Protein AF-0000000073278579 (afdb_homodimer)

Organism: Clostridium novyi (strain NT) (NCBI:txid386415)

Radius of gyration: 36.6 Å; Cα contacts (8 Å, |Δi|>4): 2098; chains: 2; bounding box: 116×116×104 Å

Structure (mmCIF, N/CA/C/O backbone):
data_AF-0000000073278579-model_v1
#
loop_
_entity.id
_entity.type
_entity.pdbx_description
1 polymer 'site-specific DNA-methyltransferase (adenine-specific)'
#
loop_
_atom_site.group_PDB
_atom_site.id
_atom_site.type_symbol
_atom_site.label_atom_id
_atom_site.label_alt_id
_atom_site.label_comp_id
_atom_site.label_asym_id
_atom_site.label_entity_id
_atom_site.label_seq_id
_atom_site.pdbx_PDB_ins_code
_atom_site.Cartn_x
_atom_site.Cartn_y
_atom_site.Cartn_z
_atom_site.occupancy
_atom_site.B_iso_or_equiv
_atom_site.auth_seq_id
_atom_site.auth_comp_id
_atom_site.auth_asym_id
_atom_site.auth_atom_id
_atom_site.pdbx_PDB_model_num
ATOM 1 N N . MET A 1 1 ? 14.93 -22.766 -16.953 1 46.34 1 MET A N 1
ATOM 2 C CA . MET A 1 1 ? 14.086 -22 -16.047 1 46.34 1 MET A CA 1
ATOM 3 C C . MET A 1 1 ? 14.875 -20.859 -15.406 1 46.34 1 MET A C 1
ATOM 5 O O . MET A 1 1 ? 14.391 -19.719 -15.352 1 46.34 1 MET A O 1
ATOM 9 N N . GLU A 1 2 ? 16.172 -21.234 -14.992 1 51.47 2 GLU A N 1
ATOM 10 C CA . GLU A 1 2 ? 17.016 -20.234 -14.352 1 51.47 2 GLU A CA 1
ATOM 11 C C . GLU A 1 2 ? 17.453 -19.156 -15.336 1 51.47 2 GLU A C 1
ATOM 13 O O . GLU A 1 2 ? 17.5 -17.969 -15 1 51.47 2 GLU A O 1
ATOM 18 N N . ASP A 1 3 ? 17.406 -19.594 -16.625 1 68.94 3 ASP A N 1
ATOM 19 C CA . ASP A 1 3 ? 17.859 -18.672 -17.656 1 68.94 3 ASP A CA 1
ATOM 20 C C . ASP A 1 3 ? 16.781 -17.656 -18 1 68.94 3 ASP A C 1
ATOM 22 O O . ASP A 1 3 ? 17.078 -16.453 -18.125 1 68.94 3 ASP A O 1
ATOM 26 N N . ILE A 1 4 ? 15.562 -18.094 -17.875 1 76.12 4 ILE A N 1
ATOM 27 C CA . ILE A 1 4 ? 14.484 -17.188 -18.25 1 76.12 4 ILE A CA 1
ATOM 28 C C . ILE A 1 4 ? 14.273 -16.172 -17.141 1 76.12 4 ILE A C 1
ATOM 30 O O . ILE A 1 4 ? 14 -14.992 -17.406 1 76.12 4 ILE A O 1
ATOM 34 N N . LYS A 1 5 ? 14.562 -16.578 -15.961 1 80.25 5 LYS A N 1
ATOM 35 C CA . LYS A 1 5 ? 14.414 -15.672 -14.828 1 80.25 5 LYS A CA 1
ATOM 36 C C . LYS A 1 5 ? 15.438 -14.547 -14.891 1 80.25 5 LYS A C 1
ATOM 38 O O . LYS A 1 5 ? 15.133 -13.398 -14.562 1 80.25 5 LYS A O 1
ATOM 43 N N . LYS A 1 6 ? 16.5 -14.984 -15.273 1 80.94 6 LYS A N 1
ATOM 44 C CA . LYS A 1 6 ? 17.547 -13.969 -15.406 1 80.94 6 LYS A CA 1
ATOM 45 C C . LYS A 1 6 ? 17.203 -12.969 -16.516 1 80.94 6 LYS A C 1
ATOM 47 O O . LYS A 1 6 ? 17.391 -11.766 -16.344 1 80.94 6 LYS A O 1
ATOM 52 N N . ILE A 1 7 ? 16.641 -13.492 -17.547 1 83.69 7 ILE A N 1
ATOM 53 C CA . ILE A 1 7 ? 16.266 -12.633 -18.672 1 83.69 7 ILE A CA 1
ATOM 54 C C . ILE A 1 7 ? 15.164 -11.664 -18.234 1 83.69 7 ILE A C 1
ATOM 56 O O . ILE A 1 7 ? 15.227 -10.469 -18.547 1 83.69 7 ILE A O 1
ATOM 60 N N . GLU A 1 8 ? 14.18 -12.156 -17.547 1 88.56 8 GLU A N 1
ATOM 61 C CA . GLU A 1 8 ? 13.086 -11.336 -17.047 1 88.56 8 GLU A CA 1
ATOM 62 C C . GLU A 1 8 ? 13.609 -10.195 -16.172 1 88.56 8 GLU A C 1
ATOM 64 O O . GLU A 1 8 ? 13.219 -9.039 -16.359 1 88.56 8 GLU A O 1
ATOM 69 N N . ARG A 1 9 ? 14.492 -10.492 -15.344 1 86.81 9 ARG A N 1
ATOM 70 C CA . ARG A 1 9 ? 15.031 -9.531 -14.391 1 86.81 9 ARG A CA 1
ATOM 71 C C . ARG A 1 9 ? 15.883 -8.477 -15.102 1 86.81 9 ARG A C 1
ATOM 73 O O . ARG A 1 9 ? 15.766 -7.285 -14.82 1 86.81 9 ARG A O 1
ATOM 80 N N . ASP A 1 10 ? 16.703 -9.008 -15.938 1 84.56 10 ASP A N 1
ATOM 81 C CA . ASP A 1 10 ? 17.594 -8.102 -16.656 1 84.56 10 ASP A CA 1
ATOM 82 C C . ASP A 1 10 ? 16.812 -7.117 -17.516 1 84.56 10 ASP A C 1
ATOM 84 O O . ASP A 1 10 ? 17.141 -5.926 -17.547 1 84.56 10 ASP A O 1
ATOM 88 N N . LEU A 1 11 ? 15.844 -7.625 -18.172 1 88.38 11 LEU A N 1
ATOM 89 C CA . LEU A 1 11 ? 15.039 -6.77 -19.031 1 88.38 11 LEU A CA 1
ATOM 90 C C . LEU A 1 11 ? 14.266 -5.746 -18.219 1 88.38 11 LEU A C 1
ATOM 92 O O . LEU A 1 11 ? 14.18 -4.574 -18.594 1 88.38 11 LEU A O 1
ATOM 96 N N . TRP A 1 12 ? 13.719 -6.125 -17.141 1 89.25 12 TRP A N 1
ATOM 97 C CA . TRP A 1 12 ? 12.992 -5.211 -16.266 1 89.25 12 TRP A CA 1
ATOM 98 C C . TRP A 1 12 ? 13.914 -4.133 -15.711 1 89.25 12 TRP A C 1
ATOM 100 O O . TRP A 1 12 ? 13.578 -2.943 -15.742 1 89.25 12 TRP A O 1
ATOM 110 N N . ASP A 1 13 ? 15.039 -4.574 -15.211 1 85.38 13 ASP A N 1
ATOM 111 C CA . ASP A 1 13 ? 15.984 -3.631 -14.625 1 85.38 13 ASP A CA 1
ATOM 112 C C . ASP A 1 13 ? 16.406 -2.568 -15.641 1 85.38 13 ASP A C 1
ATOM 114 O O . ASP A 1 13 ? 16.484 -1.384 -15.305 1 85.38 13 ASP A O 1
ATOM 118 N N . ALA A 1 14 ? 16.594 -3.041 -16.781 1 80.88 14 ALA A N 1
ATOM 119 C CA . ALA A 1 14 ? 16.984 -2.119 -17.859 1 80.88 14 ALA A CA 1
ATOM 120 C C . ALA A 1 14 ? 15.852 -1.137 -18.156 1 80.88 14 ALA A C 1
ATOM 122 O O . ALA A 1 14 ? 16.078 0.072 -18.234 1 80.88 14 ALA A O 1
ATOM 123 N N . ALA A 1 15 ? 14.641 -1.628 -18.266 1 84.94 15 ALA A N 1
ATOM 124 C CA . ALA A 1 15 ? 13.484 -0.792 -18.578 1 84.94 15 ALA A CA 1
ATOM 125 C C . ALA A 1 15 ? 13.172 0.167 -17.438 1 84.94 15 ALA A C 1
ATOM 127 O O . ALA A 1 15 ? 12.875 1.342 -17.672 1 84.94 15 ALA A O 1
ATOM 128 N N . ASP A 1 16 ? 13.344 -0.293 -16.281 1 83.5 16 ASP A N 1
ATOM 129 C CA . ASP A 1 16 ? 13.016 0.508 -15.109 1 83.5 16 ASP A CA 1
ATOM 130 C C . ASP A 1 16 ? 14.047 1.621 -14.906 1 83.5 16 ASP A C 1
ATOM 132 O O . ASP A 1 16 ? 13.695 2.723 -14.477 1 83.5 16 ASP A O 1
ATOM 136 N N . GLN A 1 17 ? 15.25 1.271 -15.141 1 79.44 17 GLN A N 1
ATOM 137 C CA . GLN A 1 17 ? 16.297 2.285 -15.047 1 79.44 17 GLN A CA 1
ATOM 138 C C . GLN A 1 17 ? 16.062 3.404 -16.062 1 79.44 17 GLN A C 1
ATOM 140 O O . GLN A 1 17 ? 16.281 4.578 -15.75 1 79.44 17 GLN A O 1
ATOM 145 N N . LEU A 1 18 ? 15.664 3.014 -17.188 1 81.94 18 LEU A N 1
ATOM 146 C CA . LEU A 1 18 ? 15.359 4 -18.219 1 81.94 18 LEU A CA 1
ATOM 147 C C . LEU A 1 18 ? 14.203 4.891 -17.797 1 81.94 18 LEU A C 1
ATOM 149 O O . LEU A 1 18 ? 14.25 6.113 -17.984 1 81.94 18 LEU A O 1
ATOM 153 N N . ARG A 1 19 ? 13.234 4.285 -17.203 1 83.31 19 ARG A N 1
ATOM 154 C CA . ARG A 1 19 ? 12.094 5.051 -16.703 1 83.31 19 ARG A CA 1
ATOM 155 C C . ARG A 1 19 ? 12.516 6.012 -15.594 1 83.31 19 ARG A C 1
ATOM 157 O O . ARG A 1 19 ? 12.156 7.188 -15.617 1 83.31 19 ARG A O 1
ATOM 164 N N . ALA A 1 20 ? 13.312 5.461 -14.695 1 79.31 20 ALA A N 1
ATOM 165 C CA . ALA A 1 20 ? 13.742 6.23 -13.531 1 79.31 20 ALA A CA 1
ATOM 166 C C . ALA A 1 20 ? 14.5 7.484 -13.953 1 79.31 20 ALA A C 1
ATOM 168 O O . ALA A 1 20 ? 14.5 8.492 -13.242 1 79.31 20 ALA A O 1
ATOM 169 N N . ASN A 1 21 ? 15.062 7.453 -15.055 1 80.56 21 ASN A N 1
ATOM 170 C CA . ASN A 1 21 ? 15.852 8.586 -15.539 1 80.56 21 ASN A CA 1
ATOM 171 C C . ASN A 1 21 ? 15.078 9.406 -16.578 1 80.56 21 ASN A C 1
ATOM 173 O O . ASN A 1 21 ? 15.641 10.289 -17.219 1 80.56 21 ASN A O 1
ATOM 177 N N . SER A 1 22 ? 13.844 9.125 -16.688 1 87.31 22 SER A N 1
ATOM 178 C CA . SER A 1 22 ? 12.992 9.852 -17.625 1 87.31 22 SER A CA 1
ATOM 179 C C . SER A 1 22 ? 12 10.742 -16.906 1 87.31 22 SER A C 1
ATOM 181 O O . SER A 1 22 ? 11.961 10.766 -15.672 1 87.31 22 SER A O 1
ATOM 183 N N . LYS A 1 23 ? 11.266 11.477 -17.656 1 88.31 23 LYS A N 1
ATOM 184 C CA . LYS A 1 23 ? 10.266 12.383 -17.094 1 88.31 23 LYS A CA 1
ATOM 185 C C . LYS A 1 23 ? 8.93 11.672 -16.891 1 88.31 23 LYS A C 1
ATOM 187 O O . LYS A 1 23 ? 7.938 12.305 -16.516 1 88.31 23 LYS A O 1
ATOM 192 N N . LEU A 1 24 ? 8.898 10.367 -17.141 1 87.44 24 LEU A N 1
ATOM 193 C CA . LEU A 1 24 ? 7.637 9.648 -17.125 1 87.44 24 LEU A CA 1
ATOM 194 C C . LEU A 1 24 ? 7.406 8.977 -15.773 1 87.44 24 LEU A C 1
ATOM 196 O O . LEU A 1 24 ? 8.344 8.469 -15.156 1 87.44 24 LEU A O 1
ATOM 200 N N . THR A 1 25 ? 6.117 8.914 -15.359 1 82.56 25 THR A N 1
ATOM 201 C CA . THR A 1 25 ? 5.719 8.117 -14.203 1 82.56 25 THR A CA 1
ATOM 202 C C . THR A 1 25 ? 5.586 6.648 -14.578 1 82.56 25 THR A C 1
ATOM 204 O O . THR A 1 25 ? 5.574 6.301 -15.758 1 82.56 25 THR A O 1
ATOM 207 N N . ALA A 1 26 ? 5.523 5.844 -13.578 1 79.88 26 ALA A N 1
ATOM 208 C CA . ALA A 1 26 ? 5.336 4.414 -13.828 1 79.88 26 ALA A CA 1
ATOM 209 C C . ALA A 1 26 ? 4.023 4.156 -14.555 1 79.88 26 ALA A C 1
ATOM 211 O O . ALA A 1 26 ? 3.953 3.283 -15.43 1 79.88 26 ALA A O 1
ATOM 212 N N . ALA A 1 27 ? 2.979 4.875 -14.203 1 79.5 27 ALA A N 1
ATOM 213 C CA . ALA A 1 27 ? 1.673 4.707 -14.836 1 79.5 27 ALA A CA 1
ATOM 214 C C . ALA A 1 27 ? 1.731 5.051 -16.312 1 79.5 27 ALA A C 1
ATOM 216 O O . ALA A 1 27 ? 1.15 4.348 -17.156 1 79.5 27 ALA A O 1
ATOM 217 N N . GLU A 1 28 ? 2.445 6.078 -16.641 1 84.5 28 GLU A N 1
ATOM 218 C CA . GLU A 1 28 ? 2.578 6.508 -18.016 1 84.5 28 GLU A CA 1
ATOM 219 C C . GLU A 1 28 ? 3.467 5.551 -18.812 1 84.5 28 GLU A C 1
ATOM 221 O O . GLU A 1 28 ? 3.307 5.402 -20.031 1 84.5 28 GLU A O 1
ATOM 226 N N . TYR A 1 29 ? 4.359 4.906 -18.094 1 88.31 29 TYR A N 1
ATOM 227 C CA . TYR A 1 29 ? 5.422 4.098 -18.672 1 88.31 29 TYR A CA 1
ATOM 228 C C . TYR A 1 29 ? 4.949 2.668 -18.922 1 88.31 29 TYR A C 1
ATOM 230 O O . TYR A 1 29 ? 5.398 2.012 -19.859 1 88.31 29 TYR A O 1
ATOM 238 N N . SER A 1 30 ? 4.031 2.191 -18.234 1 88.25 30 SER A N 1
ATOM 239 C CA . SER A 1 30 ? 3.699 0.772 -18.141 1 88.25 30 SER A CA 1
ATOM 240 C C . SER A 1 30 ? 3.096 0.269 -19.453 1 88.25 30 SER A C 1
ATOM 242 O O . SER A 1 30 ? 3.639 -0.642 -20.078 1 88.25 30 SER A O 1
ATOM 244 N N . MET A 1 31 ? 2.062 0.905 -19.984 1 89.25 31 MET A N 1
ATOM 245 C CA . MET A 1 31 ? 1.36 0.424 -21.172 1 89.25 31 MET A CA 1
ATOM 246 C C . MET A 1 31 ? 2.26 0.491 -22.406 1 89.25 31 MET A C 1
ATOM 248 O O . MET A 1 31 ? 2.316 -0.457 -23.188 1 89.25 31 MET A O 1
ATOM 252 N N . PRO A 1 32 ? 2.99 1.546 -22.547 1 91.94 32 PRO A N 1
ATOM 253 C CA . PRO A 1 32 ? 3.883 1.614 -23.703 1 91.94 32 PRO A CA 1
ATOM 254 C C . PRO A 1 32 ? 4.957 0.531 -23.688 1 91.94 32 PRO A C 1
ATOM 256 O O . PRO A 1 32 ? 5.273 -0.047 -24.734 1 91.94 32 PRO A O 1
ATOM 259 N N . VAL A 1 33 ? 5.504 0.257 -22.531 1 93.62 33 VAL A N 1
ATOM 260 C CA . VAL A 1 33 ? 6.535 -0.77 -22.422 1 93.62 33 VAL A CA 1
ATOM 261 C C . VAL A 1 33 ? 5.938 -2.139 -22.75 1 93.62 33 VAL A C 1
ATOM 263 O O . VAL A 1 33 ? 6.531 -2.93 -23.484 1 93.62 33 VAL A O 1
ATOM 266 N N . LEU A 1 34 ? 4.785 -2.414 -22.219 1 93.38 34 LEU A N 1
ATOM 267 C CA . LEU A 1 34 ? 4.094 -3.662 -22.516 1 93.38 34 LEU A CA 1
ATOM 268 C C . LEU A 1 34 ? 3.777 -3.758 -24.016 1 93.38 34 LEU A C 1
ATOM 270 O O . LEU A 1 34 ? 3.861 -4.84 -24.594 1 93.38 34 LEU A O 1
ATOM 274 N N . GLY A 1 35 ? 3.43 -2.637 -24.578 1 95.19 35 GLY A N 1
ATOM 275 C CA . GLY A 1 35 ? 3.201 -2.592 -26 1 95.19 35 GLY A CA 1
ATOM 276 C C . GLY A 1 35 ? 4.434 -2.951 -26.812 1 95.19 35 GLY A C 1
ATOM 277 O O . GLY A 1 35 ? 4.332 -3.641 -27.828 1 95.19 35 GLY A O 1
ATOM 278 N N . LEU A 1 36 ? 5.594 -2.52 -26.391 1 95.38 36 LEU A N 1
ATOM 279 C CA . LEU A 1 36 ? 6.84 -2.826 -27.078 1 95.38 36 LEU A CA 1
ATOM 280 C C . LEU A 1 36 ? 7.172 -4.312 -26.969 1 95.38 36 LEU A C 1
ATOM 282 O O . LEU A 1 36 ? 7.66 -4.914 -27.922 1 95.38 36 LEU A O 1
ATOM 286 N N . ILE A 1 37 ? 6.934 -4.855 -25.797 1 92.94 37 ILE A N 1
ATOM 287 C CA . ILE A 1 37 ? 7.145 -6.285 -25.625 1 92.94 37 ILE A CA 1
ATOM 288 C C . ILE A 1 37 ? 6.211 -7.07 -26.547 1 92.94 37 ILE A C 1
ATOM 290 O O . ILE A 1 37 ? 6.625 -8.047 -27.172 1 92.94 37 ILE A O 1
ATOM 294 N N . PHE A 1 38 ? 5.012 -6.668 -26.672 1 94.12 38 PHE A N 1
ATOM 295 C CA . PHE A 1 38 ? 4.051 -7.281 -27.578 1 94.12 38 PHE A CA 1
ATOM 296 C C . PHE A 1 38 ? 4.547 -7.211 -29.016 1 94.12 38 PHE A C 1
ATOM 298 O O . PHE A 1 38 ? 4.461 -8.188 -29.75 1 94.12 38 PHE A O 1
ATOM 305 N N . LEU A 1 39 ? 5.008 -6.012 -29.312 1 94.81 39 LEU A N 1
ATOM 306 C CA . LEU A 1 39 ? 5.5 -5.812 -30.672 1 94.81 39 LEU A CA 1
ATOM 307 C C . LEU A 1 39 ? 6.648 -6.766 -30.984 1 94.81 39 LEU A C 1
ATOM 309 O O . LEU A 1 39 ? 6.707 -7.336 -32.094 1 94.81 39 LEU A O 1
ATOM 313 N N . ARG A 1 40 ? 7.578 -6.883 -30.047 1 93.88 40 ARG A N 1
ATOM 314 C CA . ARG A 1 40 ? 8.688 -7.816 -30.234 1 93.88 40 ARG A CA 1
ATOM 315 C C . ARG A 1 40 ? 8.18 -9.25 -30.359 1 93.88 40 ARG A C 1
ATOM 317 O O . ARG A 1 40 ? 8.633 -9.992 -31.234 1 93.88 40 ARG A O 1
ATOM 324 N N . TYR A 1 41 ? 7.266 -9.648 -29.562 1 91.38 41 TYR A N 1
ATOM 325 C CA . TYR A 1 41 ? 6.641 -10.969 -29.625 1 91.38 41 TYR A CA 1
ATOM 326 C C . TYR A 1 41 ? 6 -11.195 -31 1 91.38 41 TYR A C 1
ATOM 328 O O . TYR A 1 41 ? 6.238 -12.219 -31.641 1 91.38 41 TYR A O 1
ATOM 336 N N . ALA A 1 42 ? 5.188 -10.234 -31.359 1 92.5 42 ALA A N 1
ATOM 337 C CA . ALA A 1 42 ? 4.453 -10.352 -32.625 1 92.5 42 ALA A CA 1
ATOM 338 C C . ALA A 1 42 ? 5.41 -10.523 -33.812 1 92.5 42 ALA A C 1
ATOM 340 O O . ALA A 1 42 ? 5.145 -11.305 -34.719 1 92.5 42 ALA A O 1
ATOM 341 N N . TYR A 1 43 ? 6.473 -9.844 -33.75 1 94.44 43 TYR A N 1
ATOM 342 C CA . TYR A 1 43 ? 7.445 -9.93 -34.812 1 94.44 43 TYR A CA 1
ATOM 343 C C . TYR A 1 43 ? 8.133 -11.289 -34.812 1 94.44 43 TYR A C 1
ATOM 345 O O . TYR A 1 43 ? 8.328 -11.883 -35.875 1 94.44 43 TYR A O 1
ATOM 353 N N . ASN A 1 44 ? 8.57 -11.742 -33.656 1 92.88 44 ASN A N 1
ATOM 354 C CA . ASN A 1 44 ? 9.164 -13.078 -33.594 1 92.88 44 ASN A CA 1
ATOM 355 C C . ASN A 1 44 ? 8.227 -14.141 -34.156 1 92.88 44 ASN A C 1
ATOM 357 O O . ASN A 1 44 ? 8.656 -15.016 -34.906 1 92.88 44 ASN A O 1
ATOM 361 N N . ARG A 1 45 ? 7.031 -14.055 -33.75 1 90.75 45 ARG A N 1
ATOM 362 C CA . ARG A 1 45 ? 6.031 -15.016 -34.188 1 90.75 45 ARG A CA 1
ATOM 363 C C . ARG A 1 45 ? 5.824 -14.914 -35.719 1 90.75 45 ARG A C 1
ATOM 365 O O . ARG A 1 45 ? 5.668 -15.922 -36.375 1 90.75 45 ARG A O 1
ATOM 372 N N . PHE A 1 46 ? 5.762 -13.727 -36.188 1 93.12 46 PHE A N 1
ATOM 373 C CA . PHE A 1 46 ? 5.637 -13.461 -37.625 1 93.12 46 PHE A CA 1
ATOM 374 C C . PHE A 1 46 ? 6.754 -14.148 -38.375 1 93.12 46 PHE A C 1
ATOM 376 O O . PHE A 1 46 ? 6.5 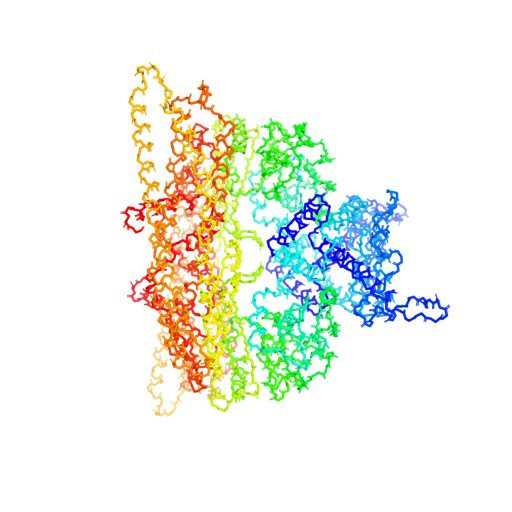-14.82 -39.406 1 93.12 46 PHE A O 1
ATOM 383 N N . LEU A 1 47 ? 7.98 -13.969 -37.938 1 92.44 47 LEU A N 1
ATOM 384 C CA . LEU A 1 47 ? 9.133 -14.555 -38.625 1 92.44 47 LEU A CA 1
ATOM 385 C C . LEU A 1 47 ? 9.047 -16.078 -38.625 1 92.44 47 LEU A C 1
ATOM 387 O O . LEU A 1 47 ? 9.305 -16.719 -39.625 1 92.44 47 LEU A O 1
ATOM 391 N N . MET A 1 48 ? 8.719 -16.609 -37.531 1 89.75 48 MET A N 1
ATOM 392 C CA . MET A 1 48 ? 8.625 -18.062 -37.375 1 89.75 48 MET A CA 1
ATOM 393 C C . MET A 1 48 ? 7.559 -18.641 -38.281 1 89.75 48 MET A C 1
ATOM 395 O O . MET A 1 48 ? 7.797 -19.641 -38.969 1 89.75 48 MET A O 1
ATOM 399 N N . VAL A 1 49 ? 6.43 -18.047 -38.281 1 89.88 49 VAL A N 1
ATOM 400 C CA . VAL A 1 49 ? 5.297 -18.547 -39.031 1 89.88 49 VAL A CA 1
ATOM 401 C C . VAL A 1 49 ? 5.547 -18.328 -40.531 1 89.88 49 VAL A C 1
ATOM 403 O O . VAL A 1 49 ? 5.156 -19.156 -41.344 1 89.88 49 VAL A O 1
ATOM 406 N N . LYS A 1 50 ? 6.105 -17.203 -40.844 1 91.62 50 LYS A N 1
ATOM 407 C CA . LYS A 1 50 ? 6.453 -16.938 -42.219 1 91.62 50 LYS A CA 1
ATOM 408 C C . LYS A 1 50 ? 7.328 -18.062 -42.781 1 91.62 50 LYS A C 1
ATOM 410 O O . LYS A 1 50 ? 7.098 -18.531 -43.906 1 91.62 50 LYS A O 1
ATOM 415 N N . GLU A 1 51 ? 8.32 -18.406 -42.031 1 90.25 51 GLU A N 1
ATOM 416 C CA . GLU A 1 51 ? 9.195 -19.5 -42.438 1 90.25 51 GLU A CA 1
ATOM 417 C C . GLU A 1 51 ? 8.422 -20.797 -42.625 1 90.25 51 GLU A C 1
ATOM 419 O O . GLU A 1 51 ? 8.641 -21.531 -43.594 1 90.25 51 GLU A O 1
ATOM 424 N N . GLU A 1 52 ? 7.574 -21.047 -41.719 1 89.44 52 GLU A N 1
ATOM 425 C CA . GLU A 1 52 ? 6.758 -22.25 -41.781 1 89.44 52 GLU A CA 1
ATOM 426 C C . GLU A 1 52 ? 5.836 -22.234 -43 1 89.44 52 GLU A C 1
ATOM 428 O O . GLU A 1 52 ? 5.66 -23.266 -43.656 1 89.44 52 GLU A O 1
ATOM 433 N N . ILE A 1 53 ? 5.18 -21.109 -43.281 1 90 53 ILE A N 1
ATOM 434 C CA . ILE A 1 53 ? 4.266 -20.969 -44.406 1 90 53 ILE A CA 1
ATOM 435 C C . ILE A 1 53 ? 5.027 -21.141 -45.719 1 90 53 ILE A C 1
ATOM 437 O O . ILE A 1 53 ? 4.578 -21.859 -46.594 1 90 53 ILE A O 1
ATOM 441 N N . GLU A 1 54 ? 6.121 -20.484 -45.812 1 88.94 54 GLU A N 1
ATOM 442 C CA . GLU A 1 54 ? 6.93 -20.531 -47.031 1 88.94 54 GLU A CA 1
ATOM 443 C C . GLU A 1 54 ? 7.379 -21.969 -47.312 1 88.94 54 GLU A C 1
ATOM 445 O O . GLU A 1 54 ? 7.445 -22.359 -48.469 1 88.94 54 GLU A O 1
ATOM 450 N N . GLU A 1 55 ? 7.633 -22.688 -46.312 1 86.94 55 GLU A N 1
ATOM 451 C CA . GLU A 1 55 ? 8.078 -24.062 -46.469 1 86.94 55 GLU A CA 1
ATOM 452 C C . GLU A 1 55 ? 6.934 -24.969 -46.906 1 86.94 55 GLU A C 1
ATOM 454 O O . GLU A 1 55 ? 7.141 -25.922 -47.688 1 86.94 55 GLU A O 1
ATOM 459 N N . ASN A 1 56 ? 5.75 -24.641 -46.562 1 84.25 56 ASN A N 1
ATOM 460 C CA . ASN A 1 56 ? 4.641 -25.578 -46.75 1 84.25 56 ASN A CA 1
ATOM 461 C C . ASN A 1 56 ? 3.713 -25.094 -47.875 1 84.25 56 ASN A C 1
ATOM 463 O O . ASN A 1 56 ? 2.742 -25.781 -48.219 1 84.25 56 ASN A O 1
ATOM 467 N N . LEU A 1 57 ? 3.949 -23.922 -48.406 1 84.81 57 LEU A N 1
ATOM 468 C CA . LEU A 1 57 ? 3.105 -23.422 -49.469 1 84.81 57 LEU A CA 1
ATOM 469 C C . LEU A 1 57 ? 3.219 -24.312 -50.719 1 84.81 57 LEU A C 1
ATOM 471 O O . LEU A 1 57 ? 4.324 -24.656 -51.125 1 84.81 57 LEU A O 1
ATOM 475 N N . PRO A 1 58 ? 2.1 -24.859 -51.188 1 79.19 58 PRO A N 1
ATOM 476 C CA . PRO A 1 58 ? 2.133 -25.703 -52.375 1 79.19 58 PRO A CA 1
ATOM 477 C C . PRO A 1 58 ? 2.693 -24.969 -53.594 1 79.19 58 PRO A C 1
ATOM 479 O O . PRO A 1 58 ? 2.512 -23.75 -53.75 1 79.19 58 PRO A O 1
ATOM 482 N N . SER A 1 59 ? 3.572 -25.516 -54.25 1 77.94 59 SER A N 1
ATOM 483 C CA . SER A 1 59 ? 4.141 -24.953 -55.5 1 77.94 59 SER A CA 1
ATOM 484 C C . SER A 1 59 ? 3.418 -25.484 -56.719 1 77.94 59 SER A C 1
ATOM 486 O O . SER A 1 59 ? 3.129 -26.688 -56.812 1 77.94 59 SER A O 1
ATOM 488 N N . ARG A 1 60 ? 2.775 -24.594 -57.562 1 75.38 60 ARG A N 1
ATOM 489 C CA . ARG A 1 60 ? 2.242 -24.953 -58.875 1 75.38 60 ARG A CA 1
ATOM 490 C C . ARG A 1 60 ? 3.178 -24.484 -59.969 1 75.38 60 ARG A C 1
ATOM 492 O O . ARG A 1 60 ? 3.443 -23.297 -60.125 1 75.38 60 ARG A O 1
ATOM 499 N N . ASN A 1 61 ? 3.613 -25.375 -60.844 1 77.12 61 ASN A N 1
ATOM 500 C CA . ASN A 1 61 ? 4.559 -25.141 -61.906 1 77.12 61 ASN A CA 1
ATOM 501 C C . ASN A 1 61 ? 5.812 -24.422 -61.438 1 77.12 61 ASN A C 1
ATOM 503 O O . ASN A 1 61 ? 6.301 -23.5 -62.062 1 77.12 61 ASN A O 1
ATOM 507 N N . GLY A 1 62 ? 6.246 -24.703 -60.156 1 71.94 62 GLY A N 1
ATOM 508 C CA . GLY A 1 62 ? 7.48 -24.188 -59.594 1 71.94 62 GLY A CA 1
ATOM 509 C C . GLY A 1 62 ? 7.316 -22.828 -58.906 1 71.94 62 GLY A C 1
ATOM 510 O O . GLY A 1 62 ? 8.289 -22.25 -58.438 1 71.94 62 GLY A O 1
ATOM 511 N N . LYS A 1 63 ? 6.047 -22.281 -59.031 1 76.75 63 LYS A N 1
ATOM 512 C CA . LYS A 1 63 ? 5.828 -20.969 -58.438 1 76.75 63 LYS A CA 1
ATOM 513 C C . LYS A 1 63 ? 4.914 -21.062 -57.219 1 76.75 63 LYS A C 1
ATOM 515 O O . LYS A 1 63 ? 3.852 -21.688 -57.281 1 76.75 63 LYS A O 1
ATOM 520 N N . LYS A 1 64 ? 5.445 -20.547 -56.062 1 81.25 64 LYS A N 1
ATOM 521 C CA . LYS A 1 64 ? 4.637 -20.453 -54.844 1 81.25 64 LYS A CA 1
ATOM 522 C C . LYS A 1 64 ? 3.781 -19.188 -54.844 1 81.25 64 LYS A C 1
ATOM 524 O O . LYS A 1 64 ? 4.195 -18.156 -55.375 1 81.25 64 LYS A O 1
ATOM 529 N N . ARG A 1 65 ? 2.488 -19.281 -54.531 1 84.75 65 ARG A N 1
ATOM 530 C CA . ARG A 1 65 ? 1.664 -18.078 -54.406 1 84.75 65 ARG A CA 1
ATOM 531 C C . ARG A 1 65 ? 2.203 -17.156 -53.312 1 84.75 65 ARG A C 1
ATOM 533 O O . ARG A 1 65 ? 2.959 -17.594 -52.438 1 84.75 65 ARG A O 1
ATOM 540 N N . PRO A 1 66 ? 1.833 -15.883 -53.438 1 84.81 66 PRO A N 1
ATOM 541 C CA . PRO A 1 66 ? 2.26 -14.953 -52.375 1 84.81 66 PRO A CA 1
ATOM 542 C C . PRO A 1 66 ? 1.614 -15.25 -51.031 1 84.81 66 PRO A C 1
ATOM 544 O O . PRO A 1 66 ? 0.487 -15.75 -50.969 1 84.81 66 PRO A O 1
ATOM 547 N N . ILE A 1 67 ? 2.355 -15.031 -49.938 1 87.38 67 ILE A N 1
ATOM 548 C CA . ILE A 1 67 ? 1.87 -15.18 -48.594 1 87.38 67 ILE A CA 1
ATOM 549 C C . ILE A 1 67 ? 0.792 -14.133 -48.312 1 87.38 67 ILE A C 1
ATOM 551 O O . ILE A 1 67 ? 0.927 -12.977 -48.688 1 87.38 67 ILE A O 1
ATOM 555 N N . THR A 1 68 ? -0.379 -14.578 -47.719 1 86.12 68 THR A N 1
ATOM 556 C CA . THR A 1 68 ? -1.485 -13.688 -47.406 1 86.12 68 THR A CA 1
ATOM 557 C C . THR A 1 68 ? -1.668 -13.562 -45.906 1 86.12 68 THR A C 1
ATOM 559 O O . THR A 1 68 ? -1.104 -14.352 -45.125 1 86.12 68 THR A O 1
ATOM 562 N N . LYS A 1 69 ? -2.424 -12.578 -45.5 1 87.31 69 LYS A N 1
ATOM 563 C CA . LYS A 1 69 ? -2.736 -12.367 -44.062 1 87.31 69 LYS A CA 1
ATOM 564 C C . LYS A 1 69 ? -3.482 -13.562 -43.5 1 87.31 69 LYS A C 1
ATOM 566 O O . LYS A 1 69 ? -3.318 -13.891 -42.312 1 87.31 69 LYS A O 1
ATOM 571 N N . GLU A 1 70 ? -4.266 -14.195 -44.281 1 84.88 70 GLU A N 1
ATOM 572 C CA . GLU A 1 70 ? -5.055 -15.344 -43.844 1 84.88 70 GLU A CA 1
ATOM 573 C C . GLU A 1 70 ? -4.16 -16.516 -43.438 1 84.88 70 GLU A C 1
ATOM 575 O O . GLU A 1 70 ? -4.496 -17.297 -42.562 1 84.88 70 GLU A O 1
ATOM 580 N N . ASP A 1 71 ? -3.031 -16.641 -44.125 1 87.75 71 ASP A N 1
ATOM 581 C CA . ASP A 1 71 ? -2.08 -17.703 -43.812 1 87.75 71 ASP A CA 1
ATOM 582 C C . ASP A 1 71 ? -1.591 -17.578 -42.375 1 87.75 71 ASP A C 1
ATOM 584 O O . ASP A 1 71 ? -1.382 -18.578 -41.688 1 87.75 71 ASP A O 1
ATOM 588 N N . PHE A 1 72 ? -1.452 -16.391 -41.969 1 87.69 72 PHE A N 1
ATOM 589 C CA . PHE A 1 72 ? -0.965 -16.141 -40.625 1 87.69 72 PHE A CA 1
ATOM 590 C C . PHE A 1 72 ? -2.061 -16.391 -39.594 1 87.69 72 PHE A C 1
ATOM 592 O O . PHE A 1 72 ? -1.812 -17.016 -38.562 1 87.69 72 PHE A O 1
ATOM 599 N N . GLU A 1 73 ? -3.211 -15.953 -39.844 1 79.5 73 GLU A N 1
ATOM 600 C CA . GLU A 1 73 ? -4.336 -16.078 -38.906 1 79.5 73 GLU A CA 1
ATOM 601 C C . GLU A 1 73 ? -4.633 -17.547 -38.594 1 79.5 73 GLU A C 1
ATOM 603 O O . GLU A 1 73 ? -5.023 -17.875 -37.469 1 79.5 73 GLU A O 1
ATOM 608 N N . SER A 1 74 ? -4.469 -18.359 -39.625 1 78.19 74 SER A N 1
ATOM 609 C CA . SER A 1 74 ? -4.73 -19.781 -39.438 1 78.19 74 SER A CA 1
ATOM 610 C C . SER A 1 74 ? -3.746 -20.406 -38.438 1 78.19 74 SER A C 1
ATOM 612 O O . SER A 1 74 ? -4.02 -21.469 -37.875 1 78.19 74 SER A O 1
ATOM 614 N N . LYS A 1 75 ? -2.682 -19.75 -38.312 1 79.81 75 LYS A N 1
ATOM 615 C CA . LYS A 1 75 ? -1.661 -20.25 -37.406 1 79.81 75 LYS A CA 1
ATOM 616 C C . LYS A 1 75 ? -1.591 -19.375 -36.156 1 79.81 75 LYS A C 1
ATOM 618 O O . LYS A 1 75 ? -0.561 -19.344 -35.469 1 79.81 75 LYS A O 1
ATOM 623 N N . SER A 1 76 ? -2.631 -18.609 -35.906 1 76.31 76 SER A N 1
ATOM 624 C CA . SER A 1 76 ? -2.758 -17.75 -34.719 1 76.31 76 SER A CA 1
ATOM 625 C C . SER A 1 76 ? -1.625 -16.734 -34.656 1 76.31 76 SER A C 1
ATOM 627 O O . SER A 1 76 ? -1.05 -16.516 -33.594 1 76.31 76 SER A O 1
ATOM 629 N N . ALA A 1 77 ? -1.232 -16.297 -35.875 1 83.88 77 ALA A N 1
ATOM 630 C CA . ALA A 1 77 ? -0.218 -15.25 -35.969 1 83.88 77 ALA A CA 1
ATOM 631 C C . ALA A 1 77 ? -0.762 -14.016 -36.688 1 83.88 77 ALA A C 1
ATOM 633 O O . ALA A 1 77 ? -1.718 -14.109 -37.438 1 83.88 77 ALA A O 1
ATOM 634 N N . ILE A 1 78 ? -0.116 -12.883 -36.406 1 88.12 78 ILE A N 1
ATOM 635 C CA . ILE A 1 78 ? -0.524 -11.617 -37 1 88.12 78 ILE A CA 1
ATOM 636 C C . ILE A 1 78 ? 0.39 -11.273 -38.156 1 88.12 78 ILE A C 1
ATOM 638 O O . ILE A 1 78 ? 1.616 -11.352 -38.031 1 88.12 78 ILE A O 1
ATOM 642 N N . PHE A 1 79 ? -0.248 -10.992 -39.25 1 92.44 79 PHE A N 1
ATOM 643 C CA . PHE A 1 79 ? 0.537 -10.438 -40.344 1 92.44 79 PHE A CA 1
ATOM 644 C C . PHE A 1 79 ? 1.029 -9.031 -40 1 92.44 79 PHE A C 1
ATOM 646 O O . PHE A 1 79 ? 0.235 -8.156 -39.656 1 92.44 79 PHE A O 1
ATOM 653 N N . LEU A 1 80 ? 2.344 -8.812 -40.125 1 95.38 80 LEU A N 1
ATOM 654 C CA . LEU A 1 80 ? 2.914 -7.516 -39.781 1 95.38 80 LEU A CA 1
ATOM 655 C C . LEU A 1 80 ? 3.361 -6.766 -41.031 1 95.38 80 LEU A C 1
ATOM 657 O O . LEU A 1 80 ? 4.277 -7.203 -41.75 1 95.38 80 LEU A O 1
ATOM 661 N N . PRO A 1 81 ? 2.705 -5.629 -41.281 1 95.06 81 PRO A N 1
ATOM 662 C CA . PRO A 1 81 ? 3.244 -4.777 -42.344 1 95.06 81 PRO A CA 1
ATOM 663 C C . PRO A 1 81 ? 4.68 -4.336 -42.062 1 95.06 81 PRO A C 1
ATOM 665 O O . PRO A 1 81 ? 5.137 -4.379 -40.906 1 95.06 81 PRO A O 1
ATOM 668 N N . GLU A 1 82 ? 5.344 -3.836 -43.062 1 95.19 82 GLU A N 1
ATOM 669 C CA . GLU A 1 82 ? 6.762 -3.502 -42.969 1 95.19 82 GLU A CA 1
ATOM 670 C C . GLU A 1 82 ? 7.008 -2.463 -41.875 1 95.19 82 GLU A C 1
ATOM 672 O O . GLU A 1 82 ? 7.953 -2.586 -41.094 1 95.19 82 GLU A O 1
ATOM 677 N N . ILE A 1 83 ? 6.164 -1.485 -41.781 1 96.69 83 ILE A N 1
ATOM 678 C CA . ILE A 1 83 ? 6.379 -0.375 -40.844 1 96.69 83 ILE A CA 1
ATOM 679 C C . ILE A 1 83 ? 6.219 -0.861 -39.406 1 96.69 83 ILE A C 1
ATOM 681 O O . ILE A 1 83 ? 6.602 -0.166 -38.469 1 96.69 83 ILE A O 1
ATOM 685 N N . ALA A 1 84 ? 5.59 -2.053 -39.219 1 96.81 84 ALA A N 1
ATOM 686 C CA . ALA A 1 84 ? 5.34 -2.574 -37.875 1 96.81 84 ALA A CA 1
ATOM 687 C C . ALA A 1 84 ? 6.371 -3.635 -37.5 1 96.81 84 ALA A C 1
ATOM 689 O O . ALA A 1 84 ? 6.289 -4.234 -36.406 1 96.81 84 ALA A O 1
ATOM 690 N N . ARG A 1 85 ? 7.27 -3.93 -38.406 1 96.62 85 ARG A N 1
ATOM 691 C CA . ARG A 1 85 ? 8.297 -4.93 -38.125 1 96.62 85 ARG A CA 1
ATOM 692 C C . ARG A 1 85 ? 9.414 -4.34 -37.281 1 96.62 85 ARG A C 1
ATOM 694 O O . ARG A 1 85 ? 9.844 -3.205 -37.5 1 96.62 85 ARG A O 1
ATOM 701 N N . TYR A 1 86 ? 9.797 -5.102 -36.281 1 95.75 86 TYR A N 1
ATOM 702 C CA . TYR A 1 86 ? 10.734 -4.633 -35.281 1 95.75 86 TYR A CA 1
ATOM 703 C C . TYR A 1 86 ? 12.055 -4.207 -35.906 1 95.75 86 TYR A C 1
ATOM 705 O O . TYR A 1 86 ? 12.664 -3.219 -35.5 1 95.75 86 TYR A O 1
ATOM 713 N N . ASP A 1 87 ? 12.516 -4.938 -36.906 1 94.31 87 ASP A N 1
ATOM 714 C CA . ASP A 1 87 ? 13.766 -4.617 -37.594 1 94.31 87 ASP A CA 1
ATOM 715 C C . ASP A 1 87 ? 13.688 -3.25 -38.25 1 94.31 87 ASP A C 1
ATOM 717 O O . ASP A 1 87 ? 14.68 -2.521 -38.312 1 94.31 87 ASP A O 1
ATOM 721 N N . TYR A 1 88 ? 12.547 -2.9 -38.781 1 96.06 88 TYR A N 1
ATOM 722 C CA . TYR A 1 88 ? 12.336 -1.584 -39.375 1 96.06 88 TYR A CA 1
ATOM 723 C C . TYR A 1 88 ? 12.477 -0.488 -38.312 1 96.06 88 TYR A C 1
ATOM 725 O O . TYR A 1 88 ? 13.172 0.505 -38.531 1 96.06 88 TYR A O 1
ATOM 733 N N . LEU A 1 89 ? 11.859 -0.669 -37.188 1 96.81 89 LEU A N 1
ATOM 734 C CA . LEU A 1 89 ? 11.828 0.336 -36.125 1 96.81 89 LEU A CA 1
ATOM 735 C C . LEU A 1 89 ? 13.219 0.564 -35.562 1 96.81 89 LEU A C 1
ATOM 737 O O . LEU A 1 89 ? 13.594 1.699 -35.25 1 96.81 89 LEU A O 1
ATOM 741 N N . VAL A 1 90 ? 13.992 -0.5 -35.406 1 95 90 VAL A N 1
ATOM 742 C CA . VAL A 1 90 ? 15.328 -0.401 -34.844 1 95 90 VAL A CA 1
ATOM 743 C C . VAL A 1 90 ? 16.266 0.265 -35.844 1 95 90 VAL A C 1
ATOM 745 O O . VAL A 1 90 ? 17.25 0.905 -35.469 1 95 90 VAL A O 1
ATOM 748 N N . SER A 1 91 ? 15.969 0.242 -37.125 1 94.12 91 SER A N 1
ATOM 749 C CA . SER A 1 91 ? 16.844 0.742 -38.188 1 94.12 91 SER A CA 1
ATOM 750 C C . SER A 1 91 ? 16.562 2.207 -38.5 1 94.12 91 SER A C 1
ATOM 752 O O . SER A 1 91 ? 17.266 2.828 -39.281 1 94.12 91 SER A O 1
ATOM 754 N N . LEU A 1 92 ? 15.578 2.719 -37.875 1 94.5 92 LEU A N 1
ATOM 755 C CA . LEU A 1 92 ? 15.234 4.113 -38.125 1 94.5 92 LEU A CA 1
ATOM 756 C C . LEU A 1 92 ? 16.422 5.027 -37.812 1 94.5 92 LEU A C 1
ATOM 758 O O . LEU A 1 92 ? 17.172 4.785 -36.875 1 94.5 92 LEU A O 1
ATOM 762 N N . THR A 1 93 ? 16.5 6.141 -38.562 1 89.94 93 THR A N 1
ATOM 763 C CA . THR A 1 93 ? 17.609 7.07 -38.438 1 89.94 93 THR A CA 1
ATOM 764 C C . THR A 1 93 ? 17.469 7.926 -37.188 1 89.94 93 THR A C 1
ATOM 766 O O . THR A 1 93 ? 16.406 7.965 -36.594 1 89.94 93 THR A O 1
ATOM 769 N N . GLU A 1 94 ? 18.531 8.57 -36.844 1 86.94 94 GLU A N 1
ATOM 770 C CA . GLU A 1 94 ? 18.578 9.359 -35.594 1 86.94 94 GLU A CA 1
ATOM 771 C C . GLU A 1 94 ? 17.625 10.547 -35.656 1 86.94 94 GLU A C 1
ATOM 773 O O . GLU A 1 94 ? 17.125 11 -34.625 1 86.94 94 GLU A O 1
ATOM 778 N N . ASP A 1 95 ? 17.328 10.977 -36.844 1 89.31 95 ASP A N 1
ATOM 779 C CA . ASP A 1 95 ? 16.5 12.172 -36.969 1 89.31 95 ASP A CA 1
ATOM 780 C C . ASP A 1 95 ? 15.023 11.812 -37.062 1 89.31 95 ASP A C 1
ATOM 782 O O . ASP A 1 95 ? 14.164 12.695 -37 1 89.31 95 ASP A O 1
ATOM 786 N N . ALA A 1 96 ? 14.797 10.547 -37.031 1 92.44 96 ALA A N 1
ATOM 787 C CA . ALA A 1 96 ? 13.406 10.102 -37.156 1 92.44 96 ALA A CA 1
ATOM 788 C C . ALA A 1 96 ? 12.656 10.297 -35.844 1 92.44 96 ALA A C 1
ATOM 790 O O . ALA A 1 96 ? 13.258 10.25 -34.75 1 92.44 96 ALA A O 1
ATOM 791 N N . ASP A 1 97 ? 11.398 10.578 -35.938 1 95.75 97 ASP A N 1
ATOM 792 C CA . ASP A 1 97 ? 10.516 10.562 -34.781 1 95.75 97 ASP A CA 1
ATOM 793 C C . ASP A 1 97 ? 10.086 9.141 -34.406 1 95.75 97 ASP A C 1
ATOM 795 O O . ASP A 1 97 ? 9.07 8.648 -34.906 1 95.75 97 ASP A O 1
ATOM 799 N N . ILE A 1 98 ? 10.82 8.617 -33.531 1 95.94 98 ILE A N 1
ATOM 800 C CA . ILE A 1 98 ? 10.641 7.215 -33.188 1 95.94 98 ILE A CA 1
ATOM 801 C C . ILE A 1 98 ? 9.258 7.012 -32.562 1 95.94 98 ILE A C 1
ATOM 803 O O . ILE A 1 98 ? 8.602 6.004 -32.812 1 95.94 98 ILE A O 1
ATOM 807 N N . GLY A 1 99 ? 8.844 7.93 -31.688 1 96.62 99 GLY A N 1
ATOM 808 C CA . GLY A 1 99 ? 7.523 7.836 -31.078 1 96.62 99 GLY A CA 1
ATOM 809 C C . GLY A 1 99 ? 6.398 7.758 -32.094 1 96.62 99 GLY A C 1
ATOM 810 O O . GLY A 1 99 ? 5.516 6.906 -31.984 1 96.62 99 GLY A O 1
ATOM 811 N N . LYS A 1 100 ? 6.449 8.594 -33.031 1 96.75 100 LYS A N 1
ATOM 812 C CA . LYS A 1 100 ? 5.441 8.594 -34.094 1 96.75 100 LYS A CA 1
ATOM 813 C C . LYS A 1 100 ? 5.5 7.309 -34.906 1 96.75 100 LYS A C 1
ATOM 815 O O . LYS A 1 100 ? 4.465 6.766 -35.312 1 96.75 100 LYS A O 1
ATOM 820 N N . SER A 1 101 ? 6.707 6.848 -35.188 1 97.56 101 SER A N 1
ATOM 821 C CA . SER A 1 101 ? 6.879 5.617 -35.969 1 97.56 101 SER A CA 1
ATOM 822 C C . SER A 1 101 ? 6.27 4.422 -35.219 1 97.56 101 SER A C 1
ATOM 824 O O . SER A 1 101 ? 5.625 3.574 -35.844 1 97.56 101 SER A O 1
ATOM 826 N N . ILE A 1 102 ? 6.469 4.363 -33.969 1 97.44 102 ILE A N 1
ATOM 827 C CA . ILE A 1 102 ? 5.906 3.27 -33.188 1 97.44 102 ILE A CA 1
ATOM 828 C C . ILE A 1 102 ? 4.383 3.387 -33.156 1 97.44 102 ILE A C 1
ATOM 830 O O . ILE A 1 102 ? 3.674 2.385 -33.281 1 97.44 102 ILE A O 1
ATOM 834 N N . ASN A 1 103 ? 3.906 4.633 -32.969 1 97.38 103 ASN A N 1
ATOM 835 C CA . ASN A 1 103 ? 2.465 4.848 -33.062 1 97.38 103 ASN A CA 1
ATOM 836 C C . ASN A 1 103 ? 1.888 4.316 -34.344 1 97.38 103 ASN A C 1
ATOM 838 O O . ASN A 1 103 ? 0.863 3.633 -34.344 1 97.38 103 ASN A O 1
ATOM 842 N N . ASN A 1 104 ? 2.549 4.629 -35.406 1 97.38 104 ASN A N 1
ATOM 843 C CA . ASN A 1 104 ? 2.104 4.184 -36.719 1 97.38 104 ASN A CA 1
ATOM 844 C C . ASN A 1 104 ? 2.154 2.662 -36.844 1 97.38 104 ASN A C 1
ATOM 846 O O . ASN A 1 104 ? 1.28 2.055 -37.469 1 97.38 104 ASN A O 1
ATOM 850 N N . ALA A 1 105 ? 3.176 2.098 -36.312 1 97.38 105 ALA A N 1
ATOM 851 C CA . ALA A 1 105 ? 3.295 0.643 -36.312 1 97.38 105 ALA A CA 1
ATOM 852 C C . ALA A 1 105 ? 2.115 -0.003 -35.594 1 97.38 105 ALA A C 1
ATOM 854 O O . ALA A 1 105 ? 1.51 -0.948 -36.094 1 97.38 105 ALA A O 1
ATOM 855 N N . MET A 1 106 ? 1.824 0.518 -34.406 1 97.25 106 MET A N 1
ATOM 856 C CA . MET A 1 106 ? 0.726 -0.007 -33.594 1 97.25 106 MET A CA 1
ATOM 857 C C . MET A 1 106 ? -0.6 0.114 -34.344 1 97.25 106 MET A C 1
ATOM 859 O O . MET A 1 106 ? -1.38 -0.839 -34.406 1 97.25 106 MET A O 1
ATOM 863 N N . LYS A 1 107 ? -0.828 1.226 -34.969 1 96.56 107 LYS A N 1
ATOM 864 C CA . LYS A 1 107 ? -2.049 1.448 -35.719 1 96.56 107 LYS A CA 1
ATOM 865 C C . LYS A 1 107 ? -2.135 0.491 -36.906 1 96.56 107 LYS A C 1
ATOM 867 O O . LYS A 1 107 ? -3.217 0.001 -37.25 1 96.56 107 LYS A O 1
ATOM 872 N N . ALA A 1 108 ? -1.051 0.255 -37.531 1 96.06 108 ALA A N 1
ATOM 873 C CA . ALA A 1 108 ? -1.011 -0.652 -38.688 1 96.06 108 ALA A CA 1
ATOM 874 C C . ALA A 1 108 ? -1.39 -2.072 -38.281 1 96.06 108 ALA A C 1
ATOM 876 O O . ALA A 1 108 ? -2.094 -2.77 -39 1 96.06 108 ALA A O 1
ATOM 877 N N . ILE A 1 109 ? -0.921 -2.492 -37.188 1 95.12 109 ILE A N 1
ATOM 878 C CA . ILE A 1 109 ? -1.247 -3.82 -36.656 1 95.12 109 ILE A CA 1
ATOM 879 C C . ILE A 1 109 ? -2.746 -3.914 -36.406 1 95.12 109 ILE A C 1
ATOM 881 O O . ILE A 1 109 ? -3.389 -4.902 -36.781 1 95.12 109 ILE A O 1
ATOM 885 N N . GLU A 1 110 ? -3.287 -2.893 -35.719 1 94.56 110 GLU A N 1
ATOM 886 C CA . GLU A 1 110 ? -4.711 -2.881 -35.406 1 94.56 110 GLU A CA 1
ATOM 887 C C . GLU A 1 110 ? -5.566 -2.953 -36.656 1 94.56 110 GLU A C 1
ATOM 889 O O . GLU A 1 110 ? -6.645 -3.551 -36.656 1 94.56 110 GLU A O 1
ATOM 894 N N . LYS A 1 111 ? -5.074 -2.389 -37.688 1 92.94 111 LYS A N 1
ATOM 895 C CA . LYS A 1 111 ? -5.797 -2.42 -38.938 1 92.94 111 LYS A CA 1
ATOM 896 C C . LYS A 1 111 ? -5.785 -3.82 -39.562 1 92.94 111 LYS A C 1
ATOM 898 O O . LYS A 1 111 ? -6.762 -4.238 -40.188 1 92.94 111 LYS A O 1
ATOM 903 N N . GLU A 1 112 ? -4.738 -4.531 -39.344 1 89.94 112 GLU A N 1
ATOM 904 C CA . GLU A 1 112 ? -4.566 -5.855 -39.938 1 89.94 112 GLU A CA 1
ATOM 905 C C . GLU A 1 112 ? -5.246 -6.93 -39.094 1 89.94 112 GLU A C 1
ATOM 907 O O . GLU A 1 112 ? -5.59 -8 -39.625 1 89.94 112 GLU A O 1
ATOM 912 N N . TYR A 1 113 ? -5.395 -6.656 -37.906 1 88.56 113 TYR A N 1
ATOM 913 C CA . TYR A 1 113 ? -5.91 -7.66 -36.969 1 88.56 113 TYR A CA 1
ATOM 914 C C . TYR A 1 113 ? -7.055 -7.098 -36.156 1 88.56 113 TYR A C 1
ATOM 916 O O . TYR A 1 113 ? -6.84 -6.605 -35.031 1 88.56 113 TYR A O 1
ATOM 924 N N . GLU A 1 114 ? -8.234 -7.383 -36.469 1 85.81 114 GLU A N 1
ATOM 925 C CA . GLU A 1 114 ? -9.453 -6.777 -35.938 1 85.81 114 GLU A CA 1
ATOM 926 C C . GLU A 1 114 ? -9.602 -7.082 -34.438 1 85.81 114 GLU A C 1
ATOM 928 O O . GLU A 1 114 ? -10.117 -6.258 -33.688 1 85.81 114 GLU A O 1
ATOM 933 N N . LYS A 1 115 ? -9.117 -8.172 -34.031 1 85.19 115 LYS A N 1
ATOM 934 C CA . LYS A 1 115 ? -9.281 -8.578 -32.656 1 85.19 115 LYS A CA 1
ATOM 935 C C . LYS A 1 115 ? -8.523 -7.648 -31.703 1 85.19 115 LYS A C 1
ATOM 937 O O . LYS A 1 115 ? -8.805 -7.609 -30.5 1 85.19 115 LYS A O 1
ATOM 942 N N . LEU A 1 116 ? -7.578 -6.863 -32.25 1 91.81 116 LEU A N 1
ATOM 943 C CA . LEU A 1 116 ? -6.785 -5.953 -31.422 1 91.81 116 LEU A CA 1
ATOM 944 C C . LEU A 1 116 ? -7.145 -4.5 -31.719 1 91.81 116 LEU A C 1
ATOM 946 O O . LEU A 1 116 ? -6.457 -3.582 -31.266 1 91.81 116 LEU A O 1
ATOM 950 N N . LYS A 1 117 ? -8.203 -4.336 -32.438 1 91.69 117 LYS A N 1
ATOM 951 C CA . LYS A 1 117 ? -8.594 -2.971 -32.781 1 91.69 117 LYS A CA 1
ATOM 952 C C . LYS A 1 117 ? -8.805 -2.129 -31.531 1 91.69 117 LYS A C 1
ATOM 954 O O . LYS A 1 117 ? -9.578 -2.504 -30.656 1 91.69 117 LYS A O 1
ATOM 959 N N . GLY A 1 118 ? -8.055 -1.033 -31.438 1 91.12 118 GLY A N 1
ATOM 960 C CA . GLY A 1 118 ? -8.195 -0.097 -30.328 1 91.12 118 GLY A CA 1
ATOM 961 C C . GLY A 1 118 ? -7.469 -0.546 -29.078 1 91.12 118 GLY A C 1
ATOM 962 O O . GLY A 1 118 ? -7.605 0.075 -28.016 1 91.12 118 GLY A O 1
ATOM 963 N N . SER A 1 119 ? -6.672 -1.585 -29.172 1 93.19 119 SER A N 1
ATOM 964 C CA . SER A 1 119 ? -6.09 -2.168 -27.969 1 93.19 119 SER A CA 1
ATOM 965 C C . SER A 1 119 ? -4.637 -1.742 -27.797 1 93.19 119 SER A C 1
ATOM 967 O O . SER A 1 119 ? -4.125 -1.698 -26.672 1 93.19 119 SER A O 1
ATOM 969 N N . LEU A 1 120 ? -3.969 -1.438 -28.844 1 95.81 120 LEU A N 1
ATOM 970 C CA . LEU A 1 120 ? -2.535 -1.176 -28.766 1 95.81 120 LEU A CA 1
ATOM 971 C C . LEU A 1 120 ? -2.27 0.284 -28.406 1 95.81 120 LEU A C 1
ATOM 973 O O . LEU A 1 120 ? -2.973 1.179 -28.875 1 95.81 120 LEU A O 1
ATOM 977 N N . PRO A 1 121 ? -1.226 0.581 -27.531 1 94.25 121 PRO A N 1
ATOM 978 C CA . PRO A 1 121 ? -0.92 1.965 -27.156 1 94.25 121 PRO A CA 1
ATOM 979 C C . PRO A 1 121 ? -0.361 2.777 -28.328 1 94.25 121 PRO A C 1
ATOM 981 O O . PRO A 1 121 ? 0.416 2.256 -29.125 1 94.25 121 PRO A O 1
ATOM 984 N N . THR A 1 122 ? -0.774 4.043 -28.422 1 94 122 THR A N 1
ATOM 985 C CA . THR A 1 122 ? -0.328 4.914 -29.5 1 94 122 THR A CA 1
ATOM 986 C C . THR A 1 122 ? 0.107 6.273 -28.953 1 94 122 THR A C 1
ATOM 988 O O . THR A 1 122 ? -0.092 7.297 -29.609 1 94 122 THR A O 1
ATOM 991 N N . ASN A 1 123 ? 0.546 6.32 -27.781 1 91.06 123 ASN A N 1
ATOM 992 C CA . ASN A 1 123 ? 0.968 7.582 -27.188 1 91.06 123 ASN A CA 1
ATOM 993 C C . ASN A 1 123 ? 2.475 7.609 -26.953 1 91.06 123 ASN A C 1
ATOM 995 O O . ASN A 1 123 ? 2.934 8.125 -25.922 1 91.06 123 ASN A O 1
ATOM 999 N N . TYR A 1 124 ? 3.234 7.039 -27.781 1 94.75 124 TYR A N 1
ATOM 1000 C CA . TYR A 1 124 ? 4.676 6.91 -27.609 1 94.75 124 TYR A CA 1
ATOM 1001 C C . TYR A 1 124 ? 5.371 8.25 -27.781 1 94.75 124 TYR A C 1
ATOM 1003 O O . TYR A 1 124 ? 6.535 8.414 -27.406 1 94.75 124 TYR A O 1
ATOM 1011 N N . THR A 1 125 ? 4.695 9.258 -28.281 1 93.06 125 THR A N 1
ATOM 1012 C CA . THR A 1 125 ? 5.309 10.562 -28.484 1 93.06 125 THR A CA 1
ATOM 1013 C C . THR A 1 125 ? 5.566 11.258 -27.156 1 93.06 125 THR A C 1
ATOM 1015 O O . THR A 1 125 ? 6.293 12.258 -27.094 1 93.06 125 THR A O 1
ATOM 1018 N N . ILE A 1 126 ? 4.988 10.766 -26.109 1 88 126 ILE A N 1
ATOM 1019 C CA . ILE A 1 126 ? 5.262 11.352 -24.797 1 88 126 ILE A CA 1
ATOM 1020 C C . ILE A 1 126 ? 6.66 10.945 -24.344 1 88 126 ILE A C 1
ATOM 1022 O O . ILE A 1 126 ? 7.199 11.531 -23.391 1 88 126 ILE A O 1
ATOM 1026 N N . PHE A 1 127 ? 7.227 9.914 -24.969 1 91.69 127 PHE A N 1
ATOM 1027 C CA . PHE A 1 127 ? 8.586 9.477 -24.688 1 91.69 127 PHE A CA 1
ATOM 1028 C C . PHE A 1 127 ? 9.602 10.305 -25.469 1 91.69 127 PHE A C 1
ATOM 1030 O O . PHE A 1 127 ? 9.336 10.711 -26.594 1 91.69 127 PHE A O 1
ATOM 1037 N N . ASP A 1 128 ? 10.789 10.523 -24.859 1 92.25 128 ASP A N 1
ATOM 1038 C CA . ASP A 1 128 ? 11.922 11.031 -25.641 1 92.25 128 ASP A CA 1
ATOM 1039 C C . ASP A 1 128 ? 12.406 9.992 -26.641 1 92.25 128 ASP A C 1
ATOM 1041 O O . ASP A 1 128 ? 12.453 8.797 -26.344 1 92.25 128 ASP A O 1
ATOM 1045 N N . ASN A 1 129 ? 12.781 10.453 -27.797 1 93.38 129 ASN A N 1
ATOM 1046 C CA . ASN A 1 129 ? 13.242 9.555 -28.859 1 93.38 129 ASN A CA 1
ATOM 1047 C C . ASN A 1 129 ? 14.43 8.711 -28.406 1 93.38 129 ASN A C 1
ATOM 1049 O O . ASN A 1 129 ? 14.523 7.531 -28.734 1 93.38 129 ASN A O 1
ATOM 1053 N N . GLU A 1 130 ? 15.297 9.297 -27.641 1 90.5 130 GLU A N 1
ATOM 1054 C CA . GLU A 1 130 ? 16.469 8.562 -27.172 1 90.5 130 GLU A CA 1
ATOM 1055 C C . GLU A 1 130 ? 16.078 7.43 -26.234 1 90.5 130 GLU A C 1
ATOM 1057 O O . GLU A 1 130 ? 16.641 6.336 -26.297 1 90.5 130 GLU A O 1
ATOM 1062 N N . LEU A 1 131 ? 15.188 7.711 -25.391 1 90.88 131 LEU A N 1
ATOM 1063 C CA . LEU A 1 131 ? 14.68 6.688 -24.484 1 90.88 131 LEU A CA 1
ATOM 1064 C C . LEU A 1 131 ? 14.062 5.527 -25.266 1 90.88 131 LEU A C 1
ATOM 1066 O O . LEU A 1 131 ? 14.328 4.363 -24.969 1 90.88 131 LEU A O 1
ATOM 1070 N N . LEU A 1 132 ? 13.258 5.836 -26.25 1 94.38 132 LEU A N 1
ATOM 1071 C CA . LEU A 1 132 ? 12.602 4.812 -27.047 1 94.38 132 LEU A CA 1
ATOM 1072 C C . LEU A 1 132 ? 13.617 3.979 -27.812 1 94.38 132 LEU A C 1
ATOM 1074 O O . LEU A 1 132 ? 13.469 2.762 -27.938 1 94.38 132 LEU A O 1
ATOM 1078 N N . ARG A 1 133 ? 14.625 4.617 -28.328 1 93.75 133 ARG A N 1
ATOM 1079 C CA . ARG A 1 133 ? 15.68 3.896 -29.031 1 93.75 133 ARG A CA 1
ATOM 1080 C C . ARG A 1 133 ? 16.375 2.889 -28.125 1 93.75 133 ARG A C 1
ATOM 1082 O O . ARG A 1 133 ? 16.656 1.761 -28.531 1 93.75 133 ARG A O 1
ATOM 1089 N N . GLU A 1 134 ? 16.641 3.348 -26.953 1 92.31 134 GLU A N 1
ATOM 1090 C CA . GLU A 1 134 ? 17.297 2.467 -25.984 1 92.31 134 GLU A CA 1
ATOM 1091 C C . GLU A 1 134 ? 16.391 1.293 -25.609 1 92.31 134 GLU A C 1
ATOM 1093 O O . GLU A 1 134 ? 16.875 0.164 -25.469 1 92.31 134 GLU A O 1
ATOM 1098 N N . LEU A 1 135 ? 15.156 1.59 -25.453 1 93.19 135 LEU A N 1
ATOM 1099 C CA . LEU A 1 135 ? 14.203 0.527 -25.141 1 93.19 135 LEU A CA 1
ATOM 1100 C C . LEU A 1 135 ? 14.125 -0.485 -26.281 1 93.19 135 LEU A C 1
ATOM 1102 O O . LEU A 1 135 ? 14.18 -1.694 -26.047 1 93.19 135 LEU A O 1
ATOM 1106 N N . LEU A 1 136 ? 14 0.011 -27.5 1 94.69 136 LEU A N 1
ATOM 1107 C CA . LEU A 1 136 ? 13.945 -0.865 -28.672 1 94.69 136 LEU A CA 1
ATOM 1108 C C . LEU A 1 136 ? 15.188 -1.747 -28.734 1 94.69 136 LEU A C 1
ATOM 1110 O O . LEU A 1 136 ? 15.094 -2.936 -29.047 1 94.69 136 LEU A O 1
ATOM 1114 N N . ARG A 1 137 ? 16.25 -1.168 -28.422 1 92.69 137 ARG A N 1
ATOM 1115 C CA . ARG A 1 137 ? 17.5 -1.917 -28.453 1 92.69 137 ARG A CA 1
ATOM 1116 C C . ARG A 1 137 ? 17.516 -2.992 -27.375 1 92.69 137 ARG A C 1
ATOM 1118 O O . ARG A 1 137 ? 17.938 -4.125 -27.609 1 92.69 137 ARG A O 1
ATOM 1125 N N . LYS A 1 138 ? 17.094 -2.635 -26.203 1 91.75 138 LYS A N 1
ATOM 1126 C CA . LYS A 1 138 ? 17.078 -3.58 -25.094 1 91.75 138 LYS A CA 1
ATOM 1127 C C . LYS A 1 138 ? 16.172 -4.77 -25.391 1 91.75 138 LYS A C 1
ATOM 1129 O O . LYS A 1 138 ? 16.516 -5.914 -25.078 1 91.75 138 LYS A O 1
ATOM 1134 N N . PHE A 1 139 ? 15.062 -4.539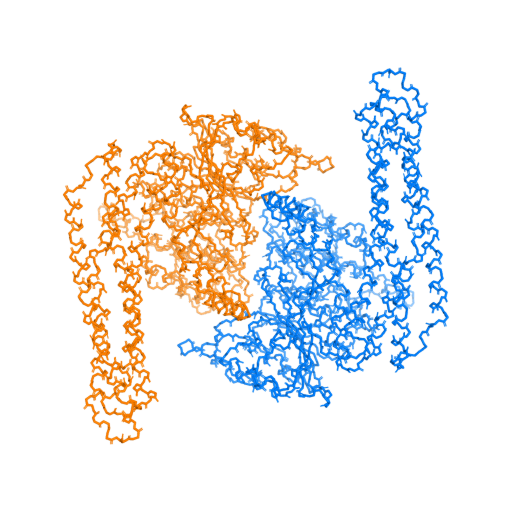 -26 1 92.75 139 PHE A N 1
ATOM 1135 C CA . PHE A 1 139 ? 14.117 -5.605 -26.297 1 92.75 139 PHE A CA 1
ATOM 1136 C C . PHE A 1 139 ? 14.477 -6.309 -27.609 1 92.75 139 PHE A C 1
ATOM 1138 O O . PHE A 1 139 ? 13.719 -7.145 -28.094 1 92.75 139 PHE A O 1
ATOM 1145 N N . ASN A 1 140 ? 15.594 -5.941 -28.156 1 91.25 140 ASN A N 1
ATOM 1146 C CA . ASN A 1 140 ? 16.109 -6.602 -29.359 1 91.25 140 ASN A CA 1
ATOM 1147 C C . ASN A 1 140 ? 17.344 -7.441 -29.047 1 91.25 140 ASN A C 1
ATOM 1149 O O . ASN A 1 140 ? 18.109 -7.77 -29.953 1 91.25 140 ASN A O 1
ATOM 1153 N N . SER A 1 141 ? 17.5 -7.773 -27.828 1 88.31 141 SER A N 1
ATOM 1154 C CA . SER A 1 141 ? 18.625 -8.594 -27.422 1 88.31 141 SER A CA 1
ATOM 1155 C C . SER A 1 141 ? 18.625 -9.945 -28.125 1 88.31 141 SER A C 1
ATOM 1157 O O . SER A 1 141 ? 17.578 -10.391 -28.609 1 88.31 141 SER A O 1
ATOM 1159 N N . ASP A 1 142 ? 19.672 -10.617 -28.156 1 86 142 ASP A N 1
ATOM 1160 C CA . ASP A 1 142 ? 19.812 -11.914 -28.812 1 86 142 ASP A CA 1
ATOM 1161 C C . ASP A 1 142 ? 18.922 -12.961 -28.156 1 86 142 ASP A C 1
ATOM 1163 O O . ASP A 1 142 ? 18.344 -13.812 -28.828 1 86 142 ASP A O 1
ATOM 1167 N N . GLU A 1 143 ? 18.906 -12.844 -26.906 1 83.69 143 GLU A N 1
ATOM 1168 C CA . GLU A 1 143 ? 18.062 -13.773 -26.156 1 83.69 143 GLU A CA 1
ATOM 1169 C C . GLU A 1 143 ? 16.609 -13.664 -26.578 1 83.69 143 GLU A C 1
ATOM 1171 O O . GLU A 1 143 ? 15.914 -14.68 -26.703 1 83.69 143 GLU A O 1
ATOM 1176 N N . LEU A 1 144 ? 16.141 -12.484 -26.938 1 87.38 144 LEU A N 1
ATOM 1177 C CA . LEU A 1 144 ? 14.734 -12.273 -27.266 1 87.38 144 LEU A CA 1
ATOM 1178 C C . LEU A 1 144 ? 14.477 -12.562 -28.75 1 87.38 144 LEU A C 1
ATOM 1180 O O . LEU A 1 144 ? 13.391 -13.008 -29.109 1 87.38 144 LEU A O 1
ATOM 1184 N N . ARG A 1 145 ? 15.453 -12.344 -29.531 1 86.81 145 ARG A N 1
ATOM 1185 C CA . ARG A 1 145 ? 15.305 -12.602 -30.969 1 86.81 145 ARG A CA 1
ATOM 1186 C C . ARG A 1 145 ? 15.055 -14.078 -31.234 1 86.81 145 ARG A C 1
ATOM 1188 O O . ARG A 1 145 ? 14.336 -14.438 -32.156 1 86.81 145 ARG A O 1
ATOM 1195 N N . ASN A 1 146 ? 15.562 -14.844 -30.328 1 83.56 146 ASN A N 1
ATOM 1196 C CA . ASN A 1 146 ? 15.453 -16.281 -30.547 1 83.56 146 ASN A CA 1
ATOM 1197 C C . ASN A 1 146 ? 14.453 -16.922 -29.594 1 83.56 146 ASN A C 1
ATOM 1199 O O . ASN A 1 146 ? 14.305 -18.141 -29.547 1 83.56 146 ASN A O 1
ATOM 1203 N N . ALA A 1 147 ? 13.805 -16.109 -28.875 1 83.19 147 ALA A N 1
ATOM 1204 C CA . ALA A 1 147 ? 12.875 -16.625 -27.859 1 83.19 147 ALA A CA 1
ATOM 1205 C C . ALA A 1 147 ? 11.594 -17.141 -28.5 1 83.19 147 ALA A C 1
ATOM 1207 O O . ALA A 1 147 ? 11.148 -16.609 -29.531 1 83.19 147 ALA A O 1
ATOM 1208 N N . LYS A 1 148 ? 11.039 -18.203 -27.891 1 79.25 148 LYS A N 1
ATOM 1209 C CA . LYS A 1 148 ? 9.766 -18.766 -28.328 1 79.25 148 LYS A CA 1
ATOM 1210 C C . LYS A 1 148 ? 8.602 -18.141 -27.578 1 79.25 148 LYS A C 1
ATOM 1212 O O . LYS A 1 148 ? 8.805 -17.328 -26.672 1 79.25 148 LYS A O 1
ATOM 1217 N N . GLY A 1 149 ? 7.41 -18.562 -28 1 74.44 149 GLY A N 1
ATOM 1218 C CA . GLY A 1 149 ? 6.195 -17.984 -27.469 1 74.44 149 GLY A CA 1
ATOM 1219 C C . GLY A 1 149 ? 6.078 -18.094 -25.969 1 74.44 149 GLY A C 1
ATOM 1220 O O . GLY A 1 149 ? 5.672 -17.141 -25.297 1 74.44 149 GLY A O 1
ATOM 1221 N N . ASP A 1 150 ? 6.523 -19.125 -25.422 1 80.06 150 ASP A N 1
ATOM 1222 C CA . ASP A 1 150 ? 6.395 -19.375 -23.984 1 80.06 150 ASP A CA 1
ATOM 1223 C C . ASP A 1 150 ? 7.281 -18.422 -23.188 1 80.06 150 ASP A C 1
ATOM 1225 O O . ASP A 1 150 ? 6.902 -17.969 -22.109 1 80.06 150 ASP A O 1
ATOM 1229 N N . VAL A 1 151 ? 8.359 -18.078 -23.797 1 86.31 151 VAL A N 1
ATOM 1230 C CA . VAL A 1 151 ? 9.289 -17.172 -23.141 1 86.31 151 VAL A CA 1
ATOM 1231 C C . VAL A 1 151 ? 8.688 -15.766 -23.094 1 86.31 151 VAL A C 1
ATOM 1233 O O . VAL A 1 151 ? 8.766 -15.094 -22.062 1 86.31 151 VAL A O 1
ATOM 1236 N N . PHE A 1 152 ? 8.016 -15.367 -24.172 1 87.81 152 PHE A N 1
ATOM 1237 C CA . PHE A 1 152 ? 7.414 -14.039 -24.219 1 87.81 152 PHE A CA 1
ATOM 1238 C C . PHE A 1 152 ? 6.254 -13.945 -23.234 1 87.81 152 PHE A C 1
ATOM 1240 O O . PHE A 1 152 ? 6.059 -12.906 -22.594 1 87.81 152 PHE A O 1
ATOM 1247 N N . GLY A 1 153 ? 5.539 -15.023 -23.203 1 90.06 153 GLY A N 1
ATOM 1248 C CA . GLY A 1 153 ? 4.457 -15.039 -22.234 1 90.06 153 GLY A CA 1
ATOM 1249 C C . GLY A 1 153 ? 4.93 -14.836 -20.797 1 90.06 153 GLY A C 1
ATOM 1250 O O . GLY A 1 153 ? 4.328 -14.062 -20.047 1 90.06 153 GLY A O 1
ATOM 1251 N N . ARG A 1 154 ? 5.973 -15.438 -20.516 1 89.12 154 ARG A N 1
ATOM 1252 C CA . ARG A 1 154 ? 6.531 -15.336 -19.172 1 89.12 154 ARG A CA 1
ATOM 1253 C C . ARG A 1 154 ? 7.062 -13.93 -18.906 1 89.12 154 ARG A C 1
ATOM 1255 O O . ARG A 1 154 ? 6.852 -13.375 -17.828 1 89.12 154 ARG A O 1
ATOM 1262 N N . ILE A 1 155 ? 7.754 -13.461 -19.875 1 90.62 155 ILE A N 1
ATOM 1263 C CA . ILE A 1 155 ? 8.281 -12.109 -19.75 1 90.62 155 ILE A CA 1
ATOM 1264 C C . ILE A 1 155 ? 7.133 -11.117 -19.562 1 90.62 155 ILE A C 1
ATOM 1266 O O . ILE A 1 155 ? 7.199 -10.234 -18.703 1 90.62 155 ILE A O 1
ATOM 1270 N N . TYR A 1 156 ? 6.145 -11.281 -20.375 1 90.56 156 TYR A N 1
ATOM 1271 C CA . TYR A 1 156 ? 4.988 -10.391 -20.312 1 90.56 156 TYR A CA 1
ATOM 1272 C C . TYR A 1 156 ? 4.316 -10.461 -18.938 1 90.56 156 TYR A C 1
ATOM 1274 O O . TYR A 1 156 ? 4.012 -9.43 -18.344 1 90.56 156 TYR A O 1
ATOM 1282 N N . GLU A 1 157 ? 4.109 -11.648 -18.438 1 89.94 157 GLU A N 1
ATOM 1283 C CA . GLU A 1 157 ? 3.525 -11.836 -17.109 1 89.94 157 GLU A CA 1
ATOM 1284 C C . GLU A 1 157 ? 4.395 -11.195 -16.031 1 89.94 157 GLU A C 1
ATOM 1286 O O . GLU A 1 157 ? 3.881 -10.594 -15.094 1 89.94 157 GLU A O 1
ATOM 1291 N N . TYR A 1 158 ? 5.652 -11.336 -16.203 1 89 158 TYR A N 1
ATOM 1292 C CA . TYR A 1 158 ? 6.594 -10.766 -15.242 1 89 158 TYR A CA 1
ATOM 1293 C C . TYR A 1 158 ? 6.453 -9.25 -15.18 1 89 158 TYR A C 1
ATOM 1295 O O . TYR A 1 158 ? 6.379 -8.672 -14.094 1 89 158 TYR A O 1
ATOM 1303 N N . PHE A 1 159 ? 6.43 -8.664 -16.297 1 90 159 PHE A N 1
ATOM 1304 C CA . PHE A 1 159 ? 6.316 -7.211 -16.375 1 90 159 PHE A CA 1
ATOM 1305 C C . PHE A 1 159 ? 4.98 -6.742 -15.812 1 90 159 PHE A C 1
ATOM 1307 O O . PHE A 1 159 ? 4.918 -5.758 -15.078 1 90 159 PHE A O 1
ATOM 1314 N N . LEU A 1 160 ? 3.93 -7.469 -16.203 1 89.12 160 LEU A N 1
ATOM 1315 C CA . LEU A 1 160 ? 2.609 -7.145 -15.68 1 89.12 160 LEU A CA 1
ATOM 1316 C C . LEU A 1 160 ? 2.611 -7.172 -14.148 1 89.12 160 LEU A C 1
ATOM 1318 O O . LEU A 1 160 ? 2.066 -6.27 -13.508 1 89.12 160 LEU A O 1
ATOM 1322 N N . ASN A 1 161 ? 3.238 -8.148 -13.656 1 85.69 161 ASN A N 1
ATOM 1323 C CA . ASN A 1 161 ? 3.33 -8.312 -12.211 1 85.69 161 ASN A CA 1
ATOM 1324 C C . ASN A 1 161 ? 4.137 -7.184 -11.57 1 85.69 161 ASN A C 1
ATOM 1326 O O . ASN A 1 161 ? 3.752 -6.656 -10.523 1 85.69 161 ASN A O 1
ATOM 1330 N N . LYS A 1 162 ? 5.23 -6.836 -12.164 1 86.12 162 LYS A N 1
ATOM 1331 C CA . LYS A 1 162 ? 6.094 -5.777 -11.641 1 86.12 162 LYS A CA 1
ATOM 1332 C C . LYS A 1 162 ? 5.371 -4.434 -11.641 1 86.12 162 LYS A C 1
ATOM 1334 O O . LYS A 1 162 ? 5.461 -3.674 -10.672 1 86.12 162 LYS A O 1
ATOM 1339 N N . PHE A 1 163 ? 4.68 -4.145 -12.68 1 84.38 163 PHE A N 1
ATOM 1340 C CA . PHE A 1 163 ? 3.945 -2.887 -12.766 1 84.38 163 PHE A CA 1
ATOM 1341 C C . PHE A 1 163 ? 2.824 -2.842 -11.734 1 84.38 163 PHE A C 1
ATOM 1343 O O . PHE A 1 163 ? 2.523 -1.782 -11.188 1 84.38 163 PHE A O 1
ATOM 1350 N N . ALA A 1 164 ? 2.193 -3.939 -11.531 1 79.12 164 ALA A N 1
ATOM 1351 C CA . ALA A 1 164 ? 1.154 -4.02 -10.508 1 79.12 164 ALA A CA 1
ATOM 1352 C C . ALA A 1 164 ? 1.725 -3.725 -9.125 1 79.12 164 ALA A C 1
ATOM 1354 O O . ALA A 1 164 ? 1.091 -3.039 -8.32 1 79.12 164 ALA A O 1
ATOM 1355 N N . MET A 1 165 ? 2.9 -4.18 -8.859 1 75.69 165 MET A N 1
ATOM 1356 C CA . MET A 1 165 ? 3.555 -4.023 -7.566 1 75.69 165 MET A CA 1
ATOM 1357 C C . MET A 1 165 ? 3.947 -2.57 -7.324 1 75.69 165 MET A C 1
ATOM 1359 O O . MET A 1 165 ? 4.012 -2.121 -6.18 1 75.69 165 MET A O 1
ATOM 1363 N N . THR A 1 166 ? 4.18 -1.85 -8.383 1 70.94 166 THR A N 1
ATOM 1364 C CA . THR A 1 166 ? 4.605 -0.46 -8.242 1 70.94 166 THR A CA 1
ATOM 1365 C C . THR A 1 166 ? 3.402 0.451 -8.008 1 70.94 166 THR A C 1
ATOM 1367 O O . THR A 1 166 ? 3.564 1.621 -7.656 1 70.94 166 THR A O 1
ATOM 1370 N N . GLY A 1 167 ? 2.279 -0.055 -8.117 1 63.72 167 GLY A N 1
ATOM 1371 C CA . GLY A 1 167 ? 1.082 0.761 -7.988 1 63.72 167 GLY A CA 1
ATOM 1372 C C . GLY A 1 167 ? 0.703 1.47 -9.273 1 63.72 167 GLY A C 1
ATOM 1373 O O . GLY A 1 167 ? -0.2 2.309 -9.281 1 63.72 167 GLY A O 1
ATOM 1374 N N . ALA A 1 168 ? 1.51 1.23 -10.281 1 55.03 168 ALA A N 1
ATOM 1375 C CA . ALA A 1 168 ? 1.22 1.855 -11.57 1 55.03 168 ALA A CA 1
ATOM 1376 C C . ALA A 1 168 ? -0.199 1.532 -12.031 1 55.03 168 ALA A C 1
ATOM 1378 O O . ALA A 1 168 ? -0.798 2.291 -12.797 1 55.03 168 ALA A O 1
ATOM 1379 N N . GLN A 1 169 ? -0.608 0.469 -11.516 1 54.25 169 GLN A N 1
ATOM 1380 C CA . GLN A 1 169 ? -1.969 0.059 -11.844 1 54.25 169 GLN A CA 1
ATOM 1381 C C . GLN A 1 169 ? -2.889 0.186 -10.633 1 54.25 169 GLN A C 1
ATOM 1383 O O . GLN A 1 169 ? -2.609 -0.375 -9.57 1 54.25 169 GLN A O 1
ATOM 1388 N N . GLU A 1 170 ? -3.703 1.249 -10.539 1 52.62 170 GLU A N 1
ATOM 1389 C CA . GLU A 1 170 ? -4.543 1.743 -9.453 1 52.62 170 GLU A CA 1
ATOM 1390 C C . GLU A 1 170 ? -5.277 0.599 -8.758 1 52.62 170 GLU A C 1
ATOM 1392 O O . GLU A 1 170 ? -5.797 -0.303 -9.414 1 52.62 170 GLU A O 1
ATOM 1397 N N . GLY A 1 171 ? -5.414 0.74 -7.406 1 50.81 171 GLY A N 1
ATOM 1398 C CA . GLY A 1 171 ? -6.363 0.064 -6.535 1 50.81 171 GLY A CA 1
ATOM 1399 C C . GLY A 1 171 ? -6.156 -1.438 -6.477 1 50.81 171 GLY A C 1
ATOM 1400 O O . GLY A 1 171 ? -6.938 -2.154 -5.852 1 50.81 171 GLY A O 1
ATOM 1401 N N . GLY A 1 172 ? -4.801 -1.884 -6.965 1 50.16 172 GLY A N 1
ATOM 1402 C CA . GLY A 1 172 ? -4.586 -3.32 -6.891 1 50.16 172 GLY A CA 1
ATOM 1403 C C . GLY A 1 172 ? -5.664 -4.125 -7.586 1 50.16 172 GLY A C 1
ATOM 1404 O O . GLY A 1 172 ? -5.676 -5.355 -7.512 1 50.16 172 GLY A O 1
ATOM 1405 N N . GLU A 1 173 ? -6.703 -3.42 -8.133 1 52.72 173 GLU A N 1
ATOM 1406 C CA . GLU A 1 173 ? -7.961 -4.023 -8.562 1 52.72 173 GLU A CA 1
ATOM 1407 C C . GLU A 1 173 ? -7.781 -4.816 -9.852 1 52.72 173 GLU A C 1
ATOM 1409 O O . GLU A 1 173 ? -8.617 -5.664 -10.188 1 52.72 173 GLU A O 1
ATOM 1414 N N . PHE A 1 174 ? -6.488 -4.75 -10.414 1 60.41 174 PHE A N 1
ATOM 1415 C CA . PHE A 1 174 ? -6.703 -5.234 -11.773 1 60.41 174 PHE A CA 1
ATOM 1416 C C . PHE A 1 174 ? -5.836 -6.453 -12.055 1 60.41 174 PHE A C 1
ATOM 1418 O O . PHE A 1 174 ? -5.914 -7.039 -13.133 1 60.41 174 PHE A O 1
ATOM 1425 N N . PHE A 1 175 ? -5.094 -6.73 -11.039 1 78.56 175 PHE A N 1
ATOM 1426 C CA . PHE A 1 175 ? -4.219 -7.875 -11.266 1 78.56 175 PHE A CA 1
ATOM 1427 C C . PHE A 1 175 ? -4.277 -8.844 -10.094 1 78.56 175 PHE A C 1
ATOM 1429 O O . PHE A 1 175 ? -4.02 -8.461 -8.945 1 78.56 175 PHE A O 1
ATOM 1436 N N . THR A 1 176 ? -4.77 -9.977 -10.422 1 88.69 176 THR A N 1
ATOM 1437 C CA . THR A 1 176 ? -4.805 -11.016 -9.398 1 88.69 176 THR A CA 1
ATOM 1438 C C . THR A 1 176 ? -3.467 -11.742 -9.32 1 88.69 176 THR A C 1
ATOM 1440 O O . THR A 1 176 ? -2.922 -12.164 -10.344 1 88.69 176 THR A O 1
ATOM 1443 N N . PRO A 1 177 ? -2.881 -11.891 -8.141 1 91.31 177 PRO A N 1
ATOM 1444 C CA . PRO A 1 177 ? -1.628 -12.641 -8.016 1 91.31 177 PRO A CA 1
ATOM 1445 C C . PRO A 1 177 ? -1.701 -14.031 -8.648 1 91.31 177 PRO A C 1
ATOM 1447 O O . PRO A 1 177 ? -2.699 -14.734 -8.484 1 91.31 177 PRO A O 1
ATOM 1450 N N . ILE A 1 178 ? -0.656 -14.406 -9.289 1 92.31 178 ILE A N 1
ATOM 1451 C CA . ILE A 1 178 ? -0.632 -15.602 -10.133 1 92.31 178 ILE A CA 1
ATOM 1452 C C . ILE A 1 178 ? -0.944 -16.828 -9.289 1 92.31 178 ILE A C 1
ATOM 1454 O O . ILE A 1 178 ? -1.725 -17.688 -9.703 1 92.31 178 ILE A O 1
ATOM 1458 N N . SER A 1 179 ? -0.335 -16.922 -8.094 1 94.44 179 SER A N 1
ATOM 1459 C CA . SER A 1 179 ? -0.513 -18.125 -7.281 1 94.44 179 SER A CA 1
ATOM 1460 C C . SER A 1 179 ? -1.969 -18.297 -6.863 1 94.44 179 SER A C 1
ATOM 1462 O O . SER A 1 179 ? -2.455 -19.422 -6.734 1 94.44 179 SER A O 1
ATOM 1464 N N . LEU A 1 180 ? -2.689 -17.234 -6.652 1 96 180 LEU A N 1
ATOM 1465 C CA . LEU A 1 180 ? -4.109 -17.328 -6.324 1 96 180 LEU A CA 1
ATOM 1466 C C . LEU A 1 180 ? -4.918 -17.797 -7.531 1 96 180 LEU A C 1
ATOM 1468 O O . LEU A 1 180 ? -5.836 -18.594 -7.391 1 96 180 LEU A O 1
ATOM 1472 N N . VAL A 1 181 ? -4.586 -17.219 -8.703 1 97.12 181 VAL A N 1
ATOM 1473 C CA . VAL A 1 181 ? -5.266 -17.625 -9.93 1 97.12 181 VAL A CA 1
ATOM 1474 C C . VAL A 1 181 ? -5.027 -19.109 -10.18 1 97.12 181 VAL A C 1
ATOM 1476 O O . VAL A 1 181 ? -5.957 -19.844 -10.531 1 97.12 181 VAL A O 1
ATOM 1479 N N . GLN A 1 182 ? -3.83 -19.516 -9.969 1 97.44 182 GLN A N 1
ATOM 1480 C CA . GLN A 1 182 ? -3.504 -20.938 -10.156 1 97.44 182 GLN A CA 1
ATOM 1481 C C . GLN A 1 182 ? -4.305 -21.812 -9.195 1 97.44 182 GLN A C 1
ATOM 1483 O O . GLN A 1 182 ? -4.766 -22.891 -9.578 1 97.44 182 GLN A O 1
ATOM 1488 N N . MET A 1 183 ? -4.43 -21.391 -7.973 1 98.25 183 MET A N 1
ATOM 1489 C CA . MET A 1 183 ? -5.227 -22.141 -7.008 1 98.25 183 MET A CA 1
ATOM 1490 C C . MET A 1 183 ? -6.66 -22.297 -7.496 1 98.25 183 MET A C 1
ATOM 1492 O O . MET A 1 183 ? -7.227 -23.391 -7.422 1 98.25 183 MET A O 1
ATOM 1496 N N . ILE A 1 184 ? -7.188 -21.25 -8.031 1 98.56 184 ILE A N 1
ATOM 1497 C CA . ILE A 1 184 ? -8.562 -21.266 -8.531 1 98.56 184 ILE A CA 1
ATOM 1498 C C . ILE A 1 184 ? -8.672 -22.266 -9.688 1 98.56 184 ILE A C 1
ATOM 1500 O O . ILE A 1 184 ? -9.547 -23.125 -9.688 1 98.56 184 ILE A O 1
ATOM 1504 N N . VAL A 1 185 ? -7.789 -22.188 -10.617 1 98.44 185 VAL A N 1
ATOM 1505 C CA . VAL A 1 185 ? -7.809 -23.031 -11.805 1 98.44 185 VAL A CA 1
ATOM 1506 C C . VAL A 1 185 ? -7.621 -24.5 -11.398 1 98.44 185 VAL A C 1
ATOM 1508 O O . VAL A 1 185 ? -8.289 -25.375 -11.93 1 98.44 185 VAL A O 1
ATOM 1511 N N . ASN A 1 186 ? -6.742 -24.719 -10.43 1 98.12 186 ASN A N 1
ATOM 1512 C CA . ASN A 1 186 ? -6.449 -26.078 -9.984 1 98.12 186 ASN A CA 1
ATOM 1513 C C . ASN A 1 186 ? -7.672 -26.734 -9.344 1 98.12 186 ASN A C 1
ATOM 1515 O O . ASN A 1 186 ? -7.844 -27.953 -9.438 1 98.12 186 ASN A O 1
ATOM 1519 N N . VAL A 1 187 ? -8.492 -25.938 -8.711 1 98.31 187 VAL A N 1
ATOM 1520 C CA . VAL A 1 187 ? -9.641 -26.5 -8.016 1 98.31 187 VAL A CA 1
ATOM 1521 C C . VAL A 1 187 ? -10.797 -26.688 -8.992 1 98.31 187 VAL A C 1
ATOM 1523 O O . VAL A 1 187 ? -11.492 -27.703 -8.953 1 98.31 187 VAL A O 1
ATOM 1526 N N . ILE A 1 188 ? -11.016 -25.766 -9.875 1 97.69 188 ILE A N 1
ATOM 1527 C CA . ILE A 1 188 ? -12.156 -25.844 -10.781 1 97.69 188 ILE A CA 1
ATOM 1528 C C . ILE A 1 188 ? -11.844 -26.797 -11.93 1 97.69 188 ILE A C 1
ATOM 1530 O O . ILE A 1 188 ? -12.758 -27.391 -12.516 1 97.69 188 ILE A O 1
ATOM 1534 N N . GLU A 1 189 ? -10.602 -26.875 -12.398 1 97.44 189 GLU A N 1
ATOM 1535 C CA . GLU A 1 189 ? -10.086 -27.797 -13.406 1 97.44 189 GLU A CA 1
ATOM 1536 C C . GLU A 1 189 ? -10.867 -27.656 -14.719 1 97.44 189 GLU A C 1
ATOM 1538 O O . GLU A 1 189 ? -11.492 -28.625 -15.172 1 97.44 189 GLU A O 1
ATOM 1543 N N . PRO A 1 190 ? -10.734 -26.516 -15.375 1 97.75 190 PRO A N 1
ATOM 1544 C CA . PRO A 1 190 ? -11.445 -26.344 -16.656 1 97.75 190 PRO A CA 1
ATOM 1545 C C . PRO A 1 190 ? -10.977 -27.328 -17.719 1 97.75 190 PRO A C 1
ATOM 1547 O O . PRO A 1 190 ? -9.773 -27.562 -17.875 1 97.75 190 PRO A O 1
ATOM 1550 N N . GLU A 1 191 ? -11.883 -27.875 -18.453 1 95.44 191 GLU A N 1
ATOM 1551 C CA . GLU A 1 191 ? -11.57 -28.891 -19.453 1 95.44 191 GLU A CA 1
ATOM 1552 C C . GLU A 1 191 ? -12.086 -28.484 -20.828 1 95.44 191 GLU A C 1
ATOM 1554 O O . GLU A 1 191 ? -11.367 -28.594 -21.828 1 95.44 191 GLU A O 1
ATOM 1559 N N . GLN A 1 192 ? -13.352 -28.109 -20.891 1 96.81 192 GLN A N 1
ATOM 1560 C CA . GLN A 1 192 ? -13.969 -27.734 -22.172 1 96.81 192 GLN A CA 1
ATOM 1561 C C . GLN A 1 192 ? -15.172 -26.828 -21.938 1 96.81 192 GLN A C 1
ATOM 1563 O O . GLN A 1 192 ? -15.75 -26.797 -20.859 1 96.81 192 GLN A O 1
ATOM 1568 N N . GLY A 1 193 ? -15.492 -26.094 -22.984 1 97.88 193 GLY A N 1
ATOM 1569 C CA . GLY A 1 193 ? -16.703 -25.281 -22.938 1 97.88 193 GLY A CA 1
ATOM 1570 C C . GLY A 1 193 ? -16.422 -23.812 -22.75 1 97.88 193 GLY A C 1
ATOM 1571 O O . GLY A 1 193 ? -15.422 -23.297 -23.234 1 97.88 193 GLY A O 1
ATOM 1572 N N . ILE A 1 194 ? -17.406 -23.156 -22.109 1 98.62 194 ILE A N 1
ATOM 1573 C CA . ILE A 1 194 ? -17.375 -21.703 -22 1 98.62 194 ILE A CA 1
ATOM 1574 C C . ILE A 1 194 ? -16.75 -21.297 -20.656 1 98.62 194 ILE A C 1
ATOM 1576 O O . ILE A 1 194 ? -17.172 -21.781 -19.594 1 98.62 194 ILE A O 1
ATOM 1580 N N . VAL A 1 195 ? -15.711 -20.469 -20.703 1 98.75 195 VAL A N 1
ATOM 1581 C CA . VAL A 1 195 ? -15.086 -19.875 -19.516 1 98.75 195 VAL A CA 1
ATOM 1582 C C . VAL A 1 195 ? -15.391 -18.375 -19.484 1 98.75 195 VAL A C 1
ATOM 1584 O O . VAL A 1 195 ? -15.07 -17.656 -20.422 1 98.75 195 VAL A O 1
ATOM 1587 N N . LEU A 1 196 ? -15.992 -17.891 -18.375 1 98.88 196 LEU A N 1
ATOM 1588 C CA . LEU A 1 196 ? -16.359 -16.484 -18.25 1 98.88 196 LEU A CA 1
ATOM 1589 C C . LEU A 1 196 ? -15.656 -15.836 -17.062 1 98.88 196 LEU A C 1
ATOM 1591 O O . LEU A 1 196 ? -15.555 -16.438 -15.992 1 98.88 196 LEU A O 1
ATOM 1595 N N . ASP A 1 197 ? -15.125 -14.633 -17.297 1 98.62 197 ASP A N 1
ATOM 1596 C CA . ASP A 1 197 ? -14.719 -13.719 -16.234 1 98.62 197 ASP A CA 1
ATOM 1597 C C . ASP A 1 197 ? -15.375 -12.352 -16.422 1 98.62 197 ASP A C 1
ATOM 1599 O O . ASP A 1 197 ? -14.938 -11.547 -17.25 1 98.62 197 ASP A O 1
ATOM 1603 N N . PRO A 1 198 ? -16.438 -12.062 -15.688 1 98.38 198 PRO A N 1
ATOM 1604 C CA . PRO A 1 198 ? -17.188 -10.812 -15.867 1 98.38 198 PRO A CA 1
ATOM 1605 C C . PRO A 1 198 ? -16.516 -9.625 -15.188 1 98.38 198 PRO A C 1
ATOM 1607 O O . PRO A 1 198 ? -17.109 -8.555 -15.078 1 98.38 198 PRO A O 1
ATOM 1610 N N . ALA A 1 199 ? -15.359 -9.742 -14.672 1 96.62 199 ALA A N 1
ATOM 1611 C CA . ALA A 1 199 ? -14.43 -8.742 -14.148 1 96.62 199 ALA A CA 1
ATOM 1612 C C . ALA A 1 199 ? -12.992 -9.102 -14.492 1 96.62 199 ALA A C 1
ATOM 1614 O O . ALA A 1 199 ? -12.141 -9.211 -13.602 1 96.62 199 ALA A O 1
ATOM 1615 N N . CYS A 1 200 ? -12.609 -9.141 -15.727 1 96.44 200 CYS A N 1
ATOM 1616 C CA . CYS A 1 200 ? -11.5 -9.977 -16.172 1 96.44 200 CYS A CA 1
ATOM 1617 C C . CYS A 1 200 ? -10.172 -9.242 -16.031 1 96.44 200 CYS A C 1
ATOM 1619 O O . CYS A 1 200 ? -9.109 -9.859 -16.125 1 96.44 200 CYS A O 1
ATOM 1621 N N . GLY A 1 201 ? -10.258 -7.898 -15.766 1 92.5 201 GLY A N 1
ATOM 1622 C CA . GLY A 1 201 ? -9 -7.176 -15.625 1 92.5 201 GLY A CA 1
ATOM 1623 C C . GLY A 1 201 ? -8.039 -7.434 -16.766 1 92.5 201 GLY A C 1
ATOM 1624 O O . GLY A 1 201 ? -8.398 -7.277 -17.938 1 92.5 201 GLY A O 1
ATOM 1625 N N . SER A 1 202 ? -6.82 -7.961 -16.469 1 93 202 SER A N 1
ATOM 1626 C CA . SER A 1 202 ? -5.793 -8.219 -17.469 1 93 202 SER A CA 1
ATOM 1627 C C . SER A 1 202 ? -5.922 -9.633 -18.047 1 93 202 SER A C 1
ATOM 1629 O O . SER A 1 202 ? -5.023 -10.109 -18.734 1 93 202 SER A O 1
ATOM 1631 N N . ALA A 1 203 ? -6.934 -10.336 -17.719 1 96.19 203 ALA A N 1
ATOM 1632 C CA . ALA A 1 203 ? -7.234 -11.672 -18.219 1 96.19 203 ALA A CA 1
ATOM 1633 C C . ALA A 1 203 ? -6.258 -12.703 -17.672 1 96.19 203 ALA A C 1
ATOM 1635 O O . ALA A 1 203 ? -5.93 -13.68 -18.359 1 96.19 203 ALA A O 1
ATOM 1636 N N . GLY A 1 204 ? -5.766 -12.469 -16.469 1 94.62 204 GLY A N 1
ATOM 1637 C CA . GLY A 1 204 ? -4.891 -13.422 -15.812 1 94.62 204 GLY A CA 1
ATOM 1638 C C . GLY A 1 204 ? -5.531 -14.789 -15.625 1 94.62 204 GLY A C 1
ATOM 1639 O O . GLY A 1 204 ? -4.859 -15.812 -15.742 1 94.62 204 GLY A O 1
ATOM 1640 N N . MET A 1 205 ? -6.84 -14.836 -15.383 1 97.62 205 MET A N 1
ATOM 1641 C CA . MET A 1 205 ? -7.578 -16.078 -15.234 1 97.62 205 MET A CA 1
ATOM 1642 C C . MET A 1 205 ? -7.48 -16.922 -16.5 1 97.62 205 MET A C 1
ATOM 1644 O O . MET A 1 205 ? -7.281 -18.141 -16.438 1 97.62 205 MET A O 1
ATOM 1648 N N . PHE A 1 206 ? -7.621 -16.328 -17.641 1 97.62 206 PHE A N 1
ATOM 1649 C CA . PHE A 1 206 ? -7.621 -17.016 -18.922 1 97.62 206 PHE A CA 1
ATOM 1650 C C . PHE A 1 206 ? -6.234 -17.562 -19.234 1 97.62 206 PHE A C 1
ATOM 1652 O O . PHE A 1 206 ? -6.105 -18.703 -19.719 1 97.62 206 PHE A O 1
ATOM 1659 N N . VAL A 1 207 ? -5.23 -16.75 -18.969 1 95.44 207 VAL A N 1
ATOM 1660 C CA . VAL A 1 207 ? -3.854 -17.156 -19.234 1 95.44 207 VAL A CA 1
ATOM 1661 C C . VAL A 1 207 ? -3.504 -18.391 -18.422 1 95.44 207 VAL A C 1
ATOM 1663 O O . VAL A 1 207 ? -2.979 -19.375 -18.953 1 95.44 207 VAL A O 1
ATOM 1666 N N . GLN A 1 208 ? -3.83 -18.375 -17.141 1 95.81 208 GLN A N 1
ATOM 1667 C CA . GLN A 1 208 ? -3.514 -19.516 -16.297 1 95.81 208 GLN A CA 1
ATOM 1668 C C . GLN A 1 208 ? -4.359 -20.734 -16.672 1 95.81 208 GLN A C 1
ATOM 1670 O O . GLN A 1 208 ? -3.906 -21.875 -16.562 1 95.81 208 GLN A O 1
ATOM 1675 N N . THR A 1 209 ? -5.574 -20.5 -17.109 1 97.69 209 THR A N 1
ATOM 1676 C CA . THR A 1 209 ? -6.395 -21.594 -17.641 1 97.69 209 THR A CA 1
ATOM 1677 C C . THR A 1 209 ? -5.742 -22.219 -18.859 1 97.69 209 THR A C 1
ATOM 1679 O O . THR A 1 209 ? -5.711 -23.438 -19 1 97.69 209 THR A O 1
ATOM 1682 N N . GLY A 1 210 ? -5.293 -21.359 -19.75 1 95.75 210 GLY A N 1
ATOM 1683 C CA . GLY A 1 210 ? -4.551 -21.844 -20.906 1 95.75 210 GLY A CA 1
ATOM 1684 C C . GLY A 1 210 ? -3.385 -22.734 -20.516 1 95.75 210 GLY A C 1
ATOM 1685 O O . GLY A 1 210 ? -3.219 -23.828 -21.078 1 95.75 210 GLY A O 1
ATOM 1686 N N . HIS A 1 211 ? -2.58 -22.312 -19.562 1 94 211 HIS A N 1
ATOM 1687 C CA . HIS A 1 211 ? -1.454 -23.094 -19.062 1 94 211 HIS A CA 1
ATOM 1688 C C . HIS A 1 211 ? -1.919 -24.438 -18.516 1 94 211 HIS A C 1
ATOM 1690 O O . HIS A 1 211 ? -1.279 -25.469 -18.766 1 94 211 HIS A O 1
ATOM 1696 N N . PHE A 1 212 ? -2.982 -24.422 -17.812 1 96.06 212 PHE A N 1
ATOM 1697 C CA . PHE A 1 212 ? -3.523 -25.641 -17.219 1 96.06 212 PHE A CA 1
ATOM 1698 C C . PHE A 1 212 ? -3.92 -26.656 -18.281 1 96.06 212 PHE A C 1
ATOM 1700 O O . PHE A 1 212 ? -3.543 -27.828 -18.203 1 96.06 212 PHE A O 1
ATOM 1707 N N . ILE A 1 213 ? -4.645 -26.203 -19.219 1 96.31 213 ILE A N 1
ATOM 1708 C CA . ILE A 1 213 ? -5.129 -27.078 -20.281 1 96.31 213 ILE A CA 1
ATOM 1709 C C . ILE A 1 213 ? -3.943 -27.609 -21.094 1 96.31 213 ILE A C 1
ATOM 1711 O O . ILE A 1 213 ? -3.9 -28.797 -21.422 1 96.31 213 ILE A O 1
ATOM 1715 N N . GLN A 1 214 ? -3.012 -26.734 -21.359 1 92 214 GLN A N 1
ATOM 1716 C CA . GLN A 1 214 ? -1.81 -27.141 -22.094 1 92 214 GLN A CA 1
ATOM 1717 C C . GLN A 1 214 ? -1.029 -28.188 -21.312 1 92 214 GLN A C 1
ATOM 1719 O O . GLN A 1 214 ? -0.495 -29.141 -21.906 1 92 214 GLN A O 1
ATOM 1724 N N . SER A 1 215 ? -0.978 -28.031 -20.047 1 91.56 215 SER A N 1
ATOM 1725 C CA . SER A 1 215 ? -0.247 -28.969 -19.203 1 91.56 215 SER A CA 1
ATOM 1726 C C . SER A 1 215 ? -0.903 -30.344 -19.219 1 91.56 215 SER A C 1
ATOM 1728 O O . SER A 1 215 ? -0.261 -31.344 -18.906 1 91.56 215 SER A O 1
ATOM 1730 N N . HIS A 1 216 ? -2.082 -30.391 -19.625 1 91.94 216 HIS A N 1
ATOM 1731 C CA . HIS A 1 216 ? -2.797 -31.656 -19.734 1 91.94 216 HIS A CA 1
ATOM 1732 C C . HIS A 1 216 ? -2.809 -32.156 -21.172 1 91.94 216 HIS A C 1
ATOM 1734 O O . HIS A 1 216 ? -3.572 -33.062 -21.516 1 91.94 216 HIS A O 1
ATOM 1740 N N . GLY A 1 217 ? -2.043 -31.5 -22.031 1 90.31 217 GLY A N 1
ATOM 1741 C CA . GLY A 1 217 ? -1.77 -32.031 -23.359 1 90.31 217 GLY A CA 1
ATOM 1742 C C . GLY A 1 217 ? -2.775 -31.578 -24.406 1 90.31 217 GLY A C 1
ATOM 1743 O O . GLY A 1 217 ? -2.893 -32.188 -25.469 1 90.31 217 GLY A O 1
ATOM 1744 N N . ALA A 1 218 ? -3.543 -30.516 -24.078 1 90.75 218 ALA A N 1
ATOM 1745 C CA . ALA A 1 218 ? -4.551 -30.031 -25.016 1 90.75 218 ALA A CA 1
ATOM 1746 C C . ALA A 1 218 ? -4.32 -28.562 -25.359 1 90.75 218 ALA A C 1
ATOM 1748 O O . ALA A 1 218 ? -3.561 -27.859 -24.688 1 90.75 218 ALA A O 1
ATOM 1749 N N . SER A 1 219 ? -4.926 -28.188 -26.469 1 90.12 219 SER A N 1
ATOM 1750 C CA . SER A 1 219 ? -4.914 -26.781 -26.844 1 90.12 219 SER A CA 1
ATOM 1751 C C . SER A 1 219 ? -6.098 -26.031 -26.234 1 90.12 219 SER A C 1
ATOM 1753 O O . SER A 1 219 ? -7.246 -26.438 -26.406 1 90.12 219 SER A O 1
ATOM 1755 N N . ALA A 1 220 ? -5.816 -24.953 -25.625 1 91 220 ALA A N 1
ATOM 1756 C CA . ALA A 1 220 ? -6.867 -24.188 -24.969 1 91 220 ALA A CA 1
ATOM 1757 C C . ALA A 1 220 ? -7.906 -23.703 -25.969 1 91 220 ALA A C 1
ATOM 1759 O O . ALA A 1 220 ? -9.109 -23.781 -25.719 1 91 220 ALA A O 1
ATOM 1760 N N . ASN A 1 221 ? -7.484 -23.297 -27.125 1 90.31 221 ASN A N 1
ATOM 1761 C CA . ASN A 1 221 ? -8.391 -22.719 -28.109 1 90.31 221 ASN A CA 1
ATOM 1762 C C . ASN A 1 221 ? -9.305 -23.781 -28.719 1 90.31 221 ASN A C 1
ATOM 1764 O O . ASN A 1 221 ? -10.375 -23.469 -29.234 1 90.31 221 ASN A O 1
ATOM 1768 N N . ASP A 1 222 ? -8.945 -25.016 -28.594 1 92.62 222 ASP A N 1
ATOM 1769 C CA . ASP A 1 222 ? -9.766 -26.109 -29.094 1 92.62 222 ASP A CA 1
ATOM 1770 C C . ASP A 1 222 ? -10.766 -26.578 -28.031 1 92.62 222 ASP A C 1
ATOM 1772 O O . ASP A 1 222 ? -11.789 -27.172 -28.359 1 92.62 222 ASP A O 1
ATOM 1776 N N . LYS A 1 223 ? -10.445 -26.25 -26.828 1 95.19 223 LYS A N 1
ATOM 1777 C CA . LYS A 1 223 ? -11.195 -26.859 -25.734 1 95.19 223 LYS A CA 1
ATOM 1778 C C . LYS A 1 223 ? -12.172 -25.859 -25.125 1 95.19 223 LYS A C 1
ATOM 1780 O O . LYS A 1 223 ? -13.258 -26.234 -24.688 1 95.19 223 LYS A O 1
ATOM 1785 N N . VAL A 1 224 ? -11.734 -24.609 -25.062 1 96.38 224 VAL A N 1
ATOM 1786 C CA . VAL A 1 224 ? -12.562 -23.656 -24.328 1 96.38 224 VAL A CA 1
ATOM 1787 C C . VAL A 1 224 ? -12.695 -22.359 -25.141 1 96.38 224 VAL A C 1
ATOM 1789 O O . VAL A 1 224 ? -11.875 -22.078 -26.016 1 96.38 224 VAL A O 1
ATOM 1792 N N . THR A 1 225 ? -13.75 -21.641 -24.891 1 97.31 225 THR A N 1
ATOM 1793 C CA . THR A 1 225 ? -13.961 -20.281 -25.375 1 97.31 225 THR A CA 1
ATOM 1794 C C . THR A 1 225 ? -13.992 -19.297 -24.203 1 97.31 225 THR A C 1
ATOM 1796 O O . THR A 1 225 ? -14.766 -19.469 -23.266 1 97.31 225 THR A O 1
ATOM 1799 N N . PHE A 1 226 ? -13.125 -18.312 -24.328 1 98 226 PHE A N 1
ATOM 1800 C CA . PHE A 1 226 ? -12.992 -17.344 -23.234 1 98 226 PHE A CA 1
ATOM 1801 C C . PHE A 1 226 ? -13.883 -16.125 -23.484 1 98 226 PHE A C 1
ATOM 1803 O O . PHE A 1 226 ? -13.891 -15.578 -24.594 1 98 226 PHE A O 1
ATOM 1810 N N . TYR A 1 227 ? -14.68 -15.734 -22.484 1 98.62 227 TYR A N 1
ATOM 1811 C CA . TYR A 1 227 ? -15.461 -14.508 -22.469 1 98.62 227 TYR A CA 1
ATOM 1812 C C . TYR A 1 227 ? -15.102 -13.641 -21.281 1 98.62 227 TYR A C 1
ATOM 1814 O O . TYR A 1 227 ? -15.258 -14.055 -20.125 1 98.62 227 TYR A O 1
ATOM 1822 N N . GLY A 1 228 ? -14.555 -12.461 -21.547 1 98.25 228 GLY A N 1
ATOM 1823 C CA . GLY A 1 228 ? -14.211 -11.523 -20.484 1 98.25 228 GLY A CA 1
ATOM 1824 C C . GLY A 1 228 ? -14.945 -10.203 -20.594 1 98.25 228 GLY A C 1
ATOM 1825 O O . GLY A 1 228 ? -15.156 -9.695 -21.703 1 98.25 228 GLY A O 1
ATOM 1826 N N . GLN A 1 229 ? -15.391 -9.672 -19.547 1 97.81 229 GLN A N 1
ATOM 1827 C CA . GLN A 1 229 ? -15.938 -8.32 -19.469 1 97.81 229 GLN A CA 1
ATOM 1828 C C . GLN A 1 229 ? -15.18 -7.469 -18.469 1 97.81 229 GLN A C 1
ATOM 1830 O O . GLN A 1 229 ? -14.828 -7.949 -17.375 1 97.81 229 GLN A O 1
ATOM 1835 N N . GLU A 1 230 ? -14.797 -6.281 -18.844 1 95.31 230 GLU A N 1
ATOM 1836 C CA . GLU A 1 230 ? -14.031 -5.363 -18.016 1 95.31 230 GLU A CA 1
ATOM 1837 C C . GLU A 1 230 ? -14.523 -3.928 -18.172 1 95.31 230 GLU A C 1
ATOM 1839 O O . GLU A 1 230 ? -14.875 -3.502 -19.266 1 95.31 230 GLU A O 1
ATOM 1844 N N . LYS A 1 231 ? -14.641 -3.256 -17 1 92.69 231 LYS A N 1
ATOM 1845 C CA . LYS A 1 231 ? -15.188 -1.902 -16.984 1 92.69 231 LYS A CA 1
ATOM 1846 C C . LYS A 1 231 ? -14.188 -0.893 -17.531 1 92.69 231 LYS A C 1
ATOM 1848 O O . LYS A 1 231 ? -14.539 -0.037 -18.344 1 92.69 231 LYS A O 1
ATOM 1853 N N . ALA A 1 232 ? -12.953 -0.947 -17.062 1 89.94 232 ALA A N 1
ATOM 1854 C CA . ALA A 1 232 ? -11.938 0.033 -17.438 1 89.94 232 ALA A CA 1
ATOM 1855 C C . ALA A 1 232 ? -11.398 -0.235 -18.828 1 89.94 232 ALA A C 1
ATOM 1857 O O . ALA A 1 232 ? -11 -1.36 -19.156 1 89.94 232 ALA A O 1
ATOM 1858 N N . GLU A 1 233 ? -11.367 0.756 -19.625 1 90.56 233 GLU A N 1
ATOM 1859 C CA . GLU A 1 233 ? -10.898 0.628 -21 1 90.56 233 GLU A CA 1
ATOM 1860 C C . GLU A 1 233 ? -9.445 0.161 -21.047 1 90.56 233 GLU A C 1
ATOM 1862 O O . GLU A 1 233 ? -9.102 -0.735 -21.812 1 90.56 233 GLU A O 1
ATOM 1867 N N . LEU A 1 234 ? -8.625 0.79 -20.25 1 88.31 234 LEU A N 1
ATOM 1868 C CA . LEU A 1 234 ? -7.211 0.445 -20.219 1 88.31 234 LEU A CA 1
ATOM 1869 C C . LEU A 1 234 ? -7.02 -1.036 -19.922 1 88.31 234 LEU A C 1
ATOM 1871 O O . LEU A 1 234 ? -6.191 -1.703 -20.547 1 88.31 234 LEU A O 1
ATOM 1875 N N . ASN A 1 235 ? -7.738 -1.554 -19 1 90.56 235 ASN A N 1
ATOM 1876 C CA . ASN A 1 235 ? -7.637 -2.961 -18.625 1 90.56 235 ASN A CA 1
ATOM 1877 C C . ASN A 1 235 ? -8.156 -3.871 -19.734 1 90.56 235 ASN A C 1
ATOM 1879 O O . ASN A 1 235 ? -7.652 -4.98 -19.922 1 90.56 235 ASN A O 1
ATOM 1883 N N . THR A 1 236 ? -9.195 -3.438 -20.391 1 93.44 236 THR A N 1
ATOM 1884 C CA . THR A 1 236 ? -9.711 -4.199 -21.516 1 93.44 236 THR A CA 1
ATOM 1885 C C . THR A 1 236 ? -8.641 -4.367 -22.594 1 93.44 236 THR A C 1
ATOM 1887 O O . THR A 1 236 ? -8.477 -5.457 -23.156 1 93.44 236 THR A O 1
ATOM 1890 N N . LYS A 1 237 ? -7.961 -3.291 -22.875 1 92.88 237 LYS A N 1
ATOM 1891 C CA . LYS A 1 237 ? -6.859 -3.33 -23.828 1 92.88 237 LYS A CA 1
ATOM 1892 C C . LYS A 1 237 ? -5.758 -4.281 -23.359 1 92.88 237 LYS A C 1
ATOM 1894 O O . LYS A 1 237 ? -5.25 -5.082 -24.156 1 92.88 237 LYS A O 1
ATOM 1899 N N . LEU A 1 238 ? -5.438 -4.203 -22.125 1 92.12 238 LEU A N 1
ATOM 1900 C CA . LEU A 1 238 ? -4.406 -5.051 -21.547 1 92.12 238 LEU A CA 1
ATOM 1901 C C . LEU A 1 238 ? -4.793 -6.523 -21.641 1 92.12 238 LEU A C 1
ATOM 1903 O O . LEU A 1 238 ? -3.939 -7.375 -21.891 1 92.12 238 LEU A O 1
ATOM 1907 N N . ALA A 1 239 ? -6.02 -6.809 -21.359 1 94.81 239 ALA A N 1
ATOM 1908 C CA . ALA A 1 239 ? -6.52 -8.18 -21.438 1 94.81 239 ALA A CA 1
ATOM 1909 C C . ALA A 1 239 ? -6.336 -8.75 -22.844 1 94.81 239 ALA A C 1
ATOM 1911 O O . ALA A 1 239 ? -5.848 -9.867 -23 1 94.81 239 ALA A O 1
ATOM 1912 N N . ARG A 1 240 ? -6.711 -8 -23.828 1 94.81 240 ARG A N 1
ATOM 1913 C CA . ARG A 1 240 ? -6.602 -8.445 -25.203 1 94.81 240 ARG A CA 1
ATOM 1914 C C . ARG A 1 240 ? -5.145 -8.695 -25.594 1 94.81 240 ARG A C 1
ATOM 1916 O O . ARG A 1 240 ? -4.824 -9.703 -26.219 1 94.81 240 ARG A O 1
ATOM 1923 N N . MET A 1 241 ? -4.254 -7.801 -25.219 1 92.88 241 MET A N 1
ATOM 1924 C CA . MET A 1 241 ? -2.834 -7.961 -25.516 1 92.88 241 MET A CA 1
ATOM 1925 C C . MET A 1 241 ? -2.264 -9.18 -24.797 1 92.88 241 MET A C 1
ATOM 1927 O O . MET A 1 241 ? -1.503 -9.953 -25.375 1 92.88 241 MET A O 1
ATOM 1931 N N . ASN A 1 242 ? -2.646 -9.336 -23.531 1 92.88 242 ASN A N 1
ATOM 1932 C CA . ASN A 1 242 ? -2.15 -10.461 -22.75 1 92.88 242 ASN A CA 1
ATOM 1933 C C . ASN A 1 242 ? -2.578 -11.797 -23.344 1 92.88 242 ASN A C 1
ATOM 1935 O O . ASN A 1 242 ? -1.773 -12.727 -23.438 1 92.88 242 ASN A O 1
ATOM 1939 N N . MET A 1 243 ? -3.811 -11.867 -23.75 1 93.5 243 MET A N 1
ATOM 1940 C CA . MET A 1 243 ? -4.305 -13.086 -24.391 1 93.5 243 MET A CA 1
ATOM 1941 C C . MET A 1 243 ? -3.58 -13.344 -25.703 1 93.5 243 MET A C 1
ATOM 1943 O O . MET A 1 243 ? -3.18 -14.469 -25.984 1 93.5 243 MET A O 1
ATOM 1947 N N . ALA A 1 244 ? -3.365 -12.312 -26.453 1 89.38 244 ALA A N 1
ATOM 1948 C CA . ALA A 1 244 ? -2.699 -12.445 -27.75 1 89.38 244 ALA A CA 1
ATOM 1949 C C . ALA A 1 244 ? -1.271 -12.961 -27.578 1 89.38 244 ALA A C 1
ATOM 1951 O O . ALA A 1 244 ? -0.835 -13.852 -28.297 1 89.38 244 ALA A O 1
ATOM 1952 N N . VAL A 1 245 ? -0.55 -12.406 -26.641 1 89.75 245 VAL A N 1
ATOM 1953 C CA . VAL A 1 245 ? 0.841 -12.773 -26.406 1 89.75 245 VAL A CA 1
ATOM 1954 C C . VAL A 1 245 ? 0.924 -14.242 -25.984 1 89.75 245 VAL A C 1
ATOM 1956 O O . VAL A 1 245 ? 1.916 -14.922 -26.266 1 89.75 245 VAL A O 1
ATOM 1959 N N . HIS A 1 246 ? -0.139 -14.797 -25.406 1 89.94 246 HIS A N 1
ATOM 1960 C CA . HIS A 1 246 ? -0.155 -16.188 -24.938 1 89.94 246 HIS A CA 1
ATOM 1961 C C . HIS A 1 246 ? -0.859 -17.094 -25.938 1 89.94 246 HIS A C 1
ATOM 1963 O O . HIS A 1 246 ? -1.113 -18.266 -25.656 1 89.94 246 HIS A O 1
ATOM 1969 N N . GLY A 1 247 ? -1.277 -16.5 -27.047 1 85.81 247 GLY A N 1
ATOM 1970 C CA . GLY A 1 247 ? -1.887 -17.281 -28.109 1 85.81 247 GLY A CA 1
ATOM 1971 C C . GLY A 1 247 ? -3.307 -17.703 -27.797 1 85.81 247 GLY A C 1
ATOM 1972 O O . GLY A 1 247 ? -3.779 -18.734 -28.297 1 85.81 247 GLY A O 1
ATOM 1973 N N . LEU A 1 248 ? -3.941 -16.984 -26.938 1 91.44 248 LEU A N 1
ATOM 1974 C CA . LEU A 1 248 ? -5.305 -17.328 -26.547 1 91.44 248 LEU A CA 1
ATOM 1975 C C . LEU A 1 248 ? -6.316 -16.484 -27.312 1 91.44 248 LEU A C 1
ATOM 1977 O O . LEU A 1 248 ? -6.078 -15.305 -27.578 1 91.44 248 LEU A O 1
ATOM 1981 N N . GLU A 1 249 ? -7.371 -17.125 -27.625 1 89.75 249 GLU A N 1
ATOM 1982 C CA . GLU A 1 249 ? -8.469 -16.438 -28.312 1 89.75 249 GLU A CA 1
ATOM 1983 C C . GLU A 1 249 ? -9.695 -16.328 -27.406 1 89.75 249 GLU A C 1
ATOM 1985 O O . GLU A 1 249 ? -9.984 -17.25 -26.641 1 89.75 249 GLU A O 1
ATOM 1990 N N . GLY A 1 250 ? -10.32 -15.25 -27.469 1 93.31 250 GLY A N 1
ATOM 1991 C CA . GLY A 1 250 ? -11.523 -15.008 -26.703 1 93.31 250 GLY A CA 1
ATOM 1992 C C . GLY A 1 250 ? -12.164 -13.664 -27 1 93.31 250 GLY A C 1
ATOM 1993 O O . GLY A 1 250 ? -11.719 -12.945 -27.891 1 93.31 250 GLY A O 1
ATOM 1994 N N . LYS A 1 251 ? -13.305 -13.414 -26.391 1 96 251 LYS A N 1
ATOM 1995 C CA . LYS A 1 251 ? -14.047 -12.164 -26.562 1 96 251 LYS A CA 1
ATOM 1996 C C . LYS A 1 251 ? -13.977 -11.312 -25.297 1 96 251 LYS A C 1
ATOM 1998 O O . LYS A 1 251 ? -14.57 -11.664 -24.266 1 96 251 LYS A O 1
ATOM 2003 N N . ILE A 1 252 ? -13.258 -10.234 -25.391 1 97 252 ILE A N 1
ATOM 2004 C CA . ILE A 1 252 ? -13.148 -9.281 -24.281 1 97 252 ILE A CA 1
ATOM 2005 C C . ILE A 1 252 ? -13.984 -8.039 -24.594 1 97 252 ILE A C 1
ATOM 2007 O O . ILE A 1 252 ? -13.711 -7.32 -25.547 1 97 252 ILE A O 1
ATOM 2011 N N . LEU A 1 253 ? -14.992 -7.785 -23.797 1 97 253 LEU A N 1
ATOM 2012 C CA . LEU A 1 253 ? -15.867 -6.637 -24.031 1 97 253 LEU A CA 1
ATOM 2013 C C . LEU A 1 253 ? -15.805 -5.66 -22.859 1 97 253 LEU A C 1
ATOM 2015 O O . LEU A 1 253 ? -15.656 -6.074 -21.703 1 97 253 LEU A O 1
ATOM 2019 N N . GLU A 1 254 ? -15.867 -4.355 -23.188 1 94.94 254 GLU A N 1
ATOM 2020 C CA . GLU A 1 254 ? -15.883 -3.289 -22.188 1 94.94 254 GLU A CA 1
ATOM 2021 C C . GLU A 1 254 ? -17.297 -3.051 -21.672 1 94.94 254 GLU A C 1
ATOM 2023 O O . GLU A 1 254 ? -18.234 -2.879 -22.453 1 94.94 254 GLU A O 1
ATOM 2028 N N . GLY A 1 255 ? -17.453 -3.1 -20.344 1 95.12 255 GLY A N 1
ATOM 2029 C CA . GLY A 1 255 ? -18.75 -2.83 -19.734 1 95.12 255 GLY A CA 1
ATOM 2030 C C . GLY A 1 255 ? -18.734 -2.936 -18.234 1 95.12 255 GLY A C 1
ATOM 2031 O O . GLY A 1 255 ? -17.922 -3.666 -17.656 1 95.12 255 GLY A O 1
ATOM 2032 N N . ASN A 1 256 ? -19.609 -2.162 -17.594 1 94.62 256 ASN A N 1
ATOM 2033 C CA . ASN A 1 256 ? -19.844 -2.268 -16.156 1 94.62 256 ASN A CA 1
ATOM 2034 C C . ASN A 1 256 ? -20.797 -3.406 -15.82 1 94.62 256 ASN A C 1
ATOM 2036 O O . ASN A 1 256 ? -22.016 -3.275 -16 1 94.62 256 ASN A O 1
ATOM 2040 N N . THR A 1 257 ? -20.266 -4.414 -15.281 1 97.06 257 THR A N 1
ATOM 2041 C CA . THR A 1 257 ? -21 -5.66 -15.102 1 97.06 257 THR A CA 1
ATOM 2042 C C . THR A 1 257 ? -22.203 -5.453 -14.188 1 97.06 257 THR A C 1
ATOM 2044 O O . THR A 1 257 ? -23.203 -6.164 -14.297 1 97.06 257 THR A O 1
ATOM 2047 N N . PHE A 1 258 ? -22.234 -4.449 -13.297 1 96.12 258 PHE A N 1
ATOM 2048 C CA . PHE A 1 258 ? -23.391 -4.199 -12.438 1 96.12 258 PHE A CA 1
ATOM 2049 C C . PHE A 1 258 ? -24.609 -3.812 -13.258 1 96.12 258 PHE A C 1
ATOM 2051 O O . PHE A 1 258 ? -25.734 -4.109 -12.883 1 96.12 258 PHE A O 1
ATOM 2058 N N . TYR A 1 259 ? -24.359 -3.184 -14.414 1 95.19 259 TYR A N 1
ATOM 2059 C CA . TYR A 1 259 ? -25.469 -2.568 -15.133 1 95.19 259 TYR A CA 1
ATOM 2060 C C . TYR A 1 259 ? -25.609 -3.15 -16.531 1 95.19 259 TYR A C 1
ATOM 2062 O O . TYR A 1 259 ? -26.641 -2.99 -17.172 1 95.19 259 TYR A O 1
ATOM 2070 N N . GLU A 1 260 ? -24.516 -3.795 -17.031 1 95.81 260 GLU A N 1
ATOM 2071 C CA . GLU A 1 260 ? -24.484 -4.289 -18.391 1 95.81 260 GLU A CA 1
ATOM 2072 C C . GLU A 1 260 ? -24.062 -5.758 -18.438 1 95.81 260 GLU A C 1
ATOM 2074 O O . GLU A 1 260 ? -23.078 -6.148 -17.828 1 95.81 260 GLU A O 1
ATOM 2079 N N . ASP A 1 261 ? -24.812 -6.602 -19.078 1 97.06 261 ASP A N 1
ATOM 2080 C CA . ASP A 1 261 ? -24.484 -7.984 -19.406 1 97.06 261 ASP A CA 1
ATOM 2081 C C . ASP A 1 261 ? -24.156 -8.133 -20.891 1 97.06 261 ASP A C 1
ATOM 2083 O O . ASP A 1 261 ? -24.984 -8.578 -21.672 1 97.06 261 ASP A O 1
ATOM 2087 N N . LYS A 1 262 ? -22.922 -7.922 -21.219 1 97.12 262 LYS A N 1
ATOM 2088 C CA . LYS A 1 262 ? -22.531 -7.766 -22.609 1 97.12 262 LYS A CA 1
ATOM 2089 C C . LYS A 1 262 ? -22.5 -9.109 -23.328 1 97.12 262 LYS A C 1
ATOM 2091 O O . LYS A 1 262 ? -22.75 -9.18 -24.547 1 97.12 262 LYS A O 1
ATOM 2096 N N . HIS A 1 263 ? -22.266 -10.172 -22.609 1 97.88 263 HIS A N 1
ATOM 2097 C CA . HIS A 1 263 ? -22.109 -11.469 -23.25 1 97.88 263 HIS A CA 1
ATOM 2098 C C . HIS A 1 263 ? -23.406 -12.266 -23.219 1 97.88 263 HIS A C 1
ATOM 2100 O O . HIS A 1 263 ? -23.562 -13.234 -23.969 1 97.88 263 HIS A O 1
ATOM 2106 N N . GLU A 1 264 ? -24.328 -11.969 -22.375 1 97.62 264 GLU A N 1
ATOM 2107 C CA . GLU A 1 264 ? -25.625 -12.633 -22.266 1 97.62 264 GLU A CA 1
ATOM 2108 C C . GLU A 1 264 ? -25.469 -14.141 -22.172 1 97.62 264 GLU A C 1
ATOM 2110 O O . GLU A 1 264 ? -26.062 -14.891 -22.938 1 97.62 264 GLU A O 1
ATOM 2115 N N . LEU A 1 265 ? -24.75 -14.547 -21.156 1 98.44 265 LEU A N 1
ATOM 2116 C CA . LEU A 1 265 ? -24.406 -15.961 -21 1 98.44 265 LEU A CA 1
ATOM 2117 C C . LEU A 1 265 ? -25.078 -16.547 -19.766 1 98.44 265 LEU A C 1
ATOM 2119 O O . LEU A 1 265 ? -24.562 -17.484 -19.156 1 98.44 265 LEU A O 1
ATOM 2123 N N . LEU A 1 266 ? -26.219 -15.992 -19.391 1 98.38 266 LEU A N 1
ATOM 2124 C CA . LEU A 1 266 ? -26.938 -16.484 -18.219 1 98.38 266 LEU A CA 1
ATOM 2125 C C . LEU A 1 266 ? -27.203 -17.984 -18.328 1 98.38 266 LEU A C 1
ATOM 2127 O O . LEU A 1 266 ? -27.797 -18.438 -19.312 1 98.38 266 LEU A O 1
ATOM 2131 N N . GLY A 1 267 ? -26.688 -18.797 -17.406 1 98.38 267 GLY A N 1
ATOM 2132 C CA . GLY A 1 267 ? -26.938 -20.219 -17.312 1 98.38 267 GLY A CA 1
ATOM 2133 C C . GLY A 1 267 ? -26.203 -21.031 -18.359 1 98.38 267 GLY A C 1
ATOM 2134 O O . GLY A 1 267 ? -26.531 -22.188 -18.609 1 98.38 267 GLY A O 1
ATOM 2135 N N . LYS A 1 268 ? -25.203 -20.469 -18.953 1 98.62 268 LYS A N 1
ATOM 2136 C CA . LYS A 1 268 ? -24.641 -21.141 -20.109 1 98.62 268 LYS A CA 1
ATOM 2137 C C . LYS A 1 268 ? -23.188 -21.547 -19.859 1 98.62 268 LYS A C 1
ATOM 2139 O O . LYS A 1 268 ? -22.641 -22.375 -20.594 1 98.62 268 LYS A O 1
ATOM 2144 N N . CYS A 1 269 ? -22.547 -21.031 -18.859 1 98.81 269 CYS A N 1
ATOM 2145 C CA . CYS A 1 269 ? -21.094 -21.141 -18.703 1 98.81 269 CYS A CA 1
ATOM 2146 C C . CYS A 1 269 ? -20.719 -22.438 -18.016 1 98.81 269 CYS A C 1
ATOM 2148 O O . CYS A 1 269 ? -21.359 -22.828 -17.031 1 98.81 269 CYS A O 1
ATOM 2150 N N . ASN A 1 270 ? -19.719 -23.109 -18.516 1 98.81 270 ASN A N 1
ATOM 2151 C CA . ASN A 1 270 ? -19.156 -24.266 -17.844 1 98.81 270 ASN A CA 1
ATOM 2152 C C . ASN A 1 270 ? -18.297 -23.875 -16.656 1 98.81 270 ASN A C 1
ATOM 2154 O O . ASN A 1 270 ? -18.266 -24.578 -15.641 1 98.81 270 ASN A O 1
ATOM 2158 N N . TYR A 1 271 ? -17.594 -22.797 -16.812 1 98.88 271 TYR A N 1
ATOM 2159 C CA . TYR A 1 271 ? -16.719 -22.297 -15.766 1 98.88 271 TYR A CA 1
ATOM 2160 C C . TYR A 1 271 ? -16.828 -20.797 -15.633 1 98.88 271 TYR A C 1
ATOM 2162 O O . TYR A 1 271 ? -16.922 -20.078 -16.625 1 98.88 271 TYR A O 1
ATOM 2170 N N . VAL A 1 272 ? -16.859 -20.281 -14.422 1 98.88 272 VAL A N 1
ATOM 2171 C CA . VAL A 1 272 ? -16.781 -18.859 -14.102 1 98.88 272 VAL A CA 1
ATOM 2172 C C . VAL A 1 272 ? -15.664 -18.609 -13.102 1 98.88 272 VAL A C 1
ATOM 2174 O O . VAL A 1 272 ? -15.57 -19.297 -12.078 1 98.88 272 VAL A O 1
ATOM 2177 N N . MET A 1 273 ? -14.719 -17.781 -13.383 1 98.44 273 MET A N 1
ATOM 2178 C CA . MET A 1 273 ? -13.633 -17.406 -12.484 1 98.44 273 MET A CA 1
ATOM 2179 C C . MET A 1 273 ? -13.398 -15.906 -12.5 1 98.44 273 MET A C 1
ATOM 2181 O O . MET A 1 273 ? -13.484 -15.273 -13.555 1 98.44 273 MET A O 1
ATOM 2185 N N . ALA A 1 274 ? -13.109 -15.328 -11.336 1 97.81 274 ALA A N 1
ATOM 2186 C CA . ALA A 1 274 ? -12.977 -13.875 -11.297 1 97.81 274 ALA A CA 1
ATOM 2187 C C . ALA A 1 274 ? -12.359 -13.406 -9.984 1 97.81 274 ALA A C 1
ATOM 2189 O O . ALA A 1 274 ? -12.375 -14.148 -8.992 1 97.81 274 ALA A O 1
ATOM 2190 N N . ASN A 1 275 ? -11.727 -12.297 -9.984 1 96 275 ASN A N 1
ATOM 2191 C CA . ASN A 1 275 ? -11.383 -11.461 -8.836 1 96 275 ASN A CA 1
ATOM 2192 C C . ASN A 1 275 ? -12 -10.07 -8.961 1 96 275 ASN A C 1
ATOM 2194 O O . ASN A 1 275 ? -11.32 -9.117 -9.352 1 96 275 ASN A O 1
ATOM 2198 N N . PRO A 1 276 ? -13.25 -9.922 -8.555 1 95.62 276 PRO A N 1
ATOM 2199 C CA . PRO A 1 276 ? -13.93 -8.641 -8.711 1 95.62 276 PRO A CA 1
ATOM 2200 C C . PRO A 1 276 ? -13.5 -7.613 -7.664 1 95.62 276 PRO A C 1
ATOM 2202 O O . PRO A 1 276 ? -12.844 -7.965 -6.68 1 95.62 276 PRO A O 1
ATOM 2205 N N . PRO A 1 277 ? -13.758 -6.281 -7.898 1 90.81 277 PRO A N 1
ATOM 2206 C CA . PRO A 1 277 ? -13.547 -5.328 -6.805 1 90.81 277 PRO A CA 1
ATOM 2207 C C . PRO A 1 277 ? -14.383 -5.645 -5.57 1 90.81 277 PRO A C 1
ATOM 2209 O O . PRO A 1 277 ? -15.578 -5.922 -5.688 1 90.81 277 PRO A O 1
ATOM 2212 N N . PHE A 1 278 ? -13.781 -5.562 -4.383 1 90.19 278 PHE A N 1
ATOM 2213 C CA . PHE A 1 278 ? -14.438 -5.926 -3.133 1 90.19 278 PHE A CA 1
ATOM 2214 C C . PHE A 1 278 ? -15.156 -4.723 -2.531 1 90.19 278 PHE A C 1
ATOM 2216 O O . PHE A 1 278 ? -14.75 -3.58 -2.748 1 90.19 278 PHE A O 1
ATOM 2223 N N . ASN A 1 279 ? -16.219 -4.965 -1.854 1 88.5 279 ASN A N 1
ATOM 2224 C CA . ASN A 1 279 ? -16.875 -4.031 -0.945 1 88.5 279 ASN A CA 1
ATOM 2225 C C . ASN A 1 279 ? -17.328 -2.764 -1.669 1 88.5 279 ASN A C 1
ATOM 2227 O O . ASN A 1 279 ? -17.25 -1.667 -1.113 1 88.5 279 ASN A O 1
ATOM 2231 N N . VAL A 1 280 ? -17.609 -2.898 -2.91 1 87.88 280 VAL A N 1
ATOM 2232 C CA . VAL A 1 280 ? -18.109 -1.76 -3.68 1 87.88 280 VAL A CA 1
ATOM 2233 C C . VAL A 1 280 ? -19.438 -1.279 -3.1 1 87.88 280 VAL A C 1
ATOM 2235 O O . VAL A 1 280 ? -20.312 -2.088 -2.793 1 87.88 280 VAL A O 1
ATOM 2238 N N . ASP A 1 281 ? -19.547 0.017 -2.855 1 86.31 281 ASP A N 1
ATOM 2239 C CA . ASP A 1 281 ? -20.797 0.626 -2.422 1 86.31 281 ASP A CA 1
ATOM 2240 C C . ASP A 1 281 ? -21.391 1.523 -3.512 1 86.31 281 ASP A C 1
ATOM 2242 O O . ASP A 1 281 ? -20.75 1.747 -4.543 1 86.31 281 ASP A O 1
ATOM 2246 N N . GLY A 1 282 ? -22.672 1.826 -3.424 1 86.38 282 GLY A N 1
ATOM 2247 C CA . GLY A 1 282 ? -23.266 2.848 -4.277 1 86.38 282 GLY A CA 1
ATOM 2248 C C . GLY A 1 282 ? -23.875 2.285 -5.547 1 86.38 282 GLY A C 1
ATOM 2249 O O . GLY A 1 282 ? -24.281 3.039 -6.434 1 86.38 282 GLY A O 1
ATOM 2250 N N . VAL A 1 283 ? -23.906 0.913 -5.668 1 91.88 283 VAL A N 1
ATOM 2251 C CA . VAL A 1 283 ? -24.594 0.343 -6.82 1 91.88 283 VAL A CA 1
ATOM 2252 C C . VAL A 1 283 ? -26.078 0.701 -6.762 1 91.88 283 VAL A C 1
ATOM 2254 O O . VAL A 1 283 ? -26.734 0.514 -5.73 1 91.88 283 VAL A O 1
ATOM 2257 N N . ASP A 1 284 ? -26.609 1.235 -7.82 1 92.69 284 ASP A N 1
ATOM 2258 C CA . ASP A 1 284 ? -28 1.678 -7.883 1 92.69 284 ASP A CA 1
ATOM 2259 C C . ASP A 1 284 ? -28.953 0.488 -7.836 1 92.69 284 ASP A C 1
ATOM 2261 O O . ASP A 1 284 ? -29.094 -0.24 -8.82 1 92.69 284 ASP A O 1
ATOM 2265 N N . SER A 1 285 ? -29.688 0.374 -6.742 1 95.12 285 SER A N 1
ATOM 2266 C CA . SER A 1 285 ? -30.547 -0.792 -6.555 1 95.12 285 SER A CA 1
ATOM 2267 C C . SER A 1 285 ? -31.734 -0.757 -7.5 1 95.12 285 SER A C 1
ATOM 2269 O O . SER A 1 285 ? -32.25 -1.806 -7.914 1 95.12 285 SER A O 1
ATOM 2271 N N . GLU A 1 286 ? -32.188 0.397 -7.879 1 94.25 286 GLU A N 1
ATOM 2272 C CA . GLU A 1 286 ? -33.344 0.528 -8.75 1 94.25 286 GLU A CA 1
ATOM 2273 C C . GLU A 1 286 ? -33.031 0.048 -10.164 1 94.25 286 GLU A C 1
ATOM 2275 O O . GLU A 1 286 ? -33.875 -0.515 -10.844 1 94.25 286 GLU A O 1
ATOM 2280 N N . LYS A 1 287 ? -31.812 0.224 -10.555 1 93.94 287 LYS A N 1
ATOM 2281 C CA . LYS A 1 287 ? -31.406 -0.159 -11.906 1 93.94 287 LYS A CA 1
ATOM 2282 C C . LYS A 1 287 ? -31.203 -1.668 -12.016 1 93.94 287 LYS A C 1
ATOM 2284 O O . LYS A 1 287 ? -31.266 -2.229 -13.117 1 93.94 287 LYS A O 1
ATOM 2289 N N . ILE A 1 288 ? -31.016 -2.336 -10.812 1 96.5 288 ILE A N 1
ATOM 2290 C CA . ILE A 1 288 ? -30.625 -3.734 -10.922 1 96.5 288 ILE A CA 1
ATOM 2291 C C . ILE A 1 288 ? -31.656 -4.621 -10.242 1 96.5 288 ILE A C 1
ATOM 2293 O O . ILE A 1 288 ? -31.531 -5.848 -10.234 1 96.5 288 ILE A O 1
ATOM 2297 N N . LYS A 1 289 ? -32.719 -4.125 -9.711 1 93.94 289 LYS A N 1
ATOM 2298 C CA . LYS A 1 289 ? -33.688 -4.855 -8.914 1 93.94 289 LYS A CA 1
ATOM 2299 C C . LYS A 1 289 ? -34.312 -5.98 -9.727 1 93.94 289 LYS A C 1
ATOM 2301 O O . LYS A 1 289 ? -34.75 -6.992 -9.164 1 93.94 289 LYS A O 1
ATOM 2306 N N . THR A 1 290 ? -34.406 -5.84 -11.062 1 94.69 290 THR A N 1
ATOM 2307 C CA . THR A 1 290 ? -35.062 -6.848 -11.906 1 94.69 290 THR A CA 1
ATOM 2308 C C . THR A 1 290 ? -34 -7.648 -12.672 1 94.69 290 THR A C 1
ATOM 2310 O O . THR A 1 290 ? -34.312 -8.367 -13.617 1 94.69 290 THR A O 1
ATOM 2313 N N . ASP A 1 291 ? -32.781 -7.516 -12.336 1 97.06 291 ASP A N 1
ATOM 2314 C CA . ASP A 1 291 ? -31.703 -8.227 -13 1 97.06 291 ASP A CA 1
ATOM 2315 C C . ASP A 1 291 ? -31.812 -9.734 -12.773 1 97.06 291 ASP A C 1
ATOM 2317 O O . ASP A 1 291 ? -31.719 -10.203 -11.633 1 97.06 291 ASP A O 1
ATOM 2321 N N . PRO A 1 292 ? -32.031 -10.547 -13.797 1 97.69 292 PRO A N 1
ATOM 2322 C CA . PRO A 1 292 ? -32.188 -12 -13.625 1 97.69 292 PRO A CA 1
ATOM 2323 C C . PRO A 1 292 ? -30.906 -12.664 -13.094 1 97.69 292 PRO A C 1
ATOM 2325 O O . PRO A 1 292 ? -30.938 -13.828 -12.688 1 97.69 292 PRO A O 1
ATOM 2328 N N . ARG A 1 293 ? -29.859 -12 -13.102 1 97.81 293 ARG A N 1
ATOM 2329 C CA . ARG A 1 293 ? -28.594 -12.531 -12.617 1 97.81 293 ARG A CA 1
ATOM 2330 C C . ARG A 1 293 ? -28.547 -12.523 -11.094 1 97.81 293 ARG A C 1
ATOM 2332 O O . ARG A 1 293 ? -27.594 -13.016 -10.492 1 97.81 293 ARG A O 1
ATOM 2339 N N . LEU A 1 294 ? -29.547 -11.984 -10.453 1 98.5 294 LEU A N 1
ATOM 2340 C CA . LEU A 1 294 ? -29.625 -11.922 -9 1 98.5 294 LEU A CA 1
ATOM 2341 C C . LEU A 1 294 ? -30.734 -12.82 -8.469 1 98.5 294 LEU A C 1
ATOM 2343 O O . LEU A 1 294 ? -31.703 -12.336 -7.871 1 98.5 294 LEU A O 1
ATOM 2347 N N . PRO A 1 295 ? -30.578 -14.133 -8.586 1 97.62 295 PRO A N 1
ATOM 2348 C CA . PRO A 1 295 ? -31.641 -15.078 -8.258 1 97.62 295 PRO A CA 1
ATOM 2349 C C . PRO A 1 295 ? -31.969 -15.109 -6.766 1 97.62 295 PRO A C 1
ATOM 2351 O O . PRO A 1 295 ? -33.031 -15.578 -6.371 1 97.62 295 PRO A O 1
ATOM 2354 N N . PHE A 1 296 ? -31.094 -14.625 -5.914 1 97.94 296 PHE A N 1
ATOM 2355 C CA . PHE A 1 296 ? -31.312 -14.727 -4.477 1 97.94 296 PHE A CA 1
ATOM 2356 C C . PHE A 1 296 ? -31.734 -13.383 -3.896 1 97.94 296 PHE A C 1
ATOM 2358 O O . PHE A 1 296 ? -31.797 -13.227 -2.676 1 97.94 296 PHE A O 1
ATOM 2365 N N . GLY A 1 297 ? -31.875 -12.391 -4.762 1 96.25 297 GLY A N 1
ATOM 2366 C CA . GLY A 1 297 ? -32.344 -11.086 -4.328 1 96.25 297 GLY A CA 1
ATOM 2367 C C . GLY A 1 297 ? -31.219 -10.117 -4.012 1 96.25 297 GLY A C 1
ATOM 2368 O O . GLY A 1 297 ? -30.047 -10.469 -4.137 1 96.25 297 GLY A O 1
ATOM 2369 N N . LEU A 1 298 ? -31.609 -8.891 -3.656 1 96.56 298 LEU A N 1
ATOM 2370 C CA . LEU A 1 298 ? -30.641 -7.844 -3.342 1 96.56 298 LEU A CA 1
ATOM 2371 C C . LEU A 1 298 ? -30.141 -7.977 -1.905 1 96.56 298 LEU A C 1
ATOM 2373 O O . LEU A 1 298 ? -30.906 -8.312 -1.006 1 96.56 298 LEU A O 1
ATOM 2377 N N . PRO A 1 299 ? -28.875 -7.77 -1.764 1 94.5 299 PRO A N 1
ATOM 2378 C CA . PRO A 1 299 ? -28.438 -7.652 -0.373 1 94.5 299 PRO A CA 1
ATOM 2379 C C . PRO A 1 299 ? -28.938 -6.371 0.298 1 94.5 299 PRO A C 1
ATOM 2381 O O . PRO A 1 299 ? -29.922 -5.773 -0.155 1 94.5 299 PRO A O 1
ATOM 2384 N N . GLY A 1 300 ? -28.266 -5.855 1.384 1 91.06 300 GLY A N 1
ATOM 2385 C CA . GLY A 1 300 ? -28.703 -4.672 2.104 1 91.06 300 GLY A CA 1
ATOM 2386 C C . GLY A 1 300 ? -28.719 -3.422 1.244 1 91.06 300 GLY A C 1
ATOM 2387 O O . GLY A 1 300 ? -27.797 -3.193 0.454 1 91.06 300 GLY A O 1
ATOM 2388 N N . VAL A 1 301 ? -29.812 -2.684 1.2 1 92.25 301 VAL A N 1
ATOM 2389 C CA . VAL A 1 301 ? -29.969 -1.442 0.45 1 92.25 301 VAL A CA 1
ATOM 2390 C C . VAL A 1 301 ? -30.141 -0.272 1.415 1 92.25 301 VAL A C 1
ATOM 2392 O O . VAL A 1 301 ? -30.953 -0.339 2.346 1 92.25 301 VAL A O 1
ATOM 2395 N N . ASN A 1 302 ? -29.266 0.731 1.203 1 89 302 ASN A N 1
ATOM 2396 C CA . ASN A 1 302 ? -29.438 1.951 1.987 1 89 302 ASN A CA 1
ATOM 2397 C C . ASN A 1 302 ? -30.766 2.643 1.678 1 89 302 ASN A C 1
ATOM 2399 O O . ASN A 1 302 ? -31.078 2.902 0.515 1 89 302 ASN A O 1
ATOM 2403 N N . LYS A 1 303 ? -31.578 3.062 2.725 1 81.31 303 LYS A N 1
ATOM 2404 C CA . LYS A 1 303 ? -32.938 3.602 2.547 1 81.31 303 LYS A CA 1
ATOM 2405 C C . LYS A 1 303 ? -32.875 5.008 1.953 1 81.31 303 LYS A C 1
ATOM 2407 O O . LYS A 1 303 ? -33.75 5.379 1.161 1 81.31 303 LYS A O 1
ATOM 2412 N N . LYS A 1 304 ? -31.891 5.707 2.279 1 80.31 304 LYS A N 1
ATOM 2413 C CA . LYS A 1 304 ? -31.797 7.098 1.846 1 80.31 304 LYS A CA 1
ATOM 2414 C C . LYS A 1 304 ? -31.25 7.195 0.424 1 80.31 304 LYS A C 1
ATOM 2416 O O . LYS A 1 304 ? -31.875 7.809 -0.445 1 80.31 304 LYS A O 1
ATOM 2421 N N . SER A 1 305 ? -30.188 6.438 0.106 1 83.62 305 SER A N 1
ATOM 2422 C CA . SER A 1 305 ? -29.5 6.566 -1.175 1 83.62 305 SER A CA 1
ATOM 2423 C C . SER A 1 305 ? -30.047 5.57 -2.193 1 83.62 305 SER A C 1
ATOM 2425 O O . SER A 1 305 ? -29.781 5.691 -3.391 1 83.62 305 SER A O 1
ATOM 2427 N N . LYS A 1 306 ? -30.859 4.555 -1.722 1 91.5 306 LYS A N 1
ATOM 2428 C CA . LYS A 1 306 ? -31.375 3.479 -2.568 1 91.5 306 LYS A CA 1
ATOM 2429 C C . LYS A 1 306 ? -30.234 2.736 -3.264 1 91.5 306 LYS A C 1
ATOM 2431 O O . LYS A 1 306 ? -30.391 2.24 -4.379 1 91.5 306 LYS A O 1
ATOM 2436 N N . ALA A 1 307 ? -29.109 2.787 -2.73 1 91.81 307 ALA A N 1
ATOM 2437 C CA . ALA A 1 307 ? -27.938 2.1 -3.258 1 91.81 307 ALA A CA 1
ATOM 2438 C C . ALA A 1 307 ? -27.594 0.864 -2.428 1 91.81 307 ALA A C 1
ATOM 2440 O O . ALA A 1 307 ? -27.859 0.832 -1.222 1 91.81 307 ALA A O 1
ATOM 2441 N N . VAL A 1 308 ? -27.156 -0.17 -3.107 1 93.38 308 VAL A N 1
ATOM 2442 C CA . VAL A 1 308 ? -26.656 -1.352 -2.412 1 93.38 308 VAL A CA 1
ATOM 2443 C C . VAL A 1 308 ? -25.453 -0.969 -1.532 1 93.38 308 VAL A C 1
ATOM 2445 O O . VAL A 1 308 ? -24.547 -0.269 -1.979 1 93.38 308 VAL A O 1
ATOM 2448 N N . SER A 1 309 ? -25.469 -1.346 -0.28 1 88.69 309 SER A N 1
ATOM 2449 C CA . SER A 1 309 ? -24.453 -0.952 0.691 1 88.69 309 SER A CA 1
ATOM 2450 C C . SER A 1 309 ? -23.125 -1.651 0.417 1 88.69 309 SER A C 1
ATOM 2452 O O . SER A 1 309 ? -22.047 -1.083 0.654 1 88.69 309 SER A O 1
ATOM 2454 N N . ASN A 1 310 ? -23.125 -2.883 -0.042 1 92.5 310 ASN A N 1
ATOM 2455 C CA . ASN A 1 310 ? -21.969 -3.699 -0.368 1 92.5 310 ASN A CA 1
ATOM 2456 C C . ASN A 1 310 ? -22.25 -4.668 -1.508 1 92.5 310 ASN A C 1
ATOM 2458 O O . ASN A 1 310 ? -23.203 -5.461 -1.425 1 92.5 310 ASN A O 1
ATOM 2462 N N . ALA A 1 311 ? -21.453 -4.641 -2.494 1 95.38 311 ALA A N 1
ATOM 2463 C CA . ALA A 1 311 ? -21.797 -5.332 -3.734 1 95.38 311 ALA A CA 1
ATOM 2464 C C . ALA A 1 311 ? -21.172 -6.73 -3.77 1 95.38 311 ALA A C 1
ATOM 2466 O O . ALA A 1 311 ? -21.266 -7.426 -4.785 1 95.38 311 ALA A O 1
ATOM 2467 N N . ASN A 1 312 ? -20.531 -7.23 -2.709 1 96.56 312 ASN A N 1
ATOM 2468 C CA . ASN A 1 312 ? -19.906 -8.555 -2.701 1 96.56 312 ASN A CA 1
ATOM 2469 C C . ASN A 1 312 ? -20.906 -9.633 -3.119 1 96.56 312 ASN A C 1
ATOM 2471 O O . ASN A 1 312 ? -20.594 -10.477 -3.961 1 96.56 312 ASN A O 1
ATOM 2475 N N . TYR A 1 313 ? -22.078 -9.578 -2.574 1 98.12 313 TYR A N 1
ATOM 2476 C CA . TYR A 1 313 ? -23.031 -10.648 -2.842 1 98.12 313 TYR A CA 1
ATOM 2477 C C . TYR A 1 313 ? -23.766 -10.398 -4.156 1 98.12 313 TYR A C 1
ATOM 2479 O O . TYR A 1 313 ? -24.5 -11.273 -4.641 1 98.12 313 TYR A O 1
ATOM 2487 N N . LEU A 1 314 ? -23.672 -9.172 -4.727 1 98.25 314 LEU A N 1
ATOM 2488 C CA . LEU A 1 314 ? -24.047 -9.047 -6.133 1 98.25 314 LEU A CA 1
ATOM 2489 C C . LEU A 1 314 ? -23.141 -9.898 -7.008 1 98.25 314 LEU A C 1
ATOM 2491 O O . LEU A 1 314 ? -23.609 -10.695 -7.812 1 98.25 314 LEU A O 1
ATOM 2495 N N . TRP A 1 315 ? -21.875 -9.766 -6.836 1 98.31 315 TRP A N 1
ATOM 2496 C CA . TRP A 1 315 ? -20.875 -10.508 -7.602 1 98.31 315 TRP A CA 1
ATOM 2497 C C . TRP A 1 315 ? -21.078 -12.008 -7.43 1 98.31 315 TRP A C 1
ATOM 2499 O O . TRP A 1 315 ? -21.094 -12.758 -8.414 1 98.31 315 TRP A O 1
ATOM 2509 N N . ILE A 1 316 ? -21.203 -12.438 -6.176 1 98.69 316 ILE A N 1
ATOM 2510 C CA . ILE A 1 316 ? -21.328 -13.859 -5.871 1 98.69 316 ILE A CA 1
ATOM 2511 C C . ILE A 1 316 ? -22.531 -14.445 -6.617 1 98.69 316 ILE A C 1
ATOM 2513 O O . ILE A 1 316 ? -22.438 -15.539 -7.184 1 98.69 316 ILE A O 1
ATOM 2517 N N . GLN A 1 317 ? -23.609 -13.719 -6.652 1 98.62 317 GLN A N 1
ATOM 2518 C CA . GLN A 1 317 ? -24.797 -14.164 -7.371 1 98.62 317 GLN A CA 1
ATOM 2519 C C . GLN A 1 317 ? -24.562 -14.172 -8.875 1 98.62 317 GLN A C 1
ATOM 2521 O O . GLN A 1 317 ? -25.031 -15.07 -9.578 1 98.62 317 GLN A O 1
ATOM 2526 N N . TYR A 1 318 ? -23.844 -13.109 -9.414 1 98.75 318 TYR A N 1
ATOM 2527 C CA . TYR A 1 318 ? -23.5 -13.102 -10.836 1 98.75 318 TYR A CA 1
ATOM 2528 C C . TYR A 1 318 ? -22.766 -14.375 -11.227 1 98.75 318 TYR A C 1
ATOM 2530 O O . TYR A 1 318 ? -23.141 -15.062 -12.172 1 98.75 318 TYR A O 1
ATOM 2538 N N . PHE A 1 319 ? -21.766 -14.727 -10.469 1 98.81 319 PHE A N 1
ATOM 2539 C CA . PHE A 1 319 ? -20.953 -15.898 -10.758 1 98.81 319 PHE A CA 1
ATOM 2540 C C . PHE A 1 319 ? -21.797 -17.156 -10.781 1 98.81 319 PHE A C 1
ATOM 2542 O O . PHE A 1 319 ? -21.656 -18 -11.672 1 98.81 319 PHE A O 1
ATOM 2549 N N . TYR A 1 320 ? -22.688 -17.281 -9.828 1 98.81 320 TYR A N 1
ATOM 2550 C CA . TYR A 1 320 ? -23.562 -18.438 -9.727 1 98.81 320 TYR A CA 1
ATOM 2551 C C . TYR A 1 320 ? -24.516 -18.516 -10.914 1 98.81 320 TYR A C 1
ATOM 2553 O O . TYR A 1 320 ? -24.703 -19.578 -11.508 1 98.81 320 TYR A O 1
ATOM 2561 N N . SER A 1 321 ? -25.094 -17.391 -11.258 1 98.75 321 SER A N 1
ATOM 2562 C CA . SER A 1 321 ? -26.188 -17.344 -12.234 1 98.75 321 SER A CA 1
ATOM 2563 C C . SER A 1 321 ? -25.688 -17.688 -13.633 1 98.75 321 SER A C 1
ATOM 2565 O O . SER A 1 321 ? -26.438 -18.203 -14.461 1 98.75 321 SER A O 1
ATOM 2567 N N . TYR A 1 322 ? -24.438 -17.406 -13.922 1 98.88 322 TYR A N 1
ATOM 2568 C CA . TYR A 1 322 ? -23.875 -17.656 -15.25 1 98.88 322 TYR A CA 1
ATOM 2569 C C . TYR A 1 322 ? -23.609 -19.141 -15.469 1 98.88 322 TYR A C 1
ATOM 2571 O O . TYR A 1 322 ? -23.484 -19.594 -16.609 1 98.88 322 TYR A O 1
ATOM 2579 N N . LEU A 1 323 ? -23.516 -19.906 -14.438 1 98.81 323 LEU A N 1
ATOM 2580 C CA . LEU A 1 323 ? -23.172 -21.328 -14.539 1 98.81 323 LEU A CA 1
ATOM 2581 C C . LEU A 1 323 ? -24.312 -22.109 -15.164 1 98.81 323 LEU A C 1
ATOM 2583 O O . LEU A 1 323 ? -25.484 -21.859 -14.875 1 98.81 323 LEU A O 1
ATOM 2587 N N . ASN A 1 324 ? -23.984 -23.047 -16 1 98.5 324 ASN A N 1
ATOM 2588 C CA . ASN A 1 324 ? -24.969 -24.031 -16.438 1 98.5 324 ASN A CA 1
ATOM 2589 C C . ASN A 1 324 ? -25.188 -25.125 -15.391 1 98.5 324 ASN A C 1
ATOM 2591 O O . ASN A 1 324 ? -24.672 -25.031 -14.281 1 98.5 324 ASN A O 1
ATOM 2595 N N . GLU A 1 325 ? -25.891 -26.141 -15.672 1 97.5 325 GLU A N 1
ATOM 2596 C CA . GLU A 1 325 ? -26.359 -27.109 -14.688 1 97.5 325 GLU A CA 1
ATOM 2597 C C . GLU A 1 325 ? -25.219 -27.953 -14.148 1 97.5 325 GLU A C 1
ATOM 2599 O O . GLU A 1 325 ? -25.344 -28.594 -13.109 1 97.5 325 GLU A O 1
ATOM 2604 N N . LYS A 1 326 ? -24.109 -27.938 -14.797 1 97.62 326 LYS A N 1
ATOM 2605 C CA . LYS A 1 326 ? -22.969 -28.719 -14.359 1 97.62 326 LYS A CA 1
ATOM 2606 C C . LYS A 1 326 ? -21.75 -27.844 -14.133 1 97.62 326 LYS A C 1
ATOM 2608 O O . LYS A 1 326 ? -20.625 -28.344 -13.992 1 97.62 326 LYS A O 1
ATOM 2613 N N . GLY A 1 327 ? -21.969 -26.562 -14.148 1 98.44 327 GLY A N 1
ATOM 2614 C CA . GLY A 1 327 ? -20.859 -25.625 -14.148 1 98.44 327 GLY A CA 1
ATOM 2615 C C . GLY A 1 327 ? -20.188 -25.484 -12.797 1 98.44 327 GLY A C 1
ATOM 2616 O O . GLY A 1 327 ? -20.766 -25.828 -11.766 1 98.44 327 GLY A O 1
ATOM 2617 N N . ARG A 1 328 ? -18.922 -25.031 -12.789 1 98.75 328 ARG A N 1
ATOM 2618 C CA . ARG A 1 328 ? -18.141 -24.734 -11.594 1 98.75 328 ARG A CA 1
ATOM 2619 C C . ARG A 1 328 ? -17.656 -23.297 -11.609 1 98.75 328 ARG A C 1
ATOM 2621 O O . ARG A 1 328 ? -17.359 -22.734 -12.672 1 98.75 328 ARG A O 1
ATOM 2628 N N . ALA A 1 329 ? -17.578 -22.734 -10.484 1 98.88 329 ALA A N 1
ATOM 2629 C CA . ALA A 1 329 ? -17.047 -21.391 -10.352 1 98.88 329 ALA A CA 1
ATOM 2630 C C . ALA A 1 329 ? -15.938 -21.344 -9.297 1 98.88 329 ALA A C 1
ATOM 2632 O O . ALA A 1 329 ? -15.922 -22.156 -8.375 1 98.88 329 ALA A O 1
ATOM 2633 N N . GLY A 1 330 ? -14.953 -20.5 -9.43 1 98.81 330 GLY A N 1
ATOM 2634 C CA . GLY A 1 330 ? -13.922 -20.125 -8.477 1 98.81 330 GLY A CA 1
ATOM 2635 C C . GLY A 1 330 ? -13.586 -18.656 -8.5 1 98.81 330 GLY A C 1
ATOM 2636 O O . GLY A 1 330 ? -13.336 -18.078 -9.562 1 98.81 330 GLY A O 1
ATOM 2637 N N . PHE A 1 331 ? -13.633 -18.016 -7.352 1 98.5 331 PHE A N 1
ATOM 2638 C CA . PHE A 1 331 ? -13.406 -16.578 -7.352 1 98.5 331 PHE A CA 1
ATOM 2639 C C . PHE A 1 331 ? -12.906 -16.109 -5.992 1 98.5 331 PHE A C 1
ATOM 2641 O O . PHE A 1 331 ? -13.023 -16.828 -5 1 98.5 331 PHE A O 1
ATOM 2648 N N . VAL A 1 332 ? -12.289 -14.945 -6 1 97.19 332 VAL A N 1
ATOM 2649 C CA . VAL A 1 332 ? -11.742 -14.32 -4.797 1 97.19 332 VAL A CA 1
ATOM 2650 C C . VAL A 1 332 ? -12.797 -13.406 -4.168 1 97.19 332 VAL A C 1
ATOM 2652 O O . VAL A 1 332 ? -13.531 -12.719 -4.879 1 97.19 332 VAL A O 1
ATOM 2655 N N . MET A 1 333 ? -12.906 -13.406 -2.85 1 96.56 333 MET A N 1
ATOM 2656 C CA . MET A 1 333 ? -13.781 -12.484 -2.125 1 96.56 333 MET A CA 1
ATOM 2657 C C . MET A 1 333 ? -13.102 -11.961 -0.866 1 96.56 333 MET A C 1
ATOM 2659 O O . MET A 1 333 ? -12.195 -12.609 -0.327 1 96.56 333 MET A O 1
ATOM 2663 N N . ALA A 1 334 ? -13.555 -10.82 -0.498 1 92.38 334 ALA A N 1
ATOM 2664 C CA . ALA A 1 334 ? -13.109 -10.281 0.784 1 92.38 334 ALA A CA 1
ATOM 2665 C C . ALA A 1 334 ? -13.406 -11.258 1.922 1 92.38 334 ALA A C 1
ATOM 2667 O O . ALA A 1 334 ? -14.383 -12.008 1.869 1 92.38 334 ALA A O 1
ATOM 2668 N N . SER A 1 335 ? -12.57 -11.203 2.953 1 89.44 335 SER A N 1
ATOM 2669 C CA . SER A 1 335 ? -12.742 -12.102 4.09 1 89.44 335 SER A CA 1
ATOM 2670 C C . SER A 1 335 ? -14.07 -11.844 4.797 1 89.44 335 SER A C 1
ATOM 2672 O O . SER A 1 335 ? -14.648 -12.75 5.395 1 89.44 335 SER A O 1
ATOM 2674 N N . SER A 1 336 ? -14.602 -10.625 4.68 1 89 336 SER A N 1
ATOM 2675 C CA . SER A 1 336 ? -15.852 -10.273 5.344 1 89 336 SER A CA 1
ATOM 2676 C C . SER A 1 336 ? -17.047 -10.93 4.66 1 89 336 SER A C 1
ATOM 2678 O O . SER A 1 336 ? -18.109 -11.07 5.262 1 89 336 SER A O 1
ATOM 2680 N N . ALA A 1 337 ? -16.875 -11.32 3.465 1 95.06 337 ALA A N 1
ATOM 2681 C CA . ALA A 1 337 ? -17.984 -11.859 2.688 1 95.06 337 ALA A CA 1
ATOM 2682 C C . ALA A 1 337 ? -18.469 -13.18 3.271 1 95.06 337 ALA A C 1
ATOM 2684 O O . ALA A 1 337 ? -19.641 -13.547 3.088 1 95.06 337 ALA A O 1
ATOM 2685 N N . THR A 1 338 ? -17.641 -13.898 3.996 1 96.31 338 THR A N 1
ATOM 2686 C CA . THR A 1 338 ? -18 -15.227 4.484 1 96.31 338 THR A CA 1
ATOM 2687 C C . THR A 1 338 ? -18.906 -15.133 5.711 1 96.31 338 THR A C 1
ATOM 2689 O O . THR A 1 338 ? -19.531 -16.109 6.105 1 96.31 338 THR A O 1
ATOM 2692 N N . ASP A 1 339 ? -18.969 -13.945 6.324 1 92.38 339 ASP A N 1
ATOM 2693 C CA . ASP A 1 339 ? -19.688 -13.875 7.594 1 92.38 339 ASP A CA 1
ATOM 2694 C C . ASP A 1 339 ? -20.469 -12.562 7.719 1 92.38 339 ASP A C 1
ATOM 2696 O O . ASP A 1 339 ? -20.953 -12.234 8.797 1 92.38 339 ASP A O 1
ATOM 2700 N N . ALA A 1 340 ? -20.5 -11.828 6.648 1 89.69 340 ALA A N 1
ATOM 2701 C CA . ALA A 1 340 ? -21.234 -10.555 6.676 1 89.69 340 ALA A CA 1
ATOM 2702 C C . ALA A 1 340 ? -22.672 -10.758 7.145 1 89.69 340 ALA A C 1
ATOM 2704 O O . ALA A 1 340 ? -23.281 -11.789 6.859 1 89.69 340 ALA A O 1
ATOM 2705 N N . GLY A 1 341 ? -23.25 -9.758 7.824 1 91.25 341 GLY A N 1
ATOM 2706 C CA . GLY A 1 341 ? -24.578 -9.875 8.422 1 91.25 341 GLY A CA 1
ATOM 2707 C C . GLY A 1 341 ? -25.672 -9.289 7.551 1 91.25 341 GLY A C 1
ATOM 2708 O O . GLY A 1 341 ? -25.484 -9.078 6.355 1 91.25 341 GLY A O 1
ATOM 2709 N N . HIS A 1 342 ? -26.859 -9.289 8.117 1 90.5 342 HIS A N 1
ATOM 2710 C CA . HIS A 1 342 ? -28.031 -8.609 7.574 1 90.5 342 HIS A CA 1
ATOM 2711 C C . HIS A 1 342 ? -28.375 -9.125 6.18 1 90.5 342 HIS A C 1
ATOM 2713 O O . HIS A 1 342 ? -28.516 -10.336 5.984 1 90.5 342 HIS A O 1
ATOM 2719 N N . GLY A 1 343 ? -28.516 -8.219 5.203 1 93.31 343 GLY A N 1
ATOM 2720 C CA . GLY A 1 343 ? -28.953 -8.609 3.871 1 93.31 343 GLY A CA 1
ATOM 2721 C C . GLY A 1 343 ? -28 -9.57 3.189 1 93.31 343 GLY A C 1
ATOM 2722 O O . GLY A 1 343 ? -28.422 -10.445 2.432 1 93.31 343 GLY A O 1
ATOM 2723 N N . GLU A 1 344 ? -26.766 -9.453 3.422 1 95.31 344 GLU A N 1
ATOM 2724 C CA . GLU A 1 344 ? -25.781 -10.359 2.84 1 95.31 344 GLU A CA 1
ATOM 2725 C C . GLU A 1 344 ? -25.922 -11.766 3.42 1 95.31 344 GLU A C 1
ATOM 2727 O O . GLU A 1 344 ? -25.75 -12.758 2.709 1 95.31 344 GLU A O 1
ATOM 2732 N N . LYS A 1 345 ? -26.266 -11.859 4.703 1 95.88 345 LYS A N 1
ATOM 2733 C CA . LYS A 1 345 ? -26.516 -13.156 5.324 1 95.88 345 LYS A CA 1
ATOM 2734 C C . LYS A 1 345 ? -27.703 -13.852 4.684 1 95.88 345 LYS A C 1
ATOM 2736 O O . LYS A 1 345 ? -27.672 -15.055 4.445 1 95.88 345 LYS A O 1
ATOM 2741 N N . ASP A 1 346 ? -28.766 -13.117 4.465 1 96.88 346 ASP A N 1
ATOM 2742 C CA . ASP A 1 346 ? -29.953 -13.68 3.844 1 96.88 346 ASP A CA 1
ATOM 2743 C C . ASP A 1 346 ? -29.625 -14.289 2.482 1 96.88 346 ASP A C 1
ATOM 2745 O O . ASP A 1 346 ? -30.062 -15.406 2.18 1 96.88 346 ASP A O 1
ATOM 2749 N N . VAL A 1 347 ? -28.891 -13.539 1.695 1 97.94 347 VAL A N 1
ATOM 2750 C CA . VAL A 1 347 ? -28.5 -14.016 0.371 1 97.94 347 VAL A CA 1
ATOM 2751 C C . VAL A 1 347 ? -27.594 -15.234 0.505 1 97.94 347 VAL A C 1
ATOM 2753 O O . VAL A 1 347 ? -27.75 -16.219 -0.229 1 97.94 347 VAL A O 1
ATOM 2756 N N . ARG A 1 348 ? -26.641 -15.172 1.441 1 98.38 348 ARG A N 1
ATOM 2757 C CA . ARG A 1 348 ? -25.734 -16.281 1.682 1 98.38 348 ARG A CA 1
ATOM 2758 C C . ARG A 1 348 ? -26.484 -17.547 2.066 1 98.38 348 ARG A C 1
ATOM 2760 O O . ARG A 1 348 ? -26.172 -18.641 1.58 1 98.38 348 ARG A O 1
ATOM 2767 N N . GLU A 1 349 ? -27.5 -17.406 2.928 1 98 349 GLU A N 1
ATOM 2768 C CA . GLU A 1 349 ? -28.328 -18.531 3.342 1 98 349 GLU A CA 1
ATOM 2769 C C . GLU A 1 349 ? -29.016 -19.172 2.145 1 98 349 GLU A C 1
ATOM 2771 O O . GLU A 1 349 ? -29.016 -20.406 2 1 98 349 GLU A O 1
ATOM 2776 N N . ARG A 1 350 ? -29.609 -18.406 1.306 1 98.38 350 ARG A N 1
ATOM 2777 C CA . ARG A 1 350 ? -30.297 -18.922 0.128 1 98.38 350 ARG A CA 1
ATOM 2778 C C . ARG A 1 350 ? -29.328 -19.625 -0.809 1 98.38 350 ARG A C 1
ATOM 2780 O O . ARG A 1 350 ? -29.656 -20.656 -1.404 1 98.38 350 ARG A O 1
ATOM 2787 N N . LEU A 1 351 ? -28.156 -19.031 -0.949 1 98.56 351 LEU A N 1
ATOM 2788 C CA . LEU A 1 351 ? -27.109 -19.641 -1.772 1 98.56 351 LEU A CA 1
ATOM 2789 C C . LEU A 1 351 ? -26.719 -21 -1.22 1 98.56 351 LEU A C 1
ATOM 2791 O O . LEU A 1 351 ? -26.625 -21.984 -1.968 1 98.56 351 LEU A O 1
ATOM 2795 N N . ILE A 1 352 ? -26.453 -21.062 0.091 1 98.44 352 ILE A N 1
ATOM 2796 C CA . ILE A 1 352 ? -26.016 -22.297 0.732 1 98.44 352 ILE A CA 1
ATOM 2797 C C . ILE A 1 352 ? -27.109 -23.359 0.597 1 98.44 352 ILE A C 1
ATOM 2799 O O . ILE A 1 352 ? -26.797 -24.531 0.414 1 98.44 352 ILE A O 1
ATOM 2803 N N . LYS A 1 353 ? -28.328 -23 0.597 1 98.19 353 LYS A N 1
ATOM 2804 C CA . LYS A 1 353 ? -29.469 -23.906 0.546 1 98.19 353 LYS A CA 1
ATOM 2805 C C . LYS A 1 353 ? -29.625 -24.516 -0.846 1 98.19 353 LYS A C 1
ATOM 2807 O O . LYS A 1 353 ? -30.344 -25.5 -1.024 1 98.19 353 LYS A O 1
ATOM 2812 N N . THR A 1 354 ? -28.922 -23.953 -1.855 1 97.81 354 THR A N 1
ATOM 2813 C CA . THR A 1 354 ? -28.906 -24.578 -3.174 1 97.81 354 THR A CA 1
ATOM 2814 C C . THR A 1 354 ? -28.078 -25.859 -3.158 1 97.81 354 THR A C 1
ATOM 2816 O O . THR A 1 354 ? -28.188 -26.688 -4.066 1 97.81 354 THR A O 1
ATOM 2819 N N . ASN A 1 355 ? -27.141 -25.953 -2.201 1 98 355 ASN A N 1
ATOM 2820 C CA . ASN A 1 355 ? -26.203 -27.062 -2.039 1 98 355 ASN A CA 1
ATOM 2821 C C . ASN A 1 355 ? -25.094 -27.031 -3.084 1 98 355 ASN A C 1
ATOM 2823 O O . ASN A 1 355 ? -24.438 -28.031 -3.342 1 98 355 ASN A O 1
ATOM 2827 N N . ASP A 1 356 ? -24.922 -25.859 -3.697 1 98.44 356 ASP A N 1
ATOM 2828 C CA . ASP A 1 356 ? -23.953 -25.766 -4.777 1 98.44 356 ASP A CA 1
ATOM 2829 C C . ASP A 1 356 ? -22.625 -25.203 -4.27 1 98.44 356 ASP A C 1
ATOM 2831 O O . ASP A 1 356 ? -21.609 -25.266 -4.973 1 98.44 356 ASP A O 1
ATOM 2835 N N . VAL A 1 357 ? -22.594 -24.594 -3.039 1 98.75 357 VAL A N 1
ATOM 2836 C CA . VAL A 1 357 ? -21.328 -24.156 -2.459 1 98.75 357 VAL A CA 1
ATOM 2837 C C . VAL A 1 357 ? -20.438 -25.375 -2.201 1 98.75 357 VAL A C 1
ATOM 2839 O O . VAL A 1 357 ? -20.828 -26.312 -1.51 1 98.75 357 VAL A O 1
ATOM 2842 N N . ASP A 1 358 ? -19.203 -25.359 -2.736 1 98.62 358 ASP A N 1
ATOM 2843 C CA . ASP A 1 358 ? -18.375 -26.562 -2.814 1 98.62 358 ASP A CA 1
ATOM 2844 C C . ASP A 1 358 ? -17.203 -26.484 -1.829 1 98.62 358 ASP A C 1
ATOM 2846 O O . ASP A 1 358 ? -17.156 -27.25 -0.864 1 98.62 358 ASP A O 1
ATOM 2850 N N . VAL A 1 359 ? -16.344 -25.516 -2.006 1 98.81 359 VAL A N 1
ATOM 2851 C CA . VAL A 1 359 ? -15.133 -25.359 -1.206 1 98.81 359 VAL A CA 1
ATOM 2852 C C . VAL A 1 359 ? -14.945 -23.875 -0.851 1 98.81 359 VAL A C 1
ATOM 2854 O O . VAL A 1 359 ? -15.18 -23 -1.68 1 98.81 359 VAL A O 1
ATOM 2857 N N . ILE A 1 360 ? -14.578 -23.594 0.354 1 98.81 360 ILE A N 1
ATOM 2858 C CA . ILE A 1 360 ? -14.148 -22.266 0.776 1 98.81 360 ILE A CA 1
ATOM 2859 C C . ILE A 1 360 ? -12.734 -22.344 1.347 1 98.81 360 ILE A C 1
ATOM 2861 O O . ILE A 1 360 ? -12.453 -23.172 2.219 1 98.81 360 ILE A O 1
ATOM 2865 N N . ILE A 1 361 ? -11.82 -21.516 0.878 1 98.75 361 ILE A N 1
ATOM 2866 C CA . ILE A 1 361 ? -10.438 -21.5 1.339 1 98.75 361 ILE A CA 1
ATOM 2867 C C . ILE A 1 361 ? -10.094 -20.109 1.891 1 98.75 361 ILE A C 1
ATOM 2869 O O . ILE A 1 361 ? -10.211 -19.109 1.183 1 98.75 361 ILE A O 1
ATOM 2873 N N . SER A 1 362 ? -9.703 -20.016 3.139 1 97.75 362 SER A N 1
ATOM 2874 C CA . SER A 1 362 ? -9.172 -18.766 3.684 1 97.75 362 SER A CA 1
ATOM 2875 C C . SER A 1 362 ? -7.711 -18.562 3.307 1 97.75 362 SER A C 1
ATOM 2877 O O . SER A 1 362 ? -6.902 -19.484 3.438 1 97.75 362 SER A O 1
ATOM 2879 N N . ILE A 1 363 ? -7.348 -17.422 2.811 1 97.31 363 ILE A N 1
ATOM 2880 C CA . ILE A 1 363 ? -5.996 -17.062 2.4 1 97.31 363 ILE A CA 1
ATOM 2881 C C . ILE A 1 363 ? -5.426 -16.031 3.369 1 97.31 363 ILE A C 1
ATOM 2883 O O . ILE A 1 363 ? -6.137 -15.117 3.814 1 97.31 363 ILE A O 1
ATOM 2887 N N . GLY A 1 364 ? -4.195 -16.094 3.652 1 93.25 364 GLY A N 1
ATOM 2888 C CA . GLY A 1 364 ? -3.557 -15.234 4.629 1 93.25 364 GLY A CA 1
ATOM 2889 C C . GLY A 1 364 ? -3.305 -13.828 4.109 1 93.25 364 GLY A C 1
ATOM 2890 O O . GLY A 1 364 ? -3.834 -13.445 3.062 1 93.25 364 GLY A O 1
ATOM 2891 N N . ASN A 1 365 ? -2.531 -13.016 4.816 1 88.06 365 ASN A N 1
ATOM 2892 C CA . ASN A 1 365 ? -2.234 -11.625 4.504 1 88.06 365 ASN A CA 1
ATOM 2893 C C . ASN A 1 365 ? -1.177 -11.508 3.408 1 88.06 365 ASN A C 1
ATOM 2895 O O . ASN A 1 365 ? -0.435 -12.461 3.154 1 88.06 365 ASN A O 1
ATOM 2899 N N . ASN A 1 366 ? -1.143 -10.383 2.713 1 86.5 366 ASN A N 1
ATOM 2900 C CA . ASN A 1 366 ? -0.046 -9.906 1.874 1 86.5 366 ASN A CA 1
ATOM 2901 C C . ASN A 1 366 ? 0.058 -10.703 0.58 1 86.5 366 ASN A C 1
ATOM 2903 O O . ASN A 1 366 ? 1.142 -10.836 0.008 1 86.5 366 ASN A O 1
ATOM 2907 N N . PHE A 1 367 ? -1.037 -11.367 0.198 1 91.5 367 PHE A N 1
ATOM 2908 C CA . PHE A 1 367 ? -0.987 -12.07 -1.079 1 91.5 367 PHE A CA 1
ATOM 2909 C C . PHE A 1 367 ? -1.159 -11.094 -2.238 1 91.5 367 PHE A C 1
ATOM 2911 O O . PHE A 1 367 ? -0.616 -11.312 -3.324 1 91.5 367 PHE A O 1
ATOM 2918 N N . PHE A 1 368 ? -1.935 -10.016 -1.957 1 86.19 368 PHE A N 1
ATOM 2919 C CA . PHE A 1 368 ? -2.078 -8.977 -2.975 1 86.19 368 PHE A CA 1
ATOM 2920 C C . PHE A 1 368 ? -0.92 -7.992 -2.91 1 86.19 368 PHE A C 1
ATOM 2922 O O . PHE A 1 368 ? -0.319 -7.801 -1.851 1 86.19 368 PHE A O 1
ATOM 2929 N N . TYR A 1 369 ? -0.73 -7.363 -3.932 1 75.38 369 TYR A N 1
ATOM 2930 C CA . TYR A 1 369 ? 0.491 -6.574 -4.051 1 75.38 369 TYR A CA 1
ATOM 2931 C C . TYR A 1 369 ? 0.327 -5.211 -3.391 1 75.38 369 TYR A C 1
ATOM 2933 O O . TYR A 1 369 ? 1.312 -4.586 -2.99 1 75.38 369 TYR A O 1
ATOM 2941 N N . THR A 1 370 ? -0.847 -4.691 -3.342 1 70.19 370 THR A N 1
ATOM 2942 C CA . THR A 1 370 ? -1.035 -3.33 -2.85 1 70.19 370 THR A CA 1
ATOM 2943 C C . THR A 1 370 ? -1.904 -3.324 -1.596 1 70.19 370 THR A C 1
ATOM 2945 O O . THR A 1 370 ? -2.15 -2.268 -1.01 1 70.19 370 THR A O 1
ATOM 2948 N N . ARG A 1 371 ? -2.383 -4.457 -1.194 1 71.25 371 ARG A N 1
ATOM 2949 C CA . ARG A 1 371 ? -3.229 -4.582 -0.012 1 71.25 371 ARG A CA 1
ATOM 2950 C C . ARG A 1 371 ? -2.746 -5.719 0.887 1 71.25 371 ARG A C 1
ATOM 2952 O O . ARG A 1 371 ? -2.363 -6.781 0.4 1 71.25 371 ARG A O 1
ATOM 2959 N N . SER A 1 372 ? -2.777 -5.508 2.117 1 77.06 372 SER A N 1
ATOM 2960 C CA . SER A 1 372 ? -2.217 -6.484 3.045 1 77.06 372 SER A CA 1
ATOM 2961 C C . SER A 1 372 ? -3.309 -7.359 3.656 1 77.06 372 SER A C 1
ATOM 2963 O O . SER A 1 372 ? -3.014 -8.344 4.332 1 77.06 372 SER A O 1
ATOM 2965 N N . LEU A 1 373 ? -4.516 -7.133 3.312 1 78.56 373 LEU A N 1
ATOM 2966 C CA . LEU A 1 373 ? -5.621 -7.805 3.984 1 78.56 373 LEU A CA 1
ATOM 2967 C C . LEU A 1 373 ? -5.816 -9.211 3.432 1 78.56 373 LEU A C 1
ATOM 2969 O O . LEU A 1 373 ? -5.578 -9.453 2.246 1 78.56 373 LEU A O 1
ATOM 2973 N N . PRO A 1 374 ? -6.238 -10.125 4.309 1 90.5 374 PRO A N 1
ATOM 2974 C CA . PRO A 1 374 ? -6.535 -11.484 3.85 1 90.5 374 PRO A CA 1
ATOM 2975 C C . PRO A 1 374 ? -7.766 -11.547 2.949 1 90.5 374 PRO A C 1
ATOM 2977 O O . PRO A 1 374 ? -8.5 -10.562 2.83 1 90.5 374 PRO A O 1
ATOM 2980 N N . CYS A 1 375 ? -7.934 -12.648 2.25 1 94.44 375 CYS A N 1
ATOM 2981 C CA . CYS A 1 375 ? -9.086 -12.867 1.382 1 94.44 375 CYS A CA 1
ATOM 2982 C C . CYS A 1 375 ? -9.539 -14.32 1.428 1 94.44 375 CYS A C 1
ATOM 2984 O O . CYS A 1 375 ? -9.016 -15.109 2.211 1 94.44 375 CYS A O 1
ATOM 2986 N N . THR A 1 376 ? -10.562 -14.641 0.735 1 97.19 376 THR A N 1
ATOM 2987 C CA . THR A 1 376 ? -11.055 -16 0.635 1 97.19 376 THR A CA 1
ATOM 2988 C C . THR A 1 376 ? -11.258 -16.406 -0.825 1 97.19 376 THR A C 1
ATOM 2990 O O . THR A 1 376 ? -11.547 -15.555 -1.67 1 97.19 376 THR A O 1
ATOM 2993 N N . LEU A 1 377 ? -11.047 -17.625 -1.08 1 98.62 377 LEU A N 1
ATOM 2994 C CA . LEU A 1 377 ? -11.438 -18.219 -2.354 1 98.62 377 LEU A CA 1
ATOM 2995 C C . LEU A 1 377 ? -12.719 -19.031 -2.205 1 98.62 377 LEU A C 1
ATOM 2997 O O . LEU A 1 377 ? -12.836 -19.844 -1.292 1 98.62 377 LEU A O 1
ATOM 3001 N N . TRP A 1 378 ? -13.648 -18.75 -3.035 1 98.88 378 TRP A N 1
ATOM 3002 C CA . TRP A 1 378 ? -14.945 -19.422 -3.061 1 98.88 378 TRP A CA 1
ATOM 3003 C C . TRP A 1 378 ? -15.062 -20.328 -4.281 1 98.88 378 TRP A C 1
ATOM 3005 O O . TRP A 1 378 ? -14.641 -19.953 -5.379 1 98.88 378 TRP A O 1
ATOM 3015 N N . PHE A 1 379 ? -15.664 -21.5 -4.07 1 98.94 379 PHE A N 1
ATOM 3016 C CA . PHE A 1 379 ? -15.883 -22.422 -5.188 1 98.94 379 PHE A CA 1
ATOM 3017 C C . PHE A 1 379 ? -17.312 -22.953 -5.184 1 98.94 379 PHE A C 1
ATOM 3019 O O . PHE A 1 379 ? -17.828 -23.312 -4.133 1 98.94 379 PHE A O 1
ATOM 3026 N N . PHE A 1 380 ? -17.953 -22.953 -6.352 1 98.88 380 PHE A N 1
ATOM 3027 C CA . PHE A 1 380 ? -19.25 -23.594 -6.59 1 98.88 380 PHE A CA 1
ATOM 3028 C C . PHE A 1 380 ? -19.078 -24.812 -7.488 1 98.88 380 PHE A C 1
ATOM 3030 O O . PHE A 1 380 ? -18.172 -24.859 -8.328 1 98.88 380 PHE A O 1
ATOM 3037 N N . ASP A 1 381 ? -19.906 -25.766 -7.289 1 98.69 381 ASP A N 1
ATOM 3038 C CA . ASP A 1 381 ? -20.047 -26.938 -8.148 1 98.69 381 ASP A CA 1
ATOM 3039 C C . ASP A 1 381 ? -21.5 -27.375 -8.242 1 98.69 381 ASP A C 1
ATOM 3041 O O . ASP A 1 381 ? -22.047 -27.938 -7.285 1 98.69 381 ASP A O 1
ATOM 3045 N N . LYS A 1 382 ? -22.141 -27.141 -9.367 1 98.12 382 LYS A N 1
ATOM 3046 C CA . LYS A 1 382 ? -23.562 -27.453 -9.531 1 98.12 382 LYS A CA 1
ATOM 3047 C C . LYS A 1 382 ? -23.766 -28.938 -9.82 1 98.12 382 LYS A C 1
ATOM 3049 O O . LYS A 1 382 ? -24.891 -29.406 -9.93 1 98.12 382 LYS A O 1
ATOM 3054 N N . ASN A 1 383 ? -22.703 -29.672 -9.891 1 96.75 383 ASN A N 1
ATOM 3055 C CA . ASN A 1 383 ? -22.766 -31.109 -10.156 1 96.75 383 ASN A CA 1
ATOM 3056 C C . ASN A 1 383 ? -22.031 -31.906 -9.094 1 96.75 383 ASN A C 1
ATOM 3058 O O . ASN A 1 383 ? -21.297 -32.844 -9.422 1 96.75 383 ASN A O 1
ATOM 3062 N N . LYS A 1 384 ? -22.219 -31.531 -7.949 1 96.19 384 LYS A N 1
ATOM 3063 C CA . LYS A 1 384 ? -21.625 -32.281 -6.844 1 96.19 384 LYS A CA 1
ATOM 3064 C C . LYS A 1 384 ? -22.188 -33.719 -6.785 1 96.19 384 LYS A C 1
ATOM 3066 O O . LYS A 1 384 ? -23.344 -33.938 -7.145 1 96.19 384 LYS A O 1
ATOM 3071 N N . SER A 1 385 ? -21.391 -34.562 -6.277 1 94.62 385 SER A N 1
ATOM 3072 C CA . SER A 1 385 ? -21.891 -35.906 -6.047 1 94.62 385 SER A CA 1
ATOM 3073 C C . SER A 1 385 ? -22.938 -35.938 -4.941 1 94.62 385 SER A C 1
ATOM 3075 O O . SER A 1 385 ? -22.953 -35.062 -4.078 1 94.62 385 SER A O 1
ATOM 3077 N N . GLU A 1 386 ? -23.75 -36.875 -4.91 1 93.81 386 GLU A N 1
ATOM 3078 C CA . GLU A 1 386 ? -24.875 -36.969 -3.988 1 93.81 386 GLU A CA 1
ATOM 3079 C C . GLU A 1 386 ? -24.406 -36.969 -2.537 1 93.81 386 GLU A C 1
ATOM 3081 O O . GLU A 1 386 ? -25.031 -36.344 -1.669 1 93.81 386 GLU A O 1
ATOM 3086 N N . ASP A 1 387 ? -23.344 -37.625 -2.332 1 93.81 387 ASP A N 1
ATOM 3087 C CA . ASP A 1 387 ? -22.844 -37.781 -0.97 1 93.81 387 ASP A CA 1
ATOM 3088 C C . ASP A 1 387 ? -22.266 -36.469 -0.434 1 93.81 387 ASP A C 1
ATOM 3090 O O . ASP A 1 387 ? -22.062 -36.344 0.774 1 93.81 387 ASP A O 1
ATOM 3094 N N . LYS A 1 388 ? -22.062 -35.5 -1.288 1 95.38 388 LYS A N 1
ATOM 3095 C CA . LYS A 1 388 ? -21.438 -34.25 -0.886 1 95.38 388 LYS A CA 1
ATOM 3096 C C . LYS A 1 388 ? -22.406 -33.062 -1.042 1 95.38 388 LYS A C 1
ATOM 3098 O O . LYS A 1 388 ? -22.062 -31.922 -0.724 1 95.38 388 LYS A O 1
ATOM 3103 N N . LYS A 1 389 ? -23.594 -33.281 -1.468 1 95.25 389 LYS A N 1
ATOM 3104 C CA . LYS A 1 389 ? -24.547 -32.219 -1.851 1 95.25 389 LYS A CA 1
ATOM 3105 C C . LYS A 1 389 ? -24.828 -31.281 -0.686 1 95.25 389 LYS A C 1
ATOM 3107 O O . LYS A 1 389 ? -24.938 -30.078 -0.878 1 95.25 389 LYS A O 1
ATOM 3112 N N . ASP A 1 390 ? -24.875 -31.828 0.517 1 95.94 390 ASP A N 1
ATOM 3113 C CA . ASP A 1 390 ? -25.219 -30.984 1.663 1 95.94 390 ASP A CA 1
ATOM 3114 C C . ASP A 1 390 ? -23.984 -30.672 2.504 1 95.94 390 ASP A C 1
ATOM 3116 O O . ASP A 1 390 ? -24.094 -30.438 3.709 1 95.94 390 ASP A O 1
ATOM 3120 N N . LYS A 1 391 ? -22.859 -30.734 1.813 1 98 391 LYS A N 1
ATOM 3121 C CA . LYS A 1 391 ? -21.625 -30.5 2.545 1 98 391 LYS A CA 1
ATOM 3122 C C . LYS A 1 391 ? -20.766 -29.438 1.849 1 98 391 LYS A C 1
ATOM 3124 O O . LYS A 1 391 ? -20.906 -29.219 0.643 1 98 391 LYS A O 1
ATOM 3129 N N . VAL A 1 392 ? -19.984 -28.734 2.584 1 98.69 392 VAL A N 1
ATOM 3130 C CA . VAL A 1 392 ? -19.016 -27.766 2.09 1 98.69 392 VAL A CA 1
ATOM 3131 C C . VAL A 1 392 ? -17.641 -28.047 2.691 1 98.69 392 VAL A C 1
ATOM 3133 O O . VAL A 1 392 ? -17.516 -28.234 3.904 1 98.69 392 VAL A O 1
ATOM 3136 N N . LEU A 1 393 ? -16.625 -28.172 1.878 1 98.81 393 LEU A N 1
ATOM 3137 C CA . LEU A 1 393 ? -15.258 -28.328 2.371 1 98.81 393 LEU A CA 1
ATOM 3138 C C . LEU A 1 393 ? -14.664 -26.984 2.787 1 98.81 393 LEU A C 1
ATOM 3140 O O . LEU A 1 393 ? -14.578 -26.062 1.974 1 98.81 393 LEU A O 1
ATOM 3144 N N . MET A 1 394 ? -14.336 -26.875 4.066 1 98.69 394 MET A N 1
ATOM 3145 C CA . MET A 1 394 ? -13.695 -25.688 4.605 1 98.69 394 MET A CA 1
ATOM 3146 C C . MET A 1 394 ? -12.188 -25.891 4.75 1 98.69 394 MET A C 1
ATOM 3148 O O . MET A 1 394 ? -11.75 -26.859 5.367 1 98.69 394 MET A O 1
ATOM 3152 N N . ILE A 1 395 ? -11.383 -25.016 4.152 1 98.69 395 ILE A N 1
ATOM 3153 C CA . ILE A 1 395 ? -9.93 -25.094 4.262 1 98.69 395 ILE A CA 1
ATOM 3154 C C . ILE A 1 395 ? -9.383 -23.766 4.797 1 98.69 395 ILE A C 1
ATOM 3156 O O . ILE A 1 395 ? -9.656 -22.703 4.242 1 98.69 395 ILE A O 1
ATOM 3160 N N . ASP A 1 396 ? -8.664 -23.766 5.852 1 97.31 396 ASP A N 1
ATOM 3161 C CA . ASP A 1 396 ? -7.973 -22.609 6.383 1 97.31 396 ASP A CA 1
ATOM 3162 C C . ASP A 1 396 ? -6.496 -22.609 5.984 1 97.31 396 ASP A C 1
ATOM 3164 O O . ASP A 1 396 ? -5.672 -23.234 6.66 1 97.31 396 ASP A O 1
ATOM 3168 N N . ALA A 1 397 ? -6.121 -21.875 4.945 1 97.69 397 ALA A N 1
ATOM 3169 C CA . ALA A 1 397 ? -4.754 -21.828 4.434 1 97.69 397 ALA A CA 1
ATOM 3170 C C . ALA A 1 397 ? -4.047 -20.547 4.855 1 97.69 397 ALA A C 1
ATOM 3172 O O . ALA A 1 397 ? -3.045 -20.156 4.254 1 97.69 397 ALA A O 1
ATOM 3173 N N . ARG A 1 398 ? -4.434 -19.781 5.816 1 95 398 ARG A N 1
ATOM 3174 C CA . ARG A 1 398 ? -3.934 -18.469 6.195 1 95 398 ARG A CA 1
ATOM 3175 C C . ARG A 1 398 ? -2.473 -18.547 6.625 1 95 398 ARG A C 1
ATOM 3177 O O . ARG A 1 398 ? -1.722 -17.578 6.453 1 95 398 ARG A O 1
ATOM 3184 N N . ASN A 1 399 ? -2.074 -19.719 7.066 1 90.25 399 ASN A N 1
ATOM 3185 C CA . ASN A 1 399 ? -0.706 -19.859 7.551 1 90.25 399 ASN A CA 1
ATOM 3186 C C . ASN A 1 399 ? 0.164 -20.625 6.555 1 90.25 399 ASN A C 1
ATOM 3188 O O . ASN A 1 399 ? 1.264 -21.062 6.895 1 90.25 399 ASN A O 1
ATOM 3192 N N . ILE A 1 400 ? -0.311 -20.859 5.441 1 95.56 400 ILE A N 1
ATOM 3193 C CA . ILE A 1 400 ? 0.427 -21.531 4.375 1 95.56 400 ILE A CA 1
ATOM 3194 C C . ILE A 1 400 ? 0.819 -20.5 3.307 1 95.56 400 ILE A C 1
ATOM 3196 O O . ILE A 1 400 ? -0.026 -20.062 2.529 1 95.56 400 ILE A O 1
ATOM 3200 N N . PHE A 1 401 ? 2.051 -20.141 3.297 1 94.44 401 PHE A N 1
ATOM 3201 C CA . PHE A 1 401 ? 2.533 -19.219 2.287 1 94.44 401 PHE A CA 1
ATOM 3202 C C . PHE A 1 401 ? 4.055 -19.219 2.221 1 94.44 401 PHE A C 1
ATOM 3204 O O . PHE A 1 401 ? 4.719 -19.719 3.135 1 94.44 401 PHE A O 1
ATOM 3211 N N . ARG A 1 402 ? 4.52 -18.781 1.162 1 91.94 402 ARG A N 1
ATOM 3212 C CA . ARG A 1 402 ? 5.93 -18.453 0.981 1 91.94 402 ARG A CA 1
ATOM 3213 C C . ARG A 1 402 ? 6.156 -16.953 0.96 1 91.94 402 ARG A C 1
ATOM 3215 O O . ARG A 1 402 ? 5.406 -16.219 0.321 1 91.94 402 ARG A O 1
ATOM 3222 N N . LYS A 1 403 ? 7.141 -16.484 1.662 1 86.19 403 LYS A N 1
ATOM 3223 C CA . LYS A 1 403 ? 7.496 -15.07 1.643 1 86.19 403 LYS A CA 1
ATOM 3224 C C . LYS A 1 403 ? 8.336 -14.727 0.415 1 86.19 403 LYS A C 1
ATOM 3226 O O . LYS A 1 403 ? 9.453 -15.234 0.262 1 86.19 403 LYS A O 1
ATOM 3231 N N . VAL A 1 404 ? 7.84 -13.938 -0.409 1 81.88 404 VAL A N 1
ATOM 3232 C CA . VAL A 1 404 ? 8.562 -13.5 -1.598 1 81.88 404 VAL A CA 1
ATOM 3233 C C . VAL A 1 404 ? 9.5 -12.352 -1.235 1 81.88 404 VAL A C 1
ATOM 3235 O O . VAL A 1 404 ? 10.648 -12.312 -1.68 1 81.88 404 VAL A O 1
ATOM 3238 N N . ASN A 1 405 ? 8.969 -11.398 -0.538 1 76.5 405 ASN A N 1
ATOM 3239 C CA . ASN A 1 405 ? 9.711 -10.297 0.059 1 76.5 405 ASN A CA 1
ATOM 3240 C C . ASN A 1 405 ? 9.055 -9.812 1.347 1 76.5 405 ASN A C 1
ATOM 3242 O O . ASN A 1 405 ? 8.227 -10.508 1.929 1 76.5 405 ASN A O 1
ATOM 3246 N N . ARG A 1 406 ? 9.445 -8.711 1.808 1 65.56 406 ARG A N 1
ATOM 3247 C CA . ARG A 1 406 ? 9.008 -8.242 3.117 1 65.56 406 ARG A CA 1
ATOM 3248 C C . ARG A 1 406 ? 7.496 -8.008 3.139 1 65.56 406 ARG A C 1
ATOM 3250 O O . ARG A 1 406 ? 6.859 -8.148 4.184 1 65.56 406 ARG A O 1
ATOM 3257 N N . THR A 1 407 ? 6.898 -7.711 2.021 1 73.75 407 THR A N 1
ATOM 3258 C CA . THR A 1 407 ? 5.512 -7.258 2.045 1 73.75 407 THR A CA 1
ATOM 3259 C C . THR A 1 407 ? 4.633 -8.164 1.187 1 73.75 407 THR A C 1
ATOM 3261 O O . THR A 1 407 ? 3.424 -7.945 1.08 1 73.75 407 THR A O 1
ATOM 3264 N N . ILE A 1 408 ? 5.215 -9.258 0.588 1 83.56 408 ILE A N 1
ATOM 3265 C CA . ILE A 1 408 ? 4.426 -10.047 -0.347 1 83.56 408 ILE A CA 1
ATOM 3266 C C . ILE A 1 408 ? 4.586 -11.531 -0.029 1 83.56 408 ILE A C 1
ATOM 3268 O O . ILE A 1 408 ? 5.707 -12.023 0.113 1 83.56 408 ILE A O 1
ATOM 3272 N N . ASN A 1 409 ? 3.494 -12.188 0.104 1 89.88 409 ASN A N 1
ATOM 3273 C CA . ASN A 1 409 ? 3.434 -13.641 0.219 1 89.88 409 ASN A CA 1
ATOM 3274 C C . ASN A 1 409 ? 2.822 -14.281 -1.026 1 89.88 409 ASN A C 1
ATOM 3276 O O . ASN A 1 409 ? 2.092 -13.617 -1.77 1 89.88 409 ASN A O 1
ATOM 3280 N N . ASP A 1 410 ? 3.219 -15.531 -1.307 1 93.25 410 ASP A N 1
ATOM 3281 C CA . ASP A 1 410 ? 2.547 -16.328 -2.324 1 93.25 410 ASP A CA 1
ATOM 3282 C C . ASP A 1 410 ? 2.6 -17.828 -1.976 1 93.25 410 ASP A C 1
ATOM 3284 O O . ASP A 1 410 ? 2.959 -18.188 -0.855 1 93.25 410 ASP A O 1
ATOM 3288 N N . PHE A 1 411 ? 2.068 -18.656 -2.867 1 96.38 411 PHE A N 1
ATOM 3289 C CA . PHE A 1 411 ? 2.189 -20.109 -2.725 1 96.38 411 PHE A CA 1
ATOM 3290 C C . PHE A 1 411 ? 3.35 -20.641 -3.557 1 96.38 411 PHE A C 1
ATOM 3292 O O . PHE A 1 411 ? 3.48 -20.297 -4.734 1 96.38 411 PHE A O 1
ATOM 3299 N N . SER A 1 412 ? 4.148 -21.5 -2.932 1 94.25 412 SER A N 1
ATOM 3300 C CA . SER A 1 412 ? 5.074 -22.297 -3.746 1 94.25 412 SER A CA 1
ATOM 3301 C C . SER A 1 412 ? 4.328 -23.328 -4.578 1 94.25 412 SER A C 1
ATOM 3303 O O . SER A 1 412 ? 3.141 -23.562 -4.363 1 94.25 412 SER A O 1
ATOM 3305 N N . GLU A 1 413 ? 5.016 -23.906 -5.488 1 95.44 413 GLU A N 1
ATOM 3306 C CA . GLU A 1 413 ? 4.406 -24.953 -6.309 1 95.44 413 GLU A CA 1
ATOM 3307 C C . GLU A 1 413 ? 3.896 -26.094 -5.449 1 95.44 413 GLU A C 1
ATOM 3309 O O . GLU A 1 413 ? 2.803 -26.625 -5.68 1 95.44 413 GLU A O 1
ATOM 3314 N N . GLU A 1 414 ? 4.691 -26.469 -4.453 1 96.81 414 GLU A N 1
ATOM 3315 C CA . GLU A 1 414 ? 4.332 -27.594 -3.592 1 96.81 414 GLU A CA 1
ATOM 3316 C C . GLU A 1 414 ? 3.156 -27.234 -2.686 1 96.81 414 GLU A C 1
ATOM 3318 O O . GLU A 1 414 ? 2.275 -28.062 -2.455 1 96.81 414 GLU A O 1
ATOM 3323 N N . GLN A 1 415 ? 3.176 -25.984 -2.193 1 96.5 415 GLN A N 1
ATOM 3324 C CA . GLN A 1 415 ? 2.055 -25.547 -1.366 1 96.5 415 GLN A CA 1
ATOM 3325 C C . GLN A 1 415 ? 0.748 -25.578 -2.154 1 96.5 415 GLN A C 1
ATOM 3327 O O . GLN A 1 415 ? -0.284 -26.016 -1.643 1 96.5 415 GLN A O 1
ATOM 3332 N N . LEU A 1 416 ? 0.82 -25.156 -3.393 1 97.5 416 LEU A N 1
ATOM 3333 C CA . LEU A 1 416 ? -0.342 -25.188 -4.277 1 97.5 416 LEU A CA 1
ATOM 3334 C C . LEU A 1 416 ? -0.835 -26.609 -4.488 1 97.5 416 LEU A C 1
ATOM 3336 O O . LEU A 1 416 ? -2.033 -26.875 -4.375 1 97.5 416 LEU A O 1
ATOM 3340 N N . LYS A 1 417 ? 0.077 -27.438 -4.777 1 97.94 417 LYS A N 1
ATOM 3341 C CA . LYS A 1 417 ? -0.274 -28.828 -5.02 1 97.94 417 LYS A CA 1
ATOM 3342 C C . LYS A 1 417 ? -0.844 -29.484 -3.76 1 97.94 417 LYS A C 1
ATOM 3344 O O . LYS A 1 417 ? -1.81 -30.234 -3.832 1 97.94 417 LYS A O 1
ATOM 3349 N N . ASN A 1 418 ? -0.231 -29.203 -2.648 1 98.38 418 ASN A N 1
ATOM 3350 C CA . ASN A 1 418 ? -0.672 -29.797 -1.387 1 98.38 418 ASN A CA 1
ATOM 3351 C C . ASN A 1 418 ? -2.098 -29.375 -1.043 1 98.38 418 ASN A C 1
ATOM 3353 O O . ASN A 1 418 ? -2.928 -30.219 -0.687 1 98.38 418 ASN A O 1
ATOM 3357 N N . ILE A 1 419 ? -2.402 -28.109 -1.146 1 98.5 419 ILE A N 1
ATOM 3358 C CA . ILE A 1 419 ? -3.75 -27.625 -0.852 1 98.5 419 ILE A CA 1
ATOM 3359 C C . ILE A 1 419 ? -4.742 -28.234 -1.843 1 98.5 419 ILE A C 1
ATOM 3361 O O . ILE A 1 419 ? -5.828 -28.672 -1.456 1 98.5 419 ILE A O 1
ATOM 3365 N N . THR A 1 420 ? -4.344 -28.281 -3.127 1 98.44 420 THR A N 1
ATOM 3366 C CA . THR A 1 420 ? -5.191 -28.844 -4.164 1 98.44 420 THR A CA 1
ATOM 3367 C C . THR A 1 420 ? -5.492 -30.312 -3.865 1 98.44 420 THR A C 1
ATOM 3369 O O . THR A 1 420 ? -6.598 -30.797 -4.133 1 98.44 420 THR A O 1
ATOM 3372 N N . SER A 1 421 ? -4.531 -31.016 -3.324 1 98.56 421 SER A N 1
ATOM 3373 C CA . SER A 1 421 ? -4.695 -32.438 -3.057 1 98.56 421 SER A CA 1
ATOM 3374 C C . SER A 1 421 ? -5.758 -32.688 -1.99 1 98.56 421 SER A C 1
ATOM 3376 O O . SER A 1 421 ? -6.395 -33.75 -1.975 1 98.56 421 SER A O 1
ATOM 3378 N N . ILE A 1 422 ? -5.961 -31.734 -1.108 1 98.69 422 ILE A N 1
ATOM 3379 C CA . ILE A 1 422 ? -7.043 -31.844 -0.138 1 98.69 422 ILE A CA 1
ATOM 3380 C C . ILE A 1 422 ? -8.383 -31.906 -0.866 1 98.69 422 ILE A C 1
ATOM 3382 O O . ILE A 1 422 ? -9.266 -32.688 -0.495 1 98.69 422 ILE A O 1
ATOM 3386 N N . VAL A 1 423 ? -8.523 -31.109 -1.886 1 98.62 423 VAL A N 1
ATOM 3387 C CA . VAL A 1 423 ? -9.742 -31.094 -2.686 1 98.62 423 VAL A CA 1
ATOM 3388 C C . VAL A 1 423 ? -9.906 -32.406 -3.43 1 98.62 423 VAL A C 1
ATOM 3390 O O . VAL A 1 423 ? -11.023 -32.906 -3.574 1 98.62 423 VAL A O 1
ATOM 3393 N N . TRP A 1 424 ? -8.781 -33 -3.92 1 98.38 424 TRP A N 1
ATOM 3394 C CA . TRP A 1 424 ? -8.852 -34.312 -4.555 1 98.38 424 TRP A CA 1
ATOM 3395 C C . TRP A 1 424 ? -9.406 -35.375 -3.592 1 98.38 424 TRP A C 1
ATOM 3397 O O . TRP A 1 424 ? -10.258 -36.156 -3.965 1 98.38 424 TRP A O 1
ATOM 3407 N N . LEU A 1 425 ? -8.875 -35.344 -2.418 1 98.25 425 LEU A N 1
ATOM 3408 C CA . LEU A 1 425 ? -9.344 -36.281 -1.413 1 98.25 425 LEU A CA 1
ATOM 3409 C C . LEU A 1 425 ? -10.828 -36.094 -1.128 1 98.25 425 LEU A C 1
ATOM 3411 O O . LEU A 1 425 ? -11.578 -37.062 -0.994 1 98.25 425 LEU A O 1
ATOM 3415 N N . TYR A 1 426 ? -11.25 -34.875 -1.062 1 98 426 TYR A N 1
ATOM 3416 C CA . TYR A 1 426 ? -12.656 -34.531 -0.878 1 98 426 TYR A CA 1
ATOM 3417 C C . TYR A 1 426 ? -13.516 -35.094 -2.002 1 98 426 TYR A C 1
ATOM 3419 O O . TYR A 1 426 ? -14.602 -35.625 -1.759 1 98 426 TYR A O 1
ATOM 3427 N N . ARG A 1 427 ? -12.969 -35.062 -3.197 1 97.06 427 ARG A N 1
ATOM 3428 C CA . ARG A 1 427 ? -13.719 -35.531 -4.371 1 97.06 427 ARG A CA 1
ATOM 3429 C C . ARG A 1 427 ? -13.555 -37.031 -4.594 1 97.06 427 ARG A C 1
ATOM 3431 O O . ARG A 1 427 ? -14 -37.562 -5.605 1 97.06 427 ARG A O 1
ATOM 3438 N N . GLY A 1 428 ? -12.836 -37.688 -3.717 1 95.25 428 GLY A N 1
ATOM 3439 C CA . GLY A 1 428 ? -12.648 -39.125 -3.814 1 95.25 428 GLY A CA 1
ATOM 3440 C C . GLY A 1 428 ? -11.602 -39.531 -4.832 1 95.25 428 GLY A C 1
ATOM 3441 O O . GLY A 1 428 ? -11.602 -40.656 -5.328 1 95.25 428 GLY A O 1
ATOM 3442 N N . GLN A 1 429 ? -10.805 -38.531 -5.164 1 96.81 429 GLN A N 1
ATOM 3443 C CA . GLN A 1 429 ? -9.734 -38.812 -6.117 1 96.81 429 GLN A CA 1
ATOM 3444 C C . GLN A 1 429 ? -8.43 -39.156 -5.402 1 96.81 429 GLN A C 1
ATOM 3446 O O . GLN A 1 429 ? -7.406 -38.5 -5.617 1 96.81 429 GLN A O 1
ATOM 3451 N N . ASN A 1 430 ? -8.461 -40.219 -4.695 1 97.44 430 ASN A N 1
ATOM 3452 C CA . ASN A 1 430 ? -7.367 -40.656 -3.828 1 97.44 430 ASN A CA 1
ATOM 3453 C C . ASN A 1 430 ? -6.141 -41.062 -4.633 1 97.44 430 ASN A C 1
ATOM 3455 O O . ASN A 1 430 ? -5.008 -40.906 -4.176 1 97.44 430 ASN A O 1
ATOM 3459 N N . GLU A 1 431 ? -6.398 -41.562 -5.828 1 97.19 431 GLU A N 1
ATOM 3460 C CA . GLU A 1 431 ? -5.293 -41.969 -6.699 1 97.19 431 GLU A CA 1
ATOM 3461 C C . GLU A 1 431 ? -4.402 -40.781 -7.039 1 97.19 431 GLU A C 1
ATOM 3463 O O . GLU A 1 431 ? -3.176 -40.875 -7.051 1 97.19 431 GLU A O 1
ATOM 3468 N N . ARG A 1 432 ? -5.051 -39.656 -7.312 1 97.44 432 ARG A N 1
ATOM 3469 C CA . ARG A 1 432 ? -4.301 -38.469 -7.648 1 97.44 432 ARG A CA 1
ATOM 3470 C C . ARG A 1 432 ? -3.443 -38 -6.473 1 97.44 432 ARG A C 1
ATOM 3472 O O . ARG A 1 432 ? -2.314 -37.531 -6.66 1 97.44 432 ARG A O 1
ATOM 3479 N N . TYR A 1 433 ? -3.994 -38.094 -5.258 1 97.88 433 TYR A N 1
ATOM 3480 C CA . TYR A 1 433 ? -3.254 -37.781 -4.039 1 97.88 433 TYR A CA 1
ATOM 3481 C C . TYR A 1 433 ? -2.016 -38.656 -3.908 1 97.88 433 TYR A C 1
ATOM 3483 O O . TYR A 1 433 ? -0.917 -38.156 -3.656 1 97.88 433 TYR A O 1
ATOM 3491 N N . LEU A 1 434 ? -2.184 -39.906 -4.148 1 98.06 434 LEU A N 1
ATOM 3492 C CA . LEU A 1 434 ? -1.084 -40.844 -4.02 1 98.06 434 LEU A CA 1
ATOM 3493 C C . LEU A 1 434 ? -0.042 -40.625 -5.109 1 98.06 434 LEU A C 1
ATOM 3495 O O . LEU A 1 434 ? 1.155 -40.812 -4.879 1 98.06 434 LEU A O 1
ATOM 3499 N N . LYS A 1 435 ? -0.506 -40.25 -6.258 1 97.62 435 LYS A N 1
ATOM 3500 C CA . LYS A 1 435 ? 0.426 -39.969 -7.344 1 97.62 435 LYS A CA 1
ATOM 3501 C C . LYS A 1 435 ? 1.267 -38.75 -7.031 1 97.62 435 LYS A C 1
ATOM 3503 O O . LYS A 1 435 ? 2.438 -38.656 -7.41 1 97.62 435 LYS A O 1
ATOM 3508 N N . LEU A 1 436 ? 0.66 -37.75 -6.402 1 97.88 436 LEU A N 1
ATOM 3509 C CA . LEU A 1 436 ? 1.42 -36.594 -5.973 1 97.88 436 LEU A CA 1
ATOM 3510 C C . LEU A 1 436 ? 2.504 -36.969 -4.977 1 97.88 436 LEU A C 1
ATOM 3512 O O . LEU A 1 436 ? 3.648 -36.531 -5.09 1 97.88 436 LEU A O 1
ATOM 3516 N N . VAL A 1 437 ? 2.146 -37.812 -3.998 1 97.88 437 VAL A N 1
ATOM 3517 C CA . VAL A 1 437 ? 3.109 -38.281 -3.02 1 97.88 437 VAL A CA 1
ATOM 3518 C C . VAL A 1 437 ? 4.242 -39.031 -3.732 1 97.88 437 VAL A C 1
ATOM 3520 O O . VAL A 1 437 ? 5.418 -38.812 -3.414 1 97.88 437 VAL A O 1
ATOM 3523 N N . ALA A 1 438 ? 3.885 -39.844 -4.664 1 97.19 438 ALA A N 1
ATOM 3524 C CA . ALA A 1 438 ? 4.883 -40.562 -5.445 1 97.19 438 ALA A CA 1
ATOM 3525 C C . ALA A 1 438 ? 5.809 -39.594 -6.184 1 97.19 438 ALA A C 1
ATOM 3527 O O . ALA A 1 438 ? 7.016 -39.844 -6.285 1 97.19 438 ALA A O 1
ATOM 3528 N N . GLU A 1 439 ? 5.195 -38.625 -6.734 1 97.12 439 GLU A N 1
ATOM 3529 C CA . GLU A 1 439 ? 5.988 -37.594 -7.434 1 97.12 439 GLU A CA 1
ATOM 3530 C C . GLU A 1 439 ? 7.059 -37.031 -6.52 1 97.12 439 GLU A C 1
ATOM 3532 O O . GLU A 1 439 ? 8.219 -36.906 -6.91 1 97.12 439 GLU A O 1
ATOM 3537 N N . TYR A 1 440 ? 6.656 -36.656 -5.305 1 97.62 440 TYR A N 1
ATOM 3538 C CA . TYR A 1 440 ? 7.602 -36.094 -4.348 1 97.62 440 TYR A CA 1
ATOM 3539 C C . TYR A 1 440 ? 8.672 -37.094 -3.975 1 97.62 440 TYR A C 1
ATOM 3541 O O . TYR A 1 440 ? 9.859 -36.75 -3.906 1 97.62 440 TYR A O 1
ATOM 3549 N N . ILE A 1 441 ? 8.305 -38.312 -3.736 1 96.75 441 ILE A N 1
ATOM 3550 C CA . ILE A 1 441 ? 9.227 -39.375 -3.344 1 96.75 441 ILE A CA 1
ATOM 3551 C C . ILE A 1 441 ? 10.234 -39.625 -4.465 1 96.75 441 ILE A C 1
ATOM 3553 O O . ILE A 1 441 ? 11.438 -39.719 -4.215 1 96.75 441 ILE A O 1
ATOM 3557 N N . ASN A 1 442 ? 9.742 -39.688 -5.66 1 96 442 ASN A N 1
ATOM 3558 C CA . ASN A 1 442 ? 10.625 -39.906 -6.805 1 96 442 ASN A CA 1
ATOM 3559 C C . ASN A 1 442 ? 11.594 -38.719 -6.977 1 96 442 ASN A C 1
ATOM 3561 O O . ASN A 1 442 ? 12.766 -38.938 -7.309 1 96 442 ASN A O 1
ATOM 3565 N N . ASP A 1 443 ? 11.062 -37.594 -6.754 1 96.62 443 ASP A N 1
ATOM 3566 C CA . ASP A 1 443 ? 11.875 -36.375 -6.957 1 96.62 443 ASP A CA 1
ATOM 3567 C C . ASP A 1 443 ? 13.016 -36.312 -5.945 1 96.62 443 ASP A C 1
ATOM 3569 O O . ASP A 1 443 ? 14.172 -36.125 -6.32 1 96.62 443 ASP A O 1
ATOM 3573 N N . TYR A 1 444 ? 12.641 -36.469 -4.574 1 96.38 444 TYR A N 1
ATOM 3574 C CA . TYR A 1 444 ? 13.719 -36.344 -3.605 1 96.38 444 TYR A CA 1
ATOM 3575 C C . TYR A 1 444 ? 14.664 -37.531 -3.689 1 96.38 444 TYR A C 1
ATOM 3577 O O . TYR A 1 444 ? 15.859 -37.438 -3.408 1 96.38 444 TYR A O 1
ATOM 3585 N N . SER A 1 445 ? 14.203 -38.719 -4.137 1 95.25 445 SER A N 1
ATOM 3586 C CA . SER A 1 445 ? 15.047 -39.875 -4.344 1 95.25 445 SER A CA 1
ATOM 3587 C C . SER A 1 445 ? 16.031 -39.656 -5.484 1 95.25 445 SER A C 1
ATOM 3589 O O . SER A 1 445 ? 17.219 -39.969 -5.363 1 95.25 445 SER A O 1
ATOM 3591 N N . SER A 1 446 ? 15.523 -39.156 -6.535 1 95.31 446 SER A N 1
ATOM 3592 C CA . SER A 1 446 ? 16.375 -38.875 -7.688 1 95.31 446 SER A CA 1
ATOM 3593 C C . SER A 1 446 ? 17.438 -37.844 -7.34 1 95.31 446 SER A C 1
ATOM 3595 O O . SER A 1 446 ? 18.609 -38 -7.699 1 95.31 446 SER A O 1
ATOM 3597 N N . LYS A 1 447 ? 17.016 -36.844 -6.656 1 95.94 447 LYS A N 1
ATOM 3598 C CA . LYS A 1 447 ? 17.969 -35.781 -6.273 1 95.94 447 LYS A CA 1
ATOM 3599 C C . LYS A 1 447 ? 19.016 -36.312 -5.305 1 95.94 447 LYS A C 1
ATOM 3601 O O . LYS A 1 447 ? 20.172 -35.906 -5.34 1 95.94 447 LYS A O 1
ATOM 3606 N N . ALA A 1 448 ? 18.578 -37.188 -4.418 1 95.69 448 ALA A N 1
ATOM 3607 C CA . ALA A 1 448 ? 19.516 -37.812 -3.469 1 95.69 448 ALA A CA 1
ATOM 3608 C C . ALA A 1 448 ? 20.594 -38.625 -4.195 1 95.69 448 ALA A C 1
ATOM 3610 O O . ALA A 1 448 ? 21.734 -38.656 -3.752 1 95.69 448 ALA A O 1
ATOM 3611 N N . ASN A 1 449 ? 20.281 -39.125 -5.289 1 93.06 449 ASN A N 1
ATOM 3612 C CA . ASN A 1 449 ? 21.219 -39.938 -6.082 1 93.06 449 ASN A CA 1
ATOM 3613 C C . ASN A 1 449 ? 22.312 -39.062 -6.688 1 93.06 449 ASN A C 1
ATOM 3615 O O . ASN A 1 449 ? 23.359 -39.562 -7.078 1 93.06 449 ASN A O 1
ATOM 3619 N N . PHE A 1 450 ? 22.078 -37.875 -6.73 1 93.56 450 PHE A N 1
ATOM 3620 C CA . PHE A 1 450 ? 23.031 -36.969 -7.387 1 93.56 450 PHE A CA 1
ATOM 3621 C C . PHE A 1 450 ? 23.859 -36.219 -6.355 1 93.56 450 PHE A C 1
ATOM 3623 O O . PHE A 1 450 ? 24.656 -35.344 -6.715 1 93.56 450 PHE A O 1
ATOM 3630 N N . ILE A 1 451 ? 23.75 -36.469 -5.133 1 94.62 451 ILE A N 1
ATOM 3631 C CA . ILE A 1 451 ? 24.438 -35.75 -4.066 1 94.62 451 ILE A CA 1
ATOM 3632 C C . ILE A 1 451 ? 25.953 -35.844 -4.285 1 94.62 451 ILE A C 1
ATOM 3634 O O . ILE A 1 451 ? 26.656 -34.844 -4.156 1 94.62 451 ILE A O 1
ATOM 3638 N N . ASN A 1 452 ? 26.453 -37 -4.703 1 92.5 452 ASN A N 1
ATOM 3639 C CA . ASN A 1 452 ? 27.891 -37.188 -4.875 1 92.5 452 ASN A CA 1
ATOM 3640 C C . ASN A 1 452 ? 28.438 -36.312 -6.008 1 92.5 452 ASN A C 1
ATOM 3642 O O . ASN A 1 452 ? 29.531 -35.75 -5.891 1 92.5 452 ASN A O 1
ATOM 3646 N N . LYS A 1 453 ? 27.719 -36.312 -7.004 1 92.75 453 LYS A N 1
ATOM 3647 C CA . LYS A 1 453 ? 28.141 -35.5 -8.141 1 92.75 453 LYS A CA 1
ATOM 3648 C C . LYS A 1 453 ? 28.156 -34.031 -7.785 1 92.75 453 LYS A C 1
ATOM 3650 O O . LYS A 1 453 ? 29.062 -33.281 -8.18 1 92.75 453 LYS A O 1
ATOM 3655 N N . LYS A 1 454 ? 27.156 -33.594 -7.02 1 92.44 454 LYS A N 1
ATOM 3656 C CA . LYS A 1 454 ? 27.031 -32.188 -6.637 1 92.44 454 LYS A CA 1
ATOM 3657 C C . LYS A 1 454 ? 28.109 -31.812 -5.617 1 92.44 454 LYS A C 1
ATOM 3659 O O . LYS A 1 454 ? 28.484 -30.641 -5.531 1 92.44 454 LYS A O 1
ATOM 3664 N N . ALA A 1 455 ? 28.625 -32.781 -4.906 1 94.88 455 ALA A N 1
ATOM 3665 C CA . ALA A 1 455 ? 29.594 -32.531 -3.842 1 94.88 455 ALA A CA 1
ATOM 3666 C C . ALA A 1 455 ? 30.984 -32.281 -4.414 1 94.88 455 ALA A C 1
ATOM 3668 O O . ALA A 1 455 ? 31.812 -31.609 -3.777 1 94.88 455 ALA A O 1
ATOM 3669 N N . ILE A 1 456 ? 31.25 -32.719 -5.609 1 94.94 456 ILE A N 1
ATOM 3670 C CA . ILE A 1 456 ? 32.594 -32.75 -6.195 1 94.94 456 ILE A CA 1
ATOM 3671 C C . ILE A 1 456 ? 33.125 -31.328 -6.293 1 94.94 456 ILE A C 1
ATOM 3673 O O . ILE A 1 456 ? 34.281 -31.078 -5.902 1 94.94 456 ILE A O 1
ATOM 3677 N N . LEU A 1 457 ? 32.312 -30.5 -6.777 1 93.81 457 LEU A N 1
ATOM 3678 C CA . LEU A 1 457 ? 32.812 -29.141 -6.984 1 93.81 457 LEU A CA 1
ATOM 3679 C C . LEU A 1 457 ? 33.219 -28.5 -5.66 1 93.81 457 LEU A C 1
ATOM 3681 O O . LEU A 1 457 ? 34.25 -27.844 -5.57 1 93.81 457 LEU A O 1
ATOM 3685 N N . PHE A 1 458 ? 32.406 -28.609 -4.625 1 95.75 458 PHE A N 1
ATOM 3686 C CA . PHE A 1 458 ? 32.688 -28.062 -3.309 1 95.75 458 PHE A CA 1
ATOM 3687 C C . PHE A 1 458 ? 33.969 -28.688 -2.746 1 95.75 458 PHE A C 1
ATOM 3689 O O . PHE A 1 458 ? 34.844 -27.984 -2.225 1 95.75 458 PHE A O 1
ATOM 3696 N N . GLU A 1 459 ? 34.125 -29.953 -2.9 1 95.88 459 GLU A N 1
ATOM 3697 C CA . GLU A 1 459 ? 35.25 -30.703 -2.379 1 95.88 459 GLU A CA 1
ATOM 3698 C C . GLU A 1 459 ? 36.531 -30.312 -3.102 1 95.88 459 GLU A C 1
ATOM 3700 O O . GLU A 1 459 ? 37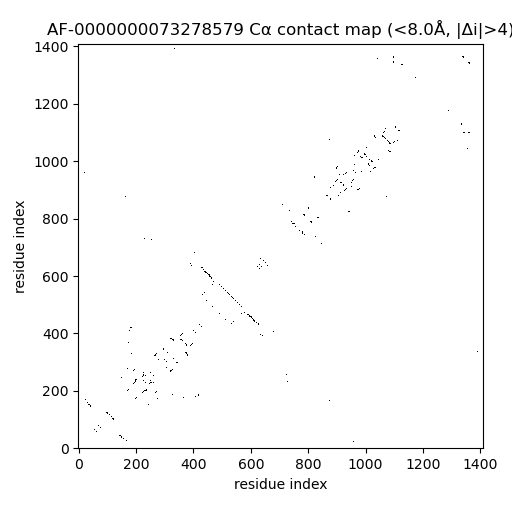.594 -30.172 -2.475 1 95.88 459 GLU A O 1
ATOM 3705 N N . ASP A 1 460 ? 36.406 -30.141 -4.379 1 95.25 460 ASP A N 1
ATOM 3706 C CA . ASP A 1 460 ? 37.562 -29.719 -5.164 1 95.25 460 ASP A CA 1
ATOM 3707 C C . ASP A 1 460 ? 38.031 -28.328 -4.719 1 95.25 460 ASP A C 1
ATOM 3709 O O . ASP A 1 460 ? 39.219 -28.109 -4.543 1 95.25 460 ASP A O 1
ATOM 3713 N N . LYS A 1 461 ? 37.062 -27.469 -4.578 1 94.81 461 LYS A N 1
ATOM 3714 C CA . LYS A 1 461 ? 37.406 -26.109 -4.184 1 94.81 461 LYS A CA 1
ATOM 3715 C C . LYS A 1 461 ? 37.969 -26.078 -2.756 1 94.81 461 LYS A C 1
ATOM 3717 O O . LYS A 1 461 ? 38.844 -25.281 -2.443 1 94.81 461 LYS A O 1
ATOM 3722 N N . LEU A 1 462 ? 37.406 -26.859 -1.938 1 94.88 462 LEU A N 1
ATOM 3723 C CA . LEU A 1 462 ? 37.906 -26.984 -0.574 1 94.88 462 LEU A CA 1
ATOM 3724 C C . LEU A 1 462 ? 39.344 -27.469 -0.569 1 94.88 462 LEU A C 1
ATOM 3726 O O . LEU A 1 462 ? 40.188 -26.922 0.15 1 94.88 462 LEU A O 1
ATOM 3730 N N . HIS A 1 463 ? 39.688 -28.406 -1.366 1 94.06 463 HIS A N 1
ATOM 3731 C CA . HIS A 1 463 ? 41.062 -28.969 -1.455 1 94.06 463 HIS A CA 1
ATOM 3732 C C . HIS A 1 463 ? 42.031 -27.922 -1.964 1 94.06 463 HIS A C 1
ATOM 3734 O O . HIS A 1 463 ? 43.188 -27.875 -1.493 1 94.06 463 HIS A O 1
ATOM 3740 N N . GLU A 1 464 ? 41.562 -27.188 -2.895 1 92.94 464 GLU A N 1
ATOM 3741 C CA . GLU A 1 464 ? 42.438 -26.125 -3.408 1 92.94 464 GLU A CA 1
ATOM 3742 C C . GLU A 1 464 ? 42.781 -25.141 -2.307 1 92.94 464 GLU A C 1
ATOM 3744 O O . GLU A 1 464 ? 43.938 -24.703 -2.221 1 92.94 464 GLU A O 1
ATOM 3749 N N . LEU A 1 465 ? 41.844 -24.844 -1.595 1 92.81 465 LEU A N 1
ATOM 3750 C CA . LEU A 1 465 ? 42.062 -23.906 -0.508 1 92.81 465 LEU A CA 1
ATOM 3751 C C . LEU A 1 465 ? 43 -24.5 0.549 1 92.81 465 LEU A C 1
ATOM 3753 O O . LEU A 1 465 ? 43.875 -23.828 1.067 1 92.81 465 LEU A O 1
ATOM 3757 N N . ILE A 1 466 ? 42.844 -25.75 0.875 1 91.75 466 ILE A N 1
ATOM 3758 C CA . ILE A 1 466 ? 43.656 -26.453 1.878 1 91.75 466 ILE A CA 1
ATOM 3759 C C . ILE A 1 466 ? 45.094 -26.562 1.4 1 91.75 466 ILE A C 1
ATOM 3761 O O . ILE A 1 466 ? 46.031 -26.422 2.191 1 91.75 466 ILE A O 1
ATOM 3765 N N . ASP A 1 467 ? 45.25 -26.734 0.142 1 91.25 467 ASP A N 1
ATOM 3766 C CA . ASP A 1 467 ? 46.594 -26.797 -0.432 1 91.25 467 ASP A CA 1
ATOM 3767 C C . ASP A 1 467 ? 47.344 -25.5 -0.194 1 91.25 467 ASP A C 1
ATOM 3769 O O . ASP A 1 467 ? 48.531 -25.516 0.14 1 91.25 467 ASP A O 1
ATOM 3773 N N . GLN A 1 468 ? 46.656 -24.469 -0.37 1 90.12 468 GLN A N 1
ATOM 3774 C CA . GLN A 1 468 ? 47.25 -23.172 -0.146 1 90.12 468 GLN A CA 1
ATOM 3775 C C . GLN A 1 468 ? 47.625 -22.969 1.323 1 90.12 468 GLN A C 1
ATOM 3777 O O . GLN A 1 468 ? 48.656 -22.391 1.64 1 90.12 468 GLN A O 1
ATOM 3782 N N . LEU A 1 469 ? 46.75 -23.406 2.156 1 92.06 469 LEU A N 1
ATOM 3783 C CA . LEU A 1 469 ? 47 -23.266 3.588 1 92.06 469 LEU A CA 1
ATOM 3784 C C . LEU A 1 469 ? 48.188 -24.125 4.031 1 92.06 469 LEU A C 1
ATOM 3786 O O . LEU A 1 469 ? 49 -23.688 4.852 1 92.06 469 LEU A O 1
ATOM 3790 N N . GLU A 1 470 ? 48.344 -25.297 3.467 1 89.56 470 GLU A N 1
ATOM 3791 C CA . GLU A 1 470 ? 49.406 -26.219 3.789 1 89.56 470 GLU A CA 1
ATOM 3792 C C . GLU A 1 470 ? 50.75 -25.719 3.26 1 89.56 470 GLU A C 1
ATOM 3794 O O . GLU A 1 470 ? 51.781 -25.875 3.914 1 89.56 470 GLU A O 1
ATOM 3799 N N . ARG A 1 471 ? 50.688 -25.125 2.158 1 87.56 471 ARG A N 1
ATOM 3800 C CA . ARG A 1 471 ? 51.906 -24.547 1.589 1 87.56 471 ARG A CA 1
ATOM 3801 C C . ARG A 1 471 ? 52.438 -23.438 2.475 1 87.56 471 ARG A C 1
ATOM 3803 O O . ARG A 1 471 ? 53.656 -23.328 2.678 1 87.56 471 ARG A O 1
ATOM 3810 N N . PHE A 1 472 ? 51.625 -22.688 2.879 1 88.06 472 PHE A N 1
ATOM 3811 C CA . PHE A 1 472 ? 52.031 -21.578 3.75 1 88.06 472 PHE A CA 1
ATOM 3812 C C . PHE A 1 472 ? 52.562 -22.109 5.078 1 88.06 472 PHE A C 1
ATOM 3814 O O . PHE A 1 472 ? 53.5 -21.547 5.656 1 88.06 472 PHE A O 1
ATOM 3821 N N . ASN A 1 473 ? 51.969 -23.188 5.57 1 75.62 473 ASN A N 1
ATOM 3822 C CA . ASN A 1 473 ? 52.375 -23.781 6.824 1 75.62 473 ASN A CA 1
ATOM 3823 C C . ASN A 1 473 ? 53.812 -24.344 6.723 1 75.62 473 ASN A C 1
ATOM 3825 O O . ASN A 1 473 ? 54.562 -24.297 7.691 1 75.62 473 ASN A O 1
ATOM 3829 N N . SER A 1 474 ? 54.156 -24.875 5.582 1 68.5 474 SER A N 1
ATOM 3830 C CA . SER A 1 474 ? 55.438 -25.5 5.379 1 68.5 474 SER A CA 1
ATOM 3831 C C . SER A 1 474 ? 56.562 -24.469 5.34 1 68.5 474 SER A C 1
ATOM 3833 O O . SER A 1 474 ? 57.75 -24.797 5.477 1 68.5 474 SER A O 1
ATOM 3835 N N . PHE A 1 475 ? 56.062 -23.203 5.254 1 61.41 475 PHE A N 1
ATOM 3836 C CA . PHE A 1 475 ? 57.062 -22.141 5.172 1 61.41 475 PHE A CA 1
ATOM 3837 C C . PHE A 1 475 ? 57.531 -21.719 6.562 1 61.41 475 PHE A C 1
ATOM 3839 O O . PHE A 1 475 ? 56.719 -21.531 7.461 1 61.41 475 PHE A O 1
ATOM 3846 N N . LYS A 1 476 ? 58.719 -22.047 7.062 1 53.78 476 LYS A N 1
ATOM 3847 C CA . LYS A 1 476 ? 59.406 -21.75 8.32 1 53.78 476 LYS A CA 1
ATOM 3848 C C . LYS A 1 476 ? 59.344 -20.25 8.625 1 53.78 476 LYS A C 1
ATOM 3850 O O . LYS A 1 476 ? 59.969 -19.453 7.938 1 53.78 476 LYS A O 1
ATOM 3855 N N . LEU A 1 477 ? 58.25 -19.812 8.961 1 54.06 477 LEU A N 1
ATOM 3856 C CA . LEU A 1 477 ? 58.25 -18.422 9.398 1 54.06 477 LEU A CA 1
ATOM 3857 C C . LEU A 1 477 ? 59.188 -18.234 10.586 1 54.06 477 LEU A C 1
ATOM 3859 O O . LEU A 1 477 ? 59.094 -18.938 11.586 1 54.06 477 LEU A O 1
ATOM 3863 N N . VAL A 1 478 ? 60.344 -17.953 10.438 1 47.66 478 VAL A N 1
ATOM 3864 C CA . VAL A 1 478 ? 61.594 -17.828 11.219 1 47.66 478 VAL A CA 1
ATOM 3865 C C . VAL A 1 478 ? 61.344 -16.891 12.406 1 47.66 478 VAL A C 1
ATOM 3867 O O . VAL A 1 478 ? 62.156 -16.797 13.312 1 47.66 478 VAL A O 1
ATOM 3870 N N . ALA A 1 479 ? 60.281 -16.047 12.398 1 54.75 479 ALA A N 1
ATOM 3871 C CA . ALA A 1 479 ? 60.5 -15.078 13.477 1 54.75 479 ALA A CA 1
ATOM 3872 C C . ALA A 1 479 ? 59.844 -15.523 14.766 1 54.75 479 ALA A C 1
ATOM 3874 O O . ALA A 1 479 ? 58.719 -16 14.75 1 54.75 479 ALA A O 1
ATOM 3875 N N . ASP A 1 480 ? 60.531 -15.648 15.984 1 58.69 480 ASP A N 1
ATOM 3876 C CA . ASP A 1 480 ? 60.219 -15.969 17.375 1 58.69 480 ASP A CA 1
ATOM 3877 C C . ASP A 1 480 ? 58.938 -15.305 17.828 1 58.69 480 ASP A C 1
ATOM 3879 O O . ASP A 1 480 ? 58.188 -15.875 18.625 1 58.69 480 ASP A O 1
ATOM 3883 N N . GLU A 1 481 ? 58.625 -14.078 17.344 1 61.62 481 GLU A N 1
ATOM 3884 C CA . GLU A 1 481 ? 57.562 -13.25 17.922 1 61.62 481 GLU A CA 1
ATOM 3885 C C . GLU A 1 481 ? 56.188 -13.828 17.641 1 61.62 481 GLU A C 1
ATOM 3887 O O . GLU A 1 481 ? 55.25 -13.602 18.406 1 61.62 481 GLU A O 1
ATOM 3892 N N . ASN A 1 482 ? 56.062 -14.781 16.703 1 70.12 482 ASN A N 1
ATOM 3893 C CA . ASN A 1 482 ? 54.719 -15.242 16.375 1 70.12 482 ASN A CA 1
ATOM 3894 C C . ASN A 1 482 ? 54.594 -16.75 16.609 1 70.12 482 ASN A C 1
ATOM 3896 O O . ASN A 1 482 ? 53.75 -17.391 15.977 1 70.12 482 ASN A O 1
ATOM 3900 N N . LYS A 1 483 ? 55.406 -17.219 17.5 1 78.38 483 LYS A N 1
ATOM 3901 C CA . LYS A 1 483 ? 55.469 -18.672 17.703 1 78.38 483 LYS A CA 1
ATOM 3902 C C . LYS A 1 483 ? 54.125 -19.203 18.188 1 78.38 483 LYS A C 1
ATOM 3904 O O . LYS A 1 483 ? 53.625 -20.234 17.703 1 78.38 483 LYS A O 1
ATOM 3909 N N . GLU A 1 484 ? 53.5 -18.5 19.094 1 81.56 484 GLU A N 1
ATOM 3910 C CA . GLU A 1 484 ? 52.219 -18.953 19.641 1 81.56 484 GLU A CA 1
ATOM 3911 C C . GLU A 1 484 ? 51.156 -18.953 18.562 1 81.56 484 GLU A C 1
ATOM 3913 O O . GLU A 1 484 ? 50.344 -19.891 18.469 1 81.56 484 GLU A O 1
ATOM 3918 N N . ILE A 1 485 ? 51.094 -18 17.766 1 85.31 485 ILE A N 1
ATOM 3919 C CA . ILE A 1 485 ? 50.094 -17.859 16.719 1 85.31 485 ILE A CA 1
ATOM 3920 C C . ILE A 1 485 ? 50.312 -18.938 15.648 1 85.31 485 ILE A C 1
ATOM 3922 O O . ILE A 1 485 ? 49.344 -19.469 15.094 1 85.31 485 ILE A O 1
ATOM 3926 N N . ARG A 1 486 ? 51.5 -19.25 15.461 1 85.12 486 ARG A N 1
ATOM 3927 C CA . ARG A 1 486 ? 51.844 -20.281 14.477 1 85.12 486 ARG A CA 1
ATOM 3928 C C . ARG A 1 486 ? 51.406 -21.656 14.969 1 85.12 486 ARG A C 1
ATOM 3930 O O . ARG A 1 486 ? 50.938 -22.484 14.18 1 85.12 486 ARG A O 1
ATOM 3937 N N . GLU A 1 487 ? 51.688 -21.828 16.188 1 84.88 487 GLU A N 1
ATOM 3938 C CA . GLU A 1 487 ? 51.25 -23.094 16.766 1 84.88 487 GLU A CA 1
ATOM 3939 C C . GLU A 1 487 ? 49.719 -23.234 16.688 1 84.88 487 GLU A C 1
ATOM 3941 O O . GLU A 1 487 ? 49.188 -24.328 16.438 1 84.88 487 GLU A O 1
ATOM 3946 N N . GLU A 1 488 ? 49.094 -22.188 16.922 1 87.56 488 GLU A N 1
ATOM 3947 C CA . GLU A 1 488 ? 47.625 -22.188 16.812 1 87.56 488 GLU A CA 1
ATOM 3948 C C . GLU A 1 488 ? 47.188 -22.453 15.383 1 87.56 488 GLU A C 1
ATOM 3950 O O . GLU A 1 488 ? 46.219 -23.172 15.164 1 87.56 488 GLU A O 1
ATOM 3955 N N . TYR A 1 489 ? 47.875 -21.828 14.453 1 90.06 489 TYR A N 1
ATOM 3956 C CA . TYR A 1 489 ? 47.594 -22.047 13.039 1 90.06 489 TYR A CA 1
ATOM 3957 C C . TYR A 1 489 ? 47.781 -23.516 12.664 1 90.06 489 TYR A C 1
ATOM 3959 O O . TYR A 1 489 ? 46.906 -24.109 12.023 1 90.06 489 TYR A O 1
ATOM 3967 N N . TYR A 1 490 ? 48.844 -24 13.125 1 88.44 490 TYR A N 1
ATOM 3968 C CA . TYR A 1 490 ? 49.156 -25.406 12.812 1 88.44 490 TYR A CA 1
ATOM 3969 C C . TYR A 1 490 ? 48.094 -26.328 13.43 1 88.44 490 TYR A C 1
ATOM 3971 O O . TYR A 1 490 ? 47.656 -27.281 12.789 1 88.44 490 TYR A O 1
ATOM 3979 N N . THR A 1 491 ? 47.719 -26.078 14.602 1 90.38 491 THR A N 1
ATOM 3980 C CA . THR A 1 491 ? 46.719 -26.891 15.289 1 90.38 491 THR A CA 1
ATOM 3981 C C . THR A 1 491 ? 45.375 -26.797 14.586 1 90.38 491 THR A C 1
ATOM 3983 O O . THR A 1 491 ? 44.688 -27.812 14.414 1 90.38 491 THR A O 1
ATOM 3986 N N . SER A 1 492 ? 45.031 -25.578 14.188 1 92.19 492 SER A N 1
ATOM 3987 C CA . SER A 1 492 ? 43.75 -25.359 13.492 1 92.19 492 SER A CA 1
ATOM 3988 C C . SER A 1 492 ? 43.75 -26.078 12.141 1 92.19 492 SER A C 1
ATOM 3990 O O . SER A 1 492 ? 42.719 -26.578 11.711 1 92.19 492 SER A O 1
ATOM 3992 N N . LEU A 1 493 ? 44.844 -26.078 11.5 1 93.06 493 LEU A N 1
ATOM 3993 C CA . LEU A 1 493 ? 44.969 -26.766 10.219 1 93.06 493 LEU A CA 1
ATOM 3994 C C . LEU A 1 493 ? 44.781 -28.266 10.391 1 93.06 493 LEU A C 1
ATOM 3996 O O . LEU A 1 493 ? 44.156 -28.922 9.57 1 93.06 493 LEU A O 1
ATOM 4000 N N . LYS A 1 494 ? 45.375 -28.75 11.43 1 92.25 494 LYS A N 1
ATOM 4001 C CA . LYS A 1 494 ? 45.25 -30.172 11.719 1 92.25 494 LYS A CA 1
ATOM 4002 C C . LYS A 1 494 ? 43.781 -30.531 12.047 1 92.25 494 LYS A C 1
ATOM 4004 O O . LYS A 1 494 ? 43.312 -31.594 11.641 1 92.25 494 LYS A O 1
ATOM 4009 N N . GLU A 1 495 ? 43.188 -29.734 12.789 1 93.5 495 GLU A N 1
ATOM 4010 C CA . GLU A 1 495 ? 41.781 -29.938 13.117 1 93.5 495 GLU A CA 1
ATOM 4011 C C . GLU A 1 495 ? 40.906 -29.906 11.859 1 93.5 495 GLU A C 1
ATOM 4013 O O . GLU A 1 495 ? 39.969 -30.703 11.727 1 93.5 495 GLU A O 1
ATOM 4018 N N . LEU A 1 496 ? 41.188 -29 10.961 1 95.12 496 LEU A N 1
ATOM 4019 C CA . LEU A 1 496 ? 40.469 -28.906 9.695 1 95.12 496 LEU A CA 1
ATOM 4020 C C . LEU A 1 496 ? 40.625 -30.188 8.883 1 95.12 496 LEU A C 1
ATOM 4022 O O . LEU A 1 496 ? 39.688 -30.688 8.297 1 95.12 496 LEU A O 1
ATOM 4026 N N . GLN A 1 497 ? 41.812 -30.672 8.891 1 93.81 497 GLN A N 1
ATOM 4027 C CA . GLN A 1 497 ? 42.062 -31.906 8.164 1 93.81 497 GLN A CA 1
ATOM 4028 C C . GLN A 1 497 ? 41.281 -33.062 8.773 1 93.81 497 GLN A C 1
ATOM 4030 O O . GLN A 1 497 ? 40.781 -33.906 8.047 1 93.81 497 GLN A O 1
ATOM 4035 N N . LYS A 1 498 ? 41.25 -33.062 10.047 1 94.44 498 LYS A N 1
ATOM 4036 C CA . LYS A 1 498 ? 40.5 -34.094 10.734 1 94.44 498 LYS A CA 1
ATOM 4037 C C . LYS A 1 498 ? 39 -34 10.375 1 94.44 498 LYS A C 1
ATOM 4039 O O . LYS A 1 498 ? 38.344 -35 10.141 1 94.44 498 LYS A O 1
ATOM 4044 N N . ASP A 1 499 ? 38.5 -32.844 10.383 1 95.69 499 ASP A N 1
ATOM 4045 C CA . ASP A 1 499 ? 37.094 -32.594 10.062 1 95.69 499 ASP A CA 1
ATOM 4046 C C . ASP A 1 499 ? 36.781 -32.969 8.609 1 95.69 499 ASP A C 1
ATOM 4048 O O . ASP A 1 499 ? 35.688 -33.438 8.297 1 95.69 499 ASP A O 1
ATOM 4052 N N . ILE A 1 500 ? 37.719 -32.781 7.723 1 95.81 500 ILE A N 1
ATOM 4053 C CA . ILE A 1 500 ? 37.594 -33.156 6.324 1 95.81 500 ILE A CA 1
ATOM 4054 C C . ILE A 1 500 ? 37.531 -34.688 6.211 1 95.81 500 ILE A C 1
ATOM 4056 O O . ILE A 1 500 ? 36.688 -35.219 5.465 1 95.81 500 ILE A O 1
ATOM 4060 N N . ASP A 1 501 ? 38.344 -35.312 6.953 1 95.06 501 ASP A N 1
ATOM 4061 C CA . ASP A 1 501 ? 38.312 -36.75 6.961 1 95.06 501 ASP A CA 1
ATOM 4062 C C . ASP A 1 501 ? 36.938 -37.281 7.438 1 95.06 501 ASP A C 1
ATOM 4064 O O . ASP A 1 501 ? 36.375 -38.188 6.84 1 95.06 501 ASP A O 1
ATOM 4068 N N . ASN A 1 502 ? 36.5 -36.688 8.469 1 95.44 502 ASN A N 1
ATOM 4069 C CA . ASN A 1 502 ? 35.219 -37.062 8.984 1 95.44 502 ASN A CA 1
ATOM 4070 C C . ASN A 1 502 ? 34.094 -36.844 7.961 1 95.44 502 ASN A C 1
ATOM 4072 O O . ASN A 1 502 ? 33.156 -37.625 7.863 1 95.44 502 ASN A O 1
ATOM 4076 N N . TYR A 1 503 ? 34.219 -35.688 7.266 1 96.44 503 TYR A N 1
ATOM 4077 C CA . TYR A 1 503 ? 33.25 -35.375 6.203 1 96.44 503 TYR A CA 1
ATOM 4078 C C . TYR A 1 503 ? 33.219 -36.469 5.152 1 96.44 503 TYR A C 1
ATOM 4080 O O . TYR A 1 503 ? 32.125 -36.875 4.715 1 96.44 503 TYR A O 1
ATOM 4088 N N . PHE A 1 504 ? 34.312 -37 4.77 1 95.38 504 PHE A N 1
ATOM 4089 C CA . PHE A 1 504 ? 34.344 -38.031 3.721 1 95.38 504 PHE A CA 1
ATOM 4090 C C . PHE A 1 504 ? 33.844 -39.375 4.246 1 95.38 504 PHE A C 1
ATOM 4092 O O . PHE A 1 504 ? 33.25 -40.125 3.506 1 95.38 504 PHE A O 1
ATOM 4099 N N . VAL A 1 505 ? 34.094 -39.625 5.5 1 95.19 505 VAL A N 1
ATOM 4100 C CA . VAL A 1 505 ? 33.562 -40.844 6.105 1 95.19 505 VAL A CA 1
ATOM 4101 C C . VAL A 1 505 ? 32.031 -40.812 6.133 1 95.19 505 VAL A C 1
ATOM 4103 O O . VAL A 1 505 ? 31.391 -41.781 5.762 1 95.19 505 VAL A O 1
ATOM 4106 N N . GLU A 1 506 ? 31.547 -39.75 6.551 1 95.06 506 GLU A N 1
ATOM 4107 C CA . GLU A 1 506 ? 30.109 -39.562 6.625 1 95.06 506 GLU A CA 1
ATOM 4108 C C . GLU A 1 506 ? 29.469 -39.562 5.234 1 95.06 506 GLU A C 1
ATOM 4110 O O . GLU A 1 506 ? 28.344 -40.031 5.062 1 95.06 506 GLU A O 1
ATOM 4115 N N . LYS A 1 507 ? 30.203 -39 4.285 1 95.12 507 LYS A N 1
ATOM 4116 C CA . LYS A 1 507 ? 29.734 -39 2.902 1 95.12 507 LYS A CA 1
ATOM 4117 C C . LYS A 1 507 ? 29.562 -40.438 2.393 1 95.12 507 LYS A C 1
ATOM 4119 O O . LYS A 1 507 ? 28.562 -40.75 1.759 1 95.12 507 LYS A O 1
ATOM 4124 N N . GLU A 1 508 ? 30.5 -41.219 2.707 1 94.75 508 GLU A N 1
ATOM 4125 C CA . GLU A 1 508 ? 30.438 -42.625 2.281 1 94.75 508 GLU A CA 1
ATOM 4126 C C . GLU A 1 508 ? 29.266 -43.344 2.943 1 94.75 508 GLU A C 1
ATOM 4128 O O . GLU A 1 508 ? 28.578 -44.156 2.299 1 94.75 508 GLU A O 1
ATOM 4133 N N . THR A 1 509 ? 29.125 -43.062 4.184 1 95.75 509 THR A N 1
ATOM 4134 C CA . THR A 1 509 ? 28 -43.688 4.91 1 95.75 509 THR A CA 1
ATOM 4135 C C . THR A 1 509 ? 26.672 -43.25 4.305 1 95.75 509 THR A C 1
ATOM 4137 O O . THR A 1 509 ? 25.781 -44.062 4.098 1 95.75 509 THR A O 1
ATOM 4140 N N . LEU A 1 510 ? 26.531 -41.969 4.051 1 96.69 510 LEU A N 1
ATOM 4141 C CA . LEU A 1 510 ? 25.312 -41.406 3.455 1 96.69 510 LEU A CA 1
ATOM 4142 C C . LEU A 1 510 ? 25.047 -42.031 2.088 1 96.69 510 LEU A C 1
ATOM 4144 O O . LEU A 1 510 ? 23.906 -42.406 1.774 1 96.69 510 LEU A O 1
ATOM 4148 N N . ASN A 1 511 ? 26.109 -42.188 1.33 1 95.44 511 ASN A N 1
ATOM 4149 C CA . ASN A 1 511 ? 25.984 -42.781 0.005 1 95.44 511 ASN A CA 1
ATOM 4150 C C . ASN A 1 511 ? 25.5 -44.219 0.086 1 95.44 511 ASN A C 1
ATOM 4152 O O . ASN A 1 511 ? 24.656 -44.656 -0.713 1 95.44 511 ASN A O 1
ATOM 4156 N N . ARG A 1 512 ? 26.016 -44.906 1.02 1 95.81 512 ARG A N 1
ATOM 4157 C CA . ARG A 1 512 ? 25.594 -46.312 1.195 1 95.81 512 ARG A CA 1
ATOM 4158 C C . ARG A 1 512 ? 24.141 -46.406 1.601 1 95.81 512 ARG A C 1
ATOM 4160 O O . ARG A 1 512 ? 23.391 -47.25 1.095 1 95.81 512 ARG A O 1
ATOM 4167 N N . GLU A 1 513 ? 23.766 -45.562 2.467 1 96.44 513 GLU A N 1
ATOM 4168 C CA . GLU A 1 513 ? 22.375 -45.562 2.93 1 96.44 513 GLU A CA 1
ATOM 4169 C C . GLU A 1 513 ? 21.422 -45.188 1.803 1 96.44 513 GLU A C 1
ATOM 4171 O O . GLU A 1 513 ? 20.328 -45.719 1.706 1 96.44 513 GLU A O 1
ATOM 4176 N N . ILE A 1 514 ? 21.797 -44.25 0.978 1 97.12 514 ILE A N 1
ATOM 4177 C CA . ILE A 1 514 ? 20.984 -43.844 -0.161 1 97.12 514 ILE A CA 1
ATOM 4178 C C . ILE A 1 514 ? 20.859 -45 -1.147 1 97.12 514 ILE A C 1
ATOM 4180 O O . ILE A 1 514 ? 19.766 -45.25 -1.67 1 97.12 514 ILE A O 1
ATOM 4184 N N . GLU A 1 515 ? 21.953 -45.656 -1.379 1 95.75 515 GLU A N 1
ATOM 4185 C CA . GLU A 1 515 ? 21.938 -46.812 -2.277 1 95.75 515 GLU A CA 1
ATOM 4186 C C . GLU A 1 515 ? 21.031 -47.906 -1.748 1 95.75 515 GLU A C 1
ATOM 4188 O O . GLU A 1 515 ? 20.266 -48.531 -2.508 1 95.75 515 GLU A O 1
ATOM 4193 N N . ASP A 1 516 ? 21.172 -48.188 -0.463 1 96.31 516 ASP A N 1
ATOM 4194 C CA . ASP A 1 516 ? 20.328 -49.188 0.164 1 96.31 516 ASP A CA 1
ATOM 4195 C C . ASP A 1 516 ? 18.844 -48.812 0.035 1 96.31 516 ASP A C 1
ATOM 4197 O O . ASP A 1 516 ? 18.016 -49.688 -0.253 1 96.31 516 ASP A O 1
ATOM 4201 N N . TYR A 1 517 ? 18.562 -47.594 0.266 1 96.94 517 TYR A N 1
ATOM 4202 C CA . TYR A 1 517 ? 17.203 -47.094 0.147 1 96.94 517 TYR A CA 1
ATOM 4203 C C . TYR A 1 517 ? 16.688 -47.25 -1.278 1 96.94 517 TYR A C 1
ATOM 4205 O O . TYR A 1 517 ? 15.562 -47.719 -1.493 1 96.94 517 TYR A O 1
ATOM 4213 N N . GLN A 1 518 ? 17.484 -46.906 -2.223 1 95.12 518 GLN A N 1
ATOM 4214 C CA . GLN A 1 518 ? 17.094 -46.969 -3.625 1 95.12 518 GLN A CA 1
ATOM 4215 C C . GLN A 1 518 ? 16.828 -48.406 -4.055 1 95.12 518 GLN A C 1
ATOM 4217 O O . GLN A 1 518 ? 15.898 -48.688 -4.805 1 95.12 518 GLN A O 1
ATOM 4222 N N . ASN A 1 519 ? 17.672 -49.25 -3.58 1 94.75 519 ASN A N 1
ATOM 4223 C CA . ASN A 1 519 ? 17.484 -50.688 -3.885 1 94.75 519 ASN A CA 1
ATOM 4224 C C . ASN A 1 519 ? 16.188 -51.219 -3.287 1 94.75 519 ASN A C 1
ATOM 4226 O O . ASN A 1 519 ? 15.453 -51.969 -3.938 1 94.75 519 ASN A O 1
ATOM 4230 N N . TRP A 1 520 ? 15.961 -50.781 -2.162 1 95.12 520 TRP A N 1
ATOM 4231 C CA . TRP A 1 520 ? 14.727 -51.219 -1.513 1 95.12 520 TRP A CA 1
ATOM 4232 C C . TRP A 1 520 ? 13.508 -50.688 -2.266 1 95.12 520 TRP A C 1
ATOM 4234 O O . TRP A 1 520 ? 12.523 -51.406 -2.449 1 95.12 520 TRP A O 1
ATOM 4244 N N . VAL A 1 521 ? 13.492 -49.438 -2.658 1 94.38 521 VAL A N 1
ATOM 4245 C CA . VAL A 1 521 ? 12.383 -48.812 -3.367 1 94.38 521 VAL A CA 1
ATOM 4246 C C . VAL A 1 521 ? 12.133 -49.531 -4.688 1 94.38 521 VAL A C 1
ATOM 4248 O O . VAL A 1 521 ? 10.977 -49.719 -5.09 1 94.38 521 VAL A O 1
ATOM 4251 N N . LYS A 1 522 ? 13.211 -49.969 -5.363 1 91.44 522 LYS A N 1
ATOM 4252 C CA . LYS A 1 522 ? 13.094 -50.688 -6.629 1 91.44 522 LYS A CA 1
ATOM 4253 C C . LYS A 1 522 ? 12.367 -52 -6.449 1 91.44 522 LYS A C 1
ATOM 4255 O O . LYS A 1 522 ? 11.648 -52.469 -7.348 1 91.44 522 LYS A O 1
ATOM 4260 N N . ASP A 1 523 ? 12.555 -52.562 -5.281 1 92.69 523 ASP A N 1
ATOM 4261 C CA . ASP A 1 523 ? 11.961 -53.844 -4.992 1 92.69 523 ASP A CA 1
ATOM 4262 C C . ASP A 1 523 ? 10.531 -53.688 -4.48 1 92.69 523 ASP A C 1
ATOM 4264 O O . ASP A 1 523 ? 9.773 -54.656 -4.438 1 92.69 523 ASP A O 1
ATOM 4268 N N . ASN A 1 524 ? 10.219 -52.469 -4.113 1 92.06 524 ASN A N 1
ATOM 4269 C CA . ASN A 1 524 ? 8.906 -52.188 -3.547 1 92.06 524 ASN A CA 1
ATOM 4270 C C . ASN A 1 524 ? 8.188 -51.062 -4.305 1 92.06 524 ASN A C 1
ATOM 4272 O O . ASN A 1 524 ? 7.906 -50 -3.736 1 92.06 524 ASN A O 1
ATOM 4276 N N . THR A 1 525 ? 7.914 -51.281 -5.547 1 90.12 525 THR A N 1
ATOM 4277 C CA . THR A 1 525 ? 7.277 -50.312 -6.406 1 90.12 525 THR A CA 1
ATOM 4278 C C . THR A 1 525 ? 5.758 -50.406 -6.34 1 90.12 525 THR A C 1
ATOM 4280 O O . THR A 1 525 ? 5.227 -51.469 -5.973 1 90.12 525 THR A O 1
ATOM 4283 N N . ILE A 1 526 ? 5.133 -49.406 -6.586 1 92.06 526 ILE A N 1
ATOM 4284 C CA . ILE A 1 526 ? 3.676 -49.375 -6.629 1 92.06 526 ILE A CA 1
ATOM 4285 C C . ILE A 1 526 ? 3.193 -49.719 -8.039 1 92.06 526 ILE A C 1
ATOM 4287 O O . ILE A 1 526 ? 3.496 -49 -8.992 1 92.06 526 ILE A O 1
ATOM 4291 N N . GLU A 1 527 ? 2.428 -50.781 -8.203 1 86.5 527 GLU A N 1
ATOM 4292 C CA . GLU A 1 527 ? 1.969 -51.25 -9.508 1 86.5 527 GLU A CA 1
ATOM 4293 C C . GLU A 1 527 ? 0.656 -50.594 -9.906 1 86.5 527 GLU A C 1
ATOM 4295 O O . GLU A 1 527 ? 0.42 -50.344 -11.094 1 86.5 527 GLU A O 1
ATOM 4300 N N . ASP A 1 528 ? -0.184 -50.406 -8.922 1 92.25 528 ASP A N 1
ATOM 4301 C CA . ASP A 1 528 ? -1.526 -49.875 -9.18 1 92.25 528 ASP A CA 1
ATOM 4302 C C . ASP A 1 528 ? -1.962 -48.938 -8.07 1 92.25 528 ASP A C 1
ATOM 4304 O O . ASP A 1 528 ? -2.207 -49.344 -6.938 1 92.25 528 ASP A O 1
ATOM 4308 N N . PHE A 1 529 ? -2.178 -47.719 -8.453 1 94.38 529 PHE A N 1
ATOM 4309 C CA . PHE A 1 529 ? -2.541 -46.688 -7.473 1 94.38 529 PHE A CA 1
ATOM 4310 C C . PHE A 1 529 ? -4.016 -46.812 -7.105 1 94.38 529 PHE A C 1
ATOM 4312 O O . PHE A 1 529 ? -4.465 -46.188 -6.137 1 94.38 529 PHE A O 1
ATOM 4319 N N . SER A 1 530 ? -4.773 -47.594 -7.887 1 92.94 530 SER A N 1
ATOM 4320 C CA . SER A 1 530 ? -6.184 -47.781 -7.57 1 92.94 530 SER A CA 1
ATOM 4321 C C . SER A 1 530 ? -6.367 -48.594 -6.301 1 92.94 530 SER A C 1
ATOM 4323 O O . SER A 1 530 ? -7.434 -48.562 -5.684 1 92.94 530 SER A O 1
ATOM 4325 N N . GLU A 1 531 ? -5.297 -49.37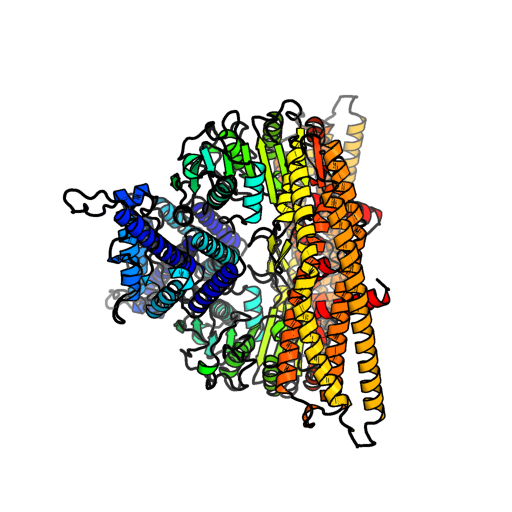5 -6.012 1 95.12 531 GLU A N 1
ATOM 4326 C CA . GLU A 1 531 ? -5.27 -50.062 -4.715 1 95.12 531 GLU A CA 1
ATOM 4327 C C . GLU A 1 531 ? -4.77 -49.125 -3.619 1 95.12 531 GLU A C 1
ATOM 4329 O O . GLU A 1 531 ? -3.65 -49.281 -3.127 1 95.12 531 GLU A O 1
ATOM 4334 N N . ILE A 1 532 ? -5.574 -48.344 -3.074 1 96.25 532 ILE A N 1
ATOM 4335 C CA . ILE A 1 532 ? -5.27 -47.188 -2.264 1 96.25 532 ILE A CA 1
ATOM 4336 C C . ILE A 1 532 ? -4.492 -47.594 -1.018 1 96.25 532 ILE A C 1
ATOM 4338 O O . ILE A 1 532 ? -3.426 -47.062 -0.73 1 96.25 532 ILE A O 1
ATOM 4342 N N . ASP A 1 533 ? -4.965 -48.562 -0.252 1 95.81 533 ASP A N 1
ATOM 4343 C CA . ASP A 1 533 ? -4.363 -48.969 1.014 1 95.81 533 ASP A CA 1
ATOM 4344 C C . ASP A 1 533 ? -2.961 -49.531 0.797 1 95.81 533 ASP A C 1
ATOM 4346 O O . ASP A 1 533 ? -2.039 -49.25 1.56 1 95.81 533 ASP A O 1
ATOM 4350 N N . LYS A 1 534 ? -2.863 -50.312 -0.201 1 95.75 534 LYS A N 1
ATOM 4351 C CA . LYS A 1 534 ? -1.572 -50.938 -0.502 1 95.75 534 LYS A CA 1
ATOM 4352 C C . LYS A 1 534 ? -0.554 -49.875 -0.929 1 95.75 534 LYS A C 1
ATOM 4354 O O . LYS A 1 534 ? 0.581 -49.875 -0.446 1 95.75 534 LYS A O 1
ATOM 4359 N N . ALA A 1 535 ? -0.986 -49.062 -1.879 1 96.88 535 ALA A N 1
ATOM 4360 C CA . ALA A 1 535 ? -0.107 -48 -2.361 1 96.88 535 ALA A CA 1
ATOM 4361 C C . ALA A 1 535 ? 0.321 -47.094 -1.221 1 96.88 535 ALA A C 1
ATOM 4363 O O . ALA A 1 535 ? 1.496 -46.719 -1.111 1 96.88 535 ALA A O 1
ATOM 4364 N N . ASN A 1 536 ? -0.597 -46.719 -0.382 1 97.31 536 ASN A N 1
ATOM 4365 C CA . ASN A 1 536 ? -0.325 -45.844 0.746 1 97.31 536 ASN A CA 1
ATOM 4366 C C . ASN A 1 536 ? 0.651 -46.469 1.732 1 97.31 536 ASN A C 1
ATOM 4368 O O . ASN A 1 536 ? 1.535 -45.781 2.262 1 97.31 536 ASN A O 1
ATOM 4372 N N . SER A 1 537 ? 0.475 -47.719 1.994 1 96.19 537 SER A N 1
ATOM 4373 C CA . SER A 1 537 ? 1.35 -48.438 2.926 1 96.19 537 SER A CA 1
ATOM 4374 C C . SER A 1 537 ? 2.789 -48.469 2.424 1 96.19 537 SER A C 1
ATOM 4376 O O . SER A 1 537 ? 3.725 -48.25 3.199 1 96.19 537 SER A O 1
ATOM 4378 N N . ILE A 1 538 ? 2.918 -48.688 1.168 1 96.69 538 ILE A N 1
ATOM 4379 C CA . ILE A 1 538 ? 4.25 -48.688 0.57 1 96.69 538 ILE A CA 1
ATOM 4380 C C . ILE A 1 538 ? 4.879 -47.312 0.685 1 96.69 538 ILE A C 1
ATOM 4382 O O . ILE A 1 538 ? 6.055 -47.188 1.024 1 96.69 538 ILE A O 1
ATOM 4386 N N . GLN A 1 539 ? 4.098 -46.312 0.417 1 96.94 539 GLN A N 1
ATOM 4387 C CA . GLN A 1 539 ? 4.605 -44.938 0.448 1 96.94 539 GLN A CA 1
ATOM 4388 C C . GLN A 1 539 ? 4.984 -44.531 1.867 1 96.94 539 GLN A C 1
ATOM 4390 O O . GLN A 1 539 ? 5.977 -43.812 2.07 1 96.94 539 GLN A O 1
ATOM 4395 N N . ILE A 1 540 ? 4.262 -44.938 2.828 1 96.12 540 ILE A N 1
ATOM 4396 C CA . ILE A 1 540 ? 4.582 -44.656 4.227 1 96.12 540 ILE A CA 1
ATOM 4397 C C . ILE A 1 540 ? 5.918 -45.312 4.586 1 96.12 540 ILE A C 1
ATOM 4399 O O . ILE A 1 540 ? 6.734 -44.719 5.289 1 96.12 540 ILE A O 1
ATOM 4403 N N . GLU A 1 541 ? 6.09 -46.438 4.094 1 95.31 541 GLU A N 1
ATOM 4404 C CA . GLU A 1 541 ? 7.359 -47.125 4.344 1 95.31 541 GLU A CA 1
ATOM 4405 C C . GLU A 1 541 ? 8.516 -46.406 3.646 1 95.31 541 GLU A C 1
ATOM 4407 O O . GLU A 1 541 ? 9.602 -46.25 4.211 1 95.31 541 GLU A O 1
ATOM 4412 N N . GLN A 1 542 ? 8.242 -46.062 2.445 1 95.12 542 GLN A N 1
ATOM 4413 C CA . GLN A 1 542 ? 9.258 -45.312 1.697 1 95.12 542 GLN A CA 1
ATOM 4414 C C . GLN A 1 542 ? 9.664 -44.062 2.436 1 95.12 542 GLN A C 1
ATOM 4416 O O . GLN A 1 542 ? 10.859 -43.781 2.588 1 95.12 542 GLN A O 1
ATOM 4421 N N . TYR A 1 543 ? 8.703 -43.406 2.811 1 93.94 543 TYR A N 1
ATOM 4422 C CA . TYR A 1 543 ? 8.914 -42.156 3.545 1 93.94 543 TYR A CA 1
ATOM 4423 C C . TYR A 1 543 ? 9.641 -42.406 4.859 1 93.94 543 TYR A C 1
ATOM 4425 O O . TYR A 1 543 ? 10.578 -41.688 5.211 1 93.94 543 TYR A O 1
ATOM 4433 N N . SER A 1 544 ? 9.266 -43.406 5.605 1 94.75 544 SER A N 1
ATOM 4434 C CA . SER A 1 544 ? 9.828 -43.719 6.914 1 94.75 544 SER A CA 1
ATOM 4435 C C . SER A 1 544 ? 11.297 -44.156 6.793 1 94.75 544 SER A C 1
ATOM 4437 O O . SER A 1 544 ? 12.125 -43.75 7.617 1 94.75 544 SER A O 1
ATOM 4439 N N . LYS A 1 545 ? 11.617 -44.812 5.77 1 95.38 545 LYS A N 1
ATOM 4440 C CA . LYS A 1 545 ? 12.977 -45.312 5.57 1 95.38 545 LYS A CA 1
ATOM 4441 C C . LYS A 1 545 ? 13.93 -44.188 5.184 1 95.38 545 LYS A C 1
ATOM 4443 O O . LYS A 1 545 ? 15.141 -44.281 5.371 1 95.38 545 LYS A O 1
ATOM 4448 N N . PHE A 1 546 ? 13.352 -43.188 4.676 1 97.25 546 PHE A N 1
ATOM 4449 C CA . PHE A 1 546 ? 14.188 -42.062 4.234 1 97.25 546 PHE A CA 1
ATOM 4450 C C . PHE A 1 546 ? 14.477 -41.125 5.387 1 97.25 546 PHE A C 1
ATOM 4452 O O . PHE A 1 546 ? 15.305 -40.219 5.254 1 97.25 546 PHE A O 1
ATOM 4459 N N . GLU A 1 547 ? 13.891 -41.219 6.516 1 95.56 547 GLU A N 1
ATOM 4460 C CA . GLU A 1 547 ? 14.016 -40.312 7.648 1 95.56 547 GLU A CA 1
ATOM 4461 C C . GLU A 1 547 ? 15.469 -40.188 8.102 1 95.56 547 GLU A C 1
ATOM 4463 O O . GLU A 1 547 ? 15.961 -39.094 8.359 1 95.56 547 GLU A O 1
ATOM 4468 N N . GLU A 1 548 ? 16.094 -41.344 8.164 1 94.31 548 GLU A N 1
ATOM 4469 C CA . GLU A 1 548 ? 17.484 -41.312 8.602 1 94.31 548 GLU A CA 1
ATOM 4470 C C . GLU A 1 548 ? 18.375 -40.625 7.594 1 94.31 548 GLU A C 1
ATOM 4472 O O . GLU A 1 548 ? 19.328 -39.906 7.973 1 94.31 548 GLU A O 1
ATOM 4477 N N . ILE A 1 549 ? 18.078 -40.875 6.395 1 97 549 ILE A N 1
ATOM 4478 C CA . ILE A 1 549 ? 18.828 -40.219 5.332 1 97 549 ILE A CA 1
ATOM 4479 C C . ILE A 1 549 ? 18.641 -38.719 5.418 1 97 549 ILE A C 1
ATOM 4481 O O . ILE A 1 549 ? 19.609 -37.938 5.312 1 97 549 ILE A O 1
ATOM 4485 N N . SER A 1 550 ? 17.391 -38.25 5.582 1 97.12 550 SER A N 1
ATOM 4486 C CA . SER A 1 550 ? 17.078 -36.844 5.746 1 97.12 550 SER A CA 1
ATOM 4487 C C . SER A 1 550 ? 17.875 -36.219 6.895 1 97.12 550 SER A C 1
ATOM 4489 O O . SER A 1 550 ? 18.422 -35.125 6.766 1 97.12 550 SER A O 1
ATOM 4491 N N . ASN A 1 551 ? 18 -36.938 7.965 1 95.19 551 ASN A N 1
ATOM 4492 C CA . ASN A 1 551 ? 18.75 -36.469 9.117 1 95.19 551 ASN A CA 1
ATOM 4493 C C . ASN A 1 551 ? 20.234 -36.344 8.797 1 95.19 551 ASN A C 1
ATOM 4495 O O . ASN A 1 551 ? 20.891 -35.406 9.219 1 95.19 551 ASN A O 1
ATOM 4499 N N . LYS A 1 552 ? 20.703 -37.312 8.133 1 95.19 552 LYS A N 1
ATOM 4500 C CA . LYS A 1 552 ? 22.125 -37.281 7.766 1 95.19 552 LYS A CA 1
ATOM 4501 C C . LYS A 1 552 ? 22.406 -36.125 6.793 1 95.19 552 LYS A C 1
ATOM 4503 O O . LYS A 1 552 ? 23.5 -35.562 6.824 1 95.19 552 LYS A O 1
ATOM 4508 N N . ILE A 1 553 ? 21.469 -35.906 5.961 1 96.94 553 ILE A N 1
ATOM 4509 C CA . ILE A 1 553 ? 21.625 -34.781 5.047 1 96.94 553 ILE A CA 1
ATOM 4510 C C . ILE A 1 553 ? 21.703 -33.5 5.84 1 96.94 553 ILE A C 1
ATOM 4512 O O . ILE A 1 553 ? 22.516 -32.625 5.531 1 96.94 553 ILE A O 1
ATOM 4516 N N . LYS A 1 554 ? 20.891 -33.344 6.887 1 94.75 554 LYS A N 1
ATOM 4517 C CA . LYS A 1 554 ? 20.953 -32.156 7.758 1 94.75 554 LYS A CA 1
ATOM 4518 C C . LYS A 1 554 ? 22.328 -32.031 8.406 1 94.75 554 LYS A C 1
ATOM 4520 O O . LYS A 1 554 ? 22.875 -30.922 8.477 1 94.75 554 LYS A O 1
ATOM 4525 N N . LEU A 1 555 ? 22.797 -33.125 8.82 1 92.62 555 LEU A N 1
ATOM 4526 C CA . LEU A 1 555 ? 24.125 -33.125 9.438 1 92.62 555 LEU A CA 1
ATOM 4527 C C . LEU A 1 555 ? 25.203 -32.75 8.43 1 92.62 555 LEU A C 1
ATOM 4529 O O . LEU A 1 555 ? 26.172 -32.062 8.758 1 92.62 555 LEU A O 1
ATOM 4533 N N . LYS A 1 556 ? 25.031 -33.25 7.27 1 94.81 556 LYS A N 1
ATOM 4534 C CA . LYS A 1 556 ? 25.984 -32.938 6.199 1 94.81 556 LYS A CA 1
ATOM 4535 C C . LYS A 1 556 ? 26.031 -31.453 5.918 1 94.81 556 LYS A C 1
ATOM 4537 O O . LYS A 1 556 ? 27.094 -30.891 5.691 1 94.81 556 LYS A O 1
ATOM 4542 N N . ILE A 1 557 ? 24.891 -30.828 5.875 1 95 557 ILE A N 1
ATOM 4543 C CA . ILE A 1 557 ? 24.812 -29.391 5.652 1 95 557 ILE A CA 1
ATOM 4544 C C . ILE A 1 557 ? 25.594 -28.656 6.738 1 95 557 ILE A C 1
ATOM 4546 O O . ILE A 1 557 ? 26.359 -27.734 6.445 1 95 557 ILE A O 1
ATOM 4550 N N . LYS A 1 558 ? 25.484 -29.094 8.016 1 92.5 558 LYS A N 1
ATOM 4551 C CA . LYS A 1 558 ? 26.219 -28.5 9.133 1 92.5 558 LYS A CA 1
ATOM 4552 C C . LYS A 1 558 ? 27.734 -28.688 8.961 1 92.5 558 LYS A C 1
ATOM 4554 O O . LYS A 1 558 ? 28.516 -27.781 9.25 1 92.5 558 LYS A O 1
ATOM 4559 N N . ALA A 1 559 ? 28.078 -29.859 8.516 1 94.25 559 ALA A N 1
ATOM 4560 C CA . ALA A 1 559 ? 29.5 -30.156 8.305 1 94.25 559 ALA A CA 1
ATOM 4561 C C . ALA A 1 559 ? 30.094 -29.266 7.219 1 94.25 559 ALA A C 1
ATOM 4563 O O . ALA A 1 559 ? 31.219 -28.797 7.348 1 94.25 559 ALA A O 1
ATOM 4564 N N . ILE A 1 560 ? 29.375 -29.109 6.188 1 95.94 560 ILE A N 1
ATOM 4565 C CA . ILE A 1 560 ? 29.812 -28.266 5.078 1 95.94 560 ILE A CA 1
ATOM 4566 C C . ILE A 1 560 ? 30.016 -26.844 5.566 1 95.94 560 ILE A C 1
ATOM 4568 O O . ILE A 1 560 ? 31.031 -26.203 5.262 1 95.94 560 ILE A O 1
ATOM 4572 N N . ASP A 1 561 ? 29.062 -26.359 6.293 1 94.06 561 ASP A N 1
ATOM 4573 C CA . ASP A 1 561 ? 29.141 -25 6.836 1 94.06 561 ASP A CA 1
ATOM 4574 C C . ASP A 1 561 ? 30.344 -24.859 7.77 1 94.06 561 ASP A C 1
ATOM 4576 O O . ASP A 1 561 ? 31.031 -23.844 7.742 1 94.06 561 ASP A O 1
ATOM 4580 N N . HIS A 1 562 ? 30.531 -25.859 8.562 1 93.19 562 HIS A N 1
ATOM 4581 C CA . HIS A 1 562 ? 31.641 -25.859 9.508 1 93.19 562 HIS A CA 1
ATOM 4582 C C . HIS A 1 562 ? 33 -25.844 8.789 1 93.19 562 HIS A C 1
ATOM 4584 O O . HIS A 1 562 ? 33.875 -25.062 9.148 1 93.19 562 HIS A O 1
ATOM 4590 N N . LEU A 1 563 ? 33.156 -26.672 7.832 1 95.19 563 LEU A N 1
ATOM 4591 C CA . LEU A 1 563 ? 34.406 -26.734 7.062 1 95.19 563 LEU A CA 1
ATOM 4592 C C . LEU A 1 563 ? 34.688 -25.406 6.375 1 95.19 563 LEU A C 1
ATOM 4594 O O . LEU A 1 563 ? 35.812 -24.922 6.379 1 95.19 563 LEU A O 1
ATOM 4598 N N . TYR A 1 564 ? 33.625 -24.891 5.754 1 95.06 564 TYR A N 1
ATOM 4599 C CA . TYR A 1 564 ? 33.719 -23.609 5.074 1 95.06 564 TYR A CA 1
ATOM 4600 C C . TYR A 1 564 ? 34.188 -22.516 6.039 1 95.06 564 TYR A C 1
ATOM 4602 O O . TYR A 1 564 ? 35.094 -21.75 5.734 1 95.06 564 TYR A O 1
ATOM 4610 N N . LYS A 1 565 ? 33.625 -22.422 7.227 1 93.12 565 LYS A N 1
ATOM 4611 C CA . LYS A 1 565 ? 33.969 -21.422 8.234 1 93.12 565 LYS A CA 1
ATOM 4612 C C . LYS A 1 565 ? 35.375 -21.609 8.734 1 93.12 565 LYS A C 1
ATOM 4614 O O . LYS A 1 565 ? 36.125 -20.625 8.898 1 93.12 565 LYS A O 1
ATOM 4619 N N . GLU A 1 566 ? 35.75 -22.828 8.977 1 92.5 566 GLU A N 1
ATOM 4620 C CA . GLU A 1 566 ? 37.094 -23.141 9.461 1 92.5 566 GLU A CA 1
ATOM 4621 C C . GLU A 1 566 ? 38.156 -22.734 8.43 1 92.5 566 GLU A C 1
ATOM 4623 O O . GLU A 1 566 ? 39.156 -22.156 8.781 1 92.5 566 GLU A O 1
ATOM 4628 N N . ALA A 1 567 ? 37.938 -23.094 7.25 1 93.94 567 ALA A N 1
ATOM 4629 C CA . ALA A 1 567 ? 38.844 -22.75 6.18 1 93.94 567 ALA A CA 1
ATOM 4630 C C . ALA A 1 567 ? 39.031 -21.234 6.059 1 93.94 567 ALA A C 1
ATOM 4632 O O . ALA A 1 567 ? 40.156 -20.734 5.934 1 93.94 567 ALA A O 1
ATOM 4633 N N . ASN A 1 568 ? 37.906 -20.547 6.066 1 92.5 568 ASN A N 1
ATOM 4634 C CA . ASN A 1 568 ? 37.938 -19.094 5.961 1 92.5 568 ASN A CA 1
ATOM 4635 C C . ASN A 1 568 ? 38.625 -18.469 7.172 1 92.5 568 ASN A C 1
ATOM 4637 O O . ASN A 1 568 ? 39.375 -17.484 7.039 1 92.5 568 ASN A O 1
ATOM 4641 N N . ASN A 1 569 ? 38.375 -19.016 8.359 1 92 569 ASN A N 1
ATOM 4642 C CA . ASN A 1 569 ? 39.031 -18.547 9.57 1 92 569 ASN A CA 1
ATOM 4643 C C . ASN A 1 569 ? 40.562 -18.703 9.477 1 92 569 ASN A C 1
ATOM 4645 O O . ASN A 1 569 ? 41.312 -17.844 9.938 1 92 569 ASN A O 1
ATOM 4649 N N . LEU A 1 570 ? 41 -19.75 8.961 1 92.88 570 LEU A N 1
ATOM 4650 C CA . LEU A 1 570 ? 42.406 -20.031 8.797 1 92.88 570 LEU A CA 1
ATOM 4651 C C . LEU A 1 570 ? 43.031 -19.078 7.793 1 92.88 570 LEU A C 1
ATOM 4653 O O . LEU A 1 570 ? 44.188 -18.641 7.973 1 92.88 570 LEU A O 1
ATOM 4657 N N . ILE A 1 571 ? 42.312 -18.797 6.77 1 92.56 571 ILE A N 1
ATOM 4658 C CA . ILE A 1 571 ? 42.781 -17.812 5.797 1 92.56 571 ILE A CA 1
ATOM 4659 C C . ILE A 1 571 ? 42.969 -16.453 6.477 1 92.56 571 ILE A C 1
ATOM 4661 O O . ILE A 1 571 ? 44 -15.789 6.293 1 92.56 571 ILE A O 1
ATOM 4665 N N . ASP A 1 572 ? 41.938 -16.156 7.242 1 91.44 572 ASP A N 1
ATOM 4666 C CA . ASP A 1 572 ? 42 -14.867 7.938 1 91.44 572 ASP A CA 1
ATOM 4667 C C . ASP A 1 572 ? 43.156 -14.828 8.922 1 91.44 572 ASP A C 1
ATOM 4669 O O . ASP A 1 572 ? 43.844 -13.812 9.031 1 91.44 572 ASP A O 1
ATOM 4673 N N . LYS A 1 573 ? 43.406 -15.875 9.617 1 88.06 573 LYS A N 1
ATOM 4674 C CA . LYS A 1 573 ? 44.5 -15.969 10.562 1 88.06 573 LYS A CA 1
ATOM 4675 C C . LYS A 1 573 ? 45.844 -15.859 9.836 1 88.06 573 LYS A C 1
ATOM 4677 O O . LYS A 1 573 ? 46.781 -15.18 10.312 1 88.06 573 LYS A O 1
ATOM 4682 N N . ALA A 1 574 ? 46 -16.5 8.727 1 90.25 574 ALA A N 1
ATOM 4683 C CA . ALA A 1 574 ? 47.219 -16.453 7.926 1 90.25 574 ALA A CA 1
ATOM 4684 C C . ALA A 1 574 ? 47.5 -15.039 7.426 1 90.25 574 ALA A C 1
ATOM 4686 O O . ALA A 1 574 ? 48.625 -14.547 7.52 1 90.25 574 ALA A O 1
ATOM 4687 N N . GLU A 1 575 ? 46.469 -14.438 6.977 1 90.44 575 GLU A N 1
ATOM 4688 C CA . GLU A 1 575 ? 46.656 -13.133 6.344 1 90.44 575 GLU A CA 1
ATOM 4689 C C . GLU A 1 575 ? 46.75 -12.023 7.383 1 90.44 575 GLU A C 1
ATOM 4691 O O . GLU A 1 575 ? 47.562 -11.109 7.258 1 90.44 575 GLU A O 1
ATOM 4696 N N . LYS A 1 576 ? 45.875 -12.062 8.391 1 88.56 576 LYS A N 1
ATOM 4697 C CA . LYS A 1 576 ? 45.75 -10.945 9.32 1 88.56 576 LYS A CA 1
ATOM 4698 C C . LYS A 1 576 ? 46.75 -11.086 10.469 1 88.56 576 LYS A C 1
ATOM 4700 O O . LYS A 1 576 ? 47.281 -10.086 10.961 1 88.56 576 LYS A O 1
ATOM 4705 N N . GLU A 1 577 ? 47.094 -12.32 10.883 1 85 577 GLU A N 1
ATOM 4706 C CA . GLU A 1 577 ? 47.906 -12.516 12.078 1 85 577 GLU A CA 1
ATOM 4707 C C . GLU A 1 577 ? 49.312 -12.984 11.719 1 85 577 GLU A C 1
ATOM 4709 O O . GLU A 1 577 ? 50.281 -12.742 12.453 1 85 577 GLU A O 1
ATOM 4714 N N . LEU A 1 578 ? 49.5 -13.648 10.578 1 87.56 578 LEU A N 1
ATOM 4715 C CA . LEU A 1 578 ? 50.812 -14.219 10.227 1 87.56 578 LEU A CA 1
ATOM 4716 C C . LEU A 1 578 ? 51.375 -13.555 8.977 1 87.56 578 LEU A C 1
ATOM 4718 O O . LEU A 1 578 ? 52.344 -14.055 8.391 1 87.56 578 LEU A O 1
ATOM 4722 N N . GLU A 1 579 ? 50.594 -12.547 8.469 1 85 579 GLU A N 1
ATOM 4723 C CA . GLU A 1 579 ? 51.031 -11.727 7.344 1 85 579 GLU A CA 1
ATOM 4724 C C . GLU A 1 579 ? 51.375 -12.586 6.125 1 85 579 GLU A C 1
ATOM 4726 O O . GLU A 1 579 ? 52.438 -12.43 5.52 1 85 579 GLU A O 1
ATOM 4731 N N . ALA A 1 580 ? 50.594 -13.461 5.863 1 89 580 ALA A N 1
ATOM 4732 C CA . ALA A 1 580 ? 50.781 -14.414 4.777 1 89 580 ALA A CA 1
ATOM 4733 C C . ALA A 1 580 ? 50.938 -13.695 3.438 1 89 580 ALA A C 1
ATOM 4735 O O . ALA A 1 580 ? 51.656 -14.172 2.549 1 89 580 ALA A O 1
ATOM 4736 N N . LYS A 1 581 ? 50.344 -12.57 3.248 1 89.25 581 LYS A N 1
ATOM 4737 C CA . LYS A 1 581 ? 50.375 -11.836 1.989 1 89.25 581 LYS A CA 1
ATOM 4738 C C . LYS A 1 581 ? 51.781 -11.438 1.616 1 89.25 581 LYS A C 1
ATOM 4740 O O . LYS A 1 581 ? 52.094 -11.156 0.449 1 89.25 581 LYS A O 1
ATOM 4745 N N . LYS A 1 582 ? 52.719 -11.453 2.611 1 85.25 582 LYS A N 1
ATOM 4746 C CA . LYS A 1 582 ? 54.094 -11.055 2.381 1 85.25 582 LYS A CA 1
ATOM 4747 C C . LYS A 1 582 ? 54.969 -12.266 2.029 1 85.25 582 LYS A C 1
ATOM 4749 O O . LYS A 1 582 ? 56.156 -12.117 1.697 1 85.25 582 LYS A O 1
ATOM 4754 N N . SER A 1 583 ? 54.375 -13.344 2.125 1 85.69 583 SER A N 1
ATOM 4755 C CA . SER A 1 583 ? 55.125 -14.57 1.867 1 85.69 583 SER A CA 1
ATOM 4756 C C . SER A 1 583 ? 55.062 -14.953 0.392 1 85.69 583 SER A C 1
ATOM 4758 O O . SER A 1 583 ? 54.031 -14.781 -0.259 1 85.69 583 SER A O 1
ATOM 4760 N N . ASP A 1 584 ? 56.062 -15.531 -0.111 1 83.75 584 ASP A N 1
ATOM 4761 C CA . ASP A 1 584 ? 56.125 -15.977 -1.498 1 83.75 584 ASP A CA 1
ATOM 4762 C C . ASP A 1 584 ? 55.281 -17.219 -1.718 1 83.75 584 ASP A C 1
ATOM 4764 O O . ASP A 1 584 ? 54.906 -17.547 -2.854 1 83.75 584 ASP A O 1
ATOM 4768 N N . GLU A 1 585 ? 54.938 -17.828 -0.646 1 84.94 585 GLU A N 1
ATOM 4769 C CA . GLU A 1 585 ? 54.188 -19.078 -0.732 1 84.94 585 GLU A CA 1
ATOM 4770 C C . GLU A 1 585 ? 52.688 -18.812 -0.707 1 84.94 585 GLU A C 1
ATOM 4772 O O . GLU A 1 585 ? 51.875 -19.75 -0.807 1 84.94 585 GLU A O 1
ATOM 4777 N N . TRP A 1 586 ? 52.406 -17.484 -0.551 1 90 586 TRP A N 1
ATOM 4778 C CA . TRP A 1 586 ? 51 -17.109 -0.455 1 90 586 TRP A CA 1
ATOM 4779 C C . TRP A 1 586 ? 50.531 -16.344 -1.696 1 90 586 TRP A C 1
ATOM 4781 O O . TRP A 1 586 ? 51.031 -15.258 -1.976 1 90 586 TRP A O 1
ATOM 4791 N N . ASP A 1 587 ? 49.688 -16.844 -2.457 1 90.31 587 ASP A N 1
ATOM 4792 C CA . ASP A 1 587 ? 49.125 -16.188 -3.629 1 90.31 587 ASP A CA 1
ATOM 4793 C C . ASP A 1 587 ? 47.812 -15.484 -3.283 1 90.31 587 ASP A C 1
ATOM 4795 O O . ASP A 1 587 ? 46.75 -16.078 -3.41 1 90.31 587 ASP A O 1
ATOM 4799 N N . THR A 1 588 ? 47.969 -14.266 -3.018 1 91.25 588 THR A N 1
ATOM 4800 C CA . THR A 1 588 ? 46.844 -13.484 -2.523 1 91.25 588 THR A CA 1
ATOM 4801 C C . THR A 1 588 ? 45.688 -13.477 -3.537 1 91.25 588 THR A C 1
ATOM 4803 O O . THR A 1 588 ? 44.531 -13.609 -3.166 1 91.25 588 THR A O 1
ATOM 4806 N N . LYS A 1 589 ? 46 -13.32 -4.805 1 91 589 LYS A N 1
ATOM 4807 C CA . LYS A 1 589 ? 44.969 -13.289 -5.855 1 91 589 LYS A CA 1
ATOM 4808 C C . LYS A 1 589 ? 44.25 -14.633 -5.957 1 91 589 LYS A C 1
ATOM 4810 O O . LYS A 1 589 ? 43.031 -14.68 -6.059 1 91 589 LYS A O 1
ATOM 4815 N N . LYS A 1 590 ? 44.969 -15.625 -5.883 1 91.44 590 LYS A N 1
ATOM 4816 C CA . LYS A 1 590 ? 44.406 -16.969 -5.992 1 91.44 590 LYS A CA 1
ATOM 4817 C C . LYS A 1 590 ? 43.531 -17.281 -4.789 1 91.44 590 LYS A C 1
ATOM 4819 O O . LYS A 1 590 ? 42.438 -17.859 -4.938 1 91.44 590 LYS A O 1
ATOM 4824 N N . VAL A 1 591 ? 43.969 -16.875 -3.658 1 92.38 591 VAL A N 1
ATOM 4825 C CA . VAL A 1 591 ? 43.219 -17.141 -2.441 1 92.38 591 VAL A CA 1
ATOM 4826 C C . VAL A 1 591 ? 41.875 -16.406 -2.5 1 92.38 591 VAL A C 1
ATOM 4828 O O . VAL A 1 591 ? 40.844 -16.969 -2.129 1 92.38 591 VAL A O 1
ATOM 4831 N N . LYS A 1 592 ? 41.938 -15.195 -2.955 1 91.81 592 LYS A N 1
ATOM 4832 C CA . LYS A 1 592 ? 40.719 -14.414 -3.086 1 91.81 592 LYS A CA 1
ATOM 4833 C C . LYS A 1 592 ? 39.75 -15.078 -4.059 1 91.81 592 LYS A C 1
ATOM 4835 O O . LYS A 1 592 ? 38.531 -15.156 -3.791 1 91.81 592 LYS A O 1
ATOM 4840 N N . GLU A 1 593 ? 40.219 -15.523 -5.117 1 92.31 593 GLU A N 1
ATOM 4841 C CA . GLU A 1 593 ? 39.406 -16.203 -6.121 1 92.31 593 GLU A CA 1
ATOM 4842 C C . GLU A 1 593 ? 38.844 -17.516 -5.586 1 92.31 593 GLU A C 1
ATOM 4844 O O . GLU A 1 593 ? 37.688 -17.844 -5.82 1 92.31 593 GLU A O 1
ATOM 4849 N N . ASP A 1 594 ? 39.688 -18.219 -4.902 1 91.5 594 ASP A N 1
ATOM 4850 C CA . ASP A 1 594 ? 39.281 -19.5 -4.359 1 91.5 594 ASP A CA 1
ATOM 4851 C C . ASP A 1 594 ? 38.219 -19.328 -3.277 1 91.5 594 ASP A C 1
ATOM 4853 O O . ASP A 1 594 ? 37.312 -20.172 -3.139 1 91.5 594 ASP A O 1
ATOM 4857 N N . ARG A 1 595 ? 38.375 -18.312 -2.582 1 92.56 595 ARG A N 1
ATOM 4858 C CA . ARG A 1 595 ? 37.375 -18.016 -1.562 1 92.56 595 ARG A CA 1
ATOM 4859 C C . ARG A 1 595 ? 36 -17.766 -2.188 1 92.56 595 ARG A C 1
ATOM 4861 O O . ARG A 1 595 ? 35 -18.234 -1.682 1 92.56 595 ARG A O 1
ATOM 4868 N N . LYS A 1 596 ? 36 -17.047 -3.238 1 92.31 596 LYS A N 1
ATOM 4869 C CA . LYS A 1 596 ? 34.75 -16.766 -3.943 1 92.31 596 LYS A CA 1
ATOM 4870 C C . LYS A 1 596 ? 34.156 -18.031 -4.547 1 92.31 596 LYS A C 1
ATOM 4872 O O . LYS A 1 596 ? 32.969 -18.281 -4.441 1 92.31 596 LYS A O 1
ATOM 4877 N N . LYS A 1 597 ? 35 -18.781 -5.117 1 92.81 597 LYS A N 1
ATOM 4878 C CA . LYS A 1 597 ? 34.562 -20 -5.812 1 92.81 597 LYS A CA 1
ATOM 4879 C C . LYS A 1 597 ? 34 -21.031 -4.828 1 92.81 597 LYS A C 1
ATOM 4881 O O . LYS A 1 597 ? 33.031 -21.719 -5.121 1 92.81 597 LYS A O 1
ATOM 4886 N N . ILE A 1 598 ? 34.625 -21.172 -3.717 1 94.25 598 ILE A N 1
ATOM 4887 C CA . ILE A 1 598 ? 34.125 -22.156 -2.754 1 94.25 598 ILE A CA 1
ATOM 4888 C C . ILE A 1 598 ? 32.812 -21.703 -2.168 1 94.25 598 ILE A C 1
ATOM 4890 O O . ILE A 1 598 ? 31.938 -22.531 -1.871 1 94.25 598 ILE A O 1
ATOM 4894 N N . ASP A 1 599 ? 32.688 -20.422 -1.932 1 94.5 599 ASP A N 1
ATOM 4895 C CA . ASP A 1 599 ? 31.406 -19.906 -1.447 1 94.5 599 ASP A CA 1
ATOM 4896 C C . ASP A 1 599 ? 30.281 -20.25 -2.408 1 94.5 599 ASP A C 1
ATOM 4898 O O . ASP A 1 599 ? 29.219 -20.703 -1.98 1 94.5 599 ASP A O 1
ATOM 4902 N N . GLU A 1 600 ? 30.531 -20.047 -3.674 1 93.44 600 GLU A N 1
ATOM 4903 C CA . GLU A 1 600 ? 29.531 -20.359 -4.695 1 93.44 600 GLU A CA 1
ATOM 4904 C C . GLU A 1 600 ? 29.25 -21.859 -4.734 1 93.44 600 GLU A C 1
ATOM 4906 O O . GLU A 1 600 ? 28.078 -22.266 -4.816 1 93.44 600 GLU A O 1
ATOM 4911 N N . ALA A 1 601 ? 30.281 -22.578 -4.699 1 94.19 601 ALA A N 1
ATOM 4912 C CA . ALA A 1 601 ? 30.125 -24.031 -4.727 1 94.19 601 ALA A CA 1
ATOM 4913 C C . ALA A 1 601 ? 29.359 -24.516 -3.496 1 94.19 601 ALA A C 1
ATOM 4915 O O . ALA A 1 601 ? 28.531 -25.438 -3.594 1 94.19 601 ALA A O 1
ATOM 4916 N N . LYS A 1 602 ? 29.719 -23.969 -2.377 1 95.88 602 LYS A N 1
ATOM 4917 C CA . LYS A 1 602 ? 29.031 -24.312 -1.136 1 95.88 602 LYS A CA 1
ATOM 4918 C C . LYS A 1 602 ? 27.531 -24 -1.229 1 95.88 602 LYS A C 1
ATOM 4920 O O . LYS A 1 602 ? 26.703 -24.844 -0.889 1 95.88 602 L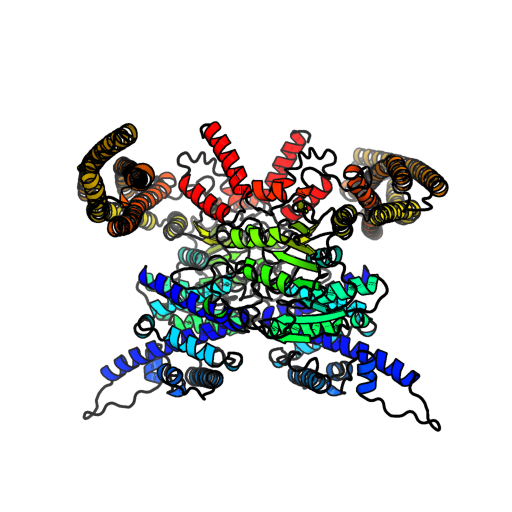YS A O 1
ATOM 4925 N N . LYS A 1 603 ? 27.234 -22.797 -1.672 1 94.12 603 LYS A N 1
ATOM 4926 C CA . LYS A 1 603 ? 25.844 -22.375 -1.792 1 94.12 603 LYS A CA 1
ATOM 4927 C C . LYS A 1 603 ? 25.047 -23.328 -2.688 1 94.12 603 LYS A C 1
ATOM 4929 O O . LYS A 1 603 ? 23.938 -23.734 -2.342 1 94.12 603 LYS A O 1
ATOM 4934 N N . ASP A 1 604 ? 25.625 -23.688 -3.762 1 93.69 604 ASP A N 1
ATOM 4935 C CA . ASP A 1 604 ? 24.969 -24.578 -4.715 1 93.69 604 ASP A CA 1
ATOM 4936 C C . ASP A 1 604 ? 24.75 -25.969 -4.105 1 93.69 604 ASP A C 1
ATOM 4938 O O . ASP A 1 604 ? 23.672 -26.547 -4.254 1 93.69 604 ASP A O 1
ATOM 4942 N N . PHE A 1 605 ? 25.75 -26.516 -3.496 1 95.56 605 PHE A N 1
ATOM 4943 C CA . PHE A 1 605 ? 25.672 -27.844 -2.904 1 95.56 605 PHE A CA 1
ATOM 4944 C C . PHE A 1 605 ? 24.672 -27.859 -1.763 1 95.56 605 PHE A C 1
ATOM 4946 O O . PHE A 1 605 ? 23.812 -28.75 -1.702 1 95.56 605 PHE A O 1
ATOM 4953 N N . VAL A 1 606 ? 24.719 -26.875 -0.891 1 95.31 606 VAL A N 1
ATOM 4954 C CA . VAL A 1 606 ? 23.828 -26.797 0.266 1 95.31 606 VAL A CA 1
ATOM 4955 C C . VAL A 1 606 ? 22.391 -26.625 -0.201 1 95.31 606 VAL A C 1
ATOM 4957 O O . VAL A 1 606 ? 21.469 -27.234 0.358 1 95.31 606 VAL A O 1
ATOM 4960 N N . GLU A 1 607 ? 22.188 -25.828 -1.207 1 94.38 607 GLU A N 1
ATOM 4961 C CA . GLU A 1 607 ? 20.844 -25.641 -1.747 1 94.38 607 GLU A CA 1
ATOM 4962 C C . GLU A 1 607 ? 20.281 -26.938 -2.281 1 94.38 607 GLU A C 1
ATOM 4964 O O . GLU A 1 607 ? 19.094 -27.234 -2.104 1 94.38 607 GLU A O 1
ATOM 4969 N N . SER A 1 608 ? 21.109 -27.656 -2.924 1 95.06 608 SER A N 1
ATOM 4970 C CA . SER A 1 608 ? 20.688 -28.953 -3.451 1 95.06 608 SER A CA 1
ATOM 4971 C C . SER A 1 608 ? 20.266 -29.891 -2.328 1 95.06 608 SER A C 1
ATOM 4973 O O . SER A 1 608 ? 19.297 -30.641 -2.461 1 95.06 608 SER A O 1
ATOM 4975 N N . LEU A 1 609 ? 20.984 -29.875 -1.296 1 96.44 609 LEU A N 1
ATOM 4976 C CA . LEU A 1 609 ? 20.672 -30.719 -0.146 1 96.44 609 LEU A CA 1
ATOM 4977 C C . LEU A 1 609 ? 19.375 -30.266 0.524 1 96.44 609 LEU A C 1
ATOM 4979 O O . LEU A 1 609 ? 18.547 -31.094 0.896 1 96.44 609 LEU A O 1
ATOM 4983 N N . LYS A 1 610 ? 19.266 -29 0.642 1 95.44 610 LYS A N 1
ATOM 4984 C CA . LYS A 1 610 ? 18.062 -28.438 1.265 1 95.44 610 LYS A CA 1
ATOM 4985 C C . LYS A 1 610 ? 16.812 -28.781 0.454 1 95.44 610 LYS A C 1
ATOM 4987 O O . LYS A 1 610 ? 15.742 -28.984 1.02 1 95.44 610 LYS A O 1
ATOM 4992 N N . GLU A 1 611 ? 16.938 -28.781 -0.835 1 96 611 GLU A N 1
ATOM 4993 C CA . GLU A 1 611 ? 15.805 -29.109 -1.711 1 96 611 GLU A CA 1
ATOM 4994 C C . GLU A 1 611 ? 15.312 -30.531 -1.475 1 96 611 GLU A C 1
ATOM 4996 O O . GLU A 1 611 ? 14.102 -30.781 -1.521 1 96 611 GLU A O 1
ATOM 5001 N N . ILE A 1 612 ? 16.219 -31.422 -1.279 1 96.94 612 ILE A N 1
ATOM 5002 C CA . ILE A 1 612 ? 15.867 -32.812 -1.002 1 96.94 612 ILE A CA 1
ATOM 5003 C C . ILE A 1 612 ? 15.016 -32.875 0.268 1 96.94 612 ILE A C 1
ATOM 5005 O O . ILE A 1 612 ? 13.938 -33.469 0.271 1 96.94 612 ILE A O 1
ATOM 5009 N N . ASN A 1 613 ? 15.5 -32.281 1.283 1 96.25 613 ASN A N 1
ATOM 5010 C CA . ASN A 1 613 ? 14.789 -32.281 2.557 1 96.25 613 ASN A CA 1
ATOM 5011 C C . ASN A 1 613 ? 13.477 -31.5 2.471 1 96.25 613 ASN A C 1
ATOM 5013 O O . ASN A 1 613 ? 12.508 -31.828 3.162 1 96.25 613 ASN A O 1
ATOM 5017 N N . TYR A 1 614 ? 13.453 -30.484 1.634 1 95.75 614 TYR A N 1
ATOM 5018 C CA . TYR A 1 614 ? 12.219 -29.75 1.412 1 95.75 614 TYR A CA 1
ATOM 5019 C C . TYR A 1 614 ? 11.141 -30.641 0.806 1 95.75 614 TYR A C 1
ATOM 5021 O O . TYR A 1 614 ? 10.008 -30.672 1.284 1 95.75 614 TYR A O 1
ATOM 5029 N N . LEU A 1 615 ? 11.508 -31.359 -0.17 1 97.38 615 LEU A N 1
ATOM 5030 C CA . LEU A 1 615 ? 10.57 -32.281 -0.823 1 97.38 615 LEU A CA 1
ATOM 5031 C C . LEU A 1 615 ? 10.125 -33.375 0.128 1 97.38 615 LEU A C 1
ATOM 5033 O O . LEU A 1 615 ? 8.953 -33.75 0.14 1 97.38 615 LEU A O 1
ATOM 5037 N N . TYR A 1 616 ? 11.086 -33.906 0.853 1 97.31 616 TYR A N 1
ATOM 5038 C CA . TYR A 1 616 ? 10.773 -34.906 1.869 1 97.31 616 TYR A CA 1
ATOM 5039 C C . TYR A 1 616 ? 9.758 -34.344 2.869 1 97.31 616 TYR A C 1
ATOM 5041 O O . TYR A 1 616 ? 8.828 -35.062 3.266 1 97.31 616 TYR A O 1
ATOM 5049 N N . SER A 1 617 ? 9.945 -33.125 3.256 1 96.31 617 SER A N 1
ATOM 5050 C CA . SER A 1 617 ? 9.062 -32.531 4.238 1 96.31 617 SER A CA 1
ATOM 5051 C C . SER A 1 617 ? 7.645 -32.375 3.689 1 96.31 617 SER A C 1
ATOM 5053 O O . SER A 1 617 ? 6.676 -32.375 4.453 1 96.31 617 SER A O 1
ATOM 5055 N N . GLN A 1 618 ? 7.492 -32.219 2.35 1 97.12 618 GLN A N 1
ATOM 5056 C CA . GLN A 1 618 ? 6.164 -32.125 1.75 1 97.12 618 GLN A CA 1
ATOM 5057 C C . GLN A 1 618 ? 5.414 -33.469 1.908 1 97.12 618 GLN A C 1
ATOM 5059 O O . GLN A 1 618 ? 4.211 -33.469 2.17 1 97.12 618 GLN A O 1
ATOM 5064 N N . VAL A 1 619 ? 6.176 -34.531 1.729 1 97.12 619 VAL A N 1
ATOM 5065 C CA . VAL A 1 619 ? 5.574 -35.875 1.919 1 97.12 619 VAL A CA 1
ATOM 5066 C C . VAL A 1 619 ? 5.148 -36.031 3.375 1 97.12 619 VAL A C 1
ATOM 5068 O O . VAL A 1 619 ? 4.051 -36.5 3.654 1 97.12 619 VAL A O 1
ATOM 5071 N N . LYS A 1 620 ? 6.027 -35.688 4.215 1 94.69 620 LYS A N 1
ATOM 5072 C CA . LYS A 1 620 ? 5.727 -35.75 5.645 1 94.69 620 LYS A CA 1
ATOM 5073 C C . LYS A 1 620 ? 4.484 -34.938 5.98 1 94.69 620 LYS A C 1
ATOM 5075 O O . LYS A 1 620 ? 3.629 -35.375 6.746 1 94.69 620 LYS A O 1
ATOM 5080 N N . TRP A 1 621 ? 4.375 -33.719 5.398 1 95.06 621 TRP A N 1
ATOM 5081 C CA . TRP A 1 621 ? 3.225 -32.875 5.617 1 95.06 621 TRP A CA 1
ATOM 5082 C C . TRP A 1 621 ? 1.937 -33.531 5.156 1 95.06 621 TRP A C 1
ATOM 5084 O O . TRP A 1 621 ? 0.938 -33.531 5.879 1 95.06 621 TRP A O 1
ATOM 5094 N N . LEU A 1 622 ? 1.931 -34.125 4.047 1 97.31 622 LEU A N 1
ATOM 5095 C CA . LEU A 1 622 ? 0.752 -34.781 3.469 1 97.31 622 LEU A CA 1
ATOM 5096 C C . LEU A 1 622 ? 0.359 -36 4.266 1 97.31 622 LEU A C 1
ATOM 5098 O O . LEU A 1 622 ? -0.79 -36.125 4.695 1 97.31 622 LEU A O 1
ATOM 5102 N N . GLN A 1 623 ? 1.327 -36.844 4.531 1 95.5 623 GLN A N 1
ATOM 5103 C CA . GLN A 1 623 ? 1.014 -38.156 5.09 1 95.5 623 GLN A CA 1
ATOM 5104 C C . GLN A 1 623 ? 0.812 -38.094 6.602 1 95.5 623 GLN A C 1
ATOM 5106 O O . GLN A 1 623 ? 0.181 -38.969 7.195 1 95.5 623 GLN A O 1
ATOM 5111 N N . SER A 1 624 ? 1.386 -37.125 7.273 1 93.88 624 SER A N 1
ATOM 5112 C CA . SER A 1 624 ? 1.101 -36.938 8.695 1 93.88 624 SER A CA 1
ATOM 5113 C C . SER A 1 624 ? -0.331 -36.469 8.914 1 93.88 624 SER A C 1
ATOM 5115 O O . SER A 1 624 ? -0.932 -36.75 9.953 1 93.88 624 SER A O 1
ATOM 5117 N N . LYS A 1 625 ? -0.846 -35.75 7.953 1 94.62 625 LYS A N 1
ATOM 5118 C CA . LYS A 1 625 ? -2.189 -35.219 8.07 1 94.62 625 LYS A CA 1
ATOM 5119 C C . LYS A 1 625 ? -3.234 -36.156 7.504 1 94.62 625 LYS A C 1
ATOM 5121 O O . LYS A 1 625 ? -4.309 -36.312 8.086 1 94.62 625 LYS A O 1
ATOM 5126 N N . PHE A 1 626 ? -2.953 -36.75 6.41 1 97.25 626 PHE A N 1
ATOM 5127 C CA . PHE A 1 626 ? -3.867 -37.656 5.766 1 97.25 626 PHE A CA 1
ATOM 5128 C C . PHE A 1 626 ? -3.27 -39.062 5.719 1 97.25 626 PHE A C 1
ATOM 5130 O O . PHE A 1 626 ? -2.998 -39.594 4.641 1 97.25 626 PHE A O 1
ATOM 5137 N N . LYS A 1 627 ? -3.25 -39.75 6.77 1 94.06 627 LYS A N 1
ATOM 5138 C CA . LYS A 1 627 ? -2.52 -41 7.008 1 94.06 627 LYS A CA 1
ATOM 5139 C C . LYS A 1 627 ? -3.084 -42.156 6.172 1 94.06 627 LYS A C 1
ATOM 5141 O O . LYS A 1 627 ? -2.35 -43.062 5.766 1 94.06 627 LYS A O 1
ATOM 5146 N N . ASP A 1 628 ? -4.379 -42.094 5.914 1 96.31 628 ASP A N 1
ATOM 5147 C CA . ASP A 1 628 ? -5.031 -43.188 5.207 1 96.31 628 ASP A CA 1
ATOM 5148 C C . ASP A 1 628 ? -5.297 -42.812 3.75 1 96.31 628 ASP A C 1
ATOM 5150 O O . ASP A 1 628 ? -6.066 -43.5 3.062 1 96.31 628 ASP A O 1
ATOM 5154 N N . ALA A 1 629 ? -4.723 -41.656 3.314 1 97.38 629 ALA A N 1
ATOM 5155 C CA . ALA A 1 629 ? -4.93 -41.156 1.957 1 97.38 629 ALA A CA 1
ATOM 5156 C C . ALA A 1 629 ? -6.406 -40.906 1.687 1 97.38 629 ALA A C 1
ATOM 5158 O O . ALA A 1 629 ? -6.902 -41.188 0.592 1 97.38 629 ALA A O 1
ATOM 5159 N N . LYS A 1 630 ? -7.082 -40.531 2.678 1 97.19 630 LYS A N 1
ATOM 5160 C CA . LYS A 1 630 ? -8.477 -40.094 2.627 1 97.19 630 LYS A CA 1
ATOM 5161 C C . LYS A 1 630 ? -8.68 -38.75 3.324 1 97.19 630 LYS A C 1
ATOM 5163 O O . LYS A 1 630 ? -7.84 -38.344 4.129 1 97.19 630 LYS A O 1
ATOM 5168 N N . LEU A 1 631 ? -9.781 -38.094 2.902 1 97.44 631 LEU A N 1
ATOM 5169 C CA . LEU A 1 631 ? -10.062 -36.844 3.57 1 97.44 631 LEU A CA 1
ATOM 5170 C C . LEU A 1 631 ? -10.328 -37.062 5.055 1 97.44 631 LEU A C 1
ATOM 5172 O O . LEU A 1 631 ? -11.047 -37.969 5.434 1 97.44 631 LEU A O 1
ATOM 5176 N N . GLU A 1 632 ? -9.719 -36.281 5.879 1 96 632 GLU A N 1
ATOM 5177 C CA . GLU A 1 632 ? -9.938 -36.25 7.32 1 96 632 GLU A CA 1
ATOM 5178 C C . GLU A 1 632 ? -10.047 -34.781 7.816 1 96 632 GLU A C 1
ATOM 5180 O O . GLU A 1 632 ? -9.492 -33.875 7.211 1 96 632 GLU A O 1
ATOM 5185 N N . ASP A 1 633 ? -10.898 -34.688 8.852 1 96.62 633 ASP A N 1
ATOM 5186 C CA . ASP A 1 633 ? -10.898 -33.375 9.5 1 96.62 633 ASP A CA 1
ATOM 5187 C C . ASP A 1 633 ? -9.57 -33.094 10.211 1 96.62 633 ASP A C 1
ATOM 5189 O O . ASP A 1 633 ? -9.18 -33.875 11.102 1 96.62 633 ASP A O 1
ATOM 5193 N N . ILE A 1 634 ? -8.93 -32.188 9.766 1 96.5 634 ILE A N 1
ATOM 5194 C CA . ILE A 1 634 ? -7.645 -31.828 10.359 1 96.5 634 ILE A CA 1
ATOM 5195 C C . ILE A 1 634 ? -7.754 -30.484 11.078 1 96.5 634 ILE A C 1
ATOM 5197 O O . ILE A 1 634 ? -8.008 -29.453 10.453 1 96.5 634 ILE A O 1
ATOM 5201 N N . GLU A 1 635 ? -7.488 -30.469 12.375 1 93.38 635 GLU A N 1
ATOM 5202 C CA . GLU A 1 635 ? -7.57 -29.25 13.18 1 93.38 635 GLU A CA 1
ATOM 5203 C C . GLU A 1 635 ? -6.645 -28.172 12.625 1 93.38 635 GLU A C 1
ATOM 5205 O O . GLU A 1 635 ? -5.469 -28.422 12.359 1 93.38 635 GLU A O 1
ATOM 5210 N N . GLY A 1 636 ? -7.234 -26.984 12.391 1 92.75 636 GLY A N 1
ATOM 5211 C CA . GLY A 1 636 ? -6.465 -25.844 11.938 1 92.75 636 GLY A CA 1
ATOM 5212 C C . GLY A 1 636 ? -6.242 -25.812 10.438 1 92.75 636 GLY A C 1
ATOM 5213 O O . GLY A 1 636 ? -5.613 -24.891 9.914 1 92.75 636 GLY A O 1
ATOM 5214 N N . LEU A 1 637 ? -6.809 -26.828 9.742 1 96.81 637 LEU A N 1
ATOM 5215 C CA . LEU A 1 637 ? -6.5 -26.891 8.32 1 96.81 637 LEU A CA 1
ATOM 5216 C C . LEU A 1 637 ? -7.766 -27.109 7.496 1 96.81 637 LEU A C 1
ATOM 5218 O O . LEU A 1 637 ? -8.117 -26.266 6.66 1 96.81 637 LEU A O 1
ATOM 5222 N N . CYS A 1 638 ? -8.469 -28.203 7.727 1 98.19 638 CYS A N 1
ATOM 5223 C CA . CYS A 1 638 ? -9.633 -28.438 6.875 1 98.19 638 CYS A CA 1
ATOM 5224 C C . CYS A 1 638 ? -10.695 -29.25 7.613 1 98.19 638 CYS A C 1
ATOM 5226 O O . CYS A 1 638 ? -10.375 -29.984 8.555 1 98.19 638 CYS A O 1
ATOM 5228 N N . LYS A 1 639 ? -11.883 -29.141 7.18 1 98.31 639 LYS A N 1
ATOM 5229 C CA . LYS A 1 639 ? -13.023 -29.875 7.719 1 98.31 639 LYS A CA 1
ATOM 5230 C C . LYS A 1 639 ? -14.164 -29.938 6.707 1 98.31 639 LYS A C 1
ATOM 5232 O O . LYS A 1 639 ? -14.438 -28.969 6.004 1 98.31 639 LYS A O 1
ATOM 5237 N N . LEU A 1 640 ? -14.711 -31.094 6.586 1 98.31 640 LEU A N 1
ATOM 5238 C CA . LEU A 1 640 ? -15.945 -31.234 5.824 1 98.31 640 LEU A CA 1
ATOM 5239 C C . LEU A 1 640 ? -17.156 -30.906 6.688 1 98.31 640 LEU A C 1
ATOM 5241 O O . LEU A 1 640 ? -17.422 -31.594 7.68 1 98.31 640 LEU A O 1
ATOM 5245 N N . VAL A 1 641 ? -17.891 -29.875 6.312 1 98.25 641 VAL A N 1
ATOM 5246 C CA . VAL A 1 641 ? -18.922 -29.328 7.191 1 98.25 641 VAL A CA 1
ATOM 5247 C C . VAL A 1 641 ? -20.297 -29.547 6.574 1 98.25 641 VAL A C 1
ATOM 5249 O O . VAL A 1 641 ? -20.516 -29.234 5.406 1 98.25 641 VAL A O 1
ATOM 5252 N N . ASP A 1 642 ? -21.219 -30.047 7.344 1 97.38 642 ASP A N 1
ATOM 5253 C CA . ASP A 1 642 ? -22.578 -30.266 6.867 1 97.38 642 ASP A CA 1
ATOM 5254 C C . ASP A 1 642 ? -23.391 -28.969 6.938 1 97.38 642 ASP A C 1
ATOM 5256 O O . ASP A 1 642 ? -23.062 -28.078 7.715 1 97.38 642 ASP A O 1
ATOM 5260 N N . LYS A 1 643 ? -24.391 -28.922 6.137 1 97.69 643 LYS A N 1
ATOM 5261 C CA . LYS A 1 643 ? -25.266 -27.75 6.059 1 97.69 643 LYS A CA 1
ATOM 5262 C C . LYS A 1 643 ? -25.875 -27.422 7.422 1 97.69 643 LYS A C 1
ATOM 5264 O O . LYS A 1 643 ? -26.031 -26.25 7.77 1 97.69 643 LYS A O 1
ATOM 5269 N N . GLU A 1 644 ? -26.25 -28.438 8.188 1 97 644 GLU A N 1
ATOM 5270 C CA . GLU A 1 644 ? -26.828 -28.219 9.508 1 97 644 GLU A CA 1
ATOM 5271 C C . GLU A 1 644 ? -25.844 -27.484 10.422 1 97 644 GLU A C 1
ATOM 5273 O O . GLU A 1 644 ? -26.25 -26.609 11.18 1 97 644 GLU A O 1
ATOM 5278 N N . GLU A 1 645 ? -24.641 -27.922 10.336 1 97.25 645 GLU A N 1
ATOM 5279 C CA . GLU A 1 645 ? -23.625 -27.266 11.141 1 97.25 645 GLU A CA 1
ATOM 5280 C C . GLU A 1 645 ? -23.453 -25.812 10.711 1 97.25 645 GLU A C 1
ATOM 5282 O O . GLU A 1 645 ? -23.219 -24.938 11.547 1 97.25 645 GLU A O 1
ATOM 5287 N N . ILE A 1 646 ? -23.516 -25.531 9.461 1 97.94 646 ILE A N 1
ATOM 5288 C CA . ILE A 1 646 ? -23.391 -24.172 8.945 1 97.94 646 ILE A CA 1
ATOM 5289 C C . ILE A 1 646 ? -24.562 -23.328 9.453 1 97.94 646 ILE A C 1
ATOM 5291 O O . ILE A 1 646 ? -24.375 -22.172 9.844 1 97.94 646 ILE A O 1
ATOM 5295 N N . GLU A 1 647 ? -25.75 -23.969 9.438 1 96.88 647 GLU A N 1
ATOM 5296 C CA . GLU A 1 647 ? -26.938 -23.281 9.969 1 96.88 647 GLU A CA 1
ATOM 5297 C C . GLU A 1 647 ? -26.75 -22.922 11.438 1 96.88 647 GLU A C 1
ATOM 5299 O O . GLU A 1 647 ? -27.094 -21.812 11.859 1 96.88 647 GLU A O 1
ATOM 5304 N N . LYS A 1 648 ? -26.188 -23.797 12.164 1 94.81 648 LYS A N 1
ATOM 5305 C CA . LYS A 1 648 ? -25.953 -23.578 13.586 1 94.81 648 LYS A CA 1
ATOM 5306 C C . LYS A 1 648 ? -24.938 -22.469 13.812 1 94.81 648 LYS A C 1
ATOM 5308 O O . LYS A 1 648 ? -24.906 -21.844 14.875 1 94.81 648 LYS A O 1
ATOM 5313 N N . ASN A 1 649 ? -24.125 -22.281 12.852 1 94.19 649 ASN A N 1
ATOM 5314 C CA . ASN A 1 649 ? -23.125 -21.219 12.922 1 94.19 649 ASN A CA 1
ATOM 5315 C C . ASN A 1 649 ? -23.578 -19.969 12.164 1 94.19 649 ASN A C 1
ATOM 5317 O O . ASN A 1 649 ? -22.766 -19.297 11.547 1 94.19 649 ASN A O 1
ATOM 5321 N N . ASP A 1 650 ? -24.828 -19.781 12.086 1 94.88 650 ASP A N 1
ATOM 5322 C CA . ASP A 1 650 ? -25.469 -18.594 11.547 1 94.88 650 ASP A CA 1
ATOM 5323 C C . ASP A 1 650 ? -25.125 -18.391 10.07 1 94.88 650 ASP A C 1
ATOM 5325 O O . ASP A 1 650 ? -24.859 -17.266 9.633 1 94.88 650 ASP A O 1
ATOM 5329 N N . TRP A 1 651 ? -24.906 -19.547 9.352 1 97.06 651 TRP A N 1
ATOM 5330 C CA . TRP A 1 651 ? -24.703 -19.609 7.914 1 97.06 651 TRP A CA 1
ATOM 5331 C C . TRP A 1 651 ? -23.359 -18.984 7.531 1 97.06 651 TRP A C 1
ATOM 5333 O O . TRP A 1 651 ? -23.203 -18.453 6.426 1 97.06 651 TRP A O 1
ATOM 5343 N N . SER A 1 652 ? -22.375 -18.938 8.492 1 97 652 SER A N 1
ATOM 5344 C CA . SER A 1 652 ? -21.016 -18.469 8.203 1 97 652 SER A CA 1
ATOM 5345 C C . SER A 1 652 ? -20.281 -19.469 7.328 1 97 652 SER A C 1
ATOM 5347 O O . SER A 1 652 ? -20.406 -20.688 7.504 1 97 652 SER A O 1
ATOM 5349 N N . LEU A 1 653 ? -19.516 -19 6.402 1 98.25 653 LEU A N 1
ATOM 5350 C CA . LEU A 1 653 ? -18.672 -19.828 5.551 1 98.25 653 LEU A CA 1
ATOM 5351 C C . LEU A 1 653 ? -17.203 -19.594 5.84 1 98.25 653 LEU A C 1
ATOM 5353 O O . LEU A 1 653 ? -16.344 -19.844 4.988 1 98.25 653 LEU A O 1
ATOM 5357 N N . THR A 1 654 ? -16.891 -19 7.008 1 95.69 654 THR A N 1
ATOM 5358 C CA . THR A 1 654 ? -15.508 -18.75 7.414 1 95.69 654 THR A CA 1
ATOM 5359 C C . THR A 1 654 ? -14.836 -20.047 7.855 1 95.69 654 THR A C 1
ATOM 5361 O O . THR A 1 654 ? -15.164 -20.594 8.906 1 95.69 654 THR A O 1
ATOM 5364 N N . PRO A 1 655 ? -13.844 -20.516 7.168 1 96.62 655 PRO A N 1
ATOM 5365 C CA . PRO A 1 655 ? -13.227 -21.797 7.488 1 96.62 655 PRO A CA 1
ATOM 5366 C C . PRO A 1 655 ? -12.688 -21.859 8.914 1 96.62 655 PRO A C 1
ATOM 5368 O O . PRO A 1 655 ? -12.852 -22.875 9.602 1 96.62 655 PRO A O 1
ATOM 5371 N N . GLY A 1 656 ? -12.156 -20.828 9.398 1 91.69 656 GLY A N 1
ATOM 5372 C CA . GLY A 1 656 ? -11.57 -20.797 10.727 1 91.69 656 GLY A CA 1
ATOM 5373 C C . GLY A 1 656 ? -12.555 -21.141 11.828 1 91.69 656 GLY A C 1
ATOM 5374 O O . GLY A 1 656 ? -12.164 -21.688 12.859 1 91.69 656 GLY A O 1
ATOM 5375 N N . ARG A 1 657 ? -13.836 -20.891 11.625 1 91.12 657 ARG A N 1
ATOM 5376 C CA . ARG A 1 657 ? -14.883 -21.172 12.602 1 91.12 657 ARG A CA 1
ATOM 5377 C C . ARG A 1 657 ? -15.102 -22.672 12.75 1 91.12 657 ARG A C 1
ATOM 5379 O O . ARG A 1 657 ? -15.625 -23.125 13.773 1 91.12 657 ARG A O 1
ATOM 5386 N N . TYR A 1 658 ? -14.688 -23.422 11.805 1 95.19 658 TYR A N 1
ATOM 5387 C CA . TYR A 1 658 ? -15.016 -24.844 11.766 1 95.19 658 TYR A CA 1
ATOM 5388 C C . TYR A 1 658 ? -13.773 -25.703 12.047 1 95.19 658 TYR A C 1
ATOM 5390 O O . TYR A 1 658 ? -13.859 -26.703 12.742 1 95.19 658 TYR A O 1
ATOM 5398 N N . VAL A 1 659 ? -12.625 -25.281 11.5 1 93.88 659 VAL A N 1
ATOM 5399 C CA . VAL A 1 659 ? -11.445 -26.141 11.539 1 93.88 659 VAL A CA 1
ATOM 5400 C C . VAL A 1 659 ? -10.711 -25.953 12.859 1 93.88 659 VAL A C 1
ATOM 5402 O O . VAL A 1 659 ? -9.844 -26.75 13.219 1 93.88 659 VAL A O 1
ATOM 5405 N N . GLY A 1 660 ? -11.016 -24.875 13.633 1 84.12 660 GLY A N 1
ATOM 5406 C CA . GLY A 1 660 ? -10.359 -24.625 14.906 1 84.12 660 GLY A CA 1
ATOM 5407 C C . GLY A 1 660 ? -8.945 -24.109 14.75 1 84.12 660 GLY A C 1
ATOM 5408 O O . GLY A 1 660 ? -8.602 -23.516 13.719 1 84.12 660 GLY A O 1
ATOM 5409 N N . VAL A 1 661 ? -8.172 -23.875 15.867 1 72.12 661 VAL A N 1
ATOM 5410 C CA . VAL A 1 661 ? -6.797 -23.391 15.867 1 72.12 661 VAL A CA 1
ATOM 5411 C C . VAL A 1 661 ? -5.836 -24.547 16.094 1 72.12 661 VAL A C 1
ATOM 5413 O O . VAL A 1 661 ? -6.082 -25.422 16.922 1 72.12 661 VAL A O 1
ATOM 5416 N N . ALA A 1 662 ? -4.941 -24.672 15.07 1 56.41 662 ALA A N 1
ATOM 5417 C CA . ALA A 1 662 ? -3.971 -25.75 15.18 1 56.41 662 ALA A CA 1
ATOM 5418 C C . ALA A 1 662 ? -3.189 -25.656 16.484 1 56.41 662 ALA A C 1
ATOM 5420 O O . ALA A 1 662 ? -2.766 -24.578 16.891 1 56.41 662 ALA A O 1
ATOM 5421 N N . GLN A 1 663 ? -3.408 -26.469 17.516 1 46.94 663 GLN A N 1
ATOM 5422 C CA . GLN A 1 663 ? -2.574 -26.562 18.703 1 46.94 663 GLN A CA 1
ATOM 5423 C C . GLN A 1 663 ? -1.099 -26.672 18.344 1 46.94 663 GLN A C 1
ATOM 5425 O O . GLN A 1 663 ? -0.558 -27.781 18.25 1 46.94 663 GLN A O 1
ATOM 5430 N N . HIS A 1 664 ? -0.672 -26.281 17.297 1 43 664 HIS A N 1
ATOM 5431 C CA . HIS A 1 664 ? 0.589 -26.781 16.781 1 43 664 HIS A CA 1
ATOM 5432 C C . HIS A 1 664 ? 1.756 -26.422 17.688 1 43 664 HIS A C 1
ATOM 5434 O O . HIS A 1 664 ? 2.021 -25.234 17.922 1 43 664 HIS A O 1
ATOM 5440 N N . ILE A 1 665 ? 2.014 -27.188 18.719 1 37.28 665 ILE A N 1
ATOM 5441 C CA . ILE A 1 665 ? 3.391 -27.344 19.172 1 37.28 665 ILE A CA 1
ATOM 5442 C C . ILE A 1 665 ? 4.293 -27.688 17.984 1 37.28 665 ILE A C 1
ATOM 5444 O O . ILE A 1 665 ? 4.199 -28.781 17.422 1 37.28 665 ILE A O 1
ATOM 5448 N N . ASP A 1 666 ? 4.387 -26.984 16.984 1 38.66 666 ASP A N 1
ATOM 5449 C CA . ASP A 1 666 ? 5.258 -27.453 15.906 1 38.66 666 ASP A CA 1
ATOM 5450 C C . ASP A 1 666 ? 6.625 -27.859 16.453 1 38.66 666 ASP A C 1
ATOM 5452 O O . ASP A 1 666 ? 7.379 -27.016 16.938 1 38.66 666 ASP A O 1
ATOM 5456 N N . GLU A 1 667 ? 6.816 -28.938 16.906 1 36.84 667 GLU A N 1
ATOM 5457 C CA . GLU A 1 667 ? 8.117 -29.5 17.281 1 36.84 667 GLU A CA 1
ATOM 5458 C C . GLU A 1 667 ? 9.195 -29.078 16.266 1 36.84 667 GLU A C 1
ATOM 5460 O O . GLU A 1 667 ? 10.367 -28.953 16.625 1 36.84 667 GLU A O 1
ATOM 5465 N N . ASP A 1 668 ? 9.008 -29.203 14.914 1 35.38 668 ASP A N 1
ATOM 5466 C CA . ASP A 1 668 ? 10.016 -28.938 13.891 1 35.38 668 ASP A CA 1
ATOM 5467 C C . ASP A 1 668 ? 9.914 -27.5 13.383 1 35.38 668 ASP A C 1
ATOM 5469 O O . ASP A 1 668 ? 9.633 -27.281 12.203 1 35.38 668 ASP A O 1
ATOM 5473 N N . PHE A 1 669 ? 9.609 -26.578 14.18 1 35.56 669 PHE A N 1
ATOM 5474 C CA . PHE A 1 669 ? 9.695 -25.156 13.859 1 35.56 669 PHE A CA 1
ATOM 5475 C C . PHE A 1 669 ? 10.914 -24.859 13 1 35.56 669 PHE A C 1
ATOM 5477 O O . PHE A 1 669 ? 12.047 -25.141 13.406 1 35.56 669 PHE A O 1
ATOM 5484 N N . ASP A 1 670 ? 10.75 -24.953 11.719 1 36.91 670 ASP A N 1
ATOM 5485 C CA . ASP A 1 670 ? 11.867 -24.578 10.859 1 36.91 670 ASP A CA 1
ATOM 5486 C C . ASP A 1 670 ? 12.352 -23.156 11.188 1 36.91 670 ASP A C 1
ATOM 5488 O O . ASP A 1 670 ? 11.852 -22.188 10.625 1 36.91 670 ASP A O 1
ATOM 5492 N N . PHE A 1 671 ? 12.992 -23.172 12.227 1 34.84 671 PHE A N 1
ATOM 5493 C CA . PHE A 1 671 ? 13.625 -21.953 12.734 1 34.84 671 PHE A CA 1
ATOM 5494 C C . PHE A 1 671 ? 14.258 -21.156 11.594 1 34.84 671 PHE A C 1
ATOM 5496 O O . PHE A 1 671 ? 14.141 -19.938 11.547 1 34.84 671 PHE A O 1
ATOM 5503 N N . GLU A 1 672 ? 14.711 -21.969 10.734 1 38.78 672 GLU A N 1
ATOM 5504 C CA . GLU A 1 672 ? 15.398 -21.312 9.633 1 38.78 672 GLU A CA 1
ATOM 5505 C C . GLU A 1 672 ? 14.414 -20.578 8.727 1 38.78 672 GLU A C 1
ATOM 5507 O O . GLU A 1 672 ? 14.664 -19.438 8.312 1 38.78 672 GLU A O 1
ATOM 5512 N N . ALA A 1 673 ? 13.383 -21.297 8.453 1 44.62 673 ALA A N 1
ATOM 5513 C CA . ALA A 1 673 ? 12.367 -20.641 7.637 1 44.62 673 ALA A CA 1
ATOM 5514 C C . ALA A 1 673 ? 11.75 -19.469 8.375 1 44.62 673 ALA A C 1
ATOM 5516 O O . ALA A 1 673 ? 11.539 -18.391 7.797 1 44.62 673 ALA A O 1
ATOM 5517 N N . ARG A 1 674 ? 11.586 -19.688 9.633 1 45.41 674 ARG A N 1
ATOM 5518 C CA . ARG A 1 674 ? 11.086 -18.594 10.445 1 45.41 674 ARG A CA 1
ATOM 5519 C C . ARG A 1 674 ? 12.117 -17.469 10.531 1 45.41 674 ARG A C 1
ATOM 5521 O O . ARG A 1 674 ? 11.758 -16.281 10.484 1 45.41 674 ARG A O 1
ATOM 5528 N N . LEU A 1 675 ? 13.328 -17.844 10.562 1 41.53 675 LEU A N 1
ATOM 5529 C CA . LEU A 1 675 ? 14.414 -16.875 10.562 1 41.53 675 LEU A CA 1
ATOM 5530 C C . LEU A 1 675 ? 14.477 -16.125 9.234 1 41.53 675 LEU A C 1
ATOM 5532 O O . LEU A 1 675 ? 14.703 -14.922 9.211 1 41.53 675 LEU A O 1
ATOM 5536 N N . LYS A 1 676 ? 14.297 -16.891 8.219 1 48.59 676 LYS A N 1
ATOM 5537 C CA . LYS A 1 676 ? 14.273 -16.234 6.914 1 48.59 676 LYS A CA 1
ATOM 5538 C C . LYS A 1 676 ? 13.094 -15.281 6.801 1 48.59 676 LYS A C 1
ATOM 5540 O O . LYS A 1 676 ? 13.227 -14.18 6.258 1 48.59 676 LYS A O 1
ATOM 5545 N N . GLU A 1 677 ? 12.055 -15.742 7.309 1 48 677 GLU A N 1
ATOM 5546 C CA . GLU A 1 677 ? 10.883 -14.875 7.355 1 48 677 GLU A CA 1
ATOM 5547 C C . GLU A 1 677 ? 11.133 -13.656 8.242 1 48 677 GLU A C 1
ATOM 5549 O O . GLU A 1 677 ? 10.773 -12.539 7.879 1 48 677 GLU A O 1
ATOM 5554 N N . ILE A 1 678 ? 11.758 -13.992 9.367 1 44.22 678 ILE A N 1
ATOM 5555 C CA . ILE A 1 678 ? 12.156 -12.906 10.258 1 44.22 678 ILE A CA 1
ATOM 5556 C C . ILE A 1 678 ? 13.172 -12.008 9.562 1 44.22 678 ILE A C 1
ATOM 5558 O O . ILE A 1 678 ? 13.102 -10.781 9.664 1 44.22 678 ILE A O 1
ATOM 5562 N N . GLN A 1 679 ? 14.039 -12.711 8.883 1 42.34 679 GLN A N 1
ATOM 5563 C CA . GLN A 1 679 ? 15.047 -11.945 8.141 1 42.34 679 GLN A CA 1
ATOM 5564 C C . GLN A 1 679 ? 14.391 -11.047 7.098 1 42.34 679 GLN A C 1
ATOM 5566 O O . GLN A 1 679 ? 14.781 -9.883 6.945 1 42.34 679 GLN A O 1
ATOM 5571 N N . ILE A 1 680 ? 13.531 -11.641 6.445 1 46.19 680 ILE A N 1
ATOM 5572 C CA . ILE A 1 680 ? 12.781 -10.844 5.477 1 46.19 680 ILE A CA 1
ATOM 5573 C C . ILE A 1 680 ? 12.047 -9.711 6.199 1 46.19 680 ILE A C 1
ATOM 5575 O O . ILE A 1 680 ? 12.047 -8.57 5.738 1 46.19 680 ILE A O 1
ATOM 5579 N N . GLU A 1 681 ? 11.453 -10.102 7.305 1 43.5 681 GLU A N 1
ATOM 5580 C CA . GLU A 1 681 ? 10.789 -9.102 8.141 1 43.5 681 GLU A CA 1
ATOM 5581 C C . GLU A 1 681 ? 11.789 -8.094 8.688 1 43.5 681 GLU A C 1
ATOM 5583 O O . GLU A 1 681 ? 11.508 -6.895 8.727 1 43.5 681 GLU A O 1
ATOM 5588 N N . LEU A 1 682 ? 12.883 -8.688 9.195 1 41.38 682 LEU A N 1
ATOM 5589 C CA . LEU A 1 682 ? 13.945 -7.879 9.789 1 41.38 682 LEU A CA 1
ATOM 5590 C C . LEU A 1 682 ? 14.609 -7.004 8.727 1 41.38 682 LEU A C 1
ATOM 5592 O O . LEU A 1 682 ? 15.016 -5.875 9.016 1 41.38 682 LEU A O 1
ATOM 5596 N N . ASP A 1 683 ? 14.836 -7.645 7.668 1 42.44 683 ASP A N 1
ATOM 5597 C CA . ASP A 1 683 ? 15.453 -6.848 6.613 1 42.44 683 ASP A CA 1
ATOM 5598 C C . ASP A 1 683 ? 14.633 -5.59 6.324 1 42.44 683 ASP A C 1
ATOM 5600 O O . ASP A 1 683 ? 15.18 -4.574 5.891 1 42.44 683 ASP A O 1
ATOM 5604 N N . GLY A 1 684 ? 13.453 -5.738 6.449 1 37.88 684 GLY A N 1
ATOM 5605 C CA . GLY A 1 684 ? 12.625 -4.547 6.359 1 37.88 684 GLY A CA 1
ATOM 5606 C C . GLY A 1 684 ? 12.664 -3.699 7.617 1 37.88 684 GLY A C 1
ATOM 5607 O O . GLY A 1 684 ? 12.141 -2.582 7.637 1 37.88 684 GLY A O 1
ATOM 5608 N N . LEU A 1 685 ? 12.781 -4.301 8.836 1 35.06 685 LEU A N 1
ATOM 5609 C CA . LEU A 1 685 ? 12.805 -3.572 10.102 1 35.06 685 LEU A CA 1
ATOM 5610 C C . LEU A 1 685 ? 14.133 -2.855 10.297 1 35.06 685 LEU A C 1
ATOM 5612 O O . LEU A 1 685 ? 15.156 -3.287 9.766 1 35.06 685 LEU A O 1
ATOM 5616 N N . ASN A 1 686 ? 14.188 -1.575 10.641 1 34.47 686 ASN A N 1
ATOM 5617 C CA . ASN A 1 686 ? 15.352 -0.739 10.938 1 34.47 686 ASN A CA 1
ATOM 5618 C C . ASN A 1 686 ? 16.266 -1.399 11.953 1 34.47 686 ASN A C 1
ATOM 5620 O O . ASN A 1 686 ? 15.883 -2.367 12.609 1 34.47 686 ASN A O 1
ATOM 5624 N N . GLU A 1 687 ? 17.453 -0.849 12.164 1 32.81 687 GLU A N 1
ATOM 5625 C CA . GLU A 1 687 ? 18.594 -1.234 13.008 1 32.81 687 GLU A CA 1
ATOM 5626 C C . GLU A 1 687 ? 18.141 -1.522 14.438 1 32.81 687 GLU A C 1
ATOM 5628 O O . GLU A 1 687 ? 18.641 -2.457 15.07 1 32.81 687 GLU A O 1
ATOM 5633 N N . GLU A 1 688 ? 17.234 -0.769 14.961 1 33.72 688 GLU A N 1
ATOM 5634 C CA . GLU A 1 688 ? 16.922 -0.937 16.375 1 33.72 688 GLU A CA 1
ATOM 5635 C C . GLU A 1 688 ? 16.203 -2.264 16.625 1 33.72 688 GLU A C 1
ATOM 5637 O O . GLU A 1 688 ? 16.453 -2.926 17.641 1 33.72 688 GLU A O 1
ATOM 5642 N N . ALA A 1 689 ? 15.414 -2.725 15.695 1 35.91 689 ALA A N 1
ATOM 5643 C CA . ALA A 1 689 ? 14.875 -4.082 15.789 1 35.91 689 ALA A CA 1
ATOM 5644 C C . ALA A 1 689 ? 15.984 -5.121 15.648 1 35.91 689 ALA A C 1
ATOM 5646 O O . ALA A 1 689 ? 15.945 -6.168 16.297 1 35.91 689 ALA A O 1
ATOM 5647 N N . PHE A 1 690 ? 17.094 -4.703 15.008 1 35.78 690 PHE A N 1
ATOM 5648 C CA . PHE A 1 690 ? 18.312 -5.512 15.008 1 35.78 690 PHE A CA 1
ATOM 5649 C C . PHE A 1 690 ? 18.922 -5.57 16.406 1 35.78 690 PHE A C 1
ATOM 5651 O O . PHE A 1 690 ? 19.312 -6.645 16.875 1 35.78 690 PHE A O 1
ATOM 5658 N N . GLU A 1 691 ? 18.953 -4.418 17.094 1 39.22 691 GLU A N 1
ATOM 5659 C CA . GLU A 1 691 ? 19.531 -4.418 18.438 1 39.22 691 GLU A CA 1
ATOM 5660 C C . GLU A 1 691 ? 18.609 -5.125 19.438 1 39.22 691 GLU A C 1
ATOM 5662 O O . GLU A 1 691 ? 19.062 -5.902 20.266 1 39.22 691 GLU A O 1
ATOM 5667 N N . LEU A 1 692 ? 17.359 -4.91 19.328 1 37.41 692 LEU A N 1
ATOM 5668 C CA . LEU A 1 692 ? 16.438 -5.648 20.188 1 37.41 692 LEU A CA 1
ATOM 5669 C C . LEU A 1 692 ? 16.406 -7.129 19.812 1 37.41 692 LEU A C 1
ATOM 5671 O O . LEU A 1 692 ? 16.406 -7.996 20.688 1 37.41 692 LEU A O 1
ATOM 5675 N N . ALA A 1 693 ? 16.594 -7.422 18.578 1 39.97 693 ALA A N 1
ATOM 5676 C CA . ALA A 1 693 ? 16.75 -8.805 18.141 1 39.97 693 ALA A CA 1
ATOM 5677 C C . ALA A 1 693 ? 18.062 -9.398 18.625 1 39.97 693 ALA A C 1
ATOM 5679 O O . ALA A 1 693 ? 18.125 -10.562 19.031 1 39.97 693 ALA A O 1
ATOM 5680 N N . LYS A 1 694 ? 19.062 -8.57 18.688 1 42.31 694 LYS A N 1
ATOM 5681 C CA . LYS A 1 694 ? 20.312 -8.977 19.328 1 42.31 694 LYS A CA 1
ATOM 5682 C C . LYS A 1 694 ? 20.109 -9.188 20.828 1 42.31 694 LYS A C 1
ATOM 5684 O O . LYS A 1 694 ? 20.609 -10.164 21.391 1 42.31 694 LYS A O 1
ATOM 5689 N N . VAL A 1 695 ? 19.391 -8.297 21.484 1 42.72 695 VAL A N 1
ATOM 5690 C CA . VAL A 1 695 ? 19.109 -8.445 22.906 1 42.72 695 VAL A CA 1
ATOM 5691 C C . VAL A 1 695 ? 18.188 -9.633 23.141 1 42.72 695 VAL A C 1
ATOM 5693 O O . VAL A 1 695 ? 18.406 -10.445 24.047 1 42.72 695 VAL A O 1
ATOM 5696 N N . ILE A 1 696 ? 17.25 -9.75 22.297 1 38.81 696 ILE A N 1
ATOM 5697 C CA . ILE A 1 696 ? 16.375 -10.914 22.391 1 38.81 696 ILE A CA 1
ATOM 5698 C C . ILE A 1 696 ? 17.172 -12.172 22.016 1 38.81 696 ILE A C 1
ATOM 5700 O O . ILE A 1 696 ? 17.078 -13.195 22.703 1 38.81 696 ILE A O 1
ATOM 5704 N N . LYS A 1 697 ? 17.891 -12.07 20.938 1 40.53 697 LYS A N 1
ATOM 5705 C CA . LYS A 1 697 ? 18.812 -13.156 20.609 1 40.53 697 LYS A CA 1
ATOM 5706 C C . LYS A 1 697 ? 19.766 -13.445 21.766 1 40.53 697 LYS A C 1
ATOM 5708 O O . LYS A 1 697 ? 19.984 -14.609 22.125 1 40.53 697 LYS A O 1
ATOM 5713 N N . CYS A 1 698 ? 20.297 -12.398 22.25 1 39.53 698 CYS A N 1
ATOM 5714 C CA . CYS A 1 698 ? 21.141 -12.602 23.422 1 39.53 698 CYS A CA 1
ATOM 5715 C C . CYS A 1 698 ? 20.328 -13.164 24.594 1 39.53 698 CYS A C 1
ATOM 5717 O O . CYS A 1 698 ? 20.781 -14.078 25.281 1 39.53 698 CYS A O 1
ATOM 5719 N N . ASN A 1 699 ? 19.188 -12.617 24.719 1 36.56 699 ASN A N 1
ATOM 5720 C CA . ASN A 1 699 ? 18.375 -13.141 25.812 1 36.56 699 ASN A CA 1
ATOM 5721 C C . ASN A 1 699 ? 17.859 -14.547 25.5 1 36.56 699 ASN A C 1
ATOM 5723 O O . ASN A 1 699 ? 17.797 -15.398 26.391 1 36.56 699 ASN A O 1
ATOM 5727 N N . PHE A 1 700 ? 17.484 -14.672 24.281 1 35.25 700 PHE A N 1
ATOM 5728 C CA . PHE A 1 700 ? 17.125 -16.031 23.906 1 35.25 700 PHE A CA 1
ATOM 5729 C C . PHE A 1 700 ? 18.344 -16.953 23.953 1 35.25 700 PHE A C 1
ATOM 5731 O O . PHE A 1 700 ? 18.234 -18.109 24.375 1 35.25 700 PHE A O 1
ATOM 5738 N N . GLU A 1 701 ? 19.422 -16.547 23.391 1 35.56 701 GLU A N 1
ATOM 5739 C CA . GLU A 1 701 ? 20.656 -17.312 23.594 1 35.56 701 GLU A CA 1
ATOM 5740 C C . GLU A 1 701 ? 20.938 -17.5 25.078 1 35.56 701 GLU A C 1
ATOM 5742 O O . GLU A 1 701 ? 21.375 -18.578 25.5 1 35.56 701 GLU A O 1
ATOM 5747 N N . GLU A 1 702 ? 20.703 -16.438 25.812 1 37.12 702 GLU A N 1
ATOM 5748 C CA . GLU A 1 702 ? 20.859 -16.625 27.25 1 37.12 702 GLU A CA 1
ATOM 5749 C C . GLU A 1 702 ? 19.75 -17.5 27.828 1 37.12 702 GLU A C 1
ATOM 5751 O O . GLU A 1 702 ? 19.938 -18.156 28.844 1 37.12 702 GLU A O 1
ATOM 5756 N N . LEU A 1 703 ? 18.672 -17.281 27.109 1 36.84 703 LEU A N 1
ATOM 5757 C CA . LEU A 1 703 ? 17.625 -18.172 27.625 1 36.84 703 LEU A CA 1
ATOM 5758 C C . LEU A 1 703 ? 17.719 -19.547 26.953 1 36.84 703 LEU A C 1
ATOM 5760 O O . LEU A 1 703 ? 16.953 -20.453 27.297 1 36.84 703 LEU A O 1
ATOM 5764 N N . GLY A 1 704 ? 18.797 -19.984 26.375 1 37.88 704 GLY A N 1
ATOM 5765 C CA . GLY A 1 704 ? 19.062 -21.312 25.859 1 37.88 704 GLY A CA 1
ATOM 5766 C C . GLY A 1 704 ? 18.109 -21.75 24.766 1 37.88 704 GLY A C 1
ATOM 5767 O O . GLY A 1 704 ? 17.906 -22.953 24.547 1 37.88 704 GLY A O 1
ATOM 5768 N N . ILE A 1 705 ? 17.25 -20.859 24.234 1 30.23 705 ILE A N 1
ATOM 5769 C CA . ILE A 1 705 ? 16.312 -21.312 23.203 1 30.23 705 ILE A CA 1
ATOM 5770 C C . ILE A 1 705 ? 16.812 -20.906 21.828 1 30.23 705 ILE A C 1
ATOM 5772 O O . ILE A 1 705 ? 17.25 -19.766 21.625 1 30.23 705 ILE A O 1
ATOM 5776 N N . MET B 1 1 ? -15.367 26.078 9.539 1 46.09 1 MET B N 1
ATOM 5777 C CA . MET B 1 1 ? -14.43 24.969 9.344 1 46.09 1 MET B CA 1
ATOM 5778 C C . MET B 1 1 ? -15.164 23.672 9.07 1 46.09 1 MET B C 1
ATOM 5780 O O . MET B 1 1 ? -14.805 22.922 8.156 1 46.09 1 MET B O 1
ATOM 5784 N N . GLU B 1 2 ? -16.281 23.484 9.898 1 51.31 2 GLU B N 1
ATOM 5785 C CA . GLU B 1 2 ? -17.062 22.25 9.758 1 51.31 2 GLU B CA 1
ATOM 5786 C C . GLU B 1 2 ? -17.828 22.234 8.43 1 51.31 2 GLU B C 1
ATOM 5788 O O . GLU B 1 2 ? -17.922 21.203 7.777 1 51.31 2 GLU B O 1
ATOM 5793 N N . ASP B 1 3 ? -18.031 23.5 7.934 1 68.75 3 ASP B N 1
ATOM 5794 C CA . ASP B 1 3 ? -18.812 23.609 6.707 1 68.75 3 ASP B CA 1
ATOM 5795 C C . ASP B 1 3 ? -17.953 23.297 5.48 1 68.75 3 ASP B C 1
ATOM 5797 O O . ASP B 1 3 ? -18.375 22.578 4.578 1 68.75 3 ASP B O 1
ATOM 5801 N N . ILE B 1 4 ? -16.688 23.625 5.617 1 76 4 ILE B N 1
ATOM 5802 C CA . ILE B 1 4 ? -15.805 23.406 4.465 1 76 4 ILE B CA 1
ATOM 5803 C C . ILE B 1 4 ? -15.453 21.922 4.355 1 76 4 ILE B C 1
ATOM 5805 O O . ILE B 1 4 ? -15.375 21.375 3.25 1 76 4 ILE B O 1
ATOM 5809 N N . LYS B 1 5 ? -15.43 21.297 5.465 1 80.31 5 LYS B N 1
ATOM 5810 C CA . LYS B 1 5 ? -15.125 19.875 5.473 1 80.31 5 LYS B CA 1
ATOM 5811 C C . LYS B 1 5 ? -16.25 19.078 4.824 1 80.31 5 LYS B C 1
ATOM 5813 O O . LYS B 1 5 ? -15.992 18.109 4.105 1 80.31 5 LYS B O 1
ATOM 5818 N N . LYS B 1 6 ? -17.312 19.531 5.145 1 80.94 6 LYS B N 1
ATOM 5819 C CA . LYS B 1 6 ? -18.469 18.859 4.543 1 80.94 6 LYS B CA 1
ATOM 5820 C C . LYS B 1 6 ? -18.484 19.047 3.027 1 80.94 6 LYS B C 1
ATOM 5822 O O . LYS B 1 6 ? -18.75 18.109 2.279 1 80.94 6 LYS B O 1
ATOM 5827 N N . ILE B 1 7 ? -18.125 20.219 2.631 1 83.81 7 ILE B N 1
ATOM 5828 C CA . ILE B 1 7 ? -18.094 20.531 1.204 1 83.81 7 ILE B CA 1
ATOM 5829 C C . ILE B 1 7 ? -17.031 19.672 0.51 1 83.81 7 ILE B C 1
ATOM 5831 O O . ILE B 1 7 ? -17.281 19.109 -0.557 1 83.81 7 ILE B O 1
ATOM 5835 N N . GLU B 1 8 ? -15.883 19.594 1.1 1 88.62 8 GLU B N 1
ATOM 5836 C CA . GLU B 1 8 ? -14.789 18.797 0.556 1 88.62 8 GLU B CA 1
ATOM 5837 C C . GLU B 1 8 ? -15.211 17.344 0.375 1 88.62 8 GLU B C 1
ATOM 5839 O O . GLU B 1 8 ? -15 16.75 -0.688 1 88.62 8 GLU B O 1
ATOM 5844 N N . ARG B 1 9 ? -15.852 16.828 1.319 1 86.94 9 ARG B N 1
ATOM 5845 C CA . ARG B 1 9 ? -16.266 15.43 1.321 1 86.94 9 ARG B CA 1
ATOM 5846 C C . ARG B 1 9 ? -17.344 15.18 0.283 1 86.94 9 ARG B C 1
ATOM 5848 O O . ARG B 1 9 ? -17.297 14.188 -0.453 1 86.94 9 ARG B O 1
ATOM 5855 N N . ASP B 1 10 ? -18.266 16.062 0.331 1 84.62 10 ASP B N 1
ATOM 5856 C CA . ASP B 1 10 ? -19.391 15.891 -0.587 1 84.62 10 ASP B CA 1
ATOM 5857 C C . ASP B 1 10 ? -18.922 15.961 -2.041 1 84.62 10 ASP B C 1
ATOM 5859 O O . ASP B 1 10 ? -19.359 15.172 -2.877 1 84.62 10 ASP B O 1
ATOM 5863 N N . LEU B 1 11 ? -18.078 16.891 -2.297 1 88.38 11 LEU B N 1
ATOM 5864 C CA . LEU B 1 11 ? -17.578 17.047 -3.656 1 88.38 11 LEU B CA 1
ATOM 5865 C C . LEU B 1 11 ? -16.75 15.844 -4.078 1 88.38 11 LEU B C 1
ATOM 5867 O O . LEU B 1 11 ? -16.875 15.367 -5.207 1 88.38 11 LEU B O 1
ATOM 5871 N N . TRP B 1 12 ? -15.945 15.359 -3.244 1 89.38 12 TRP B N 1
ATOM 5872 C CA . TRP B 1 12 ? -15.141 14.18 -3.539 1 89.38 12 TRP B CA 1
ATOM 5873 C C . TRP B 1 12 ? -16.016 12.961 -3.787 1 89.38 12 TRP B C 1
ATOM 5875 O O . TRP B 1 12 ? -15.828 12.234 -4.766 1 89.38 12 TRP B O 1
ATOM 5885 N N . ASP B 1 13 ? -16.938 12.758 -2.883 1 85.56 13 ASP B N 1
ATOM 5886 C CA . ASP B 1 13 ? -17.828 11.602 -3.002 1 85.56 13 ASP B CA 1
ATOM 5887 C C . ASP B 1 13 ? -18.562 11.609 -4.336 1 85.56 13 ASP B C 1
ATOM 5889 O O . ASP B 1 13 ? -18.688 10.57 -4.988 1 85.56 13 ASP B O 1
ATOM 5893 N N . ALA B 1 14 ? -18.969 12.758 -4.66 1 81 14 ALA B N 1
ATOM 5894 C CA . ALA B 1 14 ? -19.672 12.906 -5.93 1 81 14 ALA B CA 1
ATOM 5895 C C . ALA B 1 14 ? -18.766 12.602 -7.109 1 81 14 ALA B C 1
ATOM 5897 O O . ALA B 1 14 ? -19.125 11.844 -8.008 1 81 14 ALA B O 1
ATOM 5898 N N . ALA B 1 15 ? -17.562 13.133 -7.09 1 85 15 ALA B N 1
ATOM 5899 C CA . ALA B 1 15 ? -16.594 12.938 -8.172 1 85 15 ALA B CA 1
ATOM 5900 C C . ALA B 1 15 ? -16.125 11.484 -8.234 1 85 15 ALA B C 1
ATOM 5902 O O . ALA B 1 15 ? -16.016 10.906 -9.32 1 85 15 ALA B O 1
ATOM 5903 N N . ASP B 1 16 ? -15.984 10.914 -7.133 1 83.56 16 ASP B N 1
ATOM 5904 C CA . ASP B 1 16 ? -15.492 9.539 -7.062 1 83.56 16 ASP B CA 1
ATOM 5905 C C . ASP B 1 16 ? -16.547 8.547 -7.527 1 83.56 16 ASP B C 1
ATOM 5907 O O . ASP B 1 16 ? -16.234 7.535 -8.156 1 83.56 16 ASP B O 1
ATOM 5911 N N . GLN B 1 17 ? -17.734 8.828 -7.145 1 79.69 17 GLN B N 1
ATOM 5912 C CA . GLN B 1 17 ? -18.828 7.98 -7.602 1 79.69 17 GLN B CA 1
ATOM 5913 C C . GLN B 1 17 ? -18.953 8.016 -9.117 1 79.69 17 GLN B C 1
ATOM 5915 O O . GLN B 1 17 ? -19.219 6.992 -9.75 1 79.69 17 GLN B O 1
ATOM 5920 N N . LEU B 1 18 ? -18.797 9.156 -9.633 1 82.06 18 LEU B N 1
ATOM 5921 C CA . LEU B 1 18 ? -18.828 9.305 -11.086 1 82.06 18 LEU B CA 1
ATOM 5922 C C . LEU B 1 18 ? -17.703 8.516 -11.742 1 82.06 18 LEU B C 1
ATOM 5924 O O . LEU B 1 18 ? -17.922 7.836 -12.75 1 82.06 18 LEU B O 1
ATOM 5928 N N . ARG B 1 19 ? -16.562 8.578 -11.141 1 83.56 19 ARG B N 1
ATOM 5929 C CA . ARG B 1 19 ? -15.43 7.82 -11.656 1 83.56 19 ARG B CA 1
ATOM 5930 C C . ARG B 1 19 ? -15.688 6.32 -11.57 1 83.56 19 ARG B C 1
ATOM 5932 O O . ARG B 1 19 ? -15.461 5.59 -12.539 1 83.56 19 ARG B O 1
ATOM 5939 N N . ALA B 1 20 ? -16.188 5.93 -10.422 1 79.5 20 ALA B N 1
ATOM 5940 C CA . ALA B 1 20 ? -16.422 4.512 -10.164 1 79.5 20 ALA B CA 1
ATOM 5941 C C . ALA B 1 20 ? -17.391 3.918 -11.188 1 79.5 20 ALA B C 1
ATOM 5943 O O . ALA B 1 20 ? -17.328 2.723 -11.484 1 79.5 20 ALA B O 1
ATOM 5944 N N . ASN B 1 21 ? -18.188 4.695 -11.734 1 80.5 21 ASN B N 1
ATOM 5945 C CA . ASN B 1 21 ? -19.172 4.223 -12.703 1 80.5 21 ASN B CA 1
ATOM 5946 C C . ASN B 1 21 ? -18.734 4.527 -14.133 1 80.5 21 ASN B C 1
ATOM 5948 O O . ASN B 1 21 ? -19.5 4.352 -15.078 1 80.5 21 ASN B O 1
ATOM 5952 N N . SER B 1 22 ? -17.531 4.918 -14.281 1 87.44 22 SER B N 1
ATOM 5953 C CA . SER B 1 22 ? -16.984 5.23 -15.602 1 87.44 22 SER B CA 1
ATOM 5954 C C . SER B 1 22 ? -15.953 4.199 -16.031 1 87.44 22 SER B C 1
ATOM 5956 O O . SER B 1 22 ? -15.648 3.266 -15.289 1 87.44 22 SER B O 1
ATOM 5958 N N . LYS B 1 23 ? -15.484 4.359 -17.219 1 88.5 23 LYS B N 1
ATOM 5959 C CA . LYS B 1 23 ? -14.484 3.445 -17.766 1 88.5 23 LYS B CA 1
ATOM 5960 C C . LYS B 1 23 ? -13.07 3.9 -17.406 1 88.5 23 LYS B C 1
ATOM 5962 O O . LYS B 1 23 ? -12.086 3.318 -17.875 1 88.5 23 LYS B O 1
ATOM 5967 N N . LEU B 1 24 ? -12.961 4.941 -16.594 1 87.75 24 LEU B N 1
ATOM 5968 C CA . LEU B 1 24 ? -11.656 5.543 -16.344 1 87.75 24 LEU B CA 1
ATOM 5969 C C . LEU B 1 24 ? -11.062 5.004 -15.039 1 87.75 24 LEU B C 1
ATOM 5971 O O . LEU B 1 24 ? -11.781 4.789 -14.062 1 87.75 24 LEU B O 1
ATOM 5975 N N . THR B 1 25 ? -9.719 4.867 -15.023 1 82.69 25 THR B N 1
ATOM 5976 C CA . THR B 1 25 ? -8.984 4.574 -13.797 1 82.69 25 THR B CA 1
ATOM 5977 C C . THR B 1 25 ? -8.789 5.84 -12.961 1 82.69 25 THR B C 1
ATOM 5979 O O . THR B 1 25 ? -9.008 6.949 -13.453 1 82.69 25 THR B O 1
ATOM 5982 N N . ALA B 1 26 ? -8.422 5.641 -11.758 1 80.19 26 ALA B N 1
ATOM 5983 C CA . ALA B 1 26 ? -8.141 6.781 -10.891 1 80.19 26 ALA B CA 1
ATOM 5984 C C . ALA B 1 26 ? -7.008 7.637 -11.453 1 80.19 26 ALA B C 1
ATOM 5986 O O . ALA B 1 26 ? -7.047 8.867 -11.367 1 80.19 26 ALA B O 1
ATOM 5987 N N . ALA B 1 27 ? -5.992 7 -12 1 79.56 27 ALA B N 1
ATOM 5988 C CA . ALA B 1 27 ? -4.852 7.715 -12.562 1 79.56 27 ALA B CA 1
ATOM 5989 C C . ALA B 1 27 ? -5.277 8.586 -13.742 1 79.56 27 ALA B C 1
ATOM 5991 O O . ALA B 1 27 ? -4.824 9.727 -13.867 1 79.56 27 ALA B O 1
ATOM 5992 N N . GLU B 1 28 ? -6.145 8.078 -14.539 1 84.69 28 GLU B N 1
ATOM 5993 C CA . GLU B 1 28 ? -6.633 8.812 -15.703 1 84.69 28 GLU B CA 1
ATOM 5994 C C . GLU B 1 28 ? -7.57 9.945 -15.281 1 84.69 28 GLU B C 1
ATOM 5996 O O . GLU B 1 28 ? -7.668 10.961 -15.977 1 84.69 28 GLU B O 1
ATOM 6001 N N . TYR B 1 29 ? -8.203 9.742 -14.156 1 88.38 29 TYR B N 1
ATOM 6002 C CA . TYR B 1 29 ? -9.289 10.602 -13.68 1 88.38 29 TYR B CA 1
ATOM 6003 C C . TYR B 1 29 ? -8.734 11.773 -12.883 1 88.38 29 TYR B C 1
ATOM 6005 O O . TYR B 1 29 ? -9.32 12.859 -12.883 1 88.38 29 TYR B O 1
ATOM 6013 N N . SER B 1 30 ? -7.648 11.664 -12.297 1 88.38 30 SER B N 1
ATOM 6014 C CA . SER B 1 30 ? -7.164 12.578 -11.266 1 88.38 30 SER B CA 1
ATOM 6015 C C . SER B 1 30 ? -6.82 13.945 -11.844 1 88.38 30 SER B C 1
ATOM 6017 O O . SER B 1 30 ? -7.398 14.953 -11.445 1 88.38 30 SER B O 1
ATOM 6019 N N . MET B 1 31 ? -6.004 14.031 -12.891 1 89.38 31 MET B N 1
ATOM 6020 C CA . MET B 1 31 ? -5.539 15.305 -13.438 1 89.38 31 MET B CA 1
ATOM 6021 C C . MET B 1 31 ? -6.695 16.094 -14.062 1 89.38 31 MET B C 1
ATOM 6023 O O . MET B 1 31 ? -6.824 17.297 -13.844 1 89.38 31 MET B O 1
ATOM 6027 N N . PRO B 1 32 ? -7.543 15.414 -14.766 1 92 32 PRO B N 1
ATOM 6028 C CA . PRO B 1 32 ? -8.672 16.141 -15.344 1 92 32 PRO B CA 1
ATOM 6029 C C . PRO B 1 32 ? -9.602 16.734 -14.281 1 92 32 PRO B C 1
ATOM 6031 O O . PRO B 1 32 ? -10.086 17.859 -14.445 1 92 32 PRO B O 1
ATOM 6034 N N . VAL B 1 33 ? -9.836 16 -13.227 1 93.69 33 VAL B N 1
ATOM 6035 C CA . VAL B 1 33 ? -10.711 16.5 -12.164 1 93.69 33 VAL B CA 1
ATOM 6036 C C . VAL B 1 33 ? -10.062 17.703 -11.484 1 93.69 33 VAL B C 1
ATOM 6038 O O . VAL B 1 33 ? -10.727 18.703 -11.219 1 93.69 33 VAL B O 1
ATOM 6041 N N . LEU B 1 34 ? -8.805 17.609 -11.203 1 93.38 34 LEU B N 1
ATOM 6042 C CA . LEU B 1 34 ? -8.07 18.719 -10.625 1 93.38 34 LEU B CA 1
ATOM 6043 C C . LEU B 1 34 ? -8.094 19.922 -11.562 1 93.38 34 LEU B C 1
ATOM 6045 O O . LEU B 1 34 ? -8.195 21.078 -11.109 1 93.38 34 LEU B O 1
ATOM 6049 N N . GLY B 1 35 ? -7.996 19.641 -12.828 1 95.25 35 GLY B N 1
ATOM 6050 C CA . GLY B 1 35 ? -8.102 20.703 -13.82 1 95.25 35 GLY B CA 1
ATOM 6051 C C . GLY B 1 35 ? -9.445 21.422 -13.789 1 95.25 35 GLY B C 1
ATOM 6052 O O . GLY B 1 35 ? -9.5 22.641 -13.938 1 95.25 35 GLY B O 1
ATOM 6053 N N . LEU B 1 36 ? -10.508 20.688 -13.57 1 95.44 36 LEU B N 1
ATOM 6054 C CA . LEU B 1 36 ? -11.844 21.281 -13.5 1 95.44 36 LEU B CA 1
ATOM 6055 C C . LEU B 1 36 ? -11.984 22.156 -12.25 1 95.44 36 LEU B C 1
ATOM 6057 O O . LEU B 1 36 ? -12.617 23.203 -12.297 1 95.44 36 LEU B O 1
ATOM 6061 N N . ILE B 1 37 ? -11.438 21.656 -11.164 1 93.06 37 ILE B N 1
ATOM 6062 C CA . ILE B 1 37 ? -11.453 22.453 -9.938 1 93.06 37 ILE B CA 1
ATOM 6063 C C . ILE B 1 37 ? -10.68 23.75 -10.148 1 93.06 37 ILE B C 1
ATOM 6065 O O . ILE B 1 37 ? -11.117 24.812 -9.727 1 93.06 37 ILE B O 1
ATOM 6069 N N . PHE B 1 38 ? -9.578 23.703 -10.797 1 94.19 38 PHE B N 1
ATOM 6070 C CA . PHE B 1 38 ? -8.797 24.875 -11.133 1 94.19 38 PHE B CA 1
ATOM 6071 C C . PHE B 1 38 ? -9.609 25.859 -11.977 1 94.19 38 PHE B C 1
ATOM 6073 O O . PHE B 1 38 ? -9.594 27.062 -11.734 1 94.19 38 PHE B O 1
ATOM 6080 N N . LEU B 1 39 ? -10.25 25.25 -12.945 1 94.81 39 LEU B N 1
ATOM 6081 C CA . LEU B 1 39 ? -11.047 26.078 -13.836 1 94.81 39 LEU B CA 1
ATOM 6082 C C . LEU B 1 39 ? -12.133 26.812 -13.07 1 94.81 39 LEU B C 1
ATOM 6084 O O . LEU B 1 39 ? -12.383 28 -13.312 1 94.81 39 LEU B O 1
ATOM 6088 N N . ARG B 1 40 ? -12.812 26.094 -12.188 1 93.94 40 ARG B N 1
ATOM 6089 C CA . ARG B 1 40 ? -13.828 26.734 -11.352 1 93.94 40 ARG B CA 1
ATOM 6090 C C . ARG B 1 40 ? -13.227 27.828 -10.484 1 93.94 40 ARG B C 1
ATOM 6092 O O . ARG B 1 40 ? -13.789 28.922 -10.375 1 93.94 40 ARG B O 1
ATOM 6099 N N . TYR B 1 41 ? -12.117 27.594 -9.898 1 91.44 41 TYR B N 1
ATOM 6100 C CA . TYR B 1 41 ? -11.391 28.594 -9.102 1 91.44 41 TYR B CA 1
ATOM 6101 C C . TYR B 1 41 ? -11.055 29.812 -9.938 1 91.44 41 TYR B C 1
ATOM 6103 O O . TYR B 1 41 ? -11.328 30.953 -9.531 1 91.44 41 TYR B O 1
ATOM 6111 N N . ALA B 1 42 ? -10.453 29.531 -11.062 1 92.5 42 ALA B N 1
ATOM 6112 C CA . ALA B 1 42 ? -10.008 30.625 -11.938 1 92.5 42 ALA B CA 1
ATOM 6113 C C . ALA B 1 42 ? -11.18 31.516 -12.336 1 92.5 42 ALA B C 1
ATOM 6115 O O . ALA B 1 42 ? -11.047 32.75 -12.391 1 92.5 42 ALA B O 1
ATOM 6116 N N . TYR B 1 43 ? -12.266 30.906 -12.555 1 94.56 43 TYR B N 1
ATOM 6117 C CA . TYR B 1 43 ? -13.445 31.672 -12.953 1 94.56 43 TYR B CA 1
ATOM 6118 C C . TYR B 1 43 ? -13.977 32.5 -11.797 1 94.56 43 TYR B C 1
ATOM 6120 O O . TYR B 1 43 ? -14.336 33.656 -11.977 1 94.56 43 TYR B O 1
ATOM 6128 N N . ASN B 1 44 ? -14.086 31.906 -10.633 1 92.94 44 ASN B N 1
ATOM 6129 C CA . ASN B 1 44 ? -14.508 32.656 -9.461 1 92.94 44 ASN B CA 1
ATOM 6130 C C . ASN B 1 44 ? -13.617 33.875 -9.227 1 92.94 44 ASN B C 1
ATOM 6132 O O . ASN B 1 44 ? -14.109 34.969 -8.969 1 92.94 44 ASN B O 1
ATOM 6136 N N . ARG B 1 45 ? -12.375 33.656 -9.297 1 90.81 45 ARG B N 1
ATOM 6137 C CA . ARG B 1 45 ? -11.406 34.719 -9.102 1 90.81 45 ARG B CA 1
ATOM 6138 C C . ARG B 1 45 ? -11.555 35.781 -10.18 1 90.81 45 ARG B C 1
ATOM 6140 O O . ARG B 1 45 ? -11.445 37 -9.891 1 90.81 45 ARG B O 1
ATOM 6147 N N . PHE B 1 46 ? -11.734 35.375 -11.367 1 93.19 46 PHE B N 1
ATOM 6148 C CA . PHE B 1 46 ? -11.953 36.281 -12.492 1 93.19 46 PHE B CA 1
ATOM 6149 C C . PHE B 1 46 ? -13.141 37.188 -12.219 1 93.19 46 PHE B C 1
ATOM 6151 O O . PHE B 1 46 ? -13.047 38.406 -12.414 1 93.19 46 PHE B O 1
ATOM 6158 N N . LEU B 1 47 ? -14.242 36.625 -11.805 1 92.56 47 LEU B N 1
ATOM 6159 C CA . LEU B 1 47 ? -15.445 37.406 -11.531 1 92.56 47 LEU B CA 1
ATOM 6160 C C . LEU B 1 47 ? -15.211 38.406 -10.414 1 92.56 47 LEU B C 1
ATOM 6162 O O . LEU B 1 47 ? -15.609 39.562 -10.523 1 92.56 47 LEU B O 1
ATOM 6166 N N . MET B 1 48 ? -14.586 37.969 -9.398 1 89.94 48 MET B N 1
ATOM 6167 C CA . MET B 1 48 ? -14.312 38.844 -8.242 1 89.94 48 MET B CA 1
ATOM 6168 C C . MET B 1 48 ? -13.422 40 -8.633 1 89.94 48 MET B C 1
ATOM 6170 O O . MET B 1 48 ? -13.711 41.156 -8.273 1 89.94 48 MET B O 1
ATOM 6174 N N . VAL B 1 49 ? -12.398 39.719 -9.32 1 89.94 49 VAL B N 1
ATOM 6175 C CA . VAL B 1 49 ? -11.422 40.719 -9.688 1 89.94 49 VAL B CA 1
ATOM 6176 C C . VAL B 1 49 ? -12.016 41.688 -10.727 1 89.94 49 VAL B C 1
ATOM 6178 O O . VAL B 1 49 ? -11.734 42.875 -10.727 1 89.94 49 VAL B O 1
ATOM 6181 N N . LYS B 1 50 ? -12.742 41.094 -11.633 1 91.75 50 LYS B N 1
ATOM 6182 C CA . LYS B 1 50 ? -13.422 41.938 -12.625 1 91.75 50 LYS B CA 1
ATOM 6183 C C . LYS B 1 50 ? -14.281 43 -11.953 1 91.75 50 LYS B C 1
ATOM 6185 O O . LYS B 1 50 ? -14.25 44.156 -12.352 1 91.75 50 LYS B O 1
ATOM 6190 N N . GLU B 1 51 ? -15.023 42.562 -10.992 1 90.5 51 GLU B N 1
ATOM 6191 C CA . GLU B 1 51 ? -15.852 43.5 -10.242 1 90.5 51 GLU B CA 1
ATOM 6192 C C . GLU B 1 51 ? -15 44.562 -9.562 1 90.5 51 GLU B C 1
ATOM 6194 O O . GLU B 1 51 ? -15.359 45.75 -9.57 1 90.5 51 GLU B O 1
ATOM 6199 N N . GLU B 1 52 ? -13.961 44.156 -9 1 89.75 52 GLU B N 1
ATOM 6200 C CA . GLU B 1 52 ? -13.055 45.062 -8.328 1 89.75 52 GLU B CA 1
ATOM 6201 C C . GLU B 1 52 ? -12.438 46.062 -9.312 1 89.75 52 GLU B C 1
ATOM 6203 O O . GLU B 1 52 ? -12.305 47.25 -9.008 1 89.75 52 GLU B O 1
ATOM 6208 N N . ILE B 1 53 ? -11.984 45.594 -10.477 1 90.25 53 ILE B N 1
ATOM 6209 C CA . ILE B 1 53 ? -11.359 46.406 -11.5 1 90.25 53 ILE B CA 1
ATOM 6210 C C . ILE B 1 53 ? -12.375 47.438 -12.023 1 90.25 53 ILE B C 1
ATOM 6212 O O . ILE B 1 53 ? -12.07 48.625 -12.164 1 90.25 53 ILE B O 1
ATOM 6216 N N . GLU B 1 54 ? -13.523 46.969 -12.32 1 89.19 54 GLU B N 1
ATOM 6217 C CA . GLU B 1 54 ? -14.57 47.812 -12.859 1 89.19 54 GLU B CA 1
ATOM 6218 C C . GLU B 1 54 ? -14.922 48.938 -11.891 1 89.19 54 GLU B C 1
ATOM 6220 O O . GLU B 1 54 ? -15.211 50.062 -12.305 1 89.19 54 GLU B O 1
ATOM 6225 N N . GLU B 1 55 ? -14.875 48.656 -10.672 1 87.19 55 GLU B N 1
ATOM 6226 C CA . GLU B 1 55 ? -15.203 49.625 -9.648 1 87.19 55 GLU B CA 1
ATOM 6227 C C . GLU B 1 55 ? -14.094 50.656 -9.508 1 87.19 55 GLU B C 1
ATOM 6229 O O . GLU B 1 55 ? -14.367 51.844 -9.227 1 87.19 55 GLU B O 1
ATOM 6234 N N . ASN B 1 56 ? -12.906 50.312 -9.781 1 84.5 56 ASN B N 1
ATOM 6235 C CA . ASN B 1 56 ? -11.781 51.188 -9.469 1 84.5 56 ASN B CA 1
ATOM 6236 C C . ASN B 1 56 ? -11.18 51.781 -10.727 1 84.5 56 ASN B C 1
ATOM 6238 O O . ASN B 1 56 ? -10.242 52.594 -10.648 1 84.5 56 ASN B O 1
ATOM 6242 N N . LEU B 1 57 ? -11.641 51.375 -11.875 1 85.12 57 LEU B N 1
ATOM 6243 C CA . LEU B 1 57 ? -11.117 51.938 -13.117 1 85.12 57 LEU B CA 1
ATOM 6244 C C . LEU B 1 57 ? -11.422 53.438 -13.203 1 85.12 57 LEU B C 1
ATOM 6246 O O . LEU B 1 57 ? -12.555 53.844 -12.969 1 85.12 57 LEU B O 1
ATOM 6250 N N . PRO B 1 58 ? -10.391 54.25 -13.359 1 79.38 58 PRO B N 1
ATOM 6251 C CA . PRO B 1 58 ? -10.609 55.719 -13.477 1 79.38 58 PRO B CA 1
ATOM 6252 C C . PRO B 1 58 ? -11.5 56.062 -14.656 1 79.38 58 PRO B C 1
ATOM 6254 O O . PRO B 1 58 ? -11.484 55.375 -15.688 1 79.38 58 PRO B O 1
ATOM 6257 N N . SER B 1 59 ? -12.445 56.844 -14.453 1 78.06 59 SER B N 1
ATOM 6258 C CA . SER B 1 59 ? -13.336 57.344 -15.5 1 78.06 59 SER B CA 1
ATOM 6259 C C . SER B 1 59 ? -12.859 58.688 -16.047 1 78.06 59 SER B C 1
ATOM 6261 O O . SER B 1 59 ? -12.477 59.562 -15.281 1 78.06 59 SER B O 1
ATOM 6263 N N . ARG B 1 60 ? -12.516 58.75 -17.391 1 75.44 60 ARG B N 1
ATOM 6264 C CA . ARG B 1 60 ? -12.258 60 -18.078 1 75.44 60 ARG B CA 1
ATOM 6265 C C . ARG B 1 60 ? -13.461 60.438 -18.906 1 75.44 60 ARG B C 1
ATOM 6267 O O . ARG B 1 60 ? -13.867 59.719 -19.828 1 75.44 60 ARG B O 1
ATOM 6274 N N . ASN B 1 61 ? -13.984 61.625 -18.688 1 77.38 61 ASN B N 1
ATOM 6275 C CA . ASN B 1 61 ? -15.172 62.188 -19.328 1 77.38 61 ASN B CA 1
ATOM 6276 C C . ASN B 1 61 ? -16.344 61.219 -19.281 1 77.38 61 ASN B C 1
ATOM 6278 O O . ASN B 1 61 ? -17.047 61.031 -20.266 1 77.38 61 ASN B O 1
ATOM 6282 N N . GLY B 1 62 ? -16.438 60.438 -18.172 1 73 62 GLY B N 1
ATOM 6283 C CA . GLY B 1 62 ? -17.547 59.531 -17.922 1 73 62 GLY B CA 1
ATOM 6284 C C . GLY B 1 62 ? -17.375 58.156 -18.547 1 73 62 GLY B C 1
ATOM 6285 O O . GLY B 1 62 ? -18.25 57.312 -18.438 1 73 62 GLY B O 1
ATOM 6286 N N . LYS B 1 63 ? -16.219 58 -19.359 1 78.12 63 LYS B N 1
ATOM 6287 C CA . LYS B 1 63 ? -16.016 56.719 -20.016 1 78.12 63 LYS B CA 1
ATOM 6288 C C . LYS B 1 63 ? -14.844 55.969 -19.375 1 78.12 63 LYS B C 1
ATOM 6290 O O . LYS B 1 63 ? -13.773 56.531 -19.172 1 78.12 63 LYS B O 1
ATOM 6295 N N . LYS B 1 64 ? -15.164 54.688 -18.891 1 81.12 64 LYS B N 1
ATOM 6296 C CA . LYS B 1 64 ? -14.117 53.812 -18.375 1 81.12 64 LYS B CA 1
ATOM 6297 C C . LYS B 1 64 ? -13.422 53.062 -19.516 1 81.12 64 LYS B C 1
ATOM 6299 O O . LYS B 1 64 ? -14.047 52.719 -20.516 1 81.12 64 LYS B O 1
ATOM 6304 N N . ARG B 1 65 ? -12.086 53 -19.531 1 84.81 65 ARG B N 1
ATOM 6305 C CA . ARG B 1 65 ? -11.383 52.188 -20.531 1 84.81 65 ARG B CA 1
ATOM 6306 C C . ARG B 1 65 ? -11.758 50.719 -20.406 1 84.81 65 ARG B C 1
ATOM 6308 O O . ARG B 1 65 ? -12.25 50.281 -19.359 1 84.81 65 ARG B O 1
ATOM 6315 N N . PRO B 1 66 ? -11.555 50 -21.516 1 85.19 66 PRO B N 1
ATOM 6316 C CA . PRO B 1 66 ? -11.828 48.562 -21.453 1 85.19 66 PRO B CA 1
ATOM 6317 C C . PRO B 1 66 ? -10.867 47.844 -20.516 1 85.19 66 PRO B C 1
ATOM 6319 O O . PRO B 1 66 ? -9.711 48.25 -20.359 1 85.19 66 PRO B O 1
ATOM 6322 N N . ILE B 1 67 ? -11.359 46.812 -19.844 1 87.5 67 ILE B N 1
ATOM 6323 C CA . ILE B 1 67 ? -10.57 45.938 -18.984 1 87.5 67 ILE B CA 1
ATOM 6324 C C . IL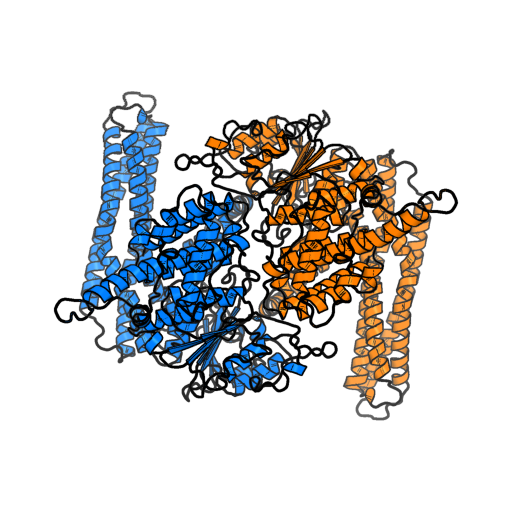E B 1 67 ? -9.57 45.156 -19.828 1 87.5 67 ILE B C 1
ATOM 6326 O O . ILE B 1 67 ? -9.914 44.656 -20.906 1 87.5 67 ILE B O 1
ATOM 6330 N N . THR B 1 68 ? -8.281 45.125 -19.391 1 86.5 68 THR B N 1
ATOM 6331 C CA . THR B 1 68 ? -7.23 44.406 -20.109 1 86.5 68 THR B CA 1
ATOM 6332 C C . THR B 1 68 ? -6.723 43.219 -19.281 1 86.5 68 THR B C 1
ATOM 6334 O O . THR B 1 68 ? -7.023 43.125 -18.094 1 86.5 68 THR B O 1
ATOM 6337 N N . LYS B 1 69 ? -6 42.344 -19.938 1 87.62 69 LYS B N 1
ATOM 6338 C CA . LYS B 1 69 ? -5.398 41.188 -19.266 1 87.62 69 LYS B CA 1
ATOM 6339 C C . LYS B 1 69 ? -4.422 41.625 -18.188 1 87.62 69 LYS B C 1
ATOM 6341 O O . LYS B 1 69 ? -4.285 40.969 -17.156 1 87.62 69 LYS B O 1
ATOM 6346 N N . GLU B 1 70 ? -3.783 42.719 -18.375 1 85.12 70 GLU B N 1
ATOM 6347 C CA . GLU B 1 70 ? -2.801 43.219 -17.422 1 85.12 70 GLU B CA 1
ATOM 6348 C C . GLU B 1 70 ? -3.461 43.625 -16.109 1 85.12 70 GLU B C 1
ATOM 6350 O O . GLU B 1 70 ? -2.854 43.5 -15.039 1 85.12 70 GLU B O 1
ATOM 6355 N N . ASP B 1 71 ? -4.691 44.094 -16.188 1 87.88 71 ASP B N 1
ATOM 6356 C CA . ASP B 1 71 ? -5.43 44.469 -14.984 1 87.88 71 ASP B CA 1
ATOM 6357 C C . ASP B 1 71 ? -5.594 43.25 -14.055 1 87.88 71 ASP B C 1
ATOM 6359 O O . ASP B 1 71 ? -5.539 43.375 -12.836 1 87.88 71 ASP B O 1
ATOM 6363 N N . PHE B 1 72 ? -5.754 42.156 -14.656 1 87.75 72 PHE B N 1
ATOM 6364 C CA . PHE B 1 72 ? -5.949 40.938 -13.891 1 87.75 72 PHE B CA 1
ATOM 6365 C C . PHE B 1 72 ? -4.633 40.469 -13.297 1 87.75 72 PHE B C 1
ATOM 6367 O O . PHE B 1 72 ? -4.574 40.062 -12.125 1 87.75 72 PHE B O 1
ATOM 6374 N N . GLU B 1 73 ? -3.627 40.469 -14.039 1 79.69 73 GLU B N 1
ATOM 6375 C CA . GLU B 1 73 ? -2.314 39.969 -13.617 1 79.69 73 GLU B CA 1
ATOM 6376 C C . GLU B 1 73 ? -1.808 40.75 -12.398 1 79.69 73 GLU B C 1
ATOM 6378 O O . GLU B 1 73 ? -1.145 40.188 -11.531 1 79.69 73 GLU B O 1
ATOM 6383 N N . SER B 1 74 ? -2.123 42.031 -12.398 1 78.31 74 SER B N 1
ATOM 6384 C CA . SER B 1 74 ? -1.683 42.875 -11.289 1 78.31 74 SER B CA 1
ATOM 6385 C C . SER B 1 74 ? -2.352 42.469 -9.984 1 78.31 74 SER B C 1
ATOM 6387 O O . SER B 1 74 ? -1.848 42.75 -8.898 1 78.31 74 SER B O 1
ATOM 6389 N N . LYS B 1 75 ? -3.416 41.781 -10.148 1 79.88 75 LYS B N 1
ATOM 6390 C CA . LYS B 1 75 ? -4.148 41.344 -8.969 1 79.88 75 LYS B CA 1
ATOM 6391 C C . LYS B 1 75 ? -4.027 39.812 -8.805 1 79.88 75 LYS B C 1
ATOM 6393 O O . LYS B 1 75 ? -4.879 39.188 -8.18 1 79.88 75 LYS B O 1
ATOM 6398 N N . SER B 1 76 ? -3.043 39.25 -9.469 1 76.31 76 SER B N 1
ATOM 6399 C CA . SER B 1 76 ? -2.742 37.812 -9.383 1 76.31 76 SER B CA 1
ATOM 6400 C C . SER B 1 76 ? -3.928 36.969 -9.836 1 76.31 76 SER B C 1
ATOM 6402 O O . SER B 1 76 ? -4.27 35.969 -9.195 1 76.31 76 SER B O 1
ATOM 6404 N N . ALA B 1 77 ? -4.621 37.531 -10.836 1 83.88 77 ALA B N 1
ATOM 6405 C CA . ALA B 1 77 ? -5.73 36.812 -11.445 1 83.88 77 ALA B CA 1
ATOM 6406 C C . ALA B 1 77 ? -5.492 36.594 -12.938 1 83.88 77 ALA B C 1
ATOM 6408 O O . ALA B 1 77 ? -4.734 37.312 -13.562 1 83.88 77 ALA B O 1
ATOM 6409 N N . ILE B 1 78 ? -6.172 35.562 -13.453 1 88.19 78 ILE B N 1
ATOM 6410 C CA . ILE B 1 78 ? -6.039 35.219 -14.859 1 88.19 78 ILE B CA 1
ATOM 6411 C C . ILE B 1 78 ? -7.227 35.781 -15.648 1 88.19 78 ILE B C 1
ATOM 6413 O O . ILE B 1 78 ? -8.383 35.594 -15.242 1 88.19 78 ILE B O 1
ATOM 6417 N N . PHE B 1 79 ? -6.875 36.469 -16.703 1 92.5 79 PHE B N 1
ATOM 6418 C CA . PHE B 1 79 ? -7.941 36.844 -17.625 1 92.5 79 PHE B CA 1
ATOM 6419 C C . PHE B 1 79 ? -8.484 35.594 -18.344 1 92.5 79 PHE B C 1
ATOM 6421 O O . PHE B 1 79 ? -7.727 34.844 -18.953 1 92.5 79 PHE B O 1
ATOM 6428 N N . LEU B 1 80 ? -9.812 35.406 -18.281 1 95.5 80 LEU B N 1
ATOM 6429 C CA . LEU B 1 80 ? -10.422 34.219 -18.891 1 95.5 80 LEU B CA 1
ATOM 6430 C C . LEU B 1 80 ? -11.211 34.625 -20.141 1 95.5 80 LEU B C 1
ATOM 6432 O O . LEU B 1 80 ? -12.211 35.344 -20.047 1 95.5 80 LEU B O 1
ATOM 6436 N N . PRO B 1 81 ? -10.742 34.094 -21.281 1 95.12 81 PRO B N 1
ATOM 6437 C CA . PRO B 1 81 ? -11.586 34.281 -22.469 1 95.12 81 PRO B CA 1
ATOM 6438 C C . PRO B 1 81 ? -12.961 33.625 -22.312 1 95.12 81 PRO B C 1
ATOM 6440 O O . PRO B 1 81 ? -13.148 32.781 -21.453 1 95.12 81 PRO B O 1
ATOM 6443 N N . GLU B 1 82 ? -13.891 34 -23.156 1 95.25 82 GLU B N 1
ATOM 6444 C CA . GLU B 1 82 ? -15.273 33.562 -23.031 1 95.25 82 GLU B CA 1
ATOM 6445 C C . GLU B 1 82 ? -15.375 32.031 -23.047 1 95.25 82 GLU B C 1
ATOM 6447 O O . GLU B 1 82 ? -16.094 31.438 -22.25 1 95.25 82 GLU B O 1
ATOM 6452 N N . ILE B 1 83 ? -14.633 31.391 -23.891 1 96.75 83 ILE B N 1
ATOM 6453 C CA . ILE B 1 83 ? -14.742 29.938 -24.094 1 96.75 83 ILE B CA 1
ATOM 6454 C C . ILE B 1 83 ? -14.219 29.219 -22.859 1 96.75 83 ILE B C 1
ATOM 6456 O O . ILE B 1 83 ? -14.445 28.016 -22.688 1 96.75 83 ILE B O 1
ATOM 6460 N N . ALA B 1 84 ? -13.445 29.906 -21.984 1 96.88 84 ALA B N 1
ATOM 6461 C CA . ALA B 1 84 ? -12.844 29.281 -20.812 1 96.88 84 ALA B CA 1
ATOM 6462 C C . ALA B 1 84 ? -13.648 29.609 -19.562 1 96.88 84 ALA B C 1
ATOM 6464 O O . ALA B 1 84 ? -13.266 29.219 -18.453 1 96.88 84 ALA B O 1
ATOM 6465 N N . ARG B 1 85 ? -14.688 30.391 -19.719 1 96.75 85 ARG B N 1
ATOM 6466 C CA . ARG B 1 85 ? -15.523 30.734 -18.562 1 96.75 85 ARG B CA 1
ATOM 6467 C C . ARG B 1 85 ? -16.469 29.594 -18.203 1 96.75 85 ARG B C 1
ATOM 6469 O O . ARG B 1 85 ? -17.047 28.969 -19.094 1 96.75 85 ARG B O 1
ATOM 6476 N N . TYR B 1 86 ? -16.547 29.328 -16.938 1 95.81 86 TYR B N 1
ATOM 6477 C CA . TYR B 1 86 ? -17.281 28.172 -16.438 1 95.81 86 TYR B CA 1
ATOM 6478 C C . TYR B 1 86 ? -18.75 28.219 -16.859 1 95.81 86 TYR B C 1
ATOM 6480 O O . TYR B 1 86 ? -19.344 27.203 -17.188 1 95.81 86 TYR B O 1
ATOM 6488 N N . ASP B 1 87 ? -19.328 29.406 -16.844 1 94.38 87 ASP B N 1
ATOM 6489 C CA . ASP B 1 87 ? -20.734 29.578 -17.234 1 94.38 87 ASP B CA 1
ATOM 6490 C C . ASP B 1 87 ? -20.953 29.172 -18.688 1 94.38 87 ASP B C 1
ATOM 6492 O O . ASP B 1 87 ? -22 28.641 -19.047 1 94.38 87 ASP B O 1
ATOM 6496 N N . TYR B 1 88 ? -19.984 29.438 -19.531 1 96.12 88 TYR B N 1
ATOM 6497 C CA . TYR B 1 88 ? -20.047 29.031 -20.938 1 96.12 88 TYR B CA 1
ATOM 6498 C C . TYR B 1 88 ? -20.062 27.516 -21.062 1 96.12 88 TYR B C 1
ATOM 6500 O O . TYR B 1 88 ? -20.891 26.953 -21.781 1 96.12 88 TYR B O 1
ATOM 6508 N N . LEU B 1 89 ? -19.203 26.859 -20.344 1 96.81 89 LEU B N 1
ATOM 6509 C CA . LEU B 1 89 ? -19.047 25.406 -20.438 1 96.81 89 LEU B CA 1
ATOM 6510 C C . LEU B 1 89 ? -20.281 24.688 -19.938 1 96.81 89 LEU B C 1
ATOM 6512 O O . LEU B 1 89 ? -20.703 23.672 -20.5 1 96.81 89 LEU B O 1
ATOM 6516 N N . VAL B 1 90 ? -20.891 25.219 -18.875 1 95 90 VAL B N 1
ATOM 6517 C CA . VAL B 1 90 ? -22.078 24.594 -18.297 1 95 90 VAL B CA 1
ATOM 6518 C C . VAL B 1 90 ? -23.281 24.797 -19.219 1 95 90 VAL B C 1
ATOM 6520 O O . VAL B 1 90 ? -24.219 24 -19.219 1 95 90 VAL B O 1
ATOM 6523 N N . SER B 1 91 ? -23.266 25.781 -20.062 1 94.12 91 SER B N 1
ATOM 6524 C CA . SER B 1 91 ? -24.406 26.156 -20.906 1 94.12 91 SER B CA 1
ATOM 6525 C C . SER B 1 91 ? -24.344 25.438 -22.25 1 94.12 91 SER B C 1
ATOM 6527 O O . SER B 1 91 ? -25.281 25.547 -23.047 1 94.12 91 SER B O 1
ATOM 6529 N N . LEU B 1 92 ? -23.312 24.734 -22.453 1 94.5 92 LEU B N 1
ATOM 6530 C CA . LEU B 1 92 ? -23.172 24.031 -23.734 1 94.5 92 LEU B CA 1
ATOM 6531 C C . LEU B 1 92 ? -24.344 23.094 -23.953 1 94.5 92 LEU B C 1
ATOM 6533 O O . LEU B 1 92 ? -24.844 22.469 -23.016 1 94.5 92 LEU B O 1
ATOM 6537 N N . THR B 1 93 ? -24.703 22.906 -25.234 1 90.06 93 THR B N 1
ATOM 6538 C CA . THR B 1 93 ? -25.859 22.094 -25.594 1 90.06 93 THR B CA 1
ATOM 6539 C C . THR B 1 93 ? -25.531 20.609 -25.469 1 90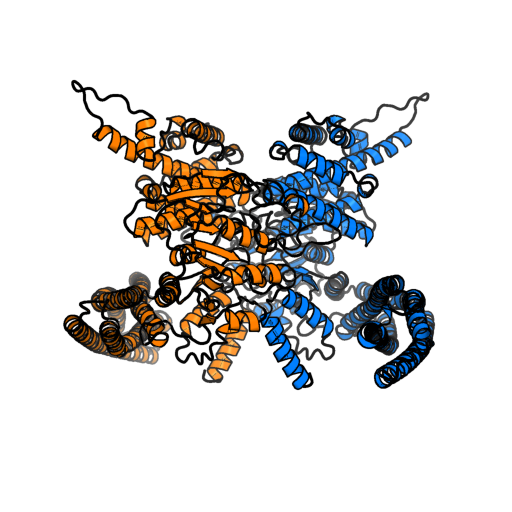.06 93 THR B C 1
ATOM 6541 O O . THR B 1 93 ? -24.359 20.234 -25.359 1 90.06 93 THR B O 1
ATOM 6544 N N . GLU B 1 94 ? -26.531 19.781 -25.484 1 87.06 94 GLU B N 1
ATOM 6545 C CA . GLU B 1 94 ? -26.391 18.344 -25.297 1 87.06 94 GLU B CA 1
ATOM 6546 C C . GLU B 1 94 ? -25.594 17.719 -26.438 1 87.06 94 GLU B C 1
ATOM 6548 O O . GLU B 1 94 ? -24.922 16.703 -26.234 1 87.06 94 GLU B O 1
ATOM 6553 N N . ASP B 1 95 ? -25.625 18.328 -27.547 1 89.38 95 ASP B N 1
ATOM 6554 C CA . ASP B 1 95 ? -24.969 17.734 -28.719 1 89.38 95 ASP B CA 1
ATOM 6555 C C . ASP B 1 95 ? -23.516 18.188 -28.828 1 89.38 95 ASP B C 1
ATOM 6557 O O . ASP B 1 95 ? -22.766 17.656 -29.641 1 89.38 95 ASP B O 1
ATOM 6561 N N . ALA B 1 96 ? -23.156 19.031 -27.922 1 92.5 96 ALA B N 1
ATOM 6562 C CA . ALA B 1 96 ? -21.797 19.547 -27.969 1 92.5 96 ALA B CA 1
ATOM 6563 C C . ALA B 1 96 ? -20.797 18.516 -27.453 1 92.5 96 ALA B C 1
ATOM 6565 O O . ALA B 1 96 ? -21.125 17.703 -26.609 1 92.5 96 ALA B O 1
ATOM 6566 N N . ASP B 1 97 ? -19.625 18.531 -28.016 1 95.75 97 ASP B N 1
ATOM 6567 C CA . ASP B 1 97 ? -18.5 17.766 -27.484 1 95.75 97 ASP B CA 1
ATOM 6568 C C . ASP B 1 97 ? -17.859 18.5 -26.297 1 95.75 97 ASP B C 1
ATOM 6570 O O . ASP B 1 97 ? -16.938 19.297 -26.469 1 95.75 97 ASP B O 1
ATOM 6574 N N . ILE B 1 98 ? -18.312 18.109 -25.188 1 96 98 ILE B N 1
ATOM 6575 C CA . ILE B 1 98 ? -17.922 18.797 -23.953 1 96 98 ILE B CA 1
ATOM 6576 C C . ILE B 1 98 ? -16.422 18.609 -23.719 1 96 98 ILE B C 1
ATOM 6578 O O . ILE B 1 98 ? -15.742 19.547 -23.297 1 96 98 ILE B O 1
ATOM 6582 N N . GLY B 1 99 ? -15.922 17.391 -23.953 1 96.69 99 GLY B N 1
ATOM 6583 C CA . GLY B 1 99 ? -14.492 17.141 -23.797 1 96.69 99 GLY B CA 1
ATOM 6584 C C . GLY B 1 99 ? -13.625 18.062 -24.625 1 96.69 99 GLY B C 1
ATOM 6585 O O . GLY B 1 99 ? -12.656 18.625 -24.125 1 96.69 99 GLY B O 1
ATOM 6586 N N . LYS B 1 100 ? -13.977 18.203 -25.844 1 96.81 100 LYS B N 1
ATOM 6587 C CA . LYS B 1 100 ? -13.234 19.094 -26.734 1 96.81 100 LYS B CA 1
ATOM 6588 C C . LYS B 1 100 ? -13.352 20.547 -26.266 1 96.81 100 LYS B C 1
ATOM 6590 O O . LYS B 1 100 ? -12.383 21.312 -26.344 1 96.81 100 LYS B O 1
ATOM 6595 N N . SER B 1 101 ? -14.531 20.938 -25.828 1 97.56 101 SER B N 1
ATOM 6596 C CA . SER B 1 101 ? -14.75 22.312 -25.359 1 97.56 101 SER B CA 1
ATOM 6597 C C . SER B 1 101 ? -13.875 22.609 -24.156 1 97.56 101 SER B C 1
ATOM 6599 O O . SER B 1 101 ? -13.297 23.703 -24.047 1 97.56 101 SER B O 1
ATOM 6601 N N . ILE B 1 102 ? -13.773 21.688 -23.266 1 97.5 102 ILE B N 1
ATOM 6602 C CA . ILE B 1 102 ? -12.938 21.875 -22.078 1 97.5 102 ILE B CA 1
ATOM 6603 C C . ILE B 1 102 ? -11.469 21.938 -22.5 1 97.5 102 ILE B C 1
ATOM 6605 O O . ILE B 1 102 ? -10.711 22.781 -22 1 97.5 102 ILE B O 1
ATOM 6609 N N . ASN B 1 103 ? -11.094 21.031 -23.422 1 97.44 103 ASN B N 1
ATOM 6610 C CA . ASN B 1 103 ? -9.742 21.094 -23.953 1 97.44 103 ASN B CA 1
ATOM 6611 C C . ASN B 1 103 ? -9.414 22.484 -24.5 1 97.44 103 ASN B C 1
ATOM 6613 O O . ASN B 1 103 ? -8.352 23.031 -24.234 1 97.44 103 ASN B O 1
ATOM 6617 N N . ASN B 1 104 ? -10.328 22.984 -25.25 1 97.44 104 ASN B N 1
ATOM 6618 C CA . ASN B 1 104 ? -10.141 24.297 -25.844 1 97.44 104 ASN B CA 1
ATOM 6619 C C . ASN B 1 104 ? -10.062 25.391 -24.781 1 97.44 104 ASN B C 1
ATOM 6621 O O . ASN B 1 104 ? -9.289 26.344 -24.906 1 97.44 104 ASN B O 1
ATOM 6625 N N . ALA B 1 105 ? -10.875 25.266 -23.797 1 97.44 105 ALA B N 1
ATOM 6626 C CA . ALA B 1 105 ? -10.836 26.219 -22.688 1 97.44 105 ALA B CA 1
ATOM 6627 C C . ALA B 1 105 ? -9.461 26.219 -22.016 1 97.44 105 ALA B C 1
ATOM 6629 O O . ALA B 1 105 ? -8.891 27.281 -21.766 1 97.44 105 ALA B O 1
ATOM 6630 N N . MET B 1 106 ? -8.969 25.031 -21.734 1 97.25 106 MET B N 1
ATOM 6631 C CA . MET B 1 106 ? -7.672 24.891 -21.078 1 97.25 106 MET B CA 1
ATOM 6632 C C . MET B 1 106 ? -6.562 25.5 -21.938 1 97.25 106 MET B C 1
ATOM 6634 O O . MET B 1 106 ? -5.719 26.234 -21.438 1 97.25 106 MET B O 1
ATOM 6638 N N . LYS B 1 107 ? -6.602 25.25 -23.203 1 96.56 107 LYS B N 1
ATOM 6639 C CA . LYS B 1 107 ? -5.613 25.797 -24.125 1 96.56 107 LYS B CA 1
ATOM 6640 C C . LYS B 1 107 ? -5.695 27.312 -24.172 1 96.56 107 LYS B C 1
ATOM 6642 O O . LYS B 1 107 ? -4.672 28 -24.266 1 96.56 107 LYS B O 1
ATOM 6647 N N . ALA B 1 108 ? -6.863 27.828 -24.156 1 96.06 108 ALA B N 1
ATOM 6648 C CA . ALA B 1 108 ? -7.062 29.266 -24.203 1 96.06 108 ALA B CA 1
ATOM 6649 C C . ALA B 1 108 ? -6.457 29.938 -22.969 1 96.06 108 ALA B C 1
ATOM 6651 O O . ALA B 1 108 ? -5.867 31.016 -23.062 1 96.06 108 ALA B O 1
ATOM 6652 N N . ILE B 1 109 ? -6.625 29.359 -21.859 1 95.12 109 ILE B N 1
ATOM 6653 C CA . ILE B 1 109 ? -6.059 29.891 -20.625 1 95.12 109 ILE B CA 1
ATOM 6654 C C . ILE B 1 109 ? -4.535 29.906 -20.719 1 95.12 109 ILE B C 1
ATOM 6656 O O . ILE B 1 109 ? -3.891 30.891 -20.359 1 95.12 109 ILE B O 1
ATOM 6660 N N . GLU B 1 110 ? -3.969 28.781 -21.172 1 94.56 110 GLU B N 1
ATOM 6661 C CA . GLU B 1 110 ? -2.518 28.672 -21.297 1 94.56 110 GLU B CA 1
ATOM 6662 C C . GLU B 1 110 ? -1.959 29.75 -22.234 1 94.56 110 GLU B C 1
ATOM 6664 O O . GLU B 1 110 ? -0.851 30.25 -22.016 1 94.56 110 GLU B O 1
ATOM 6669 N N . LYS B 1 111 ? -2.715 30.078 -23.172 1 92.94 111 LYS B N 1
ATOM 6670 C CA . LYS B 1 111 ? -2.293 31.109 -24.109 1 92.94 111 LYS B CA 1
ATOM 6671 C C . LYS B 1 111 ? -2.299 32.5 -23.453 1 92.94 111 LYS B C 1
ATOM 6673 O O . LYS B 1 111 ? -1.447 33.312 -23.75 1 92.94 111 LYS B O 1
ATOM 6678 N N . GLU B 1 112 ? -3.197 32.719 -22.578 1 90 112 GLU B N 1
ATOM 6679 C CA . GLU B 1 112 ? -3.363 34 -21.922 1 90 112 GLU B CA 1
ATOM 6680 C C . GLU B 1 112 ? -2.408 34.156 -20.75 1 90 112 GLU B C 1
ATOM 6682 O O . GLU B 1 112 ? -2.078 35.281 -20.344 1 90 112 GLU B O 1
ATOM 6687 N N . TYR B 1 113 ? -2.021 33.094 -20.219 1 88.56 113 TYR B N 1
ATOM 6688 C CA . TYR B 1 113 ? -1.216 33.125 -19 1 88.56 113 TYR B CA 1
ATOM 6689 C C . TYR B 1 113 ? 0.025 32.25 -19.141 1 88.56 113 TYR B C 1
ATOM 6691 O O . TYR B 1 113 ? 0.013 31.078 -18.766 1 88.56 113 TYR B O 1
ATOM 6699 N N . GLU B 1 114 ? 1.125 32.812 -19.406 1 85.75 114 GLU B N 1
ATOM 6700 C CA . GLU B 1 114 ? 2.361 32.125 -19.781 1 85.75 114 GLU B CA 1
ATOM 6701 C C . GLU B 1 114 ? 2.869 31.25 -18.656 1 85.75 114 GLU B C 1
ATOM 6703 O O . GLU B 1 114 ? 3.457 30.188 -18.906 1 85.75 114 GLU B O 1
ATOM 6708 N N . LYS B 1 115 ? 2.598 31.609 -17.484 1 85.12 115 LYS B N 1
ATOM 6709 C CA . LYS B 1 115 ? 3.107 30.859 -16.344 1 85.12 115 LYS B CA 1
ATOM 6710 C C . LYS B 1 115 ? 2.488 29.469 -16.281 1 85.12 115 LYS B C 1
ATOM 6712 O O . LYS B 1 115 ? 3.023 28.578 -15.609 1 85.12 115 LYS B O 1
ATOM 6717 N N . LEU B 1 116 ? 1.378 29.266 -17 1 91.81 116 LEU B N 1
ATOM 6718 C CA . LEU B 1 116 ? 0.705 27.969 -16.969 1 91.81 116 LEU B CA 1
ATOM 6719 C C . LEU B 1 116 ? 0.835 27.266 -18.328 1 91.81 116 LEU B C 1
ATOM 6721 O O . LEU B 1 116 ? 0.178 26.25 -18.562 1 91.81 116 LEU B O 1
ATOM 6725 N N . LYS B 1 117 ? 1.682 27.812 -19.141 1 91.75 117 LYS B N 1
ATOM 6726 C CA . LYS B 1 117 ? 1.841 27.203 -20.453 1 91.75 117 LYS B CA 1
ATOM 6727 C C . LYS B 1 117 ? 2.238 25.734 -20.344 1 91.75 117 LYS B C 1
ATOM 6729 O O . LYS B 1 117 ? 3.225 25.406 -19.688 1 91.75 117 LYS B O 1
ATOM 6734 N N . GLY B 1 118 ? 1.425 24.844 -20.938 1 91.12 118 GLY B N 1
ATOM 6735 C CA . GLY B 1 118 ? 1.707 23.422 -20.969 1 91.12 118 GLY B CA 1
ATOM 6736 C C . GLY B 1 118 ? 1.336 22.703 -19.672 1 91.12 118 GLY B C 1
ATOM 6737 O O . GLY B 1 118 ? 1.633 21.531 -19.516 1 91.12 118 GLY B O 1
ATOM 6738 N N . SER B 1 119 ? 0.652 23.391 -18.781 1 93.19 119 SER B N 1
ATOM 6739 C CA . SER B 1 119 ? 0.423 22.812 -17.469 1 93.19 119 SER B CA 1
ATOM 6740 C C . SER B 1 119 ? -0.991 22.266 -17.344 1 93.19 119 SER B C 1
ATOM 6742 O O . SER B 1 119 ? -1.237 21.344 -16.547 1 93.19 119 SER B O 1
ATOM 6744 N N . LEU B 1 120 ? -1.911 22.766 -18.078 1 95.81 120 LEU B N 1
ATOM 6745 C CA . LEU B 1 120 ? -3.309 22.391 -17.891 1 95.81 120 LEU B CA 1
ATOM 6746 C C . LEU B 1 120 ? -3.639 21.141 -18.703 1 95.81 120 LEU B C 1
ATOM 6748 O O . LEU B 1 120 ? -3.154 20.969 -19.812 1 95.81 120 LEU B O 1
ATOM 6752 N N . PRO B 1 121 ? -4.488 20.188 -18.141 1 94.25 121 PRO B N 1
ATOM 6753 C CA . PRO B 1 121 ? -4.844 18.969 -18.875 1 94.25 121 PRO B CA 1
ATOM 6754 C C . PRO B 1 121 ? -5.727 19.25 -20.078 1 94.25 121 PRO B C 1
ATOM 6756 O O . PRO B 1 121 ? -6.602 20.109 -20.031 1 94.25 121 PRO B O 1
ATOM 6759 N N . THR B 1 122 ? -5.469 18.516 -21.172 1 94.12 122 THR B N 1
ATOM 6760 C CA . THR B 1 122 ? -6.23 18.703 -22.406 1 94.12 122 THR B CA 1
ATOM 6761 C C . THR B 1 122 ? -6.668 17.359 -22.984 1 94.12 122 THR B C 1
ATOM 6763 O O . THR B 1 122 ? -6.719 17.188 -24.203 1 94.12 122 THR B O 1
ATOM 6766 N N . ASN B 1 123 ? -6.852 16.406 -22.172 1 91.25 123 ASN B N 1
ATOM 6767 C CA . ASN B 1 123 ? -7.254 15.094 -22.641 1 91.25 123 ASN B CA 1
ATOM 6768 C C . ASN B 1 123 ? -8.664 14.734 -22.172 1 91.25 123 ASN B C 1
ATOM 6770 O O . ASN B 1 123 ? -8.93 13.586 -21.812 1 91.25 123 ASN B O 1
ATOM 6774 N N . TYR B 1 124 ? -9.523 15.664 -22.094 1 94.81 124 TYR B N 1
ATOM 6775 C CA . TYR B 1 124 ? -10.867 15.461 -21.562 1 94.81 124 TYR B CA 1
ATOM 6776 C C . TYR B 1 124 ? -11.719 14.641 -22.516 1 94.81 124 TYR B C 1
ATOM 6778 O O . TYR B 1 124 ? -12.773 14.133 -22.141 1 94.81 124 TYR B O 1
ATOM 6786 N N . THR B 1 125 ? -11.273 14.398 -23.734 1 93.12 125 THR B N 1
ATOM 6787 C CA . THR B 1 125 ? -12.047 13.633 -24.703 1 93.12 125 THR B CA 1
ATOM 6788 C C . THR B 1 125 ? -12.07 12.156 -24.328 1 93.12 125 THR B C 1
ATOM 6790 O O . THR B 1 125 ? -12.859 11.383 -24.859 1 93.12 125 THR B O 1
ATOM 6793 N N . ILE B 1 126 ? -11.234 11.766 -23.422 1 88.12 126 ILE B N 1
ATOM 6794 C CA . ILE B 1 126 ? -11.266 10.383 -22.984 1 88.12 126 ILE B CA 1
ATOM 6795 C C . ILE B 1 126 ? -12.469 10.156 -22.078 1 88.12 126 ILE B C 1
ATOM 6797 O O . ILE B 1 126 ? -12.844 9.016 -21.797 1 88.12 126 ILE B O 1
ATOM 6801 N N . PHE B 1 127 ? -13.062 11.242 -21.562 1 91.75 127 PHE B N 1
ATOM 6802 C CA . PHE B 1 127 ? -14.266 11.18 -20.75 1 91.75 127 PHE B CA 1
ATOM 6803 C C . PHE B 1 127 ? -15.516 11.117 -21.641 1 91.75 127 PHE B C 1
ATOM 6805 O O . PHE B 1 127 ? -15.547 11.719 -22.719 1 91.75 127 PHE B O 1
ATOM 6812 N N . ASP B 1 128 ? -16.547 10.406 -21.156 1 92.25 128 ASP B N 1
ATOM 6813 C CA . ASP B 1 128 ? -17.859 10.531 -21.766 1 92.25 128 ASP B CA 1
ATOM 6814 C C . ASP B 1 128 ? -18.453 11.914 -21.516 1 92.25 128 ASP B C 1
ATOM 6816 O O . ASP B 1 128 ? -18.312 12.469 -20.422 1 92.25 128 ASP B O 1
ATOM 6820 N N . ASN B 1 129 ? -19.141 12.43 -22.5 1 93.38 129 ASN B N 1
ATOM 6821 C CA . ASN B 1 129 ? -19.719 13.766 -22.391 1 93.38 129 ASN B CA 1
ATOM 6822 C C . ASN B 1 129 ? -20.688 13.859 -21.203 1 93.38 129 ASN B C 1
ATOM 6824 O O . ASN B 1 129 ? -20.734 14.883 -20.516 1 93.38 129 ASN B O 1
ATOM 6828 N N . GLU B 1 130 ? -21.406 12.82 -20.969 1 90.5 130 GLU B N 1
ATOM 6829 C CA . GLU B 1 130 ? -22.375 12.836 -19.875 1 90.5 130 GLU B CA 1
ATOM 6830 C C . GLU B 1 130 ? -21.656 12.93 -18.516 1 90.5 130 GLU B C 1
ATOM 6832 O O . GLU B 1 130 ? -22.109 13.641 -17.625 1 90.5 130 GLU B O 1
ATOM 6837 N N . LEU B 1 131 ? -20.641 12.203 -18.406 1 90.88 131 LEU B N 1
ATOM 6838 C CA . LEU B 1 131 ? -19.844 12.258 -17.188 1 90.88 131 LEU B CA 1
ATOM 6839 C C . LEU B 1 131 ? -19.297 13.664 -16.953 1 90.88 131 LEU B C 1
ATOM 6841 O O . LEU B 1 131 ? -19.359 14.18 -15.836 1 90.88 131 LEU B O 1
ATOM 6845 N N . LEU B 1 132 ? -18.766 14.281 -17.984 1 94.44 132 LEU B N 1
ATOM 6846 C CA . LEU B 1 132 ? -18.203 15.625 -17.875 1 94.44 132 LEU B CA 1
ATOM 6847 C C . LEU B 1 132 ? -19.281 16.641 -17.516 1 94.44 132 LEU B C 1
ATOM 6849 O O . LEU B 1 132 ? -19.031 17.547 -16.719 1 94.44 132 LEU B O 1
ATOM 6853 N N . ARG B 1 133 ? -20.438 16.484 -18.078 1 93.75 133 ARG B N 1
ATOM 6854 C CA . ARG B 1 133 ? -21.547 17.391 -17.75 1 93.75 133 ARG B CA 1
ATOM 6855 C C . ARG B 1 133 ? -21.891 17.297 -16.266 1 93.75 133 ARG B C 1
ATOM 6857 O O . ARG B 1 133 ? -22.141 18.328 -15.625 1 93.75 133 ARG B O 1
ATOM 6864 N N . GLU B 1 134 ? -21.938 16.109 -15.805 1 92.38 134 GLU B N 1
ATOM 6865 C CA . GLU B 1 134 ? -22.266 15.906 -14.398 1 92.38 134 GLU B CA 1
ATOM 6866 C C . GLU B 1 134 ? -21.188 16.484 -13.492 1 92.38 134 GLU B C 1
ATOM 6868 O O . GLU B 1 134 ? -21.5 17.078 -12.453 1 92.38 134 GLU B O 1
ATOM 6873 N N . LEU B 1 135 ? -19.984 16.297 -13.898 1 93.25 135 LEU B N 1
ATOM 6874 C CA . LEU B 1 135 ? -18.891 16.859 -13.117 1 93.25 135 LEU B CA 1
ATOM 6875 C C . LEU B 1 135 ? -18.953 18.391 -13.102 1 93.25 135 LEU B C 1
ATOM 6877 O O . LEU B 1 135 ? -18.828 19 -12.039 1 93.25 135 LEU B O 1
ATOM 6881 N N . LEU B 1 136 ? -19.156 18.984 -14.266 1 94.69 136 LEU B N 1
ATOM 6882 C CA . LEU B 1 136 ? -19.281 20.438 -14.359 1 94.69 136 LEU B CA 1
ATOM 6883 C C . LEU B 1 136 ? -20.406 20.938 -13.469 1 94.69 136 LEU B C 1
ATOM 6885 O O . LEU B 1 136 ? -20.266 21.969 -12.805 1 94.69 136 LEU B O 1
ATOM 6889 N N . ARG B 1 137 ? -21.438 20.219 -13.469 1 92.75 137 ARG B N 1
ATOM 6890 C CA . ARG B 1 137 ? -22.578 20.609 -12.641 1 92.75 137 ARG B CA 1
ATOM 6891 C C . ARG B 1 137 ? -22.234 20.516 -11.156 1 92.75 137 ARG B C 1
ATOM 6893 O O . ARG B 1 137 ? -22.594 21.391 -10.375 1 92.75 137 ARG B O 1
ATOM 6900 N N . LYS B 1 138 ? -21.594 19.453 -10.789 1 91.88 138 LYS B N 1
ATOM 6901 C CA . LYS B 1 138 ? -21.25 19.25 -9.383 1 91.88 138 LYS B CA 1
ATOM 6902 C C . LYS B 1 138 ? -20.312 20.344 -8.891 1 91.88 138 LYS B C 1
ATOM 6904 O O . LYS B 1 138 ? -20.453 20.828 -7.766 1 91.88 138 LYS B O 1
ATOM 6909 N N . PHE B 1 139 ? -19.391 20.766 -9.711 1 92.75 139 PHE B N 1
ATOM 6910 C CA . PHE B 1 139 ? -18.438 21.797 -9.312 1 92.75 139 PHE B CA 1
ATOM 6911 C C . PHE B 1 139 ? -19.016 23.188 -9.523 1 92.75 139 PHE B C 1
ATOM 6913 O O . PHE B 1 139 ? -18.297 24.188 -9.383 1 92.75 139 PHE B O 1
ATOM 6920 N N . ASN B 1 140 ? -20.25 23.25 -9.898 1 91.31 140 ASN B N 1
ATOM 6921 C CA . ASN B 1 140 ? -20.953 24.516 -10.047 1 91.31 140 ASN B CA 1
ATOM 6922 C C . ASN B 1 140 ? -22 24.719 -8.945 1 91.31 140 ASN B C 1
ATOM 6924 O O . ASN B 1 140 ? -22.906 25.531 -9.094 1 91.31 140 ASN B O 1
ATOM 6928 N N . SER B 1 141 ? -21.844 24.016 -7.902 1 88.38 141 SER B N 1
ATOM 6929 C CA . SER B 1 141 ? -22.766 24.125 -6.781 1 88.38 141 SER B CA 1
ATOM 6930 C C . SER B 1 141 ? -22.781 25.547 -6.223 1 88.38 141 SER B C 1
ATOM 6932 O O . SER B 1 141 ? -21.828 26.312 -6.426 1 88.38 141 SER B O 1
ATOM 6934 N N . ASP B 1 142 ? -23.734 25.922 -5.504 1 86.25 142 ASP B N 1
ATOM 6935 C CA . ASP B 1 142 ? -23.875 27.25 -4.93 1 86.25 142 ASP B CA 1
ATOM 6936 C C . ASP B 1 142 ? -22.766 27.547 -3.928 1 86.25 142 ASP B C 1
ATOM 6938 O O . ASP B 1 142 ? -22.266 28.672 -3.857 1 86.25 142 ASP B O 1
ATOM 6942 N N . GLU B 1 143 ? -22.469 26.547 -3.238 1 83.75 143 GLU B N 1
ATOM 6943 C CA . GLU B 1 143 ? -21.391 26.688 -2.26 1 83.75 143 GLU B CA 1
ATOM 6944 C C . GLU B 1 143 ? -20.078 27.078 -2.934 1 83.75 143 GLU B C 1
ATOM 6946 O O . GLU B 1 143 ? -19.344 27.906 -2.418 1 83.75 143 GLU B O 1
ATOM 6951 N N . LEU B 1 144 ? -19.844 26.609 -4.141 1 87.44 144 LEU B N 1
ATOM 6952 C CA . LEU B 1 144 ? -18.578 26.859 -4.82 1 87.44 144 LEU B CA 1
ATOM 6953 C C . LEU B 1 144 ? -18.625 28.172 -5.598 1 87.44 144 LEU B C 1
ATOM 6955 O O . LEU B 1 144 ? -17.609 28.844 -5.742 1 87.44 144 LEU B O 1
ATOM 6959 N N . ARG B 1 145 ? -19.766 28.5 -6.035 1 87.12 145 ARG B N 1
ATOM 6960 C CA . ARG B 1 145 ? -19.922 29.75 -6.781 1 87.12 145 ARG B CA 1
ATOM 6961 C C . ARG B 1 145 ? -19.594 30.953 -5.906 1 87.12 145 ARG B C 1
ATOM 6963 O O . ARG B 1 145 ? -19.062 31.969 -6.398 1 87.12 145 ARG B O 1
ATOM 6970 N N . ASN B 1 146 ? -19.797 30.75 -4.648 1 83.75 146 ASN B N 1
ATOM 6971 C CA . ASN B 1 146 ? -19.594 31.875 -3.74 1 83.75 146 ASN B CA 1
ATOM 6972 C C . ASN B 1 146 ? -18.344 31.672 -2.889 1 83.75 146 ASN B C 1
ATOM 6974 O O . ASN B 1 146 ? -18.062 32.469 -1.989 1 83.75 146 ASN B O 1
ATOM 6978 N N . ALA B 1 147 ? -17.641 30.672 -3.182 1 83.31 147 ALA B N 1
ATOM 6979 C CA . ALA B 1 147 ? -16.453 30.344 -2.379 1 83.31 147 ALA B CA 1
ATOM 6980 C C . ALA B 1 147 ? -15.305 31.297 -2.689 1 83.31 147 ALA B C 1
ATOM 6982 O O . ALA B 1 147 ? -15.156 31.75 -3.826 1 83.31 147 ALA B O 1
ATOM 6983 N N . LYS B 1 148 ? -14.531 31.609 -1.641 1 79.31 148 LYS B N 1
ATOM 6984 C CA . LYS B 1 148 ? -13.344 32.438 -1.788 1 79.31 148 LYS B CA 1
ATOM 6985 C C . LYS B 1 148 ? -12.102 31.578 -2.025 1 79.31 148 LYS B C 1
ATOM 6987 O O . LYS B 1 148 ? -12.18 30.359 -2.025 1 79.31 148 LYS B O 1
ATOM 6992 N N . GLY B 1 149 ? -11.008 32.312 -2.242 1 74.5 149 GLY B N 1
ATOM 6993 C CA . GLY B 1 149 ? -9.766 31.641 -2.623 1 74.5 149 GLY B CA 1
ATOM 6994 C C . GLY B 1 149 ? -9.305 30.609 -1.61 1 74.5 149 GLY B C 1
ATOM 6995 O O . GLY B 1 149 ? -8.859 29.531 -1.984 1 74.5 149 GLY B O 1
ATOM 6996 N N . ASP B 1 150 ? -9.5 30.859 -0.403 1 80.12 150 ASP B N 1
ATOM 6997 C CA . ASP B 1 150 ? -9.023 29.953 0.651 1 80.12 150 ASP B CA 1
ATOM 6998 C C . ASP B 1 150 ? -9.805 28.641 0.652 1 80.12 150 ASP B C 1
ATOM 7000 O O . ASP B 1 150 ? -9.242 27.578 0.92 1 80.12 150 ASP B O 1
ATOM 7004 N N . VAL B 1 151 ? -11.016 28.766 0.26 1 86.38 151 VAL B N 1
ATOM 7005 C CA . VAL B 1 151 ? -11.867 27.578 0.203 1 86.38 151 VAL B CA 1
ATOM 7006 C C . VAL B 1 151 ? -11.406 26.672 -0.939 1 86.38 151 VAL B C 1
ATOM 7008 O O . VAL B 1 151 ? -11.32 25.453 -0.776 1 86.38 151 VAL B O 1
ATOM 7011 N N . PHE B 1 152 ? -11.055 27.281 -2.068 1 87.81 152 PHE B N 1
ATOM 7012 C CA . PHE B 1 152 ? -10.609 26.5 -3.217 1 87.81 152 PHE B CA 1
ATOM 7013 C C . PHE B 1 152 ? -9.273 25.828 -2.93 1 87.81 152 PHE B C 1
ATOM 7015 O O . PHE B 1 152 ? -9.047 24.688 -3.35 1 87.81 152 PHE B O 1
ATOM 7022 N N . GLY B 1 153 ? -8.469 26.594 -2.271 1 90.06 153 GLY B N 1
ATOM 7023 C CA . GLY B 1 153 ? -7.203 25.984 -1.884 1 90.06 153 GLY B CA 1
ATOM 7024 C C . GLY B 1 153 ? -7.363 24.75 -1.037 1 90.06 153 GLY B C 1
ATOM 7025 O O . GLY B 1 153 ? -6.691 23.734 -1.271 1 90.06 153 GLY B O 1
ATOM 7026 N N . ARG B 1 154 ? -8.242 24.828 -0.176 1 89.06 154 ARG B N 1
ATOM 7027 C CA . ARG B 1 154 ? -8.492 23.703 0.718 1 89.06 154 ARG B CA 1
ATOM 7028 C C . ARG B 1 154 ? -9.094 22.516 -0.04 1 89.06 154 ARG B C 1
ATOM 7030 O O . ARG B 1 154 ? -8.711 21.375 0.182 1 89.06 154 ARG B O 1
ATOM 7037 N N . ILE B 1 155 ? -10.023 22.859 -0.846 1 90.69 155 ILE B N 1
ATOM 7038 C CA . ILE B 1 155 ? -10.648 21.812 -1.652 1 90.69 155 ILE B CA 1
ATOM 7039 C C . ILE B 1 155 ? -9.594 21.141 -2.527 1 90.69 155 ILE B C 1
ATOM 7041 O O . ILE B 1 155 ? -9.555 19.906 -2.635 1 90.69 155 ILE B O 1
ATOM 7045 N N . TYR B 1 156 ? -8.797 21.953 -3.135 1 90.5 156 TYR B N 1
ATOM 7046 C CA . TYR B 1 156 ? -7.758 21.438 -4.02 1 90.5 156 TYR B CA 1
ATOM 7047 C C . TYR B 1 156 ? -6.793 20.531 -3.258 1 90.5 156 TYR B C 1
ATOM 7049 O O . TYR B 1 156 ? -6.469 19.438 -3.721 1 90.5 156 TYR B O 1
ATOM 7057 N N . GLU B 1 157 ? -6.363 20.953 -2.105 1 89.94 157 GLU B N 1
ATOM 7058 C CA . GLU B 1 157 ? -5.48 20.156 -1.266 1 89.94 157 GLU B CA 1
ATOM 7059 C C . GLU B 1 157 ? -6.145 18.844 -0.863 1 89.94 157 GLU B C 1
ATOM 7061 O O . GLU B 1 157 ? -5.496 17.797 -0.838 1 89.94 157 GLU B O 1
ATOM 7066 N N . TYR B 1 158 ? -7.387 18.922 -0.583 1 89 158 TYR B N 1
ATOM 7067 C CA . TYR B 1 158 ? -8.141 17.734 -0.196 1 89 158 TYR B CA 1
ATOM 7068 C C . TYR B 1 158 ? -8.148 16.703 -1.317 1 89 158 TYR B C 1
ATOM 7070 O O . TYR B 1 158 ? -7.887 15.523 -1.081 1 89 158 TYR B O 1
ATOM 7078 N N . PHE B 1 159 ? -8.43 17.156 -2.467 1 90.06 159 PHE B N 1
ATOM 7079 C CA . PHE B 1 159 ? -8.492 16.266 -3.615 1 90.06 159 PHE B CA 1
ATOM 7080 C C . PHE B 1 159 ? -7.113 15.68 -3.91 1 90.06 159 PHE B C 1
ATOM 7082 O O . PHE B 1 159 ? -6.988 14.484 -4.195 1 90.06 159 PHE B O 1
ATOM 7089 N N . LEU B 1 160 ? -6.117 16.547 -3.854 1 89.12 160 LEU B N 1
ATOM 7090 C CA . LEU B 1 160 ? -4.75 16.078 -4.062 1 89.12 160 LEU B CA 1
ATOM 7091 C C . LEU B 1 160 ? -4.406 14.969 -3.078 1 89.12 160 LEU B C 1
ATOM 7093 O O . LEU B 1 160 ? -3.83 13.945 -3.465 1 89.12 160 LEU B O 1
ATOM 7097 N N . ASN B 1 161 ? -4.793 15.18 -1.896 1 85.62 161 ASN B N 1
ATOM 7098 C CA . ASN B 1 161 ? -4.543 14.203 -0.846 1 85.62 161 ASN B CA 1
ATOM 7099 C C . ASN B 1 161 ? -5.293 12.898 -1.103 1 85.62 161 ASN B C 1
ATOM 7101 O O . ASN B 1 161 ? -4.738 11.812 -0.928 1 85.62 161 ASN B O 1
ATOM 7105 N N . LYS B 1 162 ? -6.527 13 -1.479 1 86.12 162 LYS B N 1
ATOM 7106 C CA . LYS B 1 162 ? -7.352 11.82 -1.745 1 86.12 162 LYS B CA 1
ATOM 7107 C C . LYS B 1 162 ? -6.793 11.008 -2.908 1 86.12 162 LYS B C 1
ATOM 7109 O O . LYS B 1 162 ? -6.738 9.781 -2.846 1 86.12 162 LYS B O 1
ATOM 7114 N N . PHE B 1 163 ? -6.391 11.664 -3.939 1 84.44 163 PHE B N 1
ATOM 7115 C CA . PHE B 1 163 ? -5.828 10.977 -5.094 1 84.44 163 PHE B CA 1
ATOM 7116 C C . PHE B 1 163 ? -4.516 10.289 -4.734 1 84.44 163 PHE B C 1
ATOM 7118 O O . PHE B 1 163 ? -4.207 9.211 -5.242 1 84.44 163 PHE B O 1
ATOM 7125 N N . ALA B 1 164 ? -3.742 10.93 -3.928 1 79.19 164 ALA B N 1
ATOM 7126 C CA . ALA B 1 164 ? -2.498 10.32 -3.459 1 79.19 164 ALA B CA 1
ATOM 7127 C C . ALA B 1 164 ? -2.771 9.039 -2.682 1 79.19 164 ALA B C 1
ATOM 7129 O O . ALA B 1 164 ? -2.049 8.055 -2.828 1 79.19 164 ALA B O 1
ATOM 7130 N N . MET B 1 165 ? -3.811 9.023 -1.918 1 75.56 165 MET B N 1
ATOM 7131 C CA . MET B 1 165 ? -4.168 7.887 -1.071 1 75.56 165 MET B CA 1
ATOM 7132 C C . MET B 1 165 ? -4.641 6.707 -1.914 1 75.56 165 MET B C 1
ATOM 7134 O O . MET B 1 165 ? -4.496 5.555 -1.509 1 75.56 165 MET B O 1
ATOM 7138 N N . THR B 1 166 ? -5.172 6.984 -3.055 1 71 166 THR B N 1
ATOM 7139 C CA . THR B 1 166 ? -5.695 5.922 -3.906 1 71 166 THR B CA 1
ATOM 7140 C C . THR B 1 166 ? -4.57 5.27 -4.703 1 71 166 THR B C 1
ATOM 7142 O O . THR B 1 166 ? -4.766 4.215 -5.312 1 71 166 THR B O 1
ATOM 7145 N N . GLY B 1 167 ? -3.449 5.789 -4.648 1 63.69 167 GLY B N 1
ATOM 7146 C CA . GLY B 1 167 ? -2.346 5.277 -5.445 1 63.69 167 GLY B CA 1
ATOM 7147 C C . GLY B 1 167 ? -2.334 5.809 -6.863 1 63.69 167 GLY B C 1
ATOM 7148 O O . GLY B 1 167 ? -1.541 5.359 -7.695 1 63.69 167 GLY B O 1
ATOM 7149 N N . ALA B 1 168 ? -3.312 6.629 -7.145 1 55.22 168 ALA B N 1
ATOM 7150 C CA . ALA B 1 168 ? -3.383 7.207 -8.484 1 55.22 168 ALA B CA 1
ATOM 7151 C C . ALA B 1 168 ? -2.078 7.91 -8.844 1 55.22 168 ALA B C 1
ATOM 7153 O O . ALA B 1 168 ? -1.744 8.047 -10.023 1 55.22 168 ALA B O 1
ATOM 7154 N N . GLN B 1 169 ? -1.453 8.273 -7.816 1 54.34 169 GLN B N 1
ATOM 7155 C CA . GLN B 1 169 ? -0.169 8.93 -8.023 1 54.34 169 GLN B CA 1
ATOM 7156 C C . GLN B 1 169 ? 0.985 8.047 -7.566 1 54.34 169 GLN B C 1
ATOM 7158 O O . GLN B 1 169 ? 1.012 7.594 -6.418 1 54.34 169 GLN B O 1
ATOM 7163 N N . GLU B 1 170 ? 1.669 7.34 -8.484 1 52.72 170 GLU B N 1
ATOM 7164 C CA . GLU B 1 170 ? 2.674 6.285 -8.359 1 52.72 170 GLU B CA 1
ATOM 7165 C C . GLU B 1 170 ? 3.686 6.613 -7.27 1 52.72 170 GLU B C 1
ATOM 7167 O O . GLU B 1 170 ? 4.137 7.754 -7.156 1 52.72 170 GLU B O 1
ATOM 7172 N N . GLY B 1 171 ? 4.145 5.559 -6.559 1 50.53 171 GLY B N 1
ATOM 7173 C CA . GLY B 1 171 ? 5.355 5.449 -5.762 1 50.53 171 GLY B CA 1
ATOM 7174 C C . GLY B 1 171 ? 5.367 6.371 -4.555 1 50.53 171 GLY B C 1
ATOM 7175 O O . GLY B 1 171 ? 6.371 6.469 -3.852 1 50.53 171 GLY B O 1
ATOM 7176 N N . GLY B 1 172 ? 3.996 6.871 -4.152 1 49.78 172 GLY B N 1
ATOM 7177 C CA . GLY B 1 172 ? 3.99 7.719 -2.971 1 49.78 172 GLY B CA 1
ATOM 7178 C C . GLY B 1 172 ? 4.93 8.898 -3.08 1 49.78 172 GLY B C 1
ATOM 7179 O O . GLY B 1 172 ? 5.109 9.648 -2.117 1 49.78 172 GLY B O 1
ATOM 7180 N N . GLU B 1 173 ? 5.695 8.984 -4.219 1 52.66 173 GLU B N 1
ATOM 7181 C CA . GLU B 1 173 ? 6.852 9.867 -4.352 1 52.66 173 GLU B CA 1
ATOM 7182 C C . GLU B 1 173 ? 6.422 11.32 -4.508 1 52.66 173 GLU B C 1
ATOM 7184 O O . GLU B 1 173 ? 7.227 12.234 -4.312 1 52.66 173 GLU B O 1
ATOM 7189 N N . PHE B 1 174 ? 5.012 11.539 -4.574 1 60.16 174 PHE B N 1
ATOM 7190 C CA . PHE B 1 174 ? 4.922 12.883 -5.121 1 60.16 174 PHE B CA 1
ATOM 7191 C C . PHE B 1 174 ? 4.152 13.805 -4.18 1 60.16 174 PHE B C 1
ATOM 7193 O O . PHE B 1 174 ? 4.051 15.008 -4.422 1 60.16 174 PHE B O 1
ATOM 7200 N N . PHE B 1 175 ? 3.703 13.156 -3.156 1 78.62 175 PHE B N 1
ATOM 7201 C CA . PHE B 1 175 ? 2.922 13.992 -2.25 1 78.62 175 PHE B CA 1
ATOM 7202 C C . PHE B 1 175 ? 3.346 13.758 -0.804 1 78.62 175 PHE B C 1
ATOM 7204 O O . PHE B 1 175 ? 3.303 12.633 -0.31 1 78.62 175 PHE B O 1
ATOM 7211 N N . THR B 1 176 ? 3.881 14.797 -0.293 1 88.81 176 THR B N 1
ATOM 7212 C CA . THR B 1 176 ? 4.254 14.727 1.115 1 88.81 176 THR B CA 1
ATOM 7213 C C . THR B 1 176 ? 3.049 15.008 2.008 1 88.81 176 THR B C 1
ATOM 7215 O O . THR B 1 176 ? 2.33 15.992 1.799 1 88.81 176 THR B O 1
ATOM 7218 N N . PRO B 1 177 ? 2.766 14.172 2.998 1 91.25 177 PRO B N 1
ATOM 7219 C CA . PRO B 1 177 ? 1.657 14.438 3.916 1 91.25 177 PRO B CA 1
ATOM 7220 C C . PRO B 1 177 ? 1.726 15.836 4.531 1 91.25 177 PRO B C 1
ATOM 7222 O O . PRO B 1 177 ? 2.801 16.281 4.934 1 91.25 177 PRO B O 1
ATOM 7225 N N . ILE B 1 178 ? 0.606 16.453 4.637 1 92.25 178 ILE B N 1
ATOM 7226 C CA . ILE B 1 178 ? 0.515 17.875 5 1 92.25 178 ILE B CA 1
ATOM 7227 C C . ILE B 1 178 ? 1.132 18.094 6.383 1 92.25 178 ILE B C 1
ATOM 7229 O O . ILE B 1 178 ? 1.883 19.047 6.59 1 92.25 178 ILE B O 1
ATOM 7233 N N . SER B 1 179 ? 0.832 17.203 7.34 1 94.31 179 SER B N 1
ATOM 7234 C CA . SER B 1 179 ? 1.309 17.406 8.703 1 94.31 179 SER B CA 1
ATOM 7235 C C . SER B 1 179 ? 2.832 17.359 8.773 1 94.31 179 SER B C 1
ATOM 7237 O O . SER B 1 179 ? 3.445 18.047 9.586 1 94.31 179 SER B O 1
ATOM 7239 N N . LEU B 1 180 ? 3.463 16.578 7.941 1 95.88 180 LEU B N 1
ATOM 7240 C CA . LEU B 1 180 ? 4.922 16.531 7.891 1 95.88 180 LEU B CA 1
ATOM 7241 C C . LEU B 1 180 ? 5.48 17.828 7.301 1 95.88 180 LEU B C 1
ATOM 7243 O O . LEU B 1 180 ? 6.484 18.344 7.781 1 95.88 180 LEU B O 1
ATOM 7247 N N . VAL B 1 181 ? 4.832 18.281 6.215 1 97.06 181 VAL B N 1
ATOM 7248 C CA . VAL B 1 181 ? 5.254 19.531 5.598 1 97.06 181 VAL B CA 1
ATOM 7249 C C . VAL B 1 181 ? 5.125 20.672 6.598 1 97.06 181 VAL B C 1
ATOM 7251 O O . VAL B 1 181 ? 6.02 21.516 6.711 1 97.06 181 VAL B O 1
ATOM 7254 N N . GLN B 1 182 ? 4.059 20.656 7.305 1 97.38 182 GLN B N 1
ATOM 7255 C CA . GLN B 1 182 ? 3.844 21.703 8.312 1 97.38 182 GLN B CA 1
ATOM 7256 C C . GLN B 1 182 ? 4.922 21.656 9.391 1 97.38 182 GLN B C 1
ATOM 7258 O O . GLN B 1 182 ? 5.395 22.688 9.852 1 97.38 182 GLN B O 1
ATOM 7263 N N . MET B 1 183 ? 5.277 20.469 9.812 1 98.19 183 MET B N 1
ATOM 7264 C CA . MET B 1 183 ? 6.344 20.328 10.805 1 98.19 183 MET B CA 1
ATOM 7265 C C . MET B 1 183 ? 7.641 20.953 10.297 1 98.19 183 MET B C 1
ATOM 7267 O O . MET B 1 183 ? 8.32 21.672 11.031 1 98.19 183 MET B O 1
ATOM 7271 N N . ILE B 1 184 ? 7.922 20.703 9.055 1 98.56 184 ILE B N 1
ATOM 7272 C CA . ILE B 1 184 ? 9.141 21.234 8.445 1 98.56 184 ILE B CA 1
ATOM 7273 C C . ILE B 1 184 ? 9.094 22.766 8.43 1 98.56 184 ILE B C 1
ATOM 7275 O O . ILE B 1 184 ? 10.031 23.422 8.875 1 98.56 184 ILE B O 1
ATOM 7279 N N . VAL B 1 185 ? 8.023 23.312 7.988 1 98.44 185 VAL B N 1
ATOM 7280 C CA . VAL B 1 185 ? 7.855 24.75 7.867 1 98.44 185 VAL B CA 1
ATOM 7281 C C . VAL B 1 185 ? 7.918 25.406 9.25 1 98.44 185 VAL B C 1
ATOM 7283 O O . VAL B 1 185 ? 8.531 26.453 9.43 1 98.44 185 VAL B O 1
ATOM 7286 N N . ASN B 1 186 ? 7.316 24.734 10.227 1 98.06 186 ASN B N 1
ATOM 7287 C CA . ASN B 1 186 ? 7.266 25.266 11.586 1 98.06 186 ASN B CA 1
ATOM 7288 C C . ASN B 1 186 ? 8.656 25.359 12.203 1 98.06 186 ASN B C 1
ATOM 7290 O O . ASN B 1 186 ? 8.93 26.25 13.016 1 98.06 186 ASN B O 1
ATOM 7294 N N . VAL B 1 187 ? 9.516 24.453 11.82 1 98.31 187 VAL B N 1
ATOM 7295 C CA . VAL B 1 187 ? 10.844 24.406 12.414 1 98.31 187 VAL B CA 1
ATOM 7296 C C . VAL B 1 187 ? 11.766 25.391 11.68 1 98.31 187 VAL B C 1
ATOM 7298 O O . VAL B 1 187 ? 12.555 26.109 12.305 1 98.31 187 VAL B O 1
ATOM 7301 N N . ILE B 1 188 ? 11.664 25.453 10.398 1 97.62 188 ILE B N 1
ATOM 7302 C CA . ILE B 1 188 ? 12.562 26.297 9.609 1 97.62 188 ILE B CA 1
ATOM 7303 C C . ILE B 1 188 ? 12.109 27.75 9.68 1 97.62 188 ILE B C 1
ATOM 7305 O O . ILE B 1 188 ? 12.922 28.672 9.555 1 97.62 188 ILE B O 1
ATOM 7309 N N . GLU B 1 189 ? 10.82 28.031 9.727 1 97.44 189 GLU B N 1
ATOM 7310 C CA . GLU B 1 189 ? 10.195 29.328 9.891 1 97.44 189 GLU B CA 1
ATOM 7311 C C . GLU B 1 189 ? 10.641 30.297 8.797 1 97.44 189 GLU B C 1
ATOM 7313 O O . GLU B 1 189 ? 11.25 31.328 9.086 1 97.44 189 GLU B O 1
ATOM 7318 N N . PRO B 1 190 ? 10.242 30.016 7.555 1 97.75 190 PRO B N 1
ATOM 7319 C CA . PRO B 1 190 ? 10.617 30.922 6.473 1 97.75 190 PRO B CA 1
ATOM 7320 C C . PRO B 1 190 ? 10.031 32.312 6.645 1 97.75 190 PRO B C 1
ATOM 7322 O O . PRO B 1 190 ? 8.852 32.469 6.984 1 97.75 190 PRO B O 1
ATOM 7325 N N . GLU B 1 191 ? 10.797 33.344 6.375 1 95.44 191 GLU B N 1
ATOM 7326 C CA . GLU B 1 191 ? 10.375 34.719 6.57 1 95.44 191 GLU B CA 1
ATOM 7327 C C . GLU B 1 191 ? 10.531 35.531 5.285 1 95.44 191 GLU B C 1
ATOM 7329 O O . GLU B 1 191 ? 9.617 36.25 4.898 1 95.44 191 GLU B O 1
ATOM 7334 N N . GLN B 1 192 ? 11.703 35.438 4.664 1 96.75 192 GLN B N 1
ATOM 7335 C CA . GLN B 1 192 ? 11.984 36.188 3.451 1 96.75 192 GLN B CA 1
ATOM 7336 C C . GLN B 1 192 ? 13.102 35.562 2.641 1 96.75 192 GLN B C 1
ATOM 7338 O O . GLN B 1 192 ? 13.898 34.781 3.18 1 96.75 192 GLN B O 1
ATOM 7343 N N . GLY B 1 193 ? 13.094 35.875 1.382 1 97.94 193 GLY B N 1
ATOM 7344 C CA . GLY B 1 193 ? 14.195 35.438 0.543 1 97.94 193 GLY B CA 1
ATOM 7345 C C . GLY B 1 193 ? 13.82 34.281 -0.38 1 97.94 193 GLY B C 1
ATOM 7346 O O . GLY B 1 193 ? 12.68 34.219 -0.851 1 97.94 193 GLY B O 1
ATOM 7347 N N . ILE B 1 194 ? 14.844 33.469 -0.685 1 98.62 194 ILE B N 1
ATOM 7348 C CA . ILE B 1 194 ? 14.695 32.438 -1.688 1 98.62 194 ILE B CA 1
ATOM 7349 C C . ILE B 1 194 ? 14.352 31.109 -1.004 1 98.62 194 ILE B C 1
ATOM 7351 O O . ILE B 1 194 ? 15.047 30.688 -0.077 1 98.62 194 ILE B O 1
ATOM 7355 N N . VAL B 1 195 ? 13.25 30.484 -1.416 1 98.75 195 VAL B N 1
ATOM 7356 C CA . VAL B 1 195 ? 12.859 29.156 -0.979 1 98.75 195 VAL B CA 1
ATOM 7357 C C . VAL B 1 195 ? 13.008 28.172 -2.133 1 98.75 195 VAL B C 1
ATOM 7359 O O . VAL B 1 195 ? 12.406 28.359 -3.197 1 98.75 195 VAL B O 1
ATOM 7362 N N . LEU B 1 196 ? 13.789 27.094 -1.935 1 98.88 196 LEU B N 1
ATOM 7363 C CA . LEU B 1 196 ? 14.039 26.109 -2.982 1 98.88 196 LEU B CA 1
ATOM 7364 C C . LEU B 1 196 ? 13.547 24.719 -2.561 1 98.88 196 LEU B C 1
ATOM 7366 O O . LEU B 1 196 ? 13.75 24.312 -1.417 1 98.88 196 LEU B O 1
ATOM 7370 N N . ASP B 1 197 ? 12.852 24.047 -3.484 1 98.62 197 ASP B N 1
ATOM 7371 C CA . ASP B 1 197 ? 12.602 22.609 -3.414 1 98.62 197 ASP B CA 1
ATOM 7372 C C . ASP B 1 197 ? 13.062 21.906 -4.688 1 98.62 197 ASP B C 1
ATOM 7374 O O . ASP B 1 197 ? 12.367 21.953 -5.711 1 98.62 197 ASP B O 1
ATOM 7378 N N . PRO B 1 198 ? 14.227 21.281 -4.672 1 98.38 198 PRO B N 1
ATOM 7379 C CA . PRO B 1 198 ? 14.773 20.672 -5.887 1 98.38 198 PRO B CA 1
ATOM 7380 C C . PRO B 1 198 ? 14.156 19.312 -6.195 1 98.38 198 PRO B C 1
ATOM 7382 O O . PRO B 1 198 ? 14.656 18.578 -7.059 1 98.38 198 PRO B O 1
ATOM 7385 N N . ALA B 1 199 ? 13.164 18.891 -5.523 1 96.56 199 ALA B N 1
ATOM 7386 C CA . ALA B 1 199 ? 12.281 17.75 -5.723 1 96.56 199 ALA B CA 1
ATOM 7387 C C . ALA B 1 199 ? 10.844 18.094 -5.352 1 96.56 199 ALA B C 1
ATOM 7389 O O . ALA B 1 199 ? 10.234 17.422 -4.52 1 96.56 199 ALA B O 1
ATOM 7390 N N . CYS B 1 200 ? 10.203 19 -6.008 1 96.44 200 CYS B N 1
ATOM 7391 C CA . CYS B 1 200 ? 9.109 19.766 -5.418 1 96.44 200 CYS B CA 1
ATOM 7392 C C . CYS B 1 200 ? 7.781 19.047 -5.574 1 96.44 200 CYS B C 1
ATOM 7394 O O . CYS B 1 200 ? 6.793 19.406 -4.941 1 96.44 200 CYS B O 1
ATOM 7396 N N . GLY B 1 201 ? 7.785 17.969 -6.438 1 92.56 201 GLY B N 1
ATOM 7397 C CA . GLY B 1 201 ? 6.527 17.25 -6.605 1 92.56 201 GLY B CA 1
ATOM 7398 C C . GLY B 1 201 ? 5.363 18.172 -6.922 1 92.56 201 GLY B C 1
ATOM 7399 O O . GLY B 1 201 ? 5.434 18.984 -7.855 1 92.56 201 GLY B O 1
ATOM 7400 N N . SER B 1 202 ? 4.305 18.188 -6.062 1 93 202 SER B N 1
ATOM 7401 C CA . SER B 1 202 ? 3.109 19 -6.27 1 93 202 SER B CA 1
ATOM 7402 C C . SER B 1 202 ? 3.246 20.359 -5.609 1 93 202 SER B C 1
ATOM 7404 O O . SER B 1 202 ? 2.266 21.094 -5.48 1 93 202 SER B O 1
ATOM 7406 N N . ALA B 1 203 ? 4.379 20.672 -5.102 1 96.19 203 ALA B N 1
ATOM 7407 C CA . ALA B 1 203 ? 4.688 21.969 -4.5 1 96.19 203 ALA B CA 1
ATOM 7408 C C . ALA B 1 203 ? 3.971 22.141 -3.164 1 96.19 203 ALA B C 1
ATOM 7410 O O . ALA B 1 203 ? 3.598 23.266 -2.791 1 96.19 203 ALA B O 1
ATOM 7411 N N . GLY B 1 204 ? 3.742 21.031 -2.467 1 94.62 204 GLY B N 1
ATOM 7412 C CA . GLY B 1 204 ? 3.141 21.094 -1.145 1 94.62 204 GLY B CA 1
ATOM 7413 C C . GLY B 1 204 ? 3.939 21.922 -0.155 1 94.62 204 GLY B C 1
ATOM 7414 O O . GLY B 1 204 ? 3.369 22.609 0.687 1 94.62 204 GLY B O 1
ATOM 7415 N N . MET B 1 205 ? 5.273 21.906 -0.267 1 97.56 205 MET B N 1
ATOM 7416 C CA . MET B 1 205 ? 6.148 22.703 0.591 1 97.56 205 MET B CA 1
ATOM 7417 C C . MET B 1 205 ? 5.855 24.203 0.437 1 97.56 205 MET B C 1
ATOM 7419 O O . MET B 1 205 ? 5.805 24.938 1.427 1 97.56 205 MET B O 1
ATOM 7423 N N . PHE B 1 206 ? 5.676 24.641 -0.763 1 97.56 206 PHE B N 1
ATOM 7424 C CA . PHE B 1 206 ? 5.457 26.062 -1.055 1 97.56 206 PHE B CA 1
ATOM 7425 C C . PHE B 1 206 ? 4.102 26.516 -0.537 1 97.56 206 PHE B C 1
ATOM 7427 O O . PHE B 1 206 ? 3.98 27.609 0.033 1 97.56 206 PHE B O 1
ATOM 7434 N N . VAL B 1 207 ? 3.107 25.672 -0.736 1 95.44 207 VAL B N 1
ATOM 7435 C CA . VAL B 1 207 ? 1.754 25.984 -0.301 1 95.44 207 VAL B CA 1
ATOM 7436 C C . VAL B 1 207 ? 1.726 26.156 1.216 1 95.44 207 VAL B C 1
ATOM 7438 O O . VAL B 1 207 ? 1.189 27.156 1.725 1 95.44 207 VAL B O 1
ATOM 7441 N N . GLN B 1 208 ? 2.326 25.234 1.935 1 95.81 208 GLN B N 1
ATOM 7442 C CA . GLN B 1 208 ? 2.326 25.328 3.391 1 95.81 208 GLN B CA 1
ATOM 7443 C C . GLN B 1 208 ? 3.189 26.5 3.865 1 95.81 208 GLN B C 1
ATOM 7445 O O . GLN B 1 208 ? 2.893 27.125 4.887 1 95.81 208 GLN B O 1
ATOM 7450 N N . THR B 1 209 ? 4.242 26.812 3.143 1 97.69 209 THR B N 1
ATOM 7451 C CA . THR B 1 209 ? 5.031 28 3.436 1 97.69 209 THR B CA 1
ATOM 7452 C C . THR B 1 209 ? 4.188 29.266 3.279 1 97.69 209 THR B C 1
ATOM 7454 O O . THR B 1 209 ? 4.254 30.172 4.113 1 97.69 209 THR B O 1
ATOM 7457 N N . GLY B 1 210 ? 3.461 29.297 2.182 1 95.75 210 GLY B N 1
ATOM 7458 C CA . GLY B 1 210 ? 2.535 30.406 1.992 1 95.75 210 GLY B CA 1
ATOM 7459 C C . GLY B 1 210 ? 1.581 30.594 3.156 1 95.75 210 GLY B C 1
ATOM 7460 O O . GLY B 1 210 ? 1.399 31.703 3.646 1 95.75 210 GLY B O 1
ATOM 7461 N N . HIS B 1 211 ? 0.969 29.5 3.623 1 94 211 HIS B N 1
ATOM 7462 C CA . HIS B 1 211 ? 0.07 29.547 4.773 1 94 211 HIS B CA 1
ATOM 7463 C C . HIS B 1 211 ? 0.781 30.078 6.012 1 94 211 HIS B C 1
ATOM 7465 O O . HIS B 1 211 ? 0.211 30.859 6.766 1 94 211 HIS B O 1
ATOM 7471 N N . PHE B 1 212 ? 1.979 29.656 6.207 1 96 212 PHE B N 1
ATOM 7472 C CA . PHE B 1 212 ? 2.764 30.062 7.367 1 96 212 PHE B CA 1
ATOM 7473 C C . PHE B 1 212 ? 3.01 31.562 7.355 1 96 212 PHE B C 1
ATOM 7475 O O . PHE B 1 212 ? 2.777 32.25 8.359 1 96 212 PHE B O 1
ATOM 7482 N N . ILE B 1 213 ? 3.451 32.031 6.266 1 96.31 213 ILE B N 1
ATOM 7483 C CA . ILE B 1 213 ? 3.766 33.469 6.137 1 96.31 213 ILE B CA 1
ATOM 7484 C C . ILE B 1 213 ? 2.492 34.281 6.297 1 96.31 213 ILE B C 1
ATOM 7486 O O . ILE B 1 213 ? 2.496 35.312 6.973 1 96.31 213 ILE B O 1
ATOM 7490 N N . GLN B 1 214 ? 1.441 33.812 5.68 1 92 214 GLN B N 1
ATOM 7491 C CA . GLN B 1 214 ? 0.155 34.5 5.793 1 92 214 GLN B CA 1
ATOM 7492 C C . GLN B 1 214 ? -0.318 34.531 7.246 1 92 214 GLN B C 1
ATOM 7494 O O . GLN B 1 214 ? -0.869 35.562 7.695 1 92 214 GLN B O 1
ATOM 7499 N N . SER B 1 215 ? -0.102 33.469 7.934 1 91.62 215 SER B N 1
ATOM 7500 C CA . SER B 1 215 ? -0.523 33.406 9.328 1 91.62 215 SER B CA 1
ATOM 7501 C C . SER B 1 215 ? 0.251 34.375 10.188 1 91.62 215 SER B C 1
ATOM 7503 O O . SER B 1 215 ? -0.197 34.75 11.281 1 91.62 215 SER B O 1
ATOM 7505 N N . HIS B 1 216 ? 1.311 34.844 9.703 1 92 216 HIS B N 1
ATOM 7506 C CA . HIS B 1 216 ? 2.109 35.844 10.422 1 92 216 HIS B CA 1
ATOM 7507 C C . HIS B 1 216 ? 1.848 37.25 9.898 1 92 216 HIS B C 1
ATOM 7509 O O . HIS B 1 216 ? 2.605 38.188 10.188 1 92 216 HIS B O 1
ATOM 7515 N N . GLY B 1 217 ? 0.846 37.375 9.023 1 90.31 217 GLY B N 1
ATOM 7516 C CA . GLY B 1 217 ? 0.335 38.688 8.641 1 90.31 217 GLY B CA 1
ATOM 7517 C C . GLY B 1 217 ? 1.03 39.25 7.426 1 90.31 217 GLY B C 1
ATOM 7518 O O . GLY B 1 217 ? 0.963 40.469 7.18 1 90.31 217 GLY B O 1
ATOM 7519 N N . ALA B 1 218 ? 1.735 38.375 6.656 1 90.75 218 ALA B N 1
ATOM 7520 C CA . ALA B 1 218 ? 2.451 38.875 5.48 1 90.75 218 ALA B CA 1
ATOM 7521 C C . ALA B 1 218 ? 2.002 38.125 4.223 1 90.75 218 ALA B C 1
ATOM 7523 O O . ALA B 1 218 ? 1.356 37.094 4.309 1 90.75 218 ALA B O 1
ATOM 7524 N N . SER B 1 219 ? 2.301 38.781 3.115 1 90.12 219 SER B N 1
ATOM 7525 C CA . SER B 1 219 ? 2.061 38.125 1.832 1 90.12 219 SER B CA 1
ATOM 7526 C C . SER B 1 219 ? 3.268 37.281 1.398 1 90.12 219 SER B C 1
ATOM 7528 O O . SER B 1 219 ? 4.387 37.812 1.341 1 90.12 219 SER B O 1
ATOM 7530 N N . ALA B 1 220 ? 3.016 36.094 1.046 1 90.88 220 ALA B N 1
ATOM 7531 C CA . ALA B 1 220 ? 4.102 35.219 0.651 1 90.88 220 ALA B CA 1
ATOM 7532 C C . ALA B 1 220 ? 4.836 35.75 -0.576 1 90.88 220 ALA B C 1
ATOM 7534 O O . ALA B 1 220 ? 6.066 35.719 -0.631 1 90.88 220 ALA B O 1
ATOM 7535 N N . ASN B 1 221 ? 4.125 36.281 -1.506 1 90.38 221 ASN B N 1
ATOM 7536 C CA . ASN B 1 221 ? 4.719 36.75 -2.758 1 90.38 221 ASN B CA 1
ATOM 7537 C C . ASN B 1 221 ? 5.582 37.969 -2.545 1 90.38 221 ASN B C 1
ATOM 7539 O O . ASN B 1 221 ? 6.469 38.281 -3.352 1 90.38 221 ASN B O 1
ATOM 7543 N N . ASP B 1 222 ? 5.375 38.688 -1.479 1 92.69 222 ASP B N 1
ATOM 7544 C CA . ASP B 1 222 ? 6.176 39.844 -1.156 1 92.69 222 ASP B CA 1
ATOM 7545 C C . ASP B 1 222 ? 7.426 39.469 -0.37 1 92.69 222 ASP B C 1
ATOM 7547 O O . ASP B 1 222 ? 8.414 40.219 -0.36 1 92.69 222 ASP B O 1
ATOM 7551 N N . LYS B 1 223 ? 7.359 38.312 0.216 1 95.19 223 LYS B N 1
ATOM 7552 C CA . LYS B 1 223 ? 8.398 38 1.186 1 95.19 223 LYS B CA 1
ATOM 7553 C C . LYS B 1 223 ? 9.375 36.969 0.612 1 95.19 223 LYS B C 1
ATOM 7555 O O . LYS B 1 223 ? 10.57 37 0.923 1 95.19 223 LYS B O 1
ATOM 7560 N N . VAL B 1 224 ? 8.836 36.031 -0.195 1 96.38 224 VAL B N 1
ATOM 7561 C CA . VAL B 1 224 ? 9.703 34.969 -0.632 1 96.38 224 VAL B CA 1
ATOM 7562 C C . VAL B 1 224 ? 9.523 34.719 -2.131 1 96.38 224 VAL B C 1
ATOM 7564 O O . VAL B 1 224 ? 8.5 35.094 -2.705 1 96.38 224 VAL B O 1
ATOM 7567 N N . THR B 1 225 ? 10.523 34.188 -2.738 1 97.31 225 THR B N 1
ATOM 7568 C CA . THR B 1 225 ? 10.484 33.656 -4.098 1 97.31 225 THR B CA 1
ATOM 7569 C C . THR B 1 225 ? 10.68 32.156 -4.102 1 97.31 225 THR B C 1
ATOM 7571 O O . THR B 1 225 ? 11.656 31.641 -3.557 1 97.31 225 THR B O 1
ATOM 7574 N N . PHE B 1 226 ? 9.711 31.484 -4.723 1 98.06 226 PHE B N 1
ATOM 7575 C CA . PHE B 1 226 ? 9.727 30.031 -4.73 1 98.06 226 PHE B CA 1
ATOM 7576 C C . PHE B 1 226 ? 10.406 29.5 -5.992 1 98.06 226 PHE B C 1
ATOM 7578 O O . PHE B 1 226 ? 10.109 29.953 -7.098 1 98.06 226 PHE B O 1
ATOM 7585 N N . TYR B 1 227 ? 11.367 28.578 -5.82 1 98.69 227 TYR B N 1
ATOM 7586 C CA . TYR B 1 227 ? 12.008 27.844 -6.906 1 98.69 227 TYR B CA 1
ATOM 7587 C C . TYR B 1 227 ? 11.828 26.344 -6.719 1 98.69 227 TYR B C 1
ATOM 7589 O O . TYR B 1 227 ? 12.273 25.781 -5.715 1 98.69 227 TYR B O 1
ATOM 7597 N N . GLY B 1 228 ? 11.125 25.703 -7.652 1 98.25 228 GLY B N 1
ATOM 7598 C CA . GLY B 1 228 ? 10.938 24.266 -7.605 1 98.25 228 GLY B CA 1
ATOM 7599 C C . GLY B 1 228 ? 11.484 23.547 -8.828 1 98.25 228 GLY B C 1
ATOM 7600 O O . GLY B 1 228 ? 11.391 24.062 -9.945 1 98.25 228 GLY B O 1
ATOM 7601 N N . GLN B 1 229 ? 12.102 22.469 -8.656 1 97.81 229 GLN B N 1
ATOM 7602 C CA . GLN B 1 229 ? 12.516 21.578 -9.734 1 97.81 229 GLN B CA 1
ATOM 7603 C C . GLN B 1 229 ? 11.914 20.188 -9.555 1 97.81 229 GLN B C 1
ATOM 7605 O O . GLN B 1 229 ? 11.867 19.656 -8.445 1 97.81 229 GLN B O 1
ATOM 7610 N N . GLU B 1 230 ? 11.344 19.641 -10.602 1 95.25 230 GLU B N 1
ATOM 7611 C CA . GLU B 1 230 ? 10.688 18.344 -10.594 1 95.25 230 GLU B CA 1
ATOM 7612 C C . GLU B 1 230 ? 10.984 17.562 -11.867 1 95.25 230 GLU B C 1
ATOM 7614 O O . GLU B 1 230 ? 11.039 18.141 -12.953 1 95.25 230 GLU B O 1
ATOM 7619 N N . LYS B 1 231 ? 11.281 16.266 -11.656 1 92.62 231 LYS B N 1
ATOM 7620 C CA . LYS B 1 231 ? 11.672 15.414 -12.773 1 92.62 231 LYS B CA 1
ATOM 7621 C C . LYS B 1 231 ? 10.469 15.055 -13.641 1 92.62 231 LYS B C 1
ATOM 7623 O O . LYS B 1 231 ? 10.547 15.125 -14.875 1 92.62 231 LYS B O 1
ATOM 7628 N N . ALA B 1 232 ? 9.383 14.617 -13.039 1 89.88 232 ALA B N 1
ATOM 7629 C CA . ALA B 1 232 ? 8.211 14.141 -13.766 1 89.88 232 ALA B CA 1
ATOM 7630 C C . ALA B 1 232 ? 7.406 15.305 -14.328 1 89.88 232 ALA B C 1
ATOM 7632 O O . ALA B 1 232 ? 7.07 16.234 -13.602 1 89.88 232 ALA B O 1
ATOM 7633 N N . GLU B 1 233 ? 7.094 15.234 -15.555 1 90.56 233 GLU B N 1
ATOM 7634 C CA . GLU B 1 233 ? 6.344 16.297 -16.219 1 90.56 233 GLU B CA 1
ATOM 7635 C C . GLU B 1 233 ? 4.973 16.484 -15.578 1 90.56 233 GLU B C 1
ATOM 7637 O O . GLU B 1 233 ? 4.559 17.625 -15.32 1 90.56 233 GLU B O 1
ATOM 7642 N N . LEU B 1 234 ? 4.301 15.391 -15.359 1 88.38 234 LEU B N 1
ATOM 7643 C CA . LEU B 1 234 ? 2.971 15.445 -14.766 1 88.38 234 LEU B CA 1
ATOM 7644 C C . LEU B 1 234 ? 3.008 16.172 -13.422 1 88.38 234 LEU B C 1
ATOM 7646 O O . LEU B 1 234 ? 2.133 17 -13.133 1 88.38 234 LEU B O 1
ATOM 7650 N N . ASN B 1 235 ? 3.959 15.922 -12.625 1 90.56 235 ASN B N 1
ATOM 7651 C CA . ASN B 1 235 ? 4.09 16.562 -11.32 1 90.56 235 ASN B CA 1
ATOM 7652 C C . ASN B 1 235 ? 4.434 18.047 -11.461 1 90.56 235 ASN B C 1
ATOM 7654 O O . ASN B 1 235 ? 4.016 18.859 -10.641 1 90.56 235 ASN B O 1
ATOM 7658 N N . THR B 1 236 ? 5.25 18.344 -12.43 1 93.38 236 THR B N 1
ATOM 7659 C CA . THR B 1 236 ? 5.574 19.75 -12.688 1 93.38 236 THR B CA 1
ATOM 7660 C C . THR B 1 236 ? 4.312 20.547 -13 1 93.38 236 THR B C 1
ATOM 7662 O O . THR B 1 236 ? 4.145 21.656 -12.508 1 93.38 236 THR B O 1
ATOM 7665 N N . LYS B 1 237 ? 3.486 19.969 -13.82 1 92.88 237 LYS B N 1
ATOM 7666 C CA . LYS B 1 237 ? 2.207 20.594 -14.148 1 92.88 237 LYS B CA 1
ATOM 7667 C C . LYS B 1 237 ? 1.344 20.766 -12.898 1 92.88 237 LYS B C 1
ATOM 7669 O O . LYS B 1 237 ? 0.755 21.828 -12.688 1 92.88 237 LYS B O 1
ATOM 7674 N N . LEU B 1 238 ? 1.297 19.766 -12.102 1 92.19 238 LEU B N 1
ATOM 7675 C CA . LEU B 1 238 ? 0.517 19.781 -10.875 1 92.19 238 LEU B CA 1
ATOM 7676 C C . LEU B 1 238 ? 1.02 20.859 -9.922 1 92.19 238 LEU B C 1
ATOM 7678 O O . LEU B 1 238 ? 0.223 21.531 -9.258 1 92.19 238 LEU B O 1
ATOM 7682 N N . ALA B 1 239 ? 2.307 20.969 -9.812 1 94.81 239 ALA B N 1
ATOM 7683 C CA . ALA B 1 239 ? 2.912 21.984 -8.961 1 94.81 239 ALA B CA 1
ATOM 7684 C C . ALA B 1 239 ? 2.48 23.391 -9.383 1 94.81 239 ALA B C 1
ATOM 7686 O O . ALA B 1 239 ? 2.088 24.203 -8.539 1 94.81 239 ALA B O 1
ATOM 7687 N N . ARG B 1 240 ? 2.541 23.656 -10.641 1 94.81 240 ARG B N 1
ATOM 7688 C CA . ARG B 1 240 ? 2.168 24.969 -11.148 1 94.81 240 ARG B CA 1
ATOM 7689 C C . ARG B 1 240 ? 0.697 25.266 -10.875 1 94.81 240 ARG B C 1
ATOM 7691 O O . ARG B 1 240 ? 0.348 26.375 -10.453 1 94.81 240 ARG B O 1
ATOM 7698 N N . MET B 1 241 ? -0.171 24.312 -11.102 1 92.81 241 MET B N 1
ATOM 7699 C CA . MET B 1 241 ? -1.599 24.484 -10.852 1 92.81 241 MET B CA 1
ATOM 7700 C C . MET B 1 241 ? -1.865 24.703 -9.367 1 92.81 241 MET B C 1
ATOM 7702 O O . MET B 1 241 ? -2.658 25.562 -8.992 1 92.81 241 MET B O 1
ATOM 7706 N N . ASN B 1 242 ? -1.191 23.906 -8.555 1 92.81 242 ASN B N 1
ATOM 7707 C CA . ASN B 1 242 ? -1.379 24.016 -7.109 1 92.81 242 ASN B CA 1
ATOM 7708 C C . ASN B 1 242 ? -0.961 25.391 -6.586 1 92.81 242 ASN B C 1
ATOM 7710 O O . ASN B 1 242 ? -1.669 25.984 -5.773 1 92.81 242 ASN B O 1
ATOM 7714 N N . MET B 1 243 ? 0.148 25.859 -7.062 1 93.5 243 MET B N 1
ATOM 7715 C CA . MET B 1 243 ? 0.609 27.188 -6.672 1 93.5 243 MET B CA 1
ATOM 7716 C C . MET B 1 243 ? -0.362 28.266 -7.145 1 93.5 243 MET B C 1
ATOM 7718 O O . MET B 1 243 ? -0.696 29.188 -6.391 1 93.5 243 MET B O 1
ATOM 7722 N N . ALA B 1 244 ? -0.848 28.125 -8.328 1 89.38 244 ALA B N 1
ATOM 7723 C CA . ALA B 1 244 ? -1.771 29.094 -8.891 1 89.38 244 ALA B CA 1
ATOM 7724 C C . ALA B 1 244 ? -3.064 29.156 -8.086 1 89.38 244 ALA B C 1
ATOM 7726 O O . ALA B 1 244 ? -3.561 30.25 -7.785 1 89.38 244 ALA B O 1
ATOM 7727 N N . VAL B 1 245 ? -3.605 28.031 -7.75 1 89.75 245 VAL B N 1
ATOM 7728 C CA . VAL B 1 245 ? -4.863 27.953 -7.016 1 89.75 245 VAL B CA 1
ATOM 7729 C C . VAL B 1 245 ? -4.699 28.594 -5.641 1 89.75 245 VAL B C 1
ATOM 7731 O O . VAL B 1 245 ? -5.656 29.141 -5.086 1 89.75 245 VAL B O 1
ATOM 7734 N N . HIS B 1 246 ? -3.475 28.641 -5.102 1 89.94 246 HIS B N 1
ATOM 7735 C CA . HIS B 1 246 ? -3.215 29.219 -3.787 1 89.94 246 HIS B CA 1
ATOM 7736 C C . HIS B 1 246 ? -2.666 30.625 -3.9 1 89.94 246 HIS B C 1
ATOM 7738 O O . HIS B 1 246 ? -2.232 31.219 -2.906 1 89.94 246 HIS B O 1
ATOM 7744 N N . GLY B 1 247 ? -2.572 31.109 -5.117 1 85.69 247 GLY B N 1
ATOM 7745 C CA . GLY B 1 247 ? -2.141 32.469 -5.34 1 85.69 247 GLY B CA 1
ATOM 7746 C C . GLY B 1 247 ? -0.648 32.656 -5.145 1 85.69 247 GLY B C 1
ATOM 7747 O O . GLY B 1 247 ? -0.197 33.781 -4.816 1 85.69 247 GLY B O 1
ATOM 7748 N N . LEU B 1 248 ? 0.083 31.625 -5.289 1 91.44 248 LEU B N 1
ATOM 7749 C CA . LEU B 1 248 ? 1.527 31.703 -5.094 1 91.44 248 LEU B CA 1
ATOM 7750 C C . LEU B 1 248 ? 2.25 31.812 -6.434 1 91.44 248 LEU B C 1
ATOM 7752 O O . LEU B 1 248 ? 1.835 31.203 -7.422 1 91.44 248 LEU B O 1
ATOM 7756 N N . GLU B 1 249 ? 3.268 32.562 -6.398 1 89.69 249 GLU B N 1
ATOM 7757 C CA . GLU B 1 249 ? 4.105 32.75 -7.586 1 89.69 249 GLU B CA 1
ATOM 7758 C C . GLU B 1 249 ? 5.484 32.125 -7.371 1 89.69 249 GLU B C 1
ATOM 7760 O O . GLU B 1 249 ? 6.031 32.188 -6.27 1 89.69 249 GLU B O 1
ATOM 7765 N N . GLY B 1 250 ? 5.969 31.516 -8.352 1 93.38 250 GLY B N 1
ATOM 7766 C CA . GLY B 1 250 ? 7.285 30.906 -8.312 1 93.38 250 GLY B CA 1
ATOM 7767 C C . GLY B 1 250 ? 7.703 30.312 -9.641 1 93.38 250 GLY B C 1
ATOM 7768 O O . GLY B 1 250 ? 7.004 30.453 -10.648 1 93.38 250 GLY B O 1
ATOM 7769 N N . LYS B 1 251 ? 8.922 29.828 -9.711 1 96 251 LYS B N 1
ATOM 7770 C CA . LYS B 1 251 ? 9.484 29.188 -10.906 1 96 251 LYS B CA 1
ATOM 7771 C C . LYS B 1 251 ? 9.602 27.688 -10.727 1 96 251 LYS B C 1
ATOM 7773 O O . LYS B 1 251 ? 10.438 27.219 -9.945 1 96 251 LYS B O 1
ATOM 7778 N N . ILE B 1 252 ? 8.773 26.953 -11.438 1 97 252 ILE B N 1
ATOM 7779 C CA . ILE B 1 252 ? 8.828 25.5 -11.422 1 97 252 ILE B CA 1
ATOM 7780 C C . ILE B 1 252 ? 9.438 24.984 -12.727 1 97 252 ILE B C 1
ATOM 7782 O O . ILE B 1 252 ? 8.883 25.203 -13.805 1 97 252 ILE B O 1
ATOM 7786 N N . LEU B 1 253 ? 10.562 24.344 -12.641 1 97 253 LEU B N 1
ATOM 7787 C CA . LEU B 1 253 ? 11.242 23.844 -13.836 1 97 253 LEU B CA 1
ATOM 7788 C C . LEU B 1 253 ? 11.344 22.328 -13.812 1 97 253 LEU B C 1
ATOM 7790 O O . LEU B 1 253 ? 11.5 21.719 -12.75 1 97 253 LEU B O 1
ATOM 7794 N N . GLU B 1 254 ? 11.195 21.703 -15.008 1 94.94 254 GLU B N 1
ATOM 7795 C CA . GLU B 1 254 ? 11.328 20.266 -15.18 1 94.94 254 GLU B CA 1
ATOM 7796 C C . GLU B 1 254 ? 12.789 19.859 -15.344 1 94.94 254 GLU B C 1
ATOM 7798 O O . GLU B 1 254 ? 13.508 20.422 -16.172 1 94.94 254 GLU B O 1
ATOM 7803 N N . GLY B 1 255 ? 13.242 18.922 -14.5 1 95.12 255 GLY B N 1
ATOM 7804 C CA . GLY B 1 255 ? 14.609 18.438 -14.617 1 95.12 255 GLY B CA 1
ATOM 7805 C C . GLY B 1 255 ? 14.953 17.375 -13.578 1 95.12 255 GLY B C 1
ATOM 7806 O O . GLY B 1 255 ? 14.367 17.359 -12.5 1 95.12 255 GLY B O 1
ATOM 7807 N N . ASN B 1 256 ? 15.852 16.484 -13.953 1 94.56 256 ASN B N 1
ATOM 7808 C CA . ASN B 1 256 ? 16.406 15.508 -13.023 1 94.56 256 ASN B CA 1
ATOM 7809 C C . ASN B 1 256 ? 17.531 16.109 -12.18 1 94.56 256 ASN B C 1
ATOM 7811 O O . ASN B 1 256 ? 18.656 16.281 -12.664 1 94.56 256 ASN B O 1
ATOM 7815 N N . THR B 1 257 ? 17.25 16.328 -10.977 1 97.06 257 THR B N 1
ATOM 7816 C CA . THR B 1 257 ? 18.125 17.094 -10.102 1 97.06 257 THR B CA 1
ATOM 7817 C C . THR B 1 257 ? 19.484 16.391 -9.945 1 97.06 257 THR B C 1
ATOM 7819 O O . THR B 1 257 ? 20.5 17.047 -9.719 1 97.06 257 THR B O 1
ATOM 7822 N N . PHE B 1 258 ? 19.609 15.07 -10.141 1 96.12 258 PHE B N 1
ATOM 7823 C CA . PHE B 1 258 ? 20.891 14.383 -10.047 1 96.12 258 PHE B CA 1
ATOM 7824 C C . PHE B 1 258 ? 21.844 14.859 -11.133 1 96.12 258 PHE B C 1
ATOM 7826 O O . PHE B 1 258 ? 23.062 14.891 -10.93 1 96.12 258 PHE B O 1
ATOM 7833 N N . TYR B 1 259 ? 21.266 15.297 -12.266 1 95.31 259 TYR B N 1
ATOM 7834 C CA . TYR B 1 259 ? 22.125 15.531 -13.422 1 95.31 259 TYR B CA 1
ATOM 7835 C C . TYR B 1 259 ? 22 16.969 -13.914 1 95.31 259 TYR B C 1
ATOM 7837 O O . TYR B 1 259 ? 22.844 17.453 -14.672 1 95.31 259 TYR B O 1
ATOM 7845 N N . GLU B 1 260 ? 20.891 17.656 -13.484 1 95.81 260 GLU B N 1
ATOM 7846 C CA . GLU B 1 260 ? 20.609 19 -13.977 1 95.81 260 GLU B CA 1
ATOM 7847 C C . GLU B 1 260 ? 20.344 19.969 -12.82 1 95.81 260 GLU B C 1
ATOM 7849 O O . GLU B 1 260 ? 19.562 19.656 -11.922 1 95.81 260 GLU B O 1
ATOM 7854 N N . ASP B 1 261 ? 21.016 21.062 -12.766 1 97.06 261 ASP B N 1
ATOM 7855 C CA . ASP B 1 261 ? 20.766 22.172 -11.867 1 97.06 261 ASP B CA 1
ATOM 7856 C C . ASP B 1 261 ? 20.125 23.344 -12.617 1 97.06 261 ASP B C 1
ATOM 7858 O O . ASP B 1 261 ? 20.812 24.312 -12.977 1 97.06 261 ASP B O 1
ATOM 7862 N N . LYS B 1 262 ? 18.844 23.344 -12.695 1 97.19 262 LYS B N 1
ATOM 7863 C CA . LYS B 1 262 ? 18.125 24.234 -13.602 1 97.19 262 LYS B CA 1
ATOM 7864 C C . LYS B 1 262 ? 18.078 25.656 -13.047 1 97.19 262 LYS B C 1
ATOM 7866 O O . LYS B 1 262 ? 18.047 26.625 -13.805 1 97.19 262 LYS B O 1
ATOM 7871 N N . HIS B 1 263 ? 18.125 25.781 -11.742 1 97.88 263 HIS B N 1
ATOM 7872 C CA . HIS B 1 263 ? 17.953 27.109 -11.148 1 97.88 263 HIS B CA 1
ATOM 7873 C C . HIS B 1 263 ? 19.297 27.75 -10.828 1 97.88 263 HIS B C 1
ATOM 7875 O O . HIS B 1 263 ? 19.391 28.953 -10.609 1 97.88 263 HIS B O 1
ATOM 7881 N N . GLU B 1 264 ? 20.359 27.016 -10.734 1 97.62 264 GLU B N 1
ATOM 7882 C CA . GLU B 1 264 ? 21.703 27.516 -10.461 1 97.62 264 GLU B CA 1
ATOM 7883 C C . GLU B 1 264 ? 21.719 28.406 -9.234 1 97.62 264 GLU B C 1
ATOM 7885 O O . GLU B 1 264 ? 22.203 29.547 -9.297 1 97.62 264 GLU B O 1
ATOM 7890 N N . LEU B 1 265 ? 21.312 27.844 -8.125 1 98.5 265 LEU B N 1
ATOM 7891 C CA . LEU B 1 265 ? 21.156 28.625 -6.906 1 98.5 265 LEU B CA 1
ATOM 7892 C C . LEU B 1 265 ? 22.141 28.156 -5.84 1 98.5 265 LEU B C 1
ATOM 7894 O O . LEU B 1 265 ? 21.875 28.281 -4.641 1 98.5 265 LEU B O 1
ATOM 7898 N N . LEU B 1 266 ? 23.281 27.641 -6.27 1 98.38 266 LEU B N 1
ATOM 7899 C CA . LEU B 1 266 ? 24.297 27.172 -5.328 1 98.38 266 LEU B CA 1
ATOM 7900 C C . LEU B 1 266 ? 24.672 28.281 -4.344 1 98.38 266 LEU B C 1
ATOM 7902 O O . LEU B 1 266 ? 25.062 29.375 -4.75 1 98.38 266 LEU B O 1
ATOM 7906 N N . GLY B 1 267 ? 24.453 28.062 -3.039 1 98.38 267 GLY B N 1
ATOM 7907 C CA . GLY B 1 267 ? 24.859 28.969 -1.975 1 98.38 267 GLY B CA 1
ATOM 7908 C C . GLY B 1 267 ? 24 30.203 -1.881 1 98.38 267 GLY B C 1
ATOM 7909 O O . GLY B 1 267 ? 24.375 31.188 -1.244 1 98.38 267 GLY B O 1
ATOM 7910 N N . LYS B 1 268 ? 22.828 30.172 -2.443 1 98.62 268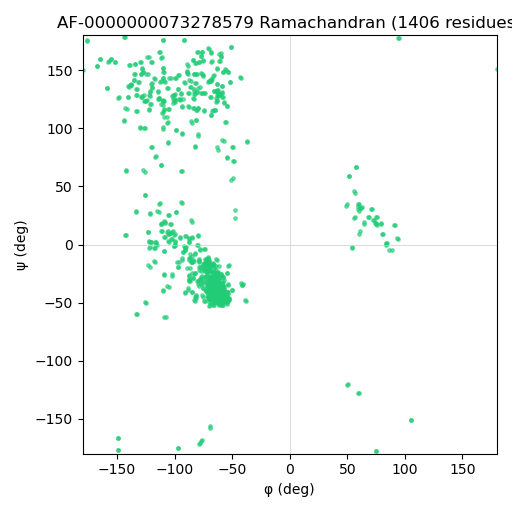 LYS B N 1
ATOM 7911 C CA . LYS B 1 268 ? 22.094 31.422 -2.549 1 98.62 268 LYS B CA 1
ATOM 7912 C C . LYS B 1 268 ? 20.781 31.344 -1.765 1 98.62 268 LYS B C 1
ATOM 7914 O O . LYS B 1 268 ? 20.172 32.375 -1.479 1 98.62 268 LYS B O 1
ATOM 7919 N N . CYS B 1 269 ? 20.344 30.188 -1.37 1 98.81 269 CYS B N 1
ATOM 7920 C CA . CYS B 1 269 ? 18.984 30 -0.867 1 98.81 269 CYS B CA 1
ATOM 7921 C C . CYS B 1 269 ? 18.906 30.297 0.625 1 98.81 269 CYS B C 1
ATOM 7923 O O . CYS B 1 269 ? 19.797 29.906 1.388 1 98.81 269 CYS B O 1
ATOM 7925 N N . ASN B 1 270 ? 17.891 31.016 1.035 1 98.81 270 ASN B N 1
ATOM 7926 C CA . ASN B 1 270 ? 17.609 31.234 2.449 1 98.81 270 ASN B CA 1
ATOM 7927 C C . ASN B 1 270 ? 17 29.984 3.098 1 98.81 270 ASN B C 1
ATOM 7929 O O . ASN B 1 270 ? 17.281 29.688 4.262 1 98.81 270 ASN B O 1
ATOM 7933 N N . TYR B 1 271 ? 16.188 29.328 2.34 1 98.88 271 TYR B N 1
ATOM 7934 C CA . TYR B 1 271 ? 15.516 28.125 2.832 1 98.88 271 TYR B CA 1
ATOM 7935 C C . TYR B 1 271 ? 15.492 27.047 1.766 1 98.88 271 TYR B C 1
ATOM 7937 O O . TYR B 1 271 ? 15.297 27.328 0.583 1 98.88 271 TYR B O 1
ATOM 7945 N N . VAL B 1 272 ? 15.75 25.812 2.141 1 98.88 272 VAL B N 1
ATOM 7946 C CA . VAL B 1 272 ? 15.609 24.625 1.302 1 98.88 272 VAL B CA 1
ATOM 7947 C C . VAL B 1 272 ? 14.719 23.609 2.004 1 98.88 272 VAL B C 1
ATOM 7949 O O . VAL B 1 272 ? 14.938 23.281 3.172 1 98.88 272 VAL B O 1
ATOM 7952 N N . MET B 1 273 ? 13.648 23.172 1.411 1 98.38 273 MET B N 1
ATOM 7953 C CA . MET B 1 273 ? 12.758 22.141 1.944 1 98.38 273 MET B CA 1
ATOM 7954 C C . MET B 1 273 ? 12.383 21.141 0.865 1 98.38 273 MET B C 1
ATOM 7956 O O . MET B 1 273 ? 12.172 21.516 -0.291 1 98.38 273 MET B O 1
ATOM 7960 N N . ALA B 1 274 ? 12.312 19.859 1.246 1 97.81 274 ALA B N 1
ATOM 7961 C CA . ALA B 1 274 ? 12.047 18.859 0.215 1 97.81 274 ALA B CA 1
ATOM 7962 C C . ALA B 1 274 ? 11.695 17.516 0.835 1 97.81 274 ALA B C 1
ATOM 7964 O O . ALA B 1 274 ? 12.008 17.25 2.002 1 97.81 274 ALA B O 1
ATOM 7965 N N . ASN B 1 275 ? 10.961 16.719 0.148 1 95.94 275 ASN B N 1
ATOM 7966 C CA . ASN B 1 275 ? 10.805 15.273 0.318 1 95.94 275 ASN B CA 1
ATOM 7967 C C . ASN B 1 275 ? 11.234 14.508 -0.934 1 95.94 275 ASN B C 1
ATOM 7969 O O . ASN B 1 275 ? 10.391 14.109 -1.736 1 95.94 275 ASN B O 1
ATOM 7973 N N . PRO B 1 276 ? 12.523 14.242 -1.061 1 95.5 276 PRO B N 1
ATOM 7974 C CA . PRO B 1 276 ? 13.016 13.578 -2.271 1 95.5 276 PRO B CA 1
ATOM 7975 C C . PRO B 1 276 ? 12.727 12.078 -2.279 1 95.5 276 PRO B C 1
ATOM 7977 O O . PRO B 1 276 ? 12.352 11.508 -1.25 1 95.5 276 PRO B O 1
ATOM 7980 N N . PRO B 1 277 ? 12.789 11.391 -3.477 1 90.81 277 PRO B N 1
ATOM 7981 C CA . PRO B 1 277 ? 12.727 9.922 -3.449 1 90.81 277 PRO B CA 1
ATOM 7982 C C . PRO B 1 277 ? 13.844 9.297 -2.627 1 90.81 277 PRO B C 1
ATOM 7984 O O . PRO B 1 277 ? 15.008 9.695 -2.76 1 90.81 277 PRO B O 1
ATOM 7987 N N . PHE B 1 278 ? 13.523 8.305 -1.804 1 90.25 278 PHE B N 1
ATOM 7988 C CA . PHE B 1 278 ? 14.477 7.684 -0.895 1 90.25 278 PHE B CA 1
ATOM 7989 C C . PHE B 1 278 ? 15.188 6.516 -1.572 1 90.25 278 PHE B C 1
ATOM 7991 O O . PHE B 1 278 ? 14.633 5.879 -2.471 1 90.25 278 PHE B O 1
ATOM 7998 N N . ASN B 1 279 ? 16.391 6.281 -1.199 1 88.5 279 ASN B N 1
ATOM 7999 C CA . ASN B 1 279 ? 17.141 5.062 -1.47 1 88.5 279 ASN B CA 1
ATOM 8000 C C . ASN B 1 279 ? 17.281 4.809 -2.969 1 88.5 279 ASN B C 1
ATOM 8002 O O . ASN B 1 279 ? 17.219 3.662 -3.416 1 88.5 279 ASN B O 1
ATOM 8006 N N . VAL B 1 280 ? 17.312 5.84 -3.719 1 87.88 280 VAL B N 1
ATOM 8007 C CA . VAL B 1 280 ? 17.484 5.711 -5.16 1 87.88 280 VAL B CA 1
ATOM 8008 C C . VAL B 1 280 ? 18.859 5.094 -5.449 1 87.88 280 VAL B C 1
ATOM 8010 O O . VAL B 1 280 ? 19.859 5.488 -4.855 1 87.88 280 VAL B O 1
ATOM 8013 N N . ASP B 1 281 ? 18.891 4.078 -6.285 1 86.31 281 ASP B N 1
ATOM 8014 C CA . ASP B 1 281 ? 20.141 3.48 -6.746 1 86.31 281 ASP B CA 1
ATOM 8015 C C . ASP B 1 281 ? 20.359 3.758 -8.234 1 86.31 281 ASP B C 1
ATOM 8017 O O . ASP B 1 281 ? 19.484 4.312 -8.906 1 86.31 281 ASP B O 1
ATOM 8021 N N . GLY B 1 282 ? 21.594 3.629 -8.688 1 86.5 282 GLY B N 1
ATOM 8022 C CA . GLY B 1 282 ? 21.875 3.652 -10.117 1 86.5 282 GLY B CA 1
ATOM 8023 C C . GLY B 1 282 ? 22.25 5.027 -10.633 1 86.5 282 GLY B C 1
ATOM 8024 O O . GLY B 1 282 ? 22.359 5.23 -11.844 1 86.5 282 GLY B O 1
ATOM 8025 N N . VAL B 1 283 ? 22.375 6.031 -9.695 1 91.88 283 VAL B N 1
ATOM 8026 C CA . VAL B 1 283 ? 22.844 7.336 -10.148 1 91.88 283 VAL B CA 1
ATOM 8027 C C . VAL B 1 283 ? 24.266 7.211 -10.711 1 91.88 283 VAL B C 1
ATOM 8029 O O . VAL B 1 283 ? 25.141 6.629 -10.07 1 91.88 283 VAL B O 1
ATOM 8032 N N . ASP B 1 284 ? 24.5 7.703 -11.898 1 92.75 284 ASP B N 1
ATOM 8033 C CA . ASP B 1 284 ? 25.781 7.602 -12.57 1 92.75 284 ASP B CA 1
ATOM 8034 C C . ASP B 1 284 ? 26.844 8.453 -11.875 1 92.75 284 ASP B C 1
ATOM 8036 O O . ASP B 1 284 ? 26.828 9.68 -11.992 1 92.75 284 ASP B O 1
ATOM 8040 N N . SER B 1 285 ? 27.797 7.793 -11.266 1 95.19 285 SER B N 1
ATOM 8041 C CA . SER B 1 285 ? 28.797 8.516 -10.477 1 95.19 285 SER B CA 1
ATOM 8042 C C . SER B 1 285 ? 29.734 9.32 -11.367 1 95.19 285 SER B C 1
ATOM 8044 O O . SER B 1 285 ? 30.234 10.367 -10.969 1 95.19 285 SER B O 1
ATOM 8046 N N . GLU B 1 286 ? 29.953 8.875 -12.562 1 94.31 286 GLU B N 1
ATOM 8047 C CA . GLU B 1 286 ? 30.859 9.555 -13.469 1 94.31 286 GLU B CA 1
ATOM 8048 C C . GLU B 1 286 ? 30.297 10.891 -13.938 1 94.31 286 GLU B C 1
ATOM 8050 O O . GLU B 1 286 ? 31.031 11.852 -14.148 1 94.31 286 GLU B O 1
ATOM 8055 N N . LYS B 1 287 ? 29 10.945 -14.031 1 93.94 287 LYS B N 1
ATOM 8056 C CA . LYS B 1 287 ? 28.359 12.164 -14.508 1 93.94 287 LYS B CA 1
ATOM 8057 C C . LYS B 1 287 ? 28.297 13.219 -13.414 1 93.94 287 LYS B C 1
ATOM 8059 O O . LYS B 1 287 ? 28.156 14.414 -13.695 1 93.94 287 LYS B O 1
ATOM 8064 N N . ILE B 1 288 ? 28.453 12.742 -12.109 1 96.56 288 ILE B N 1
ATOM 8065 C CA . ILE B 1 288 ? 28.188 13.711 -11.055 1 96.56 288 ILE B CA 1
ATOM 8066 C C . ILE B 1 288 ? 29.438 13.898 -10.195 1 96.56 288 ILE B C 1
ATOM 8068 O O . ILE B 1 288 ? 29.438 14.688 -9.25 1 96.56 288 ILE B O 1
ATOM 8072 N N . LYS B 1 289 ? 30.516 13.281 -10.469 1 94.06 289 LYS B N 1
ATOM 8073 C CA . LYS B 1 289 ? 31.719 13.273 -9.641 1 94.06 289 LYS B CA 1
ATOM 8074 C C . LYS B 1 289 ? 32.281 14.688 -9.461 1 94.06 289 LYS B C 1
ATOM 8076 O O . LYS B 1 289 ? 32.906 14.984 -8.453 1 94.06 289 LYS B O 1
ATOM 8081 N N . THR B 1 290 ? 32.031 15.602 -10.43 1 94.75 290 THR B N 1
ATOM 8082 C CA . THR B 1 290 ? 32.562 16.953 -10.352 1 94.75 290 THR B CA 1
ATOM 8083 C C . THR B 1 290 ? 31.469 17.953 -10 1 94.75 290 THR B C 1
ATOM 8085 O O . THR B 1 290 ? 31.641 19.156 -10.125 1 94.75 290 THR B O 1
ATOM 8088 N N . ASP B 1 291 ? 30.344 17.469 -9.625 1 97.06 291 ASP B N 1
ATOM 8089 C CA . ASP B 1 291 ? 29.219 18.328 -9.266 1 97.06 291 ASP B CA 1
ATOM 8090 C C . ASP B 1 291 ? 29.531 19.156 -8.023 1 97.06 291 ASP B C 1
ATOM 8092 O O . ASP B 1 291 ? 29.75 18.625 -6.941 1 97.06 291 ASP B O 1
ATOM 8096 N N . PRO B 1 292 ? 29.594 20.5 -8.102 1 97.69 292 PRO B N 1
ATOM 8097 C CA . PRO B 1 292 ? 29.922 21.344 -6.957 1 97.69 292 PRO B CA 1
ATOM 8098 C C . PRO B 1 292 ? 28.891 21.25 -5.84 1 97.69 292 PRO B C 1
ATOM 8100 O O . PRO B 1 292 ? 29.125 21.719 -4.723 1 97.69 292 PRO B O 1
ATOM 8103 N N . ARG B 1 293 ? 27.812 20.703 -6.102 1 97.88 293 ARG B N 1
ATOM 8104 C CA . ARG B 1 293 ? 26.75 20.562 -5.109 1 97.88 293 ARG B CA 1
ATOM 8105 C C . ARG B 1 293 ? 27.031 19.422 -4.152 1 97.88 293 ARG B C 1
ATOM 8107 O O . ARG B 1 293 ? 26.297 19.203 -3.189 1 97.88 293 ARG B O 1
ATOM 8114 N N . LEU B 1 294 ? 28.094 18.688 -4.375 1 98.5 294 LEU B N 1
ATOM 8115 C CA . LEU B 1 294 ? 28.484 17.562 -3.531 1 98.5 294 LEU B CA 1
ATOM 8116 C C . LEU B 1 294 ? 29.781 17.891 -2.775 1 98.5 294 LEU B C 1
ATOM 8118 O O . LEU B 1 294 ? 30.797 17.219 -2.971 1 98.5 294 LEU B O 1
ATOM 8122 N N . PRO B 1 295 ? 29.719 18.828 -1.831 1 97.56 295 PRO B N 1
ATOM 8123 C CA . PRO B 1 295 ? 30.938 19.312 -1.156 1 97.56 295 PRO B CA 1
ATOM 8124 C C . PRO B 1 295 ? 31.578 18.266 -0.269 1 97.56 295 PRO B C 1
ATOM 8126 O O . PRO B 1 295 ? 32.75 18.391 0.09 1 97.56 295 PRO B O 1
ATOM 8129 N N . PHE B 1 296 ? 30.875 17.219 0.096 1 97.94 296 PHE B N 1
ATOM 8130 C CA . PHE B 1 296 ? 31.422 16.234 1.028 1 97.94 296 PHE B CA 1
ATOM 8131 C C . PHE B 1 296 ? 31.812 14.961 0.3 1 97.94 296 PHE B C 1
ATOM 8133 O O . PHE B 1 296 ? 32.156 13.953 0.934 1 97.94 296 PHE B O 1
ATOM 8140 N N . GLY B 1 297 ? 31.656 14.969 -1.01 1 96.25 297 GLY B N 1
ATOM 8141 C CA . GLY B 1 297 ? 32.094 13.836 -1.814 1 96.25 297 GLY B CA 1
ATOM 8142 C C . GLY B 1 297 ? 30.969 12.844 -2.086 1 96.25 297 GLY B C 1
ATOM 8143 O O . GLY B 1 297 ? 29.828 13.039 -1.639 1 96.25 297 GLY B O 1
ATOM 8144 N N . LEU B 1 298 ? 31.281 11.797 -2.867 1 96.56 298 LEU B N 1
ATOM 8145 C CA . LEU B 1 298 ? 30.312 10.766 -3.229 1 96.56 298 LEU B CA 1
ATOM 8146 C C . LEU B 1 298 ? 30.172 9.742 -2.113 1 96.56 298 LEU B C 1
ATOM 8148 O O . LEU B 1 298 ? 31.156 9.375 -1.466 1 96.56 298 LEU B O 1
ATOM 8152 N N . PRO B 1 299 ? 28.969 9.375 -1.905 1 94.5 299 PRO B N 1
ATOM 8153 C CA . PRO B 1 299 ? 28.828 8.211 -1.019 1 94.5 299 PRO B CA 1
ATOM 8154 C C . PRO B 1 299 ? 29.328 6.922 -1.657 1 94.5 299 PRO B C 1
ATOM 8156 O O . PRO B 1 299 ? 30.125 6.961 -2.607 1 94.5 299 PRO B O 1
ATOM 8159 N N . GLY B 1 300 ? 28.891 5.707 -1.206 1 90.94 300 GLY B N 1
ATOM 8160 C CA . GLY B 1 300 ? 29.359 4.434 -1.734 1 90.94 300 GLY B CA 1
ATOM 8161 C C . GLY B 1 300 ? 29.047 4.25 -3.209 1 90.94 300 GLY B C 1
ATOM 8162 O O . GLY B 1 300 ? 27.953 4.598 -3.67 1 90.94 300 GLY B O 1
ATOM 8163 N N . VAL B 1 301 ? 30.016 3.906 -4.023 1 92.19 301 VAL B N 1
ATOM 8164 C CA . VAL B 1 301 ? 29.875 3.664 -5.453 1 92.19 301 VAL B CA 1
ATOM 8165 C C . VAL B 1 301 ? 30.141 2.189 -5.758 1 92.19 301 VAL B C 1
ATOM 8167 O O . VAL B 1 301 ? 31.141 1.626 -5.305 1 92.19 301 VAL B O 1
ATOM 8170 N N . ASN B 1 302 ? 29.141 1.605 -6.445 1 89 302 ASN B N 1
ATOM 8171 C CA . ASN B 1 302 ? 29.359 0.234 -6.898 1 89 302 ASN B CA 1
ATOM 8172 C C . ASN B 1 302 ? 30.5 0.143 -7.906 1 89 302 ASN B C 1
ATOM 8174 O O . ASN B 1 302 ? 30.516 0.867 -8.898 1 89 302 ASN B O 1
ATOM 8178 N N . LYS B 1 303 ? 31.484 -0.834 -7.738 1 81.19 303 LYS B N 1
ATOM 8179 C CA . LYS B 1 303 ? 32.688 -0.918 -8.555 1 81.19 303 LYS B CA 1
ATOM 8180 C C . LYS B 1 303 ? 32.375 -1.407 -9.969 1 81.19 303 LYS B C 1
ATOM 8182 O O . LYS B 1 303 ? 33 -0.976 -10.938 1 81.19 303 LYS B O 1
ATOM 8187 N N . LYS B 1 304 ? 31.406 -2.215 -10.047 1 80.25 304 LYS B N 1
ATOM 8188 C CA . LYS B 1 304 ? 31.062 -2.82 -11.336 1 80.25 304 LYS B CA 1
ATOM 8189 C C . LYS B 1 304 ? 30.219 -1.881 -12.18 1 80.25 304 LYS B C 1
ATOM 8191 O O . LYS B 1 304 ? 30.562 -1.573 -13.32 1 80.25 304 LYS B O 1
ATOM 8196 N N . SER B 1 305 ? 29.188 -1.264 -11.578 1 83.75 305 SER B N 1
ATOM 8197 C CA . SER B 1 305 ? 28.234 -0.464 -12.328 1 83.75 305 SER B CA 1
ATOM 8198 C C . SER B 1 305 ? 28.625 1.009 -12.344 1 83.75 305 SER B C 1
ATOM 8200 O O . SER B 1 305 ? 28.094 1.793 -13.125 1 83.75 305 SER B O 1
ATOM 8202 N N . LYS B 1 306 ? 29.625 1.413 -11.477 1 91.5 306 LYS B N 1
ATOM 8203 C CA . LYS B 1 306 ? 30.047 2.805 -11.32 1 91.5 306 LYS B CA 1
ATOM 8204 C C . LYS B 1 306 ? 28.859 3.691 -10.945 1 91.5 306 LYS B C 1
ATOM 8206 O O . LYS B 1 306 ? 28.828 4.875 -11.289 1 91.5 306 LYS B O 1
ATOM 8211 N N . ALA B 1 307 ? 27.875 3.135 -10.406 1 91.81 307 ALA B N 1
ATOM 8212 C CA . ALA B 1 307 ? 26.688 3.857 -9.961 1 91.81 307 ALA B CA 1
ATOM 8213 C C . ALA B 1 307 ? 26.688 4.027 -8.445 1 91.81 307 ALA B C 1
ATOM 8215 O O . ALA B 1 307 ? 27.219 3.182 -7.719 1 91.81 307 ALA B O 1
ATOM 8216 N N . VAL B 1 308 ? 26.203 5.176 -8 1 93.38 308 VAL B N 1
ATOM 8217 C CA . VAL B 1 308 ? 26 5.387 -6.574 1 93.38 308 VAL B CA 1
ATOM 8218 C C . VAL B 1 308 ? 25 4.359 -6.035 1 93.38 308 VAL B C 1
ATOM 8220 O O . VAL B 1 308 ? 23.953 4.141 -6.633 1 93.38 308 VAL B O 1
ATOM 8223 N N . SER B 1 309 ? 25.312 3.676 -4.973 1 88.69 309 SER B N 1
ATOM 8224 C CA . SER B 1 309 ? 24.516 2.59 -4.426 1 88.69 309 SER B CA 1
ATOM 8225 C C . SER B 1 309 ? 23.234 3.119 -3.775 1 88.69 309 SER B C 1
ATOM 8227 O O . SER B 1 309 ? 22.203 2.459 -3.805 1 88.69 309 SER B O 1
ATOM 8229 N N . ASN B 1 310 ? 23.266 4.277 -3.156 1 92.44 310 ASN B N 1
ATOM 8230 C CA . ASN B 1 310 ? 22.156 4.938 -2.49 1 92.44 310 ASN B CA 1
ATOM 8231 C C . ASN B 1 310 ? 22.281 6.457 -2.555 1 92.44 310 ASN B C 1
ATOM 8233 O O . ASN B 1 310 ? 23.297 7.016 -2.119 1 92.44 310 ASN B O 1
ATOM 8237 N N . ALA B 1 311 ? 21.281 7.082 -3.02 1 95.31 311 ALA B N 1
ATOM 8238 C CA . ALA B 1 311 ? 21.406 8.5 -3.365 1 95.31 311 ALA B CA 1
ATOM 8239 C C . ALA B 1 311 ? 20.938 9.383 -2.211 1 95.31 311 ALA B C 1
ATOM 8241 O O . ALA B 1 311 ? 20.875 10.609 -2.352 1 95.31 311 ALA B O 1
ATOM 8242 N N . ASN B 1 312 ? 20.594 8.859 -1.016 1 96.5 312 ASN B N 1
ATOM 8243 C CA . ASN B 1 312 ? 20.141 9.664 0.111 1 96.5 312 ASN B CA 1
ATOM 8244 C C . ASN B 1 312 ? 21.125 10.789 0.427 1 96.5 312 ASN B C 1
ATOM 8246 O O . ASN B 1 312 ? 20.719 11.945 0.6 1 96.5 312 ASN B O 1
ATOM 8250 N N . TYR B 1 313 ? 22.375 10.477 0.463 1 98.12 313 TYR B N 1
ATOM 8251 C CA . TYR B 1 313 ? 23.359 11.477 0.871 1 98.12 313 TYR B CA 1
ATOM 8252 C C . TYR B 1 313 ? 23.75 12.367 -0.303 1 98.12 313 TYR B C 1
ATOM 8254 O O . TYR B 1 313 ? 24.438 13.367 -0.124 1 98.12 313 TYR B O 1
ATOM 8262 N N . LEU B 1 314 ? 23.406 11.969 -1.549 1 98.19 314 LEU B N 1
ATOM 8263 C CA . LEU B 1 314 ? 23.438 12.969 -2.609 1 98.19 314 LEU B CA 1
ATOM 8264 C C . LEU B 1 314 ? 22.438 14.086 -2.326 1 98.19 314 LEU B C 1
ATOM 8266 O O . LEU B 1 314 ? 22.797 15.266 -2.342 1 98.19 314 LEU B O 1
ATOM 8270 N N . TRP B 1 315 ? 21.234 13.734 -2.029 1 98.25 315 TRP B N 1
ATOM 8271 C CA . TRP B 1 315 ? 20.172 14.695 -1.735 1 98.25 315 TRP B CA 1
ATOM 8272 C C . TRP B 1 315 ? 20.562 15.586 -0.553 1 98.25 315 TRP B C 1
ATOM 8274 O O . TRP B 1 315 ? 20.438 16.812 -0.623 1 98.25 315 TRP B O 1
ATOM 8284 N N . ILE B 1 316 ? 21.016 14.953 0.522 1 98.69 316 ILE B N 1
ATOM 8285 C CA . ILE B 1 316 ? 21.344 15.672 1.743 1 98.69 316 ILE B CA 1
ATOM 8286 C C . ILE B 1 316 ? 22.406 16.734 1.439 1 98.69 316 ILE B C 1
ATOM 8288 O O . ILE B 1 316 ? 22.297 17.875 1.911 1 98.69 316 ILE B O 1
ATOM 8292 N N . GLN B 1 317 ? 23.359 16.406 0.637 1 98.62 317 GLN B N 1
ATOM 8293 C CA . GLN B 1 317 ? 24.406 17.344 0.247 1 98.62 317 GLN B CA 1
ATOM 8294 C C . GLN B 1 317 ? 23.828 18.453 -0.643 1 98.62 317 GLN B C 1
ATOM 8296 O O . GLN B 1 317 ? 24.234 19.609 -0.53 1 98.62 317 GLN B O 1
ATOM 8301 N N . TYR B 1 318 ? 22.906 18.078 -1.613 1 98.75 318 TYR B N 1
ATOM 8302 C CA . TYR B 1 318 ? 22.266 19.094 -2.434 1 98.75 318 TYR B CA 1
ATOM 8303 C C . TYR B 1 318 ? 21.578 20.141 -1.564 1 98.75 318 TYR B C 1
ATOM 8305 O O . TYR B 1 318 ? 21.812 21.344 -1.738 1 98.75 318 TYR B O 1
ATOM 8313 N N . PHE B 1 319 ? 20.828 19.703 -0.608 1 98.81 319 PHE B N 1
ATOM 8314 C CA . PHE B 1 319 ? 20.094 20.609 0.265 1 98.81 319 PHE B CA 1
ATOM 8315 C C . PHE B 1 319 ? 21.047 21.547 1.002 1 98.81 319 PHE B C 1
ATOM 8317 O O . PHE B 1 319 ? 20.781 22.75 1.1 1 98.81 319 PHE B O 1
ATOM 8324 N N . TYR B 1 320 ? 22.125 21.016 1.491 1 98.81 320 TYR B N 1
ATOM 8325 C CA . TYR B 1 320 ? 23.125 21.797 2.219 1 98.81 320 TYR B CA 1
ATOM 8326 C C . TYR B 1 320 ? 23.797 22.828 1.307 1 98.81 320 TYR B C 1
ATOM 8328 O O . TYR B 1 320 ? 23.953 23.984 1.683 1 98.81 320 TYR B O 1
ATOM 8336 N N . SER B 1 321 ? 24.156 22.406 0.135 1 98.75 321 SER B N 1
ATOM 8337 C CA . SER B 1 321 ? 24.984 23.219 -0.757 1 98.75 321 SER B CA 1
ATOM 8338 C C . SER B 1 321 ? 24.219 24.422 -1.274 1 98.75 321 SER B C 1
ATOM 8340 O O . SER B 1 321 ? 24.812 25.469 -1.576 1 98.75 321 SER B O 1
ATOM 8342 N N . TYR B 1 322 ? 22.906 24.328 -1.376 1 98.88 322 TYR B N 1
ATOM 8343 C CA . TYR B 1 322 ? 22.094 25.422 -1.909 1 98.88 322 TYR B CA 1
ATOM 8344 C C . TYR B 1 322 ? 21.938 26.531 -0.88 1 98.88 322 TYR B C 1
ATOM 8346 O O . TYR B 1 322 ? 21.609 27.672 -1.232 1 98.88 322 TYR B O 1
ATOM 8354 N N . LEU B 1 323 ? 22.172 26.266 0.367 1 98.81 323 LEU B N 1
ATOM 8355 C CA . LEU B 1 323 ? 21.953 27.234 1.43 1 98.81 323 LEU B CA 1
ATOM 8356 C C . LEU B 1 323 ? 23 28.344 1.369 1 98.81 323 LEU B C 1
ATOM 8358 O O . LEU B 1 323 ? 24.172 28.094 1.099 1 98.81 323 LEU B O 1
ATOM 8362 N N . ASN B 1 324 ? 22.578 29.562 1.607 1 98.5 324 ASN B N 1
ATOM 8363 C CA . ASN B 1 324 ? 23.531 30.641 1.836 1 98.5 324 ASN B CA 1
ATOM 8364 C C . ASN B 1 324 ? 24.094 30.594 3.25 1 98.5 324 ASN B C 1
ATOM 8366 O O . ASN B 1 324 ? 23.828 29.656 4 1 98.5 324 ASN B O 1
ATOM 8370 N N . GLU B 1 325 ? 24.812 31.562 3.678 1 97.5 325 GLU B N 1
ATOM 8371 C CA . GLU B 1 325 ? 25.594 31.516 4.91 1 97.5 325 GLU B CA 1
ATOM 8372 C C . GLU B 1 325 ? 24.688 31.547 6.141 1 97.5 325 GLU B C 1
ATOM 8374 O O . GLU B 1 325 ? 25.125 31.203 7.242 1 97.5 325 GLU B O 1
ATOM 8379 N N . LYS B 1 326 ? 23.484 31.906 5.965 1 97.62 326 LYS B N 1
ATOM 8380 C CA . LYS B 1 326 ? 22.547 31.969 7.09 1 97.62 326 LYS B CA 1
ATOM 8381 C C . LYS B 1 326 ? 21.328 31.094 6.844 1 97.62 326 LYS B C 1
ATOM 8383 O O . LYS B 1 326 ? 20.328 31.203 7.555 1 97.62 326 LYS B O 1
ATOM 8388 N N . GLY B 1 327 ? 21.406 30.281 5.832 1 98.44 327 GLY B N 1
ATOM 8389 C CA . GLY B 1 327 ? 20.234 29.547 5.375 1 98.44 327 GLY B CA 1
ATOM 8390 C C . GLY B 1 327 ? 19.875 28.391 6.285 1 98.44 327 GLY B C 1
ATOM 8391 O O . GLY B 1 327 ? 20.703 27.922 7.062 1 98.44 327 GLY B O 1
ATOM 8392 N N . ARG B 1 328 ? 18.625 27.953 6.223 1 98.75 328 ARG B N 1
ATOM 8393 C CA . ARG B 1 328 ? 18.109 26.781 6.93 1 98.75 328 ARG B CA 1
ATOM 8394 C C . ARG B 1 328 ? 17.469 25.797 5.961 1 98.75 328 ARG B C 1
ATOM 8396 O O . ARG B 1 328 ? 16.906 26.188 4.945 1 98.75 328 ARG B O 1
ATOM 8403 N N . ALA B 1 329 ? 17.594 24.578 6.27 1 98.88 329 ALA B N 1
ATOM 8404 C CA . ALA B 1 329 ? 16.953 23.531 5.477 1 98.88 329 ALA B CA 1
ATOM 8405 C C . ALA B 1 329 ? 16.125 22.609 6.355 1 98.88 329 ALA B C 1
ATOM 8407 O O . ALA B 1 329 ? 16.406 22.453 7.547 1 98.88 329 ALA B O 1
ATOM 8408 N N . GLY B 1 330 ? 15.055 22.047 5.867 1 98.81 330 GLY B N 1
ATOM 8409 C CA . GLY B 1 330 ? 14.227 20.984 6.426 1 98.81 330 GLY B CA 1
ATOM 8410 C C . GLY B 1 330 ? 13.75 19.984 5.387 1 98.81 330 GLY B C 1
ATOM 8411 O O . GLY B 1 330 ? 13.211 20.375 4.352 1 98.81 330 GLY B O 1
ATOM 8412 N N . PHE B 1 331 ? 13.992 18.734 5.633 1 98.5 331 PHE B N 1
ATOM 8413 C CA . PHE B 1 331 ? 13.625 17.75 4.609 1 98.5 331 PHE B CA 1
ATOM 8414 C C . PHE B 1 331 ? 13.391 16.375 5.227 1 98.5 331 PHE B C 1
ATOM 8416 O O . PHE B 1 331 ? 13.797 16.125 6.363 1 98.5 331 PHE B O 1
ATOM 8423 N N . VAL B 1 332 ? 12.68 15.555 4.492 1 97.19 332 VAL B N 1
ATOM 8424 C CA . VAL B 1 332 ? 12.359 14.195 4.906 1 97.19 332 VAL B CA 1
ATOM 8425 C C . VAL B 1 332 ? 13.422 13.227 4.383 1 97.19 332 VAL B C 1
ATOM 8427 O O . VAL B 1 332 ? 13.906 13.383 3.26 1 97.19 332 VAL B O 1
ATOM 8430 N N . MET B 1 333 ? 13.812 12.25 5.199 1 96.56 333 MET B N 1
ATOM 8431 C CA . MET B 1 333 ? 14.734 11.203 4.773 1 96.56 333 MET B CA 1
ATOM 8432 C C . MET B 1 333 ? 14.305 9.844 5.332 1 96.56 333 MET B C 1
ATOM 8434 O O . MET B 1 333 ? 13.617 9.781 6.355 1 96.56 333 MET B O 1
ATOM 8438 N N . ALA B 1 334 ? 14.711 8.859 4.613 1 92.25 334 ALA B N 1
ATOM 8439 C CA . ALA B 1 334 ? 14.523 7.504 5.117 1 92.25 334 ALA B CA 1
ATOM 8440 C C . ALA B 1 334 ? 15.156 7.332 6.492 1 92.25 334 ALA B C 1
ATOM 8442 O O . ALA B 1 334 ? 16.172 7.969 6.797 1 92.25 334 ALA B O 1
ATOM 8443 N N . SER B 1 335 ? 14.578 6.453 7.285 1 89.25 335 SER B N 1
ATOM 8444 C CA . SER B 1 335 ? 15.086 6.215 8.633 1 89.25 335 SER B CA 1
ATOM 8445 C C . SER B 1 335 ? 16.5 5.648 8.586 1 89.25 335 SER B C 1
ATOM 8447 O O . SER B 1 335 ? 17.281 5.855 9.523 1 89.25 335 SER B O 1
ATOM 8449 N N . SER B 1 336 ? 16.875 4.996 7.48 1 88.81 336 SER B N 1
ATOM 8450 C CA . SER B 1 336 ? 18.203 4.395 7.359 1 88.81 336 SER B CA 1
ATOM 8451 C C . SER B 1 336 ? 19.266 5.461 7.152 1 88.81 336 SER B C 1
ATOM 8453 O O . SER B 1 336 ? 20.453 5.215 7.398 1 88.81 336 SER B O 1
ATOM 8455 N N . ALA B 1 337 ? 18.875 6.59 6.727 1 95 337 ALA B N 1
ATOM 8456 C CA . ALA B 1 337 ? 19.828 7.637 6.387 1 95 337 ALA B CA 1
ATOM 8457 C C . ALA B 1 337 ? 20.578 8.125 7.625 1 95 337 ALA B C 1
ATOM 8459 O O . ALA B 1 337 ? 21.703 8.617 7.527 1 95 337 ALA B O 1
ATOM 8460 N N . THR B 1 338 ? 20 7.98 8.805 1 96.19 338 THR B N 1
ATOM 8461 C CA . THR B 1 338 ? 20.594 8.531 10.023 1 96.19 338 THR B CA 1
ATOM 8462 C C . THR B 1 338 ? 21.734 7.648 10.523 1 96.19 338 THR B C 1
ATOM 8464 O O . THR B 1 338 ? 22.531 8.07 11.359 1 96.19 338 THR B O 1
ATOM 8467 N N . ASP B 1 339 ? 21.828 6.422 10.008 1 92.31 339 ASP B N 1
ATOM 8468 C CA . ASP B 1 339 ? 22.797 5.504 10.594 1 92.31 339 ASP B CA 1
ATOM 8469 C C . ASP B 1 339 ? 23.438 4.625 9.523 1 92.31 339 ASP B C 1
ATOM 8471 O O . ASP B 1 339 ? 24.125 3.65 9.844 1 92.31 339 ASP B O 1
ATOM 8475 N N . ALA B 1 340 ? 23.156 4.938 8.289 1 89.62 340 ALA B N 1
ATOM 8476 C CA . ALA B 1 340 ? 23.734 4.156 7.199 1 89.62 340 ALA B CA 1
ATOM 8477 C C . ALA B 1 340 ? 25.25 4.086 7.316 1 89.62 340 ALA B C 1
ATOM 8479 O O . ALA B 1 340 ? 25.891 5.039 7.77 1 89.62 340 ALA B O 1
ATOM 8480 N N . GLY B 1 341 ? 25.875 2.979 6.867 1 91.19 341 GLY B N 1
ATOM 8481 C CA . GLY B 1 341 ? 27.297 2.746 7.031 1 91.19 341 GLY B CA 1
ATOM 8482 C C . GLY B 1 341 ? 28.109 3.119 5.805 1 91.19 341 GLY B C 1
ATOM 8483 O O . GLY B 1 341 ? 27.625 3.848 4.934 1 91.19 341 GLY B O 1
ATOM 8484 N N . HIS B 1 342 ? 29.391 2.824 5.895 1 90.5 342 HIS B N 1
ATOM 8485 C CA . HIS B 1 342 ? 30.328 2.902 4.785 1 90.5 342 HIS B CA 1
ATOM 8486 C C . HIS B 1 342 ? 30.406 4.316 4.223 1 90.5 342 HIS B C 1
ATOM 8488 O O . HIS B 1 342 ? 30.641 5.273 4.961 1 90.5 342 HIS B O 1
ATOM 8494 N N . GLY B 1 343 ? 30.234 4.461 2.9 1 93.25 343 GLY B N 1
ATOM 8495 C CA . GLY B 1 343 ? 30.391 5.754 2.254 1 93.25 343 GLY B CA 1
ATOM 8496 C C . GLY B 1 343 ? 29.406 6.797 2.758 1 93.25 343 GLY B C 1
ATOM 8497 O O . GLY B 1 343 ? 29.734 7.984 2.82 1 93.25 343 GLY B O 1
ATOM 8498 N N . GLU B 1 344 ? 28.25 6.41 3.098 1 95.31 344 GLU B N 1
ATOM 8499 C CA . GLU B 1 344 ? 27.266 7.34 3.631 1 95.31 344 GLU B CA 1
ATOM 8500 C C . GLU B 1 344 ? 27.672 7.852 5.012 1 95.31 344 GLU B C 1
ATOM 8502 O O . GLU B 1 344 ? 27.453 9.016 5.34 1 95.31 344 GLU B O 1
ATOM 8507 N N . LYS B 1 345 ? 28.297 6.996 5.805 1 95.81 345 LYS B N 1
ATOM 8508 C CA . LYS B 1 345 ? 28.812 7.414 7.105 1 95.81 345 LYS B CA 1
ATOM 8509 C C . LYS B 1 345 ? 29.906 8.477 6.953 1 95.81 345 LYS B C 1
ATOM 8511 O O . LYS B 1 345 ? 29.938 9.445 7.711 1 95.81 345 LYS B O 1
ATOM 8516 N N . ASP B 1 346 ? 30.797 8.266 6.039 1 96.81 346 ASP B N 1
ATOM 8517 C CA . ASP B 1 346 ? 31.875 9.219 5.793 1 96.81 346 ASP B CA 1
ATOM 8518 C C . ASP B 1 346 ? 31.312 10.602 5.461 1 96.81 346 ASP B C 1
ATOM 8520 O O . ASP B 1 346 ? 31.781 11.609 6 1 96.81 346 ASP B O 1
ATOM 8524 N N . VAL B 1 347 ? 30.344 10.617 4.574 1 97.94 347 VAL B N 1
ATOM 8525 C CA . VAL B 1 347 ? 29.719 11.875 4.18 1 97.94 347 VAL B CA 1
ATOM 8526 C C . VAL B 1 347 ? 29 12.492 5.375 1 97.94 347 VAL B C 1
ATOM 8528 O O . VAL B 1 347 ? 29.078 13.703 5.605 1 97.94 347 VAL B O 1
ATOM 8531 N N . ARG B 1 348 ? 28.281 11.648 6.137 1 98.38 348 ARG B N 1
ATOM 8532 C CA . ARG B 1 348 ? 27.562 12.109 7.316 1 98.38 348 ARG B CA 1
ATOM 8533 C C . ARG B 1 348 ? 28.516 12.742 8.328 1 98.38 348 ARG B C 1
ATOM 8535 O O . ARG B 1 348 ? 28.219 13.789 8.906 1 98.38 348 ARG B O 1
ATOM 8542 N N . GLU B 1 349 ? 29.656 12.117 8.539 1 98 349 GLU B N 1
ATOM 8543 C CA . GLU B 1 349 ? 30.672 12.641 9.453 1 98 349 GLU B CA 1
ATOM 8544 C C . GLU B 1 349 ? 31.141 14.023 9.023 1 98 349 GLU B C 1
ATOM 8546 O O . GLU B 1 349 ? 31.234 14.938 9.844 1 98 349 GLU B O 1
ATOM 8551 N N . ARG B 1 350 ? 31.438 14.195 7.785 1 98.38 350 ARG B N 1
ATOM 8552 C CA . ARG B 1 350 ? 31.891 15.484 7.273 1 98.38 350 ARG B CA 1
ATOM 8553 C C . ARG B 1 350 ? 30.812 16.547 7.426 1 98.38 350 ARG B C 1
ATOM 8555 O O . ARG B 1 350 ? 31.109 17.703 7.734 1 98.38 350 ARG B O 1
ATOM 8562 N N . LEU B 1 351 ? 29.594 16.141 7.16 1 98.56 351 LEU B N 1
ATOM 8563 C CA . LEU B 1 351 ? 28.453 17.047 7.328 1 98.56 351 LEU B CA 1
ATOM 8564 C C . LEU B 1 351 ? 28.328 17.5 8.781 1 98.56 351 LEU B C 1
ATOM 8566 O O . LEU B 1 351 ? 28.188 18.688 9.055 1 98.56 351 LEU B O 1
ATOM 8570 N N . ILE B 1 352 ? 28.391 16.531 9.695 1 98.44 352 ILE B N 1
ATOM 8571 C CA . ILE B 1 352 ? 28.25 16.812 11.117 1 98.44 352 ILE B CA 1
ATOM 8572 C C . ILE B 1 352 ? 29.375 17.734 11.586 1 98.44 352 ILE B C 1
ATOM 8574 O O . ILE B 1 352 ? 29.156 18.625 12.414 1 98.44 352 ILE B O 1
ATOM 8578 N N . LYS B 1 353 ? 30.531 17.625 11.031 1 98.19 353 LYS B N 1
ATOM 8579 C CA . LYS B 1 353 ? 31.703 18.391 11.43 1 98.19 353 LYS B CA 1
ATOM 8580 C C . LYS B 1 353 ? 31.609 19.844 10.969 1 98.19 353 LYS B C 1
ATOM 8582 O O . LYS B 1 353 ? 32.375 20.688 11.422 1 98.19 353 LYS B O 1
ATOM 8587 N N . THR B 1 354 ? 30.641 20.141 10.07 1 97.81 354 THR B N 1
ATOM 8588 C CA . THR B 1 354 ? 30.391 21.531 9.703 1 97.81 354 THR B CA 1
ATOM 8589 C C . THR B 1 354 ? 29.719 22.281 10.852 1 97.81 354 THR B C 1
ATOM 8591 O O . THR B 1 354 ? 29.703 23.516 10.867 1 97.81 354 THR B O 1
ATOM 8594 N N . ASN B 1 355 ? 29.031 21.547 11.742 1 98 355 ASN B N 1
ATOM 8595 C CA . ASN B 1 355 ? 28.281 22.062 12.875 1 98 355 ASN B CA 1
ATOM 8596 C C . ASN B 1 355 ? 26.969 22.688 12.438 1 98 355 ASN B C 1
ATOM 8598 O O . ASN B 1 355 ? 26.375 23.484 13.18 1 98 355 ASN B O 1
ATOM 8602 N N . ASP B 1 356 ? 26.547 22.375 11.234 1 98.44 356 ASP B N 1
ATOM 8603 C CA . ASP B 1 356 ? 25.344 23 10.703 1 98.44 356 ASP B CA 1
ATOM 8604 C C . ASP B 1 356 ? 24.109 22.125 10.906 1 98.44 356 ASP B C 1
ATOM 8606 O O . ASP B 1 356 ? 22.984 22.578 10.734 1 98.44 356 ASP B O 1
ATOM 8610 N N . VAL B 1 357 ? 24.312 20.797 11.234 1 98.75 357 VAL B N 1
ATOM 8611 C CA . VAL B 1 357 ? 23.172 19.938 11.555 1 98.75 357 VAL B CA 1
ATOM 8612 C C . VAL B 1 357 ? 22.469 20.453 12.812 1 98.75 357 VAL B C 1
ATOM 8614 O O . VAL B 1 357 ? 23.109 20.609 13.859 1 98.75 357 VAL B O 1
ATOM 8617 N N . ASP B 1 358 ? 21.172 20.734 12.75 1 98.62 358 ASP B N 1
ATOM 8618 C CA . ASP B 1 358 ? 20.469 21.484 13.781 1 98.62 358 ASP B CA 1
ATOM 8619 C C . ASP B 1 358 ? 19.547 20.578 14.609 1 98.62 358 ASP B C 1
ATOM 8621 O O . ASP B 1 358 ? 19.797 20.359 15.797 1 98.62 358 ASP B O 1
ATOM 8625 N N . VAL B 1 359 ? 18.578 19.984 13.961 1 98.81 359 VAL B N 1
ATOM 8626 C CA . VAL B 1 359 ? 17.578 19.156 14.617 1 98.81 359 VAL B CA 1
ATOM 8627 C C . VAL B 1 359 ? 17.312 17.906 13.789 1 98.81 359 VAL B C 1
ATOM 8629 O O . VAL B 1 359 ? 17.266 17.953 12.555 1 98.81 359 VAL B O 1
ATOM 8632 N N . ILE B 1 360 ? 17.203 16.766 14.414 1 98.81 360 ILE B N 1
ATOM 8633 C CA . ILE B 1 360 ? 16.734 15.539 13.789 1 98.81 360 ILE B CA 1
ATOM 8634 C C . ILE B 1 360 ? 15.5 15.016 14.516 1 98.81 360 ILE B C 1
ATOM 8636 O O . ILE B 1 360 ? 15.508 14.875 15.742 1 98.81 360 ILE B O 1
ATOM 8640 N N . ILE B 1 361 ? 14.43 14.734 13.82 1 98.75 361 ILE B N 1
ATOM 8641 C CA . ILE B 1 361 ? 13.195 14.242 14.406 1 98.75 361 ILE B CA 1
ATOM 8642 C C . ILE B 1 361 ? 12.844 12.883 13.805 1 98.75 361 ILE B C 1
ATOM 8644 O O . ILE B 1 361 ? 12.68 12.758 12.586 1 98.75 361 ILE B O 1
ATOM 8648 N N . SER B 1 362 ? 12.734 11.844 14.602 1 97.75 362 SER B N 1
ATOM 8649 C CA . SER B 1 362 ? 12.219 10.562 14.133 1 97.75 362 SER B CA 1
ATOM 8650 C C . SER B 1 362 ? 10.695 10.562 14.078 1 97.75 362 SER B C 1
ATOM 8652 O O . SER B 1 362 ? 10.039 10.984 15.023 1 97.75 362 SER B O 1
ATOM 8654 N N . ILE B 1 363 ? 10.117 10.125 12.992 1 97.25 363 ILE B N 1
ATOM 8655 C CA . ILE B 1 363 ? 8.68 10.047 12.766 1 97.25 363 ILE B CA 1
ATOM 8656 C C . ILE B 1 363 ? 8.242 8.586 12.734 1 97.25 363 ILE B C 1
ATOM 8658 O O . ILE B 1 363 ? 8.938 7.734 12.18 1 97.25 363 ILE B O 1
ATOM 8662 N N . GLY B 1 364 ? 7.117 8.312 13.25 1 93.31 364 GLY B N 1
ATOM 8663 C CA . GLY B 1 364 ? 6.629 6.945 13.359 1 93.31 364 GLY B CA 1
ATOM 8664 C C . GLY B 1 364 ? 6.121 6.383 12.047 1 93.31 364 GLY B C 1
ATOM 8665 O O . GLY B 1 364 ? 6.371 6.957 10.984 1 93.31 364 GLY B O 1
ATOM 8666 N N . ASN B 1 365 ? 5.434 5.242 12.062 1 88 365 ASN B N 1
ATOM 8667 C CA . ASN B 1 365 ? 4.934 4.523 10.891 1 88 365 ASN B CA 1
ATOM 8668 C C . ASN B 1 365 ? 3.652 5.156 10.352 1 88 365 ASN B C 1
ATOM 8670 O O . ASN B 1 365 ? 2.977 5.902 11.062 1 88 365 ASN B O 1
ATOM 8674 N N . ASN B 1 366 ? 3.352 4.922 9.086 1 86.56 366 ASN B N 1
ATOM 8675 C CA . ASN B 1 366 ? 2.055 5.117 8.445 1 86.56 366 ASN B CA 1
ATOM 8676 C C . ASN B 1 366 ? 1.745 6.602 8.25 1 86.56 366 ASN B C 1
ATOM 8678 O O . ASN B 1 366 ? 0.58 7 8.234 1 86.56 366 ASN B O 1
ATOM 8682 N N . PHE B 1 367 ? 2.789 7.434 8.25 1 91.44 367 PHE B N 1
ATOM 8683 C CA . PHE B 1 367 ? 2.525 8.844 7.977 1 91.44 367 PHE B CA 1
ATOM 8684 C C . PHE B 1 367 ? 2.332 9.078 6.484 1 91.44 367 PHE B C 1
ATOM 8686 O O . PHE B 1 367 ? 1.581 9.969 6.082 1 91.44 367 PHE B O 1
ATOM 8693 N N . PHE B 1 368 ? 3.043 8.227 5.684 1 86.06 368 PHE B N 1
ATOM 8694 C CA . PHE B 1 368 ? 2.846 8.312 4.242 1 86.06 368 PHE B CA 1
ATOM 8695 C C . PHE B 1 368 ? 1.635 7.492 3.811 1 86.06 368 PHE B C 1
ATOM 8697 O O . PHE B 1 368 ? 1.267 6.52 4.477 1 86.06 368 PHE B O 1
ATOM 8704 N N . TYR B 1 369 ? 1.158 7.812 2.742 1 75.25 369 TYR B N 1
ATOM 8705 C CA . TYR B 1 369 ? -0.133 7.25 2.359 1 75.25 369 TYR B CA 1
ATOM 8706 C C . TYR B 1 369 ? 0.036 5.875 1.725 1 75.25 369 TYR B C 1
ATOM 8708 O O . TYR B 1 369 ? -0.891 5.062 1.733 1 75.25 369 TYR B O 1
ATOM 8716 N N . THR B 1 370 ? 1.13 5.617 1.101 1 70.06 370 THR B N 1
ATOM 8717 C CA . THR B 1 370 ? 1.286 4.371 0.358 1 70.06 370 THR B CA 1
ATOM 8718 C C . THR B 1 370 ? 2.41 3.525 0.951 1 70.06 370 THR B C 1
ATOM 8720 O O . THR B 1 370 ? 2.67 2.414 0.483 1 70.06 370 THR B O 1
ATOM 8723 N N . ARG B 1 371 ? 3.078 4.031 1.931 1 71.12 371 ARG B N 1
ATOM 8724 C CA . ARG B 1 371 ? 4.176 3.322 2.58 1 71.12 371 ARG B CA 1
ATOM 8725 C C . ARG B 1 371 ? 4.023 3.352 4.098 1 71.12 371 ARG B C 1
ATOM 8727 O O . ARG B 1 371 ? 3.648 4.375 4.672 1 71.12 371 ARG B O 1
ATOM 8734 N N . SER B 1 372 ? 4.312 2.305 4.707 1 76.81 372 SER B N 1
ATOM 8735 C CA . SER B 1 372 ? 4.074 2.197 6.141 1 76.81 372 SER B CA 1
ATOM 8736 C C . SER B 1 372 ? 5.359 2.432 6.93 1 76.81 372 SER B C 1
ATOM 8738 O O . SER B 1 372 ? 5.324 2.553 8.156 1 76.81 372 SER B O 1
ATOM 8740 N N . LEU B 1 373 ? 6.43 2.674 6.281 1 78.25 373 LEU B N 1
ATOM 8741 C CA . LEU B 1 373 ? 7.719 2.73 6.957 1 78.25 373 LEU B CA 1
ATOM 8742 C C . LEU B 1 373 ? 7.93 4.09 7.613 1 78.25 373 LEU B C 1
ATOM 8744 O O . LEU B 1 373 ? 7.461 5.109 7.098 1 78.25 373 LEU B O 1
ATOM 8748 N N . PRO B 1 374 ? 8.633 4.086 8.742 1 90.44 374 PRO B N 1
ATOM 8749 C CA . PRO B 1 374 ? 8.961 5.352 9.398 1 90.44 374 PRO B CA 1
ATOM 8750 C C . PRO B 1 374 ? 9.953 6.191 8.602 1 90.44 374 PRO B C 1
ATOM 8752 O O . PRO B 1 374 ? 10.531 5.707 7.625 1 90.44 374 PRO B O 1
ATOM 8755 N N . CYS B 1 375 ? 10.086 7.453 8.953 1 94.31 375 CYS B N 1
ATOM 8756 C CA . CYS B 1 375 ? 11.023 8.359 8.305 1 94.31 375 CYS B CA 1
ATOM 8757 C C . CYS B 1 375 ? 11.625 9.336 9.32 1 94.31 375 CYS B C 1
ATOM 8759 O O . CYS B 1 375 ? 11.367 9.219 10.516 1 94.31 375 CYS B O 1
ATOM 8761 N N . THR B 1 376 ? 12.492 10.172 8.898 1 97.19 376 THR B N 1
ATOM 8762 C CA . THR B 1 376 ? 13.086 11.195 9.734 1 97.19 376 THR B CA 1
ATOM 8763 C C . THR B 1 376 ? 13 12.562 9.07 1 97.19 376 THR B C 1
ATOM 8765 O O . THR B 1 376 ? 13.008 12.664 7.84 1 97.19 376 THR B O 1
ATOM 8768 N N . LEU B 1 377 ? 12.859 13.531 9.859 1 98.62 377 LEU B N 1
ATOM 8769 C CA . LEU B 1 377 ? 13.008 14.914 9.422 1 98.62 377 LEU B CA 1
ATOM 8770 C C . LEU B 1 377 ? 14.367 15.469 9.82 1 98.62 377 LEU B C 1
ATOM 8772 O O . LEU B 1 377 ? 14.773 15.344 10.977 1 98.62 377 LEU B O 1
ATOM 8776 N N . TRP B 1 378 ? 15.047 16.016 8.891 1 98.88 378 TRP B N 1
ATOM 8777 C CA . TRP B 1 378 ? 16.359 16.609 9.078 1 98.88 378 TRP B CA 1
ATOM 8778 C C . TRP B 1 378 ? 16.297 18.125 8.961 1 98.88 378 TRP B C 1
ATOM 8780 O O . TRP B 1 378 ? 15.602 18.656 8.094 1 98.88 378 TRP B O 1
ATOM 8790 N N . PHE B 1 379 ? 17.062 18.797 9.828 1 98.94 379 PHE B N 1
ATOM 8791 C CA . PHE B 1 379 ? 17.109 20.266 9.758 1 98.94 379 PHE B CA 1
ATOM 8792 C C . PHE B 1 379 ? 18.531 20.766 9.836 1 98.94 379 PHE B C 1
ATOM 8794 O O . PHE B 1 379 ? 19.328 20.266 10.648 1 98.94 379 PHE B O 1
ATOM 8801 N N . PHE B 1 380 ? 18.906 21.688 8.961 1 98.88 380 PHE B N 1
ATOM 8802 C CA . PHE B 1 380 ? 20.172 22.422 8.992 1 98.88 380 PHE B CA 1
ATOM 8803 C C . PHE B 1 380 ? 19.938 23.875 9.367 1 98.88 380 PHE B C 1
ATOM 8805 O O . PHE B 1 380 ? 18.875 24.438 9.078 1 98.88 380 PHE B O 1
ATOM 8812 N N . ASP B 1 381 ? 20.875 24.453 10.023 1 98.69 381 ASP B N 1
ATOM 8813 C CA . ASP B 1 381 ? 20.938 25.875 10.328 1 98.69 381 ASP B CA 1
ATOM 8814 C C . ASP B 1 381 ? 22.375 26.375 10.273 1 98.69 381 ASP B C 1
ATOM 8816 O O . ASP B 1 381 ? 23.172 26.094 11.172 1 98.69 381 ASP B O 1
ATOM 8820 N N . LYS B 1 382 ? 22.719 27.125 9.234 1 98.06 382 LYS B N 1
ATOM 8821 C CA . LYS B 1 382 ? 24.078 27.594 9.055 1 98.06 382 LYS B CA 1
ATOM 8822 C C . LYS B 1 382 ? 24.359 28.812 9.922 1 98.06 382 LYS B C 1
ATOM 8824 O O . LYS B 1 382 ? 25.484 29.312 9.961 1 98.06 382 LYS B O 1
ATOM 8829 N N . ASN B 1 383 ? 23.391 29.25 10.664 1 96.69 383 ASN B N 1
ATOM 8830 C CA . ASN B 1 383 ? 23.531 30.406 11.547 1 96.69 383 ASN B CA 1
ATOM 8831 C C . ASN B 1 383 ? 23.141 30.062 12.977 1 96.69 383 ASN B C 1
ATOM 8833 O O . ASN B 1 383 ? 22.469 30.859 13.648 1 96.69 383 ASN B O 1
ATOM 8837 N N . LYS B 1 384 ? 23.547 28.984 13.391 1 96.19 384 LYS B N 1
ATOM 8838 C CA . LYS B 1 384 ? 23.312 28.594 14.773 1 96.19 384 LYS B CA 1
ATOM 8839 C C . LYS B 1 384 ? 24.016 29.547 15.742 1 96.19 384 LYS B C 1
ATOM 8841 O O . LYS B 1 384 ? 25.078 30.078 15.422 1 96.19 384 LYS B O 1
ATOM 8846 N N . SER B 1 385 ? 23.438 29.656 16.875 1 94.62 385 SER B N 1
ATOM 8847 C CA . SER B 1 385 ? 24.109 30.422 17.906 1 94.62 385 SER B CA 1
ATOM 8848 C C . SER B 1 385 ? 25.375 29.719 18.375 1 94.62 385 SER B C 1
ATOM 8850 O O . SER B 1 385 ? 25.5 28.5 18.266 1 94.62 385 SER B O 1
ATOM 8852 N N . GLU B 1 386 ? 26.266 30.406 18.922 1 93.81 386 GLU B N 1
ATOM 8853 C CA . GLU B 1 386 ? 27.578 29.891 19.297 1 93.81 386 GLU B CA 1
ATOM 8854 C C . GLU B 1 386 ? 27.438 28.781 20.328 1 93.81 386 GLU B C 1
ATOM 8856 O O . GLU B 1 386 ? 28.188 27.797 20.281 1 93.81 386 GLU B O 1
ATOM 8861 N N . ASP B 1 387 ? 26.531 28.938 21.188 1 93.81 387 ASP B N 1
ATOM 8862 C CA . ASP B 1 387 ? 26.375 27.984 22.281 1 93.81 387 ASP B CA 1
ATOM 8863 C C . ASP B 1 387 ? 25.797 26.656 21.766 1 93.81 387 ASP B C 1
ATOM 8865 O O . ASP B 1 387 ? 25.859 25.641 22.469 1 93.81 387 ASP B O 1
ATOM 8869 N N . LYS B 1 388 ? 25.297 26.625 20.547 1 95.38 388 LYS B N 1
ATOM 8870 C CA . LYS B 1 388 ? 24.656 25.438 20 1 95.38 388 LYS B CA 1
ATOM 8871 C C . LYS B 1 388 ? 25.438 24.875 18.828 1 95.38 388 LYS B C 1
ATOM 8873 O O . LYS B 1 388 ? 25.062 23.859 18.25 1 95.38 388 LYS B O 1
ATOM 8878 N N . LYS B 1 389 ? 26.516 25.453 18.438 1 95.19 389 LYS B N 1
ATOM 8879 C CA . LYS B 1 389 ? 27.25 25.141 17.203 1 95.19 389 LYS B CA 1
ATOM 8880 C C . LYS B 1 389 ? 27.672 23.688 17.172 1 95.19 389 LYS B C 1
ATOM 8882 O O . LYS B 1 389 ? 27.609 23.031 16.125 1 95.19 389 LYS B O 1
ATOM 8887 N N . ASP B 1 390 ? 28.047 23.156 18.328 1 95.81 390 ASP B N 1
ATOM 8888 C CA . ASP B 1 390 ? 28.562 21.781 18.344 1 95.81 390 ASP B CA 1
ATOM 8889 C C . ASP B 1 390 ? 27.531 20.812 18.922 1 95.81 390 ASP B C 1
ATOM 8891 O O . ASP B 1 390 ? 27.875 19.781 19.484 1 95.81 390 ASP B O 1
ATOM 8895 N N . LYS B 1 391 ? 26.281 21.266 18.781 1 98 391 LYS B N 1
ATOM 8896 C CA . LYS B 1 391 ? 25.219 20.438 19.344 1 98 391 LYS B CA 1
ATOM 8897 C C . LYS B 1 391 ? 24.125 20.172 18.312 1 98 391 LYS B C 1
ATOM 8899 O O . LYS B 1 391 ? 23.969 20.938 17.359 1 98 391 LYS B O 1
ATOM 8904 N N . VAL B 1 392 ? 23.469 19.062 18.422 1 98.69 392 VAL B N 1
ATOM 8905 C CA . VAL B 1 392 ? 22.312 18.688 17.609 1 98.69 392 VAL B CA 1
ATOM 8906 C C . VAL B 1 392 ? 21.156 18.297 18.516 1 98.69 392 VAL B C 1
ATOM 8908 O O . VAL B 1 392 ? 21.328 17.516 19.438 1 98.69 392 VAL B O 1
ATOM 8911 N N . LEU B 1 393 ? 20 18.875 18.312 1 98.81 393 LEU B N 1
ATOM 8912 C CA . LEU B 1 393 ? 18.797 18.484 19.047 1 98.81 393 LEU B CA 1
ATOM 8913 C C . LEU B 1 393 ? 18.188 17.219 18.453 1 98.81 393 LEU B C 1
ATOM 8915 O O . LEU B 1 393 ? 17.828 17.203 17.266 1 98.81 393 LEU B O 1
ATOM 8919 N N . MET B 1 394 ? 18.141 16.156 19.25 1 98.69 394 MET B N 1
ATOM 8920 C CA . MET B 1 394 ? 17.516 14.906 18.844 1 98.69 394 MET B CA 1
ATOM 8921 C C . MET B 1 394 ? 16.109 14.781 19.422 1 98.69 394 MET B C 1
ATOM 8923 O O . MET B 1 394 ? 15.922 14.914 20.641 1 98.69 394 MET B O 1
ATOM 8927 N N . ILE B 1 395 ? 15.102 14.562 18.578 1 98.69 395 ILE B N 1
ATOM 8928 C CA . ILE B 1 395 ? 13.727 14.383 19.031 1 98.69 395 ILE B CA 1
ATOM 8929 C C . ILE B 1 395 ? 13.18 13.055 18.5 1 98.69 395 ILE B C 1
ATOM 8931 O O . ILE B 1 395 ? 13.219 12.789 17.297 1 98.69 395 ILE B O 1
ATOM 8935 N N . ASP B 1 396 ? 12.727 12.195 19.328 1 97.25 396 ASP B N 1
ATOM 8936 C CA . ASP B 1 396 ? 12.055 10.953 18.953 1 97.25 396 ASP B CA 1
ATOM 8937 C C . ASP B 1 396 ? 10.539 11.109 19.031 1 97.25 396 ASP B C 1
ATOM 8939 O O . ASP B 1 396 ? 9.953 10.914 20.109 1 97.25 396 ASP B O 1
ATOM 8943 N N . ALA B 1 397 ? 9.859 11.352 17.922 1 97.69 397 ALA B N 1
ATOM 8944 C CA . ALA B 1 397 ? 8.414 11.57 17.875 1 97.69 397 ALA B CA 1
ATOM 8945 C C . ALA B 1 397 ? 7.688 10.336 17.344 1 97.69 397 ALA B C 1
ATOM 8947 O O . ALA B 1 397 ? 6.539 10.422 16.906 1 97.69 397 ALA B O 1
ATOM 8948 N N . ARG B 1 398 ? 8.211 9.164 17.297 1 94.94 398 ARG B N 1
ATOM 8949 C CA . ARG B 1 398 ? 7.676 7.957 16.672 1 94.94 398 ARG B CA 1
ATOM 8950 C C . ARG B 1 398 ? 6.363 7.539 17.328 1 94.94 398 ARG B C 1
ATOM 8952 O O . ARG B 1 398 ? 5.496 6.953 16.672 1 94.94 398 ARG B O 1
ATOM 8959 N N . ASN B 1 399 ? 6.199 7.945 18.578 1 90.12 399 ASN B N 1
ATOM 8960 C CA . ASN B 1 399 ? 5 7.539 19.297 1 90.12 399 ASN B CA 1
ATOM 8961 C C . ASN B 1 399 ? 4.008 8.695 19.422 1 90.12 399 ASN B C 1
ATOM 8963 O O . ASN B 1 399 ? 3.072 8.625 20.219 1 90.12 399 ASN B O 1
ATOM 8967 N N . ILE B 1 400 ? 4.238 9.719 18.797 1 95.62 400 ILE B N 1
ATOM 8968 C CA . ILE B 1 400 ? 3.35 10.875 18.781 1 95.62 400 ILE B CA 1
ATOM 8969 C C . ILE B 1 400 ? 2.625 10.953 17.438 1 95.62 400 ILE B C 1
ATOM 8971 O O . ILE B 1 400 ? 3.225 11.32 16.422 1 95.62 400 ILE B O 1
ATOM 8975 N N . PHE B 1 401 ? 1.391 10.602 17.438 1 94.44 401 PHE B N 1
ATOM 8976 C CA . PHE B 1 401 ? 0.599 10.68 16.219 1 94.44 401 PHE B CA 1
ATOM 8977 C C . PHE B 1 401 ? -0.889 10.578 16.531 1 94.44 401 PHE B C 1
ATOM 8979 O O . PHE B 1 401 ? -1.272 10.156 17.625 1 94.44 401 PHE B O 1
ATOM 8986 N N . ARG B 1 402 ? -1.619 11.023 15.641 1 92 402 ARG B N 1
ATOM 8987 C CA . ARG B 1 402 ? -3.062 10.805 15.609 1 92 402 ARG B CA 1
ATOM 8988 C C . ARG B 1 402 ? -3.439 9.797 14.523 1 92 402 ARG B C 1
ATOM 8990 O O . ARG B 1 402 ? -2.924 9.867 13.406 1 92 402 ARG B O 1
ATOM 8997 N N . LYS B 1 403 ? -4.285 8.875 14.836 1 86.25 403 LYS B N 1
ATOM 8998 C CA . LYS B 1 403 ? -4.781 7.918 13.844 1 86.25 403 LYS B CA 1
ATOM 8999 C C . LYS B 1 403 ? -5.906 8.523 13.008 1 86.25 403 LYS B C 1
ATOM 9001 O O . LYS B 1 403 ? -6.969 8.859 13.539 1 86.25 403 LYS B O 1
ATOM 9006 N N . VAL B 1 404 ? -5.684 8.664 11.789 1 82.06 404 VAL B N 1
ATOM 9007 C CA . VAL B 1 404 ? -6.695 9.188 10.883 1 82.06 404 VAL B CA 1
ATOM 9008 C C . VAL B 1 404 ? -7.641 8.062 10.461 1 82.06 404 VAL B C 1
ATOM 9010 O O . VAL B 1 404 ? -8.859 8.25 10.406 1 82.06 404 VAL B O 1
ATOM 9013 N N . ASN B 1 405 ? -7.074 6.977 10.07 1 76.62 405 ASN B N 1
ATOM 9014 C CA . ASN B 1 405 ? -7.777 5.73 9.789 1 76.62 405 ASN B CA 1
ATOM 9015 C C . ASN B 1 405 ? -6.906 4.516 10.086 1 76.62 405 ASN B C 1
ATOM 9017 O O . ASN B 1 405 ? -5.902 4.625 10.789 1 76.62 405 ASN B O 1
ATOM 9021 N N . ARG B 1 406 ? -7.285 3.406 9.648 1 65.88 406 ARG B N 1
ATOM 9022 C CA . ARG B 1 406 ? -6.617 2.166 10.023 1 65.88 406 ARG B CA 1
ATOM 9023 C C . ARG B 1 406 ? -5.172 2.15 9.531 1 65.88 406 ARG B C 1
ATOM 9025 O O . ARG B 1 406 ? -4.309 1.528 10.148 1 65.88 406 ARG B O 1
ATOM 9032 N N . THR B 1 407 ? -4.867 2.848 8.469 1 73.75 407 THR B N 1
ATOM 9033 C CA . THR B 1 407 ? -3.566 2.674 7.836 1 73.75 407 THR B CA 1
ATOM 9034 C C . THR B 1 407 ? -2.812 3.998 7.777 1 73.75 407 THR B C 1
ATOM 9036 O O . THR B 1 407 ? -1.687 4.055 7.277 1 73.75 407 THR B O 1
ATOM 9039 N N . ILE B 1 408 ? -3.4 5.105 8.344 1 83.62 408 ILE B N 1
ATOM 9040 C CA . ILE B 1 408 ? -2.764 6.406 8.172 1 83.62 408 ILE B CA 1
ATOM 9041 C C . ILE B 1 408 ? -2.693 7.133 9.516 1 83.62 408 ILE B C 1
ATOM 9043 O O . ILE B 1 408 ? -3.697 7.234 10.227 1 83.62 408 ILE B O 1
ATOM 9047 N N . ASN B 1 409 ? -1.531 7.578 9.844 1 89.88 409 ASN B N 1
ATOM 9048 C CA . ASN B 1 409 ? -1.296 8.453 10.984 1 89.88 409 ASN B CA 1
ATOM 9049 C C . ASN B 1 409 ? -0.917 9.867 10.539 1 89.88 409 ASN B C 1
ATOM 9051 O O . ASN B 1 409 ? -0.445 10.062 9.414 1 89.88 409 ASN B O 1
ATOM 9055 N N . ASP B 1 410 ? -1.233 10.859 11.383 1 93.25 410 ASP B N 1
ATOM 9056 C CA . ASP B 1 410 ? -0.73 12.219 11.188 1 93.25 410 ASP B CA 1
ATOM 9057 C C . ASP B 1 410 ? -0.551 12.938 12.523 1 93.25 410 ASP B C 1
ATOM 9059 O O . ASP B 1 410 ? -0.608 12.305 13.578 1 93.25 410 ASP B O 1
ATOM 9063 N N . PHE B 1 411 ? -0.153 14.211 12.469 1 96.31 411 PHE B N 1
ATOM 9064 C CA . PHE B 1 411 ? -0.092 15.047 13.664 1 96.31 411 PHE B CA 1
ATOM 9065 C C . PHE B 1 411 ? -1.352 15.891 13.797 1 96.31 411 PHE B C 1
ATOM 9067 O O . PHE B 1 411 ? -1.778 16.531 12.836 1 96.31 411 PHE B O 1
ATOM 9074 N N . SER B 1 412 ? -1.897 15.914 15.023 1 94.25 412 SER B N 1
ATOM 9075 C CA . SER B 1 412 ? -2.895 16.938 15.297 1 94.25 412 SER B CA 1
ATOM 9076 C C . SER B 1 412 ? -2.256 18.328 15.383 1 94.25 412 SER B C 1
ATOM 9078 O O . SER B 1 412 ? -1.029 18.438 15.43 1 94.25 412 SER B O 1
ATOM 9080 N N . GLU B 1 413 ? -3.072 19.312 15.398 1 95.38 413 GLU B N 1
ATOM 9081 C CA . GLU B 1 413 ? -2.559 20.672 15.516 1 95.38 413 GLU B CA 1
ATOM 9082 C C . GLU B 1 413 ? -1.753 20.844 16.797 1 95.38 413 GLU B C 1
ATOM 9084 O O . GLU B 1 413 ? -0.692 21.469 16.797 1 95.38 413 GLU B O 1
ATOM 9089 N N . GLU B 1 414 ? -2.254 20.266 17.875 1 96.81 414 GLU B N 1
ATOM 9090 C CA . GLU B 1 414 ? -1.599 20.406 19.172 1 96.81 414 GLU B CA 1
ATOM 9091 C C . GLU B 1 414 ? -0.29 19.625 19.219 1 96.81 414 GLU B C 1
ATOM 9093 O O . GLU B 1 414 ? 0.702 20.094 19.781 1 96.81 414 GLU B O 1
ATOM 9098 N N . GLN B 1 415 ? -0.323 18.422 18.578 1 96.56 415 GLN B N 1
ATOM 9099 C CA . GLN B 1 415 ? 0.904 17.641 18.531 1 96.56 415 GLN B CA 1
ATOM 9100 C C . GLN B 1 415 ? 1.995 18.375 17.766 1 96.56 415 GLN B C 1
ATOM 9102 O O . GLN B 1 415 ? 3.154 18.391 18.172 1 96.56 415 GLN B O 1
ATOM 9107 N N . LEU B 1 416 ? 1.599 19.016 16.688 1 97.44 416 LEU B N 1
ATOM 9108 C CA . LEU B 1 416 ? 2.527 19.797 15.891 1 97.44 416 LEU B CA 1
ATOM 9109 C C . LEU B 1 416 ? 3.104 20.953 16.703 1 97.44 416 LEU B C 1
ATOM 9111 O O . LEU B 1 416 ? 4.316 21.172 16.703 1 97.44 416 LEU B O 1
ATOM 9115 N N . LYS B 1 417 ? 2.24 21.625 17.344 1 97.94 417 LYS B N 1
ATOM 9116 C CA . LYS B 1 417 ? 2.67 22.766 18.156 1 97.94 417 LYS B CA 1
ATOM 9117 C C . LYS B 1 417 ? 3.572 22.312 19.297 1 97.94 417 LYS B C 1
ATOM 9119 O O . LYS B 1 417 ? 4.57 22.969 19.594 1 97.94 417 LYS B O 1
ATOM 9124 N N . ASN B 1 418 ? 3.207 21.25 19.938 1 98.44 418 ASN B N 1
ATOM 9125 C CA . ASN B 1 418 ? 3.979 20.734 21.062 1 98.44 418 ASN B CA 1
ATOM 9126 C C . ASN B 1 418 ? 5.395 20.359 20.641 1 98.44 418 ASN B C 1
ATOM 9128 O O . ASN B 1 418 ? 6.363 20.719 21.312 1 98.44 418 ASN B O 1
ATOM 9132 N N . ILE B 1 419 ? 5.527 19.625 19.562 1 98.5 419 ILE B N 1
ATOM 9133 C CA . ILE B 1 419 ? 6.852 19.234 19.078 1 98.5 419 ILE B CA 1
ATOM 9134 C C . ILE B 1 419 ? 7.648 20.469 18.688 1 98.5 419 ILE B C 1
ATOM 9136 O O . ILE B 1 419 ? 8.836 20.578 19 1 98.5 419 ILE B O 1
ATOM 9140 N N . THR B 1 420 ? 6.98 21.406 18.016 1 98.44 420 THR B N 1
ATOM 9141 C CA . THR B 1 420 ? 7.625 22.641 17.594 1 98.44 420 THR B CA 1
ATOM 9142 C C . THR B 1 420 ? 8.141 23.422 18.812 1 98.44 420 THR B C 1
ATOM 9144 O O . THR B 1 420 ? 9.195 24.047 18.75 1 98.44 420 THR B O 1
ATOM 9147 N N . SER B 1 421 ? 7.41 23.391 19.891 1 98.56 421 SER B N 1
ATOM 9148 C CA . SER B 1 421 ? 7.773 24.141 21.078 1 98.56 421 SER B CA 1
ATOM 9149 C C . SER B 1 421 ? 9.07 23.625 21.688 1 98.56 421 SER B C 1
ATOM 9151 O O . SER B 1 421 ? 9.805 24.375 22.344 1 98.56 421 SER B O 1
ATOM 9153 N N . ILE B 1 422 ? 9.367 22.359 21.484 1 98.69 422 ILE B N 1
ATOM 9154 C CA . ILE B 1 422 ? 10.648 21.828 21.938 1 98.69 422 ILE B CA 1
ATOM 9155 C C . ILE B 1 422 ? 11.789 22.547 21.219 1 98.69 422 ILE B C 1
ATOM 9157 O O . ILE B 1 422 ? 12.812 22.875 21.828 1 98.69 422 ILE B O 1
ATOM 9161 N N . VAL B 1 423 ? 11.602 22.797 19.969 1 98.62 423 VAL B N 1
ATOM 9162 C CA . VAL B 1 423 ? 12.602 23.5 19.156 1 98.62 423 VAL B CA 1
ATOM 9163 C C . VAL B 1 423 ? 12.727 24.938 19.641 1 98.62 423 VAL B C 1
ATOM 9165 O O . VAL B 1 423 ? 13.828 25.5 19.672 1 98.62 423 VAL B O 1
ATOM 9168 N N . TRP B 1 424 ? 11.602 25.578 20.047 1 98.38 424 TRP B N 1
ATOM 9169 C CA . TRP B 1 424 ? 11.656 26.922 20.594 1 98.38 424 TRP B CA 1
ATOM 9170 C C . TRP B 1 424 ? 12.516 26.953 21.859 1 98.38 424 TRP B C 1
ATOM 9172 O O . TRP B 1 424 ? 13.344 27.859 22.031 1 98.38 424 TRP B O 1
ATOM 9182 N N . LEU B 1 425 ? 12.266 26.016 22.688 1 98.25 425 LEU B N 1
ATOM 9183 C CA . LEU B 1 425 ? 13.047 25.938 23.922 1 98.25 425 LEU B CA 1
ATOM 9184 C C . LEU B 1 425 ? 14.531 25.75 23.625 1 98.25 425 LEU B C 1
ATOM 9186 O O . LEU B 1 425 ? 15.383 26.359 24.266 1 98.25 425 LEU B O 1
ATOM 9190 N N . TYR B 1 426 ? 14.82 24.953 22.656 1 98 426 TYR B N 1
ATOM 9191 C CA . TYR B 1 426 ? 16.188 24.734 22.203 1 98 426 TYR B CA 1
ATOM 9192 C C . TYR B 1 426 ? 16.812 26.031 21.734 1 98 426 TYR B C 1
ATOM 9194 O O . TYR B 1 426 ? 17.984 26.297 22.016 1 98 426 TYR B O 1
ATOM 9202 N N . ARG B 1 427 ? 16.031 26.844 21.078 1 97.06 427 ARG B N 1
ATOM 9203 C CA . ARG B 1 427 ? 16.531 28.078 20.516 1 97.06 427 ARG B CA 1
ATOM 9204 C C . ARG B 1 427 ? 16.469 29.219 21.531 1 97.06 427 ARG B C 1
ATOM 9206 O O . ARG B 1 427 ? 16.734 30.375 21.188 1 97.06 427 ARG B O 1
ATOM 9213 N N . GLY B 1 428 ? 16.047 28.938 22.719 1 95.25 428 GLY B N 1
ATOM 9214 C CA . GLY B 1 428 ? 15.992 29.938 23.781 1 95.25 428 GLY B CA 1
ATOM 9215 C C . GLY B 1 428 ? 14.789 30.859 23.672 1 95.25 428 GLY B C 1
ATOM 9216 O O . GLY B 1 428 ? 14.797 31.969 24.203 1 95.25 428 GLY B O 1
ATOM 9217 N N . GLN B 1 429 ? 13.844 30.375 22.906 1 96.81 429 GLN B N 1
ATOM 9218 C CA . GLN B 1 429 ? 12.617 31.156 22.75 1 96.81 429 GLN B CA 1
ATOM 9219 C C . GLN B 1 429 ? 11.555 30.719 23.75 1 96.81 429 GLN B C 1
ATOM 9221 O O . GLN B 1 429 ? 10.445 30.344 23.359 1 96.81 429 GLN B O 1
ATOM 9226 N N . ASN B 1 430 ? 11.852 30.906 24.984 1 97.5 430 ASN B N 1
ATOM 9227 C CA . ASN B 1 430 ? 11.023 30.422 26.094 1 97.5 430 ASN B CA 1
ATOM 9228 C C . ASN B 1 430 ? 9.703 31.172 26.172 1 97.5 430 ASN B C 1
ATOM 9230 O O . ASN B 1 430 ? 8.688 30.594 26.594 1 97.5 430 ASN B O 1
ATOM 9234 N N . GLU B 1 431 ? 9.734 32.406 25.734 1 97.19 431 GLU B N 1
ATOM 9235 C CA . GLU B 1 431 ? 8.508 33.188 25.719 1 97.19 431 GLU B CA 1
ATOM 9236 C C . GLU B 1 431 ? 7.449 32.562 24.828 1 97.19 431 GLU B C 1
ATOM 9238 O O . GLU B 1 431 ? 6.27 32.531 25.172 1 97.19 431 GLU B O 1
ATOM 9243 N N . ARG B 1 432 ? 7.891 32.125 23.672 1 97.44 432 ARG B N 1
ATOM 9244 C CA . ARG B 1 432 ? 6.965 31.484 22.734 1 97.44 432 ARG B CA 1
ATOM 9245 C C . ARG B 1 432 ? 6.355 30.219 23.328 1 97.44 432 ARG B C 1
ATOM 9247 O O . ARG B 1 432 ? 5.172 29.938 23.125 1 97.44 432 ARG B O 1
ATOM 9254 N N . TYR B 1 433 ? 7.172 29.453 24.062 1 97.88 433 TYR B N 1
ATOM 9255 C CA . TYR B 1 433 ? 6.699 28.25 24.75 1 97.88 433 TYR B CA 1
ATOM 9256 C C . TYR B 1 433 ? 5.617 28.609 25.766 1 97.88 433 TYR B C 1
ATOM 9258 O O . TYR B 1 433 ? 4.559 27.969 25.797 1 97.88 433 TYR B O 1
ATOM 9266 N N . LEU B 1 434 ? 5.859 29.625 26.5 1 98.06 434 LEU B N 1
ATOM 9267 C CA . LEU B 1 434 ? 4.922 30.031 27.547 1 98.06 434 LEU B CA 1
ATOM 9268 C C . LEU B 1 434 ? 3.645 30.594 26.922 1 98.06 434 LEU B C 1
ATOM 9270 O O . LEU B 1 434 ? 2.557 30.422 27.484 1 98.06 434 LEU B O 1
ATOM 9274 N N . LYS B 1 435 ? 3.799 31.25 25.828 1 97.62 435 LYS B N 1
ATOM 9275 C CA . LYS B 1 435 ? 2.621 31.766 25.141 1 97.62 435 LYS B CA 1
ATOM 9276 C C . LYS B 1 435 ? 1.75 30.625 24.594 1 97.62 435 LYS B C 1
ATOM 9278 O O . LYS B 1 435 ? 0.523 30.75 24.578 1 97.62 435 LYS B O 1
ATOM 9283 N N . LEU B 1 436 ? 2.369 29.594 24.125 1 97.88 436 LEU B N 1
ATOM 9284 C CA . LEU B 1 436 ? 1.608 28.422 23.703 1 97.88 436 LEU B CA 1
ATOM 9285 C C . LEU B 1 436 ? 0.823 27.828 24.859 1 97.88 436 LEU B C 1
ATOM 9287 O O . LEU B 1 436 ? -0.356 27.5 24.719 1 97.88 436 LEU B O 1
ATOM 9291 N N . VAL B 1 437 ? 1.481 27.672 26 1 97.88 437 VAL B N 1
ATOM 9292 C CA . VAL B 1 437 ? 0.819 27.172 27.203 1 97.88 437 VAL B CA 1
ATOM 9293 C C . VAL B 1 437 ? -0.366 28.078 27.547 1 97.88 437 VAL B C 1
ATOM 9295 O O . VAL B 1 437 ? -1.453 27.578 27.875 1 97.88 437 VAL B O 1
ATOM 9298 N N . ALA B 1 438 ? -0.141 29.344 27.5 1 97.19 438 ALA B N 1
ATOM 9299 C CA . ALA B 1 438 ? -1.208 30.297 27.766 1 97.19 438 ALA B CA 1
ATOM 9300 C C . ALA B 1 438 ? -2.371 30.109 26.797 1 97.19 438 ALA B C 1
ATOM 9302 O O . ALA B 1 438 ? -3.537 30.234 27.188 1 97.19 438 ALA B O 1
ATOM 9303 N N . GLU B 1 439 ? -2.008 29.938 25.578 1 97.06 439 GLU B N 1
ATOM 9304 C CA . GLU B 1 439 ? -3.039 29.703 24.578 1 97.06 439 GLU B CA 1
ATOM 9305 C C . GLU B 1 439 ? -3.932 28.531 24.953 1 97.06 439 GLU B C 1
ATOM 9307 O O . GLU B 1 439 ? -5.16 28.625 24.891 1 97.06 439 GLU B O 1
ATOM 9312 N N . TYR B 1 440 ? -3.303 27.422 25.359 1 97.62 440 TYR B N 1
ATOM 9313 C CA . TYR B 1 440 ? -4.062 26.234 25.75 1 97.62 440 TYR B CA 1
ATOM 9314 C C . TYR B 1 440 ? -4.91 26.531 26.984 1 97.62 440 TYR B C 1
ATOM 9316 O O . TYR B 1 440 ? -6.078 26.125 27.047 1 97.62 440 TYR B O 1
ATOM 9324 N N . ILE B 1 441 ? -4.367 27.188 27.969 1 96.81 441 ILE B N 1
ATOM 9325 C CA . ILE B 1 441 ? -5.059 27.516 29.203 1 96.81 441 ILE B CA 1
ATOM 9326 C C . ILE B 1 441 ? -6.262 28.406 28.922 1 96.81 441 ILE B C 1
ATOM 9328 O O . ILE B 1 441 ? -7.359 28.156 29.422 1 96.81 441 ILE B O 1
ATOM 9332 N N . ASN B 1 442 ? -6.047 29.391 28.094 1 95.94 442 ASN B N 1
ATOM 9333 C CA . ASN B 1 442 ? -7.141 30.281 27.734 1 95.94 442 ASN B CA 1
ATOM 9334 C C . ASN B 1 442 ? -8.242 29.531 26.969 1 95.94 442 ASN B C 1
ATOM 9336 O O . ASN B 1 442 ? -9.422 29.797 27.172 1 95.94 442 ASN B O 1
ATOM 9340 N N . ASP B 1 443 ? -7.805 28.672 26.141 1 96.56 443 ASP B N 1
ATOM 9341 C CA . ASP B 1 443 ? -8.758 27.938 25.312 1 96.56 443 ASP B CA 1
ATOM 9342 C C . ASP B 1 443 ? -9.641 27.031 26.156 1 96.56 443 ASP B C 1
ATOM 9344 O O . ASP B 1 443 ? -10.867 27.062 26.047 1 96.56 443 ASP B O 1
ATOM 9348 N N . TYR B 1 444 ? -8.953 26.156 27.047 1 96.38 444 TYR B N 1
ATOM 9349 C CA . TYR B 1 444 ? -9.789 25.234 27.812 1 96.38 444 TYR B CA 1
ATOM 9350 C C . TYR B 1 444 ? -10.602 26 28.859 1 96.38 444 TYR B C 1
ATOM 9352 O O . TYR B 1 444 ? -11.703 25.578 29.219 1 96.38 444 TYR B O 1
ATOM 9360 N N . SER B 1 445 ? -10.109 27.141 29.344 1 95.19 445 SER B N 1
ATOM 9361 C CA . SER B 1 445 ? -10.859 27.969 30.281 1 95.19 445 SER B CA 1
ATOM 9362 C C . SER B 1 445 ? -12.094 28.578 29.625 1 95.19 445 SER B C 1
ATOM 9364 O O . SER B 1 445 ? -13.18 28.562 30.203 1 95.19 445 SER B O 1
ATOM 9366 N N . SER B 1 446 ? -11.898 29.078 28.469 1 95.25 446 SER B N 1
ATOM 9367 C CA . SER B 1 446 ? -13.016 29.656 27.719 1 95.25 446 SER B CA 1
ATOM 9368 C C . SER B 1 446 ? -14.07 28.609 27.406 1 95.25 446 SER B C 1
ATOM 9370 O O . SER B 1 446 ? -15.273 28.859 27.562 1 95.25 446 SER B O 1
ATOM 9372 N N . LYS B 1 447 ? -13.625 27.484 27 1 95.88 447 LYS B N 1
ATOM 9373 C CA . LYS B 1 447 ? -14.555 26.406 26.688 1 95.88 447 LYS B CA 1
ATOM 9374 C C . LYS B 1 447 ? -15.297 25.922 27.922 1 95.88 447 LYS B C 1
ATOM 9376 O O . LYS B 1 447 ? -16.469 25.562 27.844 1 95.88 447 LYS B O 1
ATOM 9381 N N . ALA B 1 448 ? -14.586 25.891 29.031 1 95.69 448 ALA B N 1
ATOM 9382 C CA . ALA B 1 448 ? -15.211 25.484 30.281 1 95.69 448 ALA B CA 1
ATOM 9383 C C . ALA B 1 448 ? -16.328 26.438 30.672 1 95.69 448 ALA B C 1
ATOM 9385 O O . ALA B 1 448 ? -17.344 26.031 31.25 1 95.69 448 ALA B O 1
ATOM 9386 N N . ASN B 1 449 ? -16.219 27.641 30.312 1 93.06 449 ASN B N 1
ATOM 9387 C CA . ASN B 1 449 ? -17.219 28.656 30.609 1 93.06 449 ASN B CA 1
ATOM 9388 C C . ASN B 1 449 ? -18.516 28.422 29.828 1 93.06 449 ASN B C 1
ATOM 9390 O O . ASN B 1 449 ? -19.578 28.922 30.203 1 93.06 449 ASN B O 1
ATOM 9394 N N . PHE B 1 450 ? -18.422 27.703 28.859 1 93.56 450 PHE B N 1
ATOM 9395 C CA . PHE B 1 450 ? -19.578 27.5 28 1 93.56 450 PHE B CA 1
ATOM 9396 C C . PHE B 1 450 ? -20.234 26.156 28.266 1 93.56 450 PHE B C 1
ATOM 9398 O O . PHE B 1 450 ? -21.172 25.766 27.578 1 93.56 450 PHE B O 1
ATOM 9405 N N . ILE B 1 451 ? -19.828 25.422 29.203 1 94.69 451 ILE B N 1
ATOM 9406 C CA . ILE B 1 451 ? -20.328 24.078 29.484 1 94.69 451 ILE B CA 1
ATOM 9407 C C . ILE B 1 451 ? -21.828 24.141 29.75 1 94.69 451 ILE B C 1
ATOM 9409 O O . ILE B 1 451 ? -22.594 23.297 29.234 1 94.69 451 ILE B O 1
ATOM 9413 N N . ASN B 1 452 ? -22.297 25.141 30.469 1 92.38 452 ASN B N 1
ATOM 9414 C CA . ASN B 1 452 ? -23.703 25.25 30.828 1 92.38 452 ASN B CA 1
ATOM 9415 C C . ASN B 1 452 ? -24.578 25.469 29.594 1 92.38 452 ASN B C 1
ATOM 9417 O O . ASN B 1 452 ? -25.672 24.891 29.484 1 92.38 452 ASN B O 1
ATOM 9421 N N . LYS B 1 453 ? -24.109 26.297 28.812 1 92.69 453 LYS B N 1
ATOM 9422 C CA . LYS B 1 453 ? -24.859 26.578 27.578 1 92.69 453 LYS B CA 1
ATOM 9423 C C . LYS B 1 453 ? -24.938 25.328 26.703 1 92.69 453 LYS B C 1
ATOM 9425 O O . LYS B 1 453 ? -25.984 25.047 26.125 1 92.69 453 LYS B O 1
ATOM 9430 N N . LYS B 1 454 ? -23.859 24.578 26.656 1 92.38 454 LYS B N 1
ATOM 9431 C CA . LYS B 1 454 ? -23.797 23.375 25.812 1 92.38 454 LYS B CA 1
ATOM 9432 C C . LYS B 1 454 ? -24.641 22.25 26.406 1 92.38 454 LYS B C 1
ATOM 9434 O O . LYS B 1 454 ? -25.125 21.375 25.672 1 92.38 454 LYS B O 1
ATOM 9439 N N . ALA B 1 455 ? -24.875 22.312 27.703 1 94.81 455 ALA B N 1
ATOM 9440 C CA . ALA B 1 455 ? -25.594 21.266 28.406 1 94.81 455 ALA B CA 1
ATOM 9441 C C . ALA B 1 455 ? -27.094 21.375 28.156 1 94.81 455 ALA B C 1
ATOM 9443 O O . ALA B 1 455 ? -27.828 20.375 28.25 1 94.81 455 ALA B O 1
ATOM 9444 N N . ILE B 1 456 ? -27.578 22.516 27.797 1 94.81 456 ILE B N 1
ATOM 9445 C CA . ILE B 1 456 ? -29 22.844 27.766 1 94.81 456 ILE B CA 1
ATOM 9446 C C . ILE B 1 456 ? -29.719 21.922 26.781 1 94.81 456 ILE B C 1
ATOM 9448 O O . ILE B 1 456 ? -30.766 21.344 27.094 1 94.81 456 ILE B O 1
ATOM 9452 N N . LEU B 1 457 ? -29.125 21.812 25.656 1 93.75 457 LEU B N 1
ATOM 9453 C CA . LEU B 1 457 ? -29.797 21.016 24.641 1 93.75 457 LEU B CA 1
ATOM 9454 C C . LEU B 1 457 ? -29.938 19.578 25.078 1 93.75 457 LEU B C 1
ATOM 9456 O O . LEU B 1 457 ? -30.984 18.953 24.891 1 93.75 457 LEU B O 1
ATOM 9460 N N . PHE B 1 458 ? -28.906 18.953 25.625 1 95.75 458 PHE B N 1
ATOM 9461 C CA . PHE B 1 458 ? -28.969 17.594 26.109 1 95.75 458 PHE B CA 1
ATOM 9462 C C . PHE B 1 458 ? -30 17.453 27.219 1 95.75 458 PHE B C 1
ATOM 9464 O O . PHE B 1 458 ? -30.797 16.516 27.219 1 95.75 458 PHE B O 1
ATOM 9471 N N . GLU B 1 459 ? -30.031 18.391 28.109 1 95.81 459 GLU B N 1
ATOM 9472 C CA . GLU B 1 459 ? -30.938 18.375 29.25 1 95.81 459 GLU B CA 1
ATOM 9473 C C . GLU B 1 459 ? -32.375 18.531 28.797 1 95.81 459 GLU B C 1
ATOM 9475 O O . GLU B 1 459 ? -33.281 17.859 29.328 1 95.81 459 GLU B O 1
ATOM 9480 N N . ASP B 1 460 ? -32.562 19.375 27.844 1 95.25 460 ASP B N 1
ATOM 9481 C CA . ASP B 1 460 ? -33.906 19.547 27.281 1 95.25 460 ASP B CA 1
ATOM 9482 C C . ASP B 1 460 ? -34.406 18.266 26.641 1 95.25 460 ASP B C 1
ATOM 9484 O O . ASP B 1 460 ? -35.562 17.859 26.875 1 95.25 460 ASP B O 1
ATOM 9488 N N . LYS B 1 461 ? -33.531 17.688 25.875 1 94.81 461 LYS B N 1
ATOM 9489 C CA . LYS B 1 461 ? -33.938 16.469 25.203 1 94.81 461 LYS B CA 1
ATOM 9490 C C . LYS B 1 461 ? -34.125 15.328 26.188 1 94.81 461 LYS B C 1
ATOM 9492 O O . LYS B 1 461 ? -35 14.477 26 1 94.81 461 LYS B O 1
ATOM 9497 N N . LEU B 1 462 ? -33.312 15.289 27.172 1 94.88 462 LEU B N 1
ATOM 9498 C CA . LEU B 1 462 ? -33.5 14.305 28.219 1 94.88 462 LEU B CA 1
ATOM 9499 C C . LEU B 1 462 ? -34.844 14.469 28.922 1 94.88 462 LEU B C 1
ATOM 9501 O O . LEU B 1 462 ? -35.562 13.484 29.156 1 94.88 462 LEU B O 1
ATOM 9505 N N . HIS B 1 463 ? -35.25 15.648 29.188 1 94.12 463 HIS B N 1
ATOM 9506 C CA . HIS B 1 463 ? -36.531 15.945 29.859 1 94.12 463 HIS B CA 1
ATOM 9507 C C . HIS B 1 463 ? -37.719 15.539 29 1 94.12 463 HIS B C 1
ATOM 9509 O O . HIS B 1 463 ? -38.719 15.031 29.5 1 94.12 463 HIS B O 1
ATOM 9515 N N . GLU B 1 464 ? -37.531 15.797 27.75 1 92.94 464 GLU B N 1
ATOM 9516 C CA . GLU B 1 464 ? -38.594 15.391 26.828 1 92.94 464 GLU B CA 1
ATOM 9517 C C . GLU B 1 464 ? -38.812 13.883 26.875 1 92.94 464 GLU B C 1
ATOM 9519 O O . GLU B 1 464 ? -39.938 13.406 26.859 1 92.94 464 GLU B O 1
ATOM 9524 N N . LEU B 1 465 ? -37.75 13.258 26.891 1 92.81 465 LEU B N 1
ATOM 9525 C CA . LEU B 1 465 ? -37.844 11.805 26.922 1 92.81 465 LEU B CA 1
ATOM 9526 C C . LEU B 1 465 ? -38.438 11.32 28.25 1 92.81 465 LEU B C 1
ATOM 9528 O O . LEU B 1 465 ? -39.25 10.391 28.266 1 92.81 465 LEU B O 1
ATOM 9532 N N . ILE B 1 466 ? -38.062 11.914 29.344 1 91.69 466 ILE B N 1
ATOM 9533 C CA . ILE B 1 466 ? -38.531 11.547 30.672 1 91.69 466 ILE B CA 1
ATOM 9534 C C . ILE B 1 466 ? -40.031 11.828 30.781 1 91.69 466 ILE B C 1
ATOM 9536 O O . ILE B 1 466 ? -40.781 11.055 31.391 1 91.69 466 ILE B O 1
ATOM 9540 N N . ASP B 1 467 ? -40.438 12.883 30.156 1 91.25 467 ASP B N 1
ATOM 9541 C CA . ASP B 1 467 ? -41.875 13.211 30.141 1 91.25 467 ASP B CA 1
ATOM 9542 C C . ASP B 1 467 ? -42.688 12.102 29.5 1 91.25 467 ASP B C 1
ATOM 9544 O O . ASP B 1 467 ? -43.75 11.742 29.984 1 91.25 467 ASP B O 1
ATOM 9548 N N . GLN B 1 468 ? -42.156 11.625 28.469 1 90.12 468 GLN B N 1
ATOM 9549 C CA . GLN B 1 468 ? -42.844 10.539 27.781 1 90.12 468 GLN B CA 1
ATOM 9550 C C . GLN B 1 468 ? -42.875 9.273 28.641 1 90.12 468 GLN B C 1
ATOM 9552 O O . GLN B 1 468 ? -43.875 8.555 28.641 1 90.12 468 GLN B O 1
ATOM 9557 N N . LEU B 1 469 ? -41.812 9.023 29.281 1 92 469 LEU B N 1
ATOM 9558 C CA . LEU B 1 469 ? -41.719 7.84 30.125 1 92 469 LEU B CA 1
ATOM 9559 C C . LEU B 1 469 ? -42.688 7.957 31.312 1 92 469 LEU B C 1
ATOM 9561 O O . LEU B 1 469 ? -43.344 6.977 31.688 1 92 469 LEU B O 1
ATOM 9565 N N . GLU B 1 470 ? -42.844 9.133 31.875 1 89.5 470 GLU B N 1
ATOM 9566 C CA . GLU B 1 470 ? -43.719 9.391 33 1 89.5 470 GLU B CA 1
ATOM 9567 C C . GLU B 1 470 ? -45.188 9.312 32.594 1 89.5 470 GLU B C 1
ATOM 9569 O O . GLU B 1 470 ? -46.031 8.82 33.375 1 89.5 470 GLU B O 1
ATOM 9574 N N . ARG B 1 471 ? -45.438 9.75 31.453 1 87.5 471 ARG B N 1
ATOM 9575 C CA . ARG B 1 471 ? -46.812 9.672 30.938 1 87.5 471 ARG B CA 1
ATOM 9576 C C . ARG B 1 471 ? -47.25 8.219 30.781 1 87.5 471 ARG B C 1
ATOM 9578 O O . ARG B 1 471 ? -48.375 7.875 31.109 1 87.5 471 ARG B O 1
ATOM 9585 N N . PHE B 1 472 ? -46.438 7.508 30.297 1 88.06 472 PHE B N 1
ATOM 9586 C CA . PHE B 1 472 ? -46.75 6.094 30.125 1 88.06 472 PHE B CA 1
ATOM 9587 C C . PHE B 1 472 ? -46.906 5.402 31.469 1 88.06 472 PHE B C 1
ATOM 9589 O O . PHE B 1 472 ? -47.719 4.504 31.625 1 88.06 472 PHE B O 1
ATOM 9596 N N . ASN B 1 473 ? -46.094 5.801 32.438 1 75.12 473 ASN B N 1
ATOM 9597 C CA . ASN B 1 473 ? -46.156 5.219 33.781 1 75.12 473 ASN B CA 1
ATOM 9598 C C . ASN B 1 473 ? -47.5 5.516 34.469 1 75.12 473 ASN B C 1
ATOM 9600 O O . ASN B 1 473 ? -48.031 4.684 35.188 1 75.12 473 ASN B O 1
ATOM 9604 N N . SER B 1 474 ? -48.031 6.695 34.219 1 68.31 474 SER B N 1
ATOM 9605 C CA . SER B 1 474 ? -49.281 7.125 34.844 1 68.31 474 SER B CA 1
ATOM 9606 C C . SER B 1 474 ? -50.469 6.359 34.312 1 68.31 474 SER B C 1
ATOM 9608 O O . SER B 1 474 ? -51.531 6.352 34.906 1 68.31 474 SER B O 1
ATOM 9610 N N . PHE B 1 475 ? -50.156 5.656 33.188 1 61.12 475 PHE B N 1
ATOM 9611 C CA . PHE B 1 475 ? -51.25 4.926 32.562 1 61.12 475 PHE B CA 1
ATOM 9612 C C . PHE B 1 475 ? -51.438 3.562 33.219 1 61.12 475 PHE B C 1
ATOM 9614 O O . PHE B 1 475 ? -50.469 2.846 33.438 1 61.12 475 PHE B O 1
ATOM 9621 N N . LYS B 1 476 ? -52.406 3.312 34.031 1 53.97 476 LYS B N 1
ATOM 9622 C CA . LYS B 1 476 ? -52.812 2.105 34.75 1 53.97 476 LYS B CA 1
ATOM 9623 C C . LYS B 1 476 ? -52.875 0.901 33.812 1 53.97 476 LYS B C 1
ATOM 9625 O O . LYS B 1 476 ? -53.719 0.833 32.906 1 53.97 476 LYS B O 1
ATOM 9630 N N . LEU B 1 477 ? -51.781 0.471 33.438 1 54.25 477 LEU B N 1
ATOM 9631 C CA . LEU B 1 477 ? -51.812 -0.771 32.688 1 54.25 477 LEU B CA 1
ATOM 9632 C C . LEU B 1 477 ? -52.5 -1.876 33.5 1 54.25 477 LEU B C 1
ATOM 9634 O O . LEU B 1 477 ? -52.094 -2.141 34.625 1 54.25 477 LEU B O 1
ATOM 9638 N N . VAL B 1 478 ? -53.688 -2.082 33.469 1 48.41 478 VAL B N 1
ATOM 9639 C CA . VAL B 1 478 ? -54.719 -2.871 34.125 1 48.41 478 VAL B CA 1
ATOM 9640 C C . VAL B 1 478 ? -54.312 -4.344 34.125 1 48.41 478 VAL B C 1
ATOM 9642 O O . VAL B 1 478 ? -54.938 -5.16 34.844 1 48.41 478 VAL B O 1
ATOM 9645 N N . ALA B 1 479 ? -53.344 -4.82 33.281 1 55.25 479 ALA B N 1
ATOM 9646 C CA . ALA B 1 479 ? -53.438 -6.277 33.25 1 55.25 479 ALA B CA 1
ATOM 9647 C C . ALA B 1 479 ? -52.469 -6.898 34.25 1 55.25 479 ALA B C 1
ATOM 9649 O O . ALA B 1 479 ? -51.312 -6.477 34.344 1 55.25 479 ALA B O 1
ATOM 9650 N N . ASP B 1 480 ? -52.812 -7.77 35.25 1 58.53 480 ASP B N 1
ATOM 9651 C CA . ASP B 1 480 ? -52.219 -8.562 36.312 1 58.53 480 ASP B CA 1
ATOM 9652 C C . ASP B 1 480 ? -50.938 -9.234 35.812 1 58.53 480 ASP B C 1
ATOM 9654 O O . ASP B 1 480 ? -49.969 -9.375 36.562 1 58.53 480 ASP B O 1
ATOM 9658 N N . GLU B 1 481 ? -50.844 -9.633 34.5 1 62.09 481 GLU B N 1
ATOM 9659 C CA . GLU B 1 481 ? -49.781 -10.508 34.031 1 62.09 481 GLU B CA 1
ATOM 9660 C C . GLU B 1 481 ? -48.438 -9.773 33.969 1 62.09 481 GLU B C 1
ATOM 9662 O O . GLU B 1 481 ? -47.375 -10.391 34.062 1 62.09 481 GLU B O 1
ATOM 9667 N N . ASN B 1 482 ? -48.438 -8.422 34.062 1 69.94 482 ASN B N 1
ATOM 9668 C CA . ASN B 1 482 ? -47.156 -7.73 33.906 1 69.94 482 ASN B CA 1
ATOM 9669 C C . ASN B 1 482 ? -46.812 -6.906 35.125 1 69.94 482 ASN B C 1
ATOM 9671 O O . ASN B 1 482 ? -46.062 -5.934 35.031 1 69.94 482 ASN B O 1
ATOM 9675 N N . LYS B 1 483 ? -47.344 -7.352 36.25 1 78.38 483 LYS B N 1
ATOM 9676 C CA . LYS B 1 483 ? -47.219 -6.559 37.469 1 78.38 483 LYS B CA 1
ATOM 9677 C C . LYS B 1 483 ? -45.75 -6.426 37.875 1 78.38 483 LYS B C 1
ATOM 9679 O O . LYS B 1 483 ? -45.281 -5.336 38.219 1 78.38 483 LYS B O 1
ATOM 9684 N N . GLU B 1 484 ? -45.031 -7.523 37.781 1 81.56 484 GLU B N 1
ATOM 9685 C CA . GLU B 1 484 ? -43.625 -7.5 38.156 1 81.56 484 GLU B CA 1
ATOM 9686 C C . GLU B 1 484 ? -42.812 -6.586 37.25 1 81.56 484 GLU B C 1
ATOM 9688 O O . GLU B 1 484 ? -41.969 -5.812 37.719 1 81.56 484 GLU B O 1
ATOM 9693 N N . ILE B 1 485 ? -43.031 -6.621 36.031 1 85.25 485 ILE B N 1
ATOM 9694 C CA . ILE B 1 485 ? -42.312 -5.82 35.031 1 85.25 485 ILE B CA 1
ATOM 9695 C C . ILE B 1 485 ? -42.656 -4.344 35.219 1 85.25 485 ILE B C 1
ATOM 9697 O O . ILE B 1 485 ? -41.812 -3.477 35.062 1 85.25 485 ILE B O 1
ATOM 9701 N N . ARG B 1 486 ? -43.812 -4.105 35.594 1 85.19 486 ARG B N 1
ATOM 9702 C CA . ARG B 1 486 ? -44.25 -2.732 35.844 1 85.19 486 ARG B CA 1
ATOM 9703 C C . ARG B 1 486 ? -43.594 -2.139 37.062 1 85.19 486 ARG B C 1
ATOM 9705 O O . ARG B 1 486 ? -43.219 -0.961 37.094 1 85.19 486 ARG B O 1
ATOM 9712 N N . GLU B 1 487 ? -43.562 -2.961 38.031 1 84.88 487 GLU B N 1
ATOM 9713 C CA . GLU B 1 487 ? -42.875 -2.51 39.219 1 84.88 487 GLU B CA 1
ATOM 9714 C C . GLU B 1 487 ? -41.406 -2.209 38.938 1 84.88 487 GLU B C 1
ATOM 9716 O O . GLU B 1 487 ? -40.844 -1.247 39.469 1 84.88 487 GLU B O 1
ATOM 9721 N N . GLU B 1 488 ? -40.875 -3.016 38.156 1 87.5 488 GLU B N 1
ATOM 9722 C CA . GLU B 1 488 ? -39.469 -2.787 37.75 1 87.5 488 GLU B CA 1
ATOM 9723 C C . GLU B 1 488 ? -39.344 -1.493 36.969 1 87.5 488 GLU B C 1
ATOM 9725 O O . GLU B 1 488 ? -38.375 -0.754 37.156 1 87.5 488 GLU B O 1
ATOM 9730 N N . TYR B 1 489 ? -40.281 -1.286 36.094 1 90.12 489 TYR B N 1
ATOM 9731 C CA . TYR B 1 489 ? -40.281 -0.06 35.281 1 90.12 489 TYR B CA 1
ATOM 9732 C C . TYR B 1 489 ? -40.406 1.166 36.188 1 90.12 489 TYR B C 1
ATOM 9734 O O . TYR B 1 489 ? -39.656 2.127 36.031 1 90.12 489 TYR B O 1
ATOM 9742 N N . TYR B 1 490 ? -41.281 1.04 37.062 1 88.5 490 TYR B N 1
ATOM 9743 C CA . TYR B 1 490 ? -41.5 2.156 38 1 88.5 490 TYR B CA 1
ATOM 9744 C C . TYR B 1 490 ? -40.25 2.414 38.812 1 88.5 490 TYR B C 1
ATOM 9746 O O . TYR B 1 490 ? -39.875 3.566 39.031 1 88.5 490 TYR B O 1
ATOM 9754 N N . THR B 1 491 ? -39.656 1.412 39.281 1 90.25 491 THR B N 1
ATOM 9755 C CA . THR B 1 491 ? -38.438 1.534 40.094 1 90.25 491 THR B CA 1
ATOM 9756 C C . THR B 1 491 ? -37.312 2.141 39.281 1 90.25 491 THR B C 1
ATOM 9758 O O . THR B 1 491 ? -36.594 3.01 39.781 1 90.25 491 THR B O 1
ATOM 9761 N N . SER B 1 492 ? -37.188 1.67 38.031 1 92.19 492 SER B N 1
ATOM 9762 C CA . SER B 1 492 ? -36.125 2.182 37.156 1 92.19 492 SER B CA 1
ATOM 9763 C C . SER B 1 492 ? -36.344 3.656 36.844 1 92.19 492 SER B C 1
ATOM 9765 O O . SER B 1 492 ? -35.406 4.422 36.719 1 92.19 492 SER B O 1
ATOM 9767 N N . LEU B 1 493 ? -37.562 4.027 36.688 1 93.06 493 LEU B N 1
ATOM 9768 C CA . LEU B 1 493 ? -37.875 5.422 36.438 1 93.06 493 LEU B CA 1
ATOM 9769 C C . LEU B 1 493 ? -37.531 6.305 37.625 1 93.06 493 LEU B C 1
ATOM 9771 O O . LEU B 1 493 ? -37.031 7.414 37.438 1 93.06 493 LEU B O 1
ATOM 9775 N N . LYS B 1 494 ? -37.812 5.793 38.75 1 92.19 494 LYS B N 1
ATOM 9776 C CA . LYS B 1 494 ? -37.469 6.523 39.969 1 92.19 494 LYS B CA 1
ATOM 9777 C C . LYS B 1 494 ? -35.969 6.668 40.125 1 92.19 494 LYS B C 1
ATOM 9779 O O . LYS B 1 494 ? -35.469 7.715 40.531 1 92.19 494 LYS B O 1
ATOM 9784 N N . GLU B 1 495 ? -35.312 5.641 39.844 1 93.38 495 GLU B N 1
ATOM 9785 C CA . GLU B 1 495 ? -33.844 5.672 39.875 1 93.38 495 GLU B CA 1
ATOM 9786 C C . GLU B 1 495 ? -33.281 6.68 38.875 1 93.38 495 GLU B C 1
ATOM 9788 O O . GLU B 1 495 ? -32.344 7.398 39.188 1 93.38 495 GLU B O 1
ATOM 9793 N N . LEU B 1 496 ? -33.844 6.719 37.688 1 95.12 496 LEU B N 1
ATOM 9794 C CA . LEU B 1 496 ? -33.438 7.68 36.688 1 95.12 496 LEU B CA 1
ATOM 9795 C C . LEU B 1 496 ? -33.656 9.109 37.156 1 95.12 496 LEU B C 1
ATOM 9797 O O . LEU B 1 496 ? -32.812 9.977 36.938 1 95.12 496 LEU B O 1
ATOM 9801 N N . GLN B 1 497 ? -34.75 9.305 37.781 1 93.81 497 GLN B N 1
ATOM 9802 C CA . GLN B 1 497 ? -35.031 10.633 38.312 1 93.81 497 GLN B CA 1
ATOM 9803 C C . GLN B 1 497 ? -34.031 11.031 39.375 1 93.81 497 GLN B C 1
ATOM 9805 O O . GLN B 1 497 ? -33.594 12.18 39.438 1 93.81 497 GLN B O 1
ATOM 9810 N N . LYS B 1 498 ? -33.688 10.078 40.188 1 94.5 498 LYS B N 1
ATOM 9811 C CA . LYS B 1 498 ? -32.688 10.328 41.188 1 94.5 498 LYS B CA 1
ATOM 9812 C C . LYS B 1 498 ? -31.344 10.672 40.562 1 94.5 498 LYS B C 1
ATOM 9814 O O . LYS B 1 498 ? -30.656 11.594 41.031 1 94.5 498 LYS B O 1
ATOM 9819 N N . ASP B 1 499 ? -30.969 9.961 39.594 1 95.69 499 ASP B N 1
ATOM 9820 C CA . ASP B 1 499 ? -29.719 10.188 38.906 1 95.69 499 ASP B CA 1
ATOM 9821 C C . ASP B 1 499 ? -29.703 11.547 38.188 1 95.69 499 ASP B C 1
ATOM 9823 O O . ASP B 1 499 ? -28.672 12.203 38.094 1 95.69 499 ASP B O 1
ATOM 9827 N N . ILE B 1 500 ? -30.828 11.977 37.688 1 95.81 500 ILE B N 1
ATOM 9828 C CA . ILE B 1 500 ? -30.969 13.289 37.062 1 95.81 500 ILE B CA 1
ATOM 9829 C C . ILE B 1 500 ? -30.781 14.383 38.125 1 95.81 500 ILE B C 1
ATOM 9831 O O . ILE B 1 500 ? -30.094 15.375 37.875 1 95.81 500 ILE B O 1
ATOM 9835 N N . ASP B 1 501 ? -31.344 14.156 39.219 1 95 501 ASP B N 1
ATOM 9836 C CA . ASP B 1 501 ? -31.156 15.117 40.312 1 95 501 ASP B CA 1
ATOM 9837 C C . ASP B 1 501 ? -29.688 15.242 40.688 1 95 501 ASP B C 1
ATOM 9839 O O . ASP B 1 501 ? -29.172 16.359 40.875 1 95 501 ASP B O 1
ATOM 9843 N N . ASN B 1 502 ? -29.094 14.133 40.812 1 95.38 502 ASN B N 1
ATOM 9844 C CA . ASN B 1 502 ? -27.672 14.125 41.125 1 95.38 502 ASN B CA 1
ATOM 9845 C C . ASN B 1 502 ? -26.859 14.844 40.031 1 95.38 502 ASN B C 1
ATOM 9847 O O . ASN B 1 502 ? -25.875 15.523 40.344 1 95.38 502 ASN B O 1
ATOM 9851 N N . TYR B 1 503 ? -27.234 14.602 38.781 1 96.44 503 TYR B N 1
ATOM 9852 C CA . TYR B 1 503 ? -26.594 15.273 37.656 1 96.44 503 TYR B CA 1
ATOM 9853 C C . TYR B 1 503 ? -26.656 16.781 37.812 1 96.44 503 TYR B C 1
ATOM 9855 O O . TYR B 1 503 ? -25.672 17.484 37.594 1 96.44 503 TYR B O 1
ATOM 9863 N N . PHE B 1 504 ? -27.75 17.312 38.219 1 95.31 504 PHE B N 1
ATOM 9864 C CA . PHE B 1 504 ? -27.922 18.766 38.312 1 95.31 504 PHE B CA 1
ATOM 9865 C C . PHE B 1 504 ? -27.188 19.312 39.531 1 95.31 504 PHE B C 1
ATOM 9867 O O . PHE B 1 504 ? -26.688 20.438 39.5 1 95.31 504 PHE B O 1
ATOM 9874 N N . VAL B 1 505 ? -27.094 18.516 40.594 1 95.12 505 VAL B N 1
ATOM 9875 C CA . VAL B 1 505 ? -26.328 18.922 41.75 1 95.12 505 VAL B CA 1
ATOM 9876 C C . VAL B 1 505 ? -24.844 19.031 41.406 1 95.12 505 VAL B C 1
ATOM 9878 O O . VAL B 1 505 ? -24.188 20.016 41.75 1 95.12 505 VAL B O 1
ATOM 9881 N N . GLU B 1 506 ? -24.391 18.062 40.75 1 95.06 506 GLU B N 1
ATOM 9882 C CA . GLU B 1 506 ? -23 18.047 40.312 1 95.06 506 GLU B CA 1
ATOM 9883 C C . GLU B 1 506 ? -22.703 19.156 39.312 1 95.06 506 GLU B C 1
ATOM 9885 O O . GLU B 1 506 ? -21.594 19.703 39.312 1 95.06 506 GLU B O 1
ATOM 9890 N N . LYS B 1 507 ? -23.672 19.391 38.469 1 95.06 507 LYS B N 1
ATOM 9891 C CA . LYS B 1 507 ? -23.531 20.484 37.5 1 95.06 507 LYS B CA 1
ATOM 9892 C C . LYS B 1 507 ? -23.344 21.828 38.219 1 95.06 507 LYS B C 1
ATOM 9894 O O . LYS B 1 507 ? -22.469 22.609 37.844 1 95.06 507 LYS B O 1
ATOM 9899 N N . GLU B 1 508 ? -24.078 22.016 39.219 1 94.75 508 GLU B N 1
ATOM 9900 C CA . GLU B 1 508 ? -23.969 23.25 39.969 1 94.75 508 GLU B CA 1
ATOM 9901 C C . GLU B 1 508 ? -22.609 23.359 40.656 1 94.75 508 GLU B C 1
ATOM 9903 O O . GLU B 1 508 ? -22.016 24.438 40.688 1 94.75 508 GLU B O 1
ATOM 9908 N N . THR B 1 509 ? -22.219 22.266 41.188 1 95.69 509 THR B N 1
ATOM 9909 C CA . THR B 1 509 ? -20.906 22.219 41.844 1 95.69 509 THR B CA 1
ATOM 9910 C C . THR B 1 509 ? -19.797 22.531 40.844 1 95.69 509 THR B C 1
ATOM 9912 O O . THR B 1 509 ? -18.906 23.312 41.125 1 95.69 509 THR B O 1
ATOM 9915 N N . LEU B 1 510 ? -19.844 21.906 39.688 1 96.62 510 LEU B N 1
ATOM 9916 C CA . LEU B 1 510 ? -18.875 22.109 38.625 1 96.62 510 LEU B CA 1
ATOM 9917 C C . LEU B 1 510 ? -18.859 23.562 38.188 1 96.62 510 LEU B C 1
ATOM 9919 O O . LEU B 1 510 ? -17.797 24.156 38 1 96.62 510 LEU B O 1
ATOM 9923 N N . ASN B 1 511 ? -20.047 24.109 38.062 1 95.38 511 ASN B N 1
ATOM 9924 C CA . ASN B 1 511 ? -20.172 25.516 37.656 1 95.38 511 ASN B CA 1
ATOM 9925 C C . ASN B 1 511 ? -19.516 26.453 38.656 1 95.38 511 ASN B C 1
ATOM 9927 O O . ASN B 1 511 ? -18.844 27.406 38.281 1 95.38 511 ASN B O 1
ATOM 9931 N N . ARG B 1 512 ? -19.734 26.156 39.875 1 95.81 512 ARG B N 1
ATOM 9932 C CA . ARG B 1 512 ? -19.156 26.984 40.938 1 95.81 512 ARG B CA 1
ATOM 9933 C C . ARG B 1 512 ? -17.625 26.891 40.906 1 95.81 512 ARG B C 1
ATOM 9935 O O . ARG B 1 512 ? -16.938 27.906 41.062 1 95.81 512 ARG B O 1
ATOM 9942 N N . GLU B 1 513 ? -17.156 25.734 40.75 1 96.38 513 GLU B N 1
ATOM 9943 C CA . GLU B 1 513 ? -15.711 25.531 40.719 1 96.38 513 GLU B CA 1
ATOM 9944 C C . GLU B 1 513 ? -15.086 26.219 39.5 1 96.38 513 GLU B C 1
ATOM 9946 O O . GLU B 1 513 ? -13.984 26.766 39.594 1 96.38 513 GLU B O 1
ATOM 9951 N N . ILE B 1 514 ? -15.734 26.188 38.406 1 97.12 514 ILE B N 1
ATOM 9952 C CA . ILE B 1 514 ? -15.25 26.844 37.188 1 97.12 514 ILE B CA 1
ATOM 9953 C C . ILE B 1 514 ? -15.227 28.359 37.406 1 97.12 514 ILE B C 1
ATOM 9955 O O . ILE B 1 514 ? -14.266 29.031 37.031 1 97.12 514 ILE B O 1
ATOM 9959 N N . GLU B 1 515 ? -16.281 28.859 38 1 95.75 515 GLU B N 1
ATOM 9960 C CA . GLU B 1 515 ? -16.344 30.281 38.312 1 95.75 515 GLU B CA 1
ATOM 9961 C C . GLU B 1 515 ? -15.227 30.719 39.25 1 95.75 515 GLU B C 1
ATOM 9963 O O . GLU B 1 515 ? -14.594 31.75 39.031 1 95.75 515 GLU B O 1
ATOM 9968 N N . ASP B 1 516 ? -15.047 29.906 40.281 1 96.31 516 ASP B N 1
ATOM 9969 C CA . ASP B 1 516 ? -13.969 30.188 41.219 1 96.31 516 ASP B CA 1
ATOM 9970 C C . ASP B 1 516 ? -12.609 30.203 40.531 1 96.31 516 ASP B C 1
ATOM 9972 O O . ASP B 1 516 ? -11.773 31.062 40.812 1 96.31 516 ASP B O 1
ATOM 9976 N N . TYR B 1 517 ? -12.414 29.25 39.688 1 96.94 517 TYR B N 1
ATOM 9977 C CA . TYR B 1 517 ? -11.18 29.156 38.938 1 96.94 517 TYR B CA 1
ATOM 9978 C C . TYR B 1 517 ? -10.984 30.375 38.031 1 96.94 517 TYR B C 1
ATOM 9980 O O . TYR B 1 517 ? -9.898 30.953 38 1 96.94 517 TYR B O 1
ATOM 9988 N N . GLN B 1 518 ? -12.016 30.766 37.375 1 95 518 GLN B N 1
ATOM 9989 C CA . GLN B 1 518 ? -11.945 31.906 36.469 1 95 518 GLN B CA 1
ATOM 9990 C C . GLN B 1 518 ? -11.633 33.188 37.219 1 95 518 GLN B C 1
ATOM 9992 O O . GLN B 1 518 ? -10.867 34.031 36.719 1 95 518 GLN B O 1
ATOM 9997 N N . ASN B 1 519 ? -12.242 33.312 38.344 1 94.69 519 ASN B N 1
ATOM 9998 C CA . ASN B 1 519 ? -11.977 34.5 39.156 1 94.69 519 ASN B CA 1
ATOM 9999 C C . ASN B 1 519 ? -10.531 34.531 39.625 1 94.69 519 ASN B C 1
ATOM 10001 O O . ASN B 1 519 ? -9.898 35.594 39.625 1 94.69 519 ASN B O 1
ATOM 10005 N N . TRP B 1 520 ? -10.102 33.406 39.969 1 95.12 520 TRP B N 1
ATOM 10006 C CA . TRP B 1 520 ? -8.711 33.344 40.406 1 95.12 520 TRP B CA 1
ATOM 10007 C C . TRP B 1 520 ? -7.762 33.688 39.25 1 95.12 520 TRP B C 1
ATOM 10009 O O . TRP B 1 520 ? -6.777 34.406 39.438 1 95.12 520 TRP B O 1
ATOM 10019 N N . VAL B 1 521 ? -7.969 33.188 38.062 1 94.38 521 VAL B N 1
ATOM 10020 C CA . VAL B 1 521 ? -7.133 33.406 36.906 1 94.38 521 VAL B CA 1
ATOM 10021 C C . VAL B 1 521 ? -7.113 34.875 36.562 1 94.38 521 VAL B C 1
ATOM 10023 O O . VAL B 1 521 ? -6.074 35.438 36.156 1 94.38 521 VAL B O 1
ATOM 10026 N N . LYS B 1 522 ? -8.266 35.562 36.719 1 91.38 522 LYS B N 1
ATOM 10027 C CA . LYS B 1 522 ? -8.375 36.969 36.438 1 91.38 522 LYS B CA 1
ATOM 10028 C C . LYS B 1 522 ? -7.492 37.812 37.375 1 91.38 522 LYS B C 1
ATOM 10030 O O . LYS B 1 522 ? -6.957 38.844 36.969 1 91.38 522 LYS B O 1
ATOM 10035 N N . ASP B 1 523 ? -7.352 37.281 38.531 1 92.69 523 ASP B N 1
ATOM 10036 C CA . ASP B 1 523 ? -6.574 38 39.562 1 92.69 523 ASP B CA 1
ATOM 10037 C C . ASP B 1 523 ? -5.086 37.656 39.438 1 92.69 523 ASP B C 1
ATOM 10039 O O . ASP B 1 523 ? -4.242 38.344 40 1 92.69 523 ASP B O 1
ATOM 10043 N N . ASN B 1 524 ? -4.828 36.594 38.656 1 92.19 524 ASN B N 1
ATOM 10044 C CA . ASN B 1 524 ? -3.453 36.156 38.531 1 92.19 524 ASN B CA 1
ATOM 10045 C C . ASN B 1 524 ? -3.049 36.031 37.062 1 92.19 524 ASN B C 1
ATOM 10047 O O . ASN B 1 524 ? -2.742 34.969 36.562 1 92.19 524 ASN B O 1
ATOM 10051 N N . THR B 1 525 ? -3.043 37.156 36.344 1 90.12 525 THR B N 1
ATOM 10052 C CA . THR B 1 525 ? -2.723 37.188 34.938 1 90.12 525 THR B CA 1
ATOM 10053 C C . THR B 1 525 ? -1.224 37.375 34.719 1 90.12 525 THR B C 1
ATOM 10055 O O . THR B 1 525 ? -0.523 37.875 35.625 1 90.12 525 THR B O 1
ATOM 10058 N N . ILE B 1 526 ? -0.788 36.969 33.688 1 92 526 ILE B N 1
ATOM 10059 C CA . ILE B 1 526 ? 0.612 37.125 33.281 1 92 526 ILE B CA 1
ATOM 10060 C C . ILE B 1 526 ? 0.796 38.438 32.562 1 92 526 ILE B C 1
ATOM 10062 O O . ILE B 1 526 ? 0.208 38.656 31.5 1 92 526 ILE B O 1
ATOM 10066 N N . GLU B 1 527 ? 1.599 39.344 33.062 1 86.44 527 GLU B N 1
ATOM 10067 C CA . GLU B 1 527 ? 1.801 40.688 32.5 1 86.44 527 GLU B CA 1
ATOM 10068 C C . GLU B 1 527 ? 2.914 40.656 31.453 1 86.44 527 GLU B C 1
ATOM 10070 O O . GLU B 1 527 ? 2.855 41.406 30.469 1 86.44 527 GLU B O 1
ATOM 10075 N N . ASP B 1 528 ? 3.934 39.906 31.734 1 92.06 528 ASP B N 1
ATOM 10076 C CA . ASP B 1 528 ? 5.129 39.875 30.906 1 92.06 528 ASP B CA 1
ATOM 10077 C C . ASP B 1 528 ? 5.699 38.469 30.781 1 92.06 528 ASP B C 1
ATOM 10079 O O . ASP B 1 528 ? 6.227 37.938 31.766 1 92.06 528 ASP B O 1
ATOM 10083 N N . PHE B 1 529 ? 5.699 37.969 29.594 1 94.25 529 PHE B N 1
ATOM 10084 C CA . PHE B 1 529 ? 6.168 36.625 29.375 1 94.25 529 PHE B CA 1
ATOM 10085 C C . PHE B 1 529 ? 7.691 36.562 29.359 1 94.25 529 PHE B C 1
ATOM 10087 O O . PHE B 1 529 ? 8.281 35.469 29.406 1 94.25 529 PHE B O 1
ATOM 10094 N N . SER B 1 530 ? 8.32 37.75 29.281 1 92.88 530 SER B N 1
ATOM 10095 C CA . SER B 1 530 ? 9.781 37.781 29.297 1 92.88 530 SER B CA 1
ATOM 10096 C C . SER B 1 530 ? 10.328 37.406 30.672 1 92.88 530 SER B C 1
ATOM 10098 O O . SER B 1 530 ? 11.5 37.031 30.797 1 92.88 530 SER B O 1
ATOM 10100 N N . GLU B 1 531 ? 9.43 37.594 31.672 1 95.06 531 GLU B N 1
ATOM 10101 C CA . GLU B 1 531 ? 9.773 37.062 33 1 95.06 531 GLU B CA 1
ATOM 10102 C C . GLU B 1 531 ? 9.438 35.562 33.094 1 95.06 531 GLU B C 1
ATOM 10104 O O . GLU B 1 531 ? 8.477 35.188 33.781 1 95.06 531 GLU B O 1
ATOM 10109 N N . ILE B 1 532 ? 10.25 34.75 32.688 1 96.19 532 ILE B N 1
ATOM 10110 C CA . ILE B 1 532 ? 10.023 33.344 32.406 1 96.19 532 ILE B CA 1
ATOM 10111 C C . ILE B 1 532 ? 9.594 32.625 33.688 1 96.19 532 ILE B C 1
ATOM 10113 O O . ILE B 1 532 ? 8.57 31.922 33.688 1 96.19 532 ILE B O 1
ATOM 10117 N N . ASP B 1 533 ? 10.336 32.75 34.781 1 95.81 533 ASP B N 1
ATOM 10118 C CA . ASP B 1 533 ? 10.07 32 36.031 1 95.81 533 ASP B CA 1
ATOM 10119 C C . ASP B 1 533 ? 8.727 32.375 36.625 1 95.81 533 ASP B C 1
ATOM 10121 O O . ASP B 1 533 ? 7.973 31.531 37.094 1 95.81 533 ASP B O 1
ATOM 10125 N N . LYS B 1 534 ? 8.492 33.625 36.594 1 95.69 534 LYS B N 1
ATOM 10126 C CA . LYS B 1 534 ? 7.238 34.125 37.125 1 95.69 534 LYS B CA 1
ATOM 10127 C C . LYS B 1 534 ? 6.043 33.656 36.312 1 95.69 534 LYS B C 1
ATOM 10129 O O . LYS B 1 534 ? 5.055 33.156 36.875 1 95.69 534 LYS B O 1
ATOM 10134 N N . ALA B 1 535 ? 6.16 33.844 35 1 96.94 535 ALA B N 1
ATOM 10135 C CA . ALA B 1 535 ? 5.09 33.406 34.125 1 96.94 535 ALA B CA 1
ATOM 10136 C C . ALA B 1 535 ? 4.84 31.922 34.25 1 96.94 535 ALA B C 1
ATOM 10138 O O . ALA B 1 535 ? 3.689 31.484 34.312 1 96.94 535 ALA B O 1
ATOM 10139 N N . ASN B 1 536 ? 5.879 31.156 34.312 1 97.25 536 ASN B N 1
ATOM 10140 C CA . ASN B 1 536 ? 5.781 29.703 34.406 1 97.25 536 ASN B CA 1
ATOM 10141 C C . ASN B 1 536 ? 5.121 29.281 35.719 1 97.25 536 ASN B C 1
ATOM 10143 O O . ASN B 1 536 ? 4.32 28.359 35.75 1 97.25 536 ASN B O 1
ATOM 10147 N N . SER B 1 537 ? 5.488 29.953 36.781 1 96.12 537 SER B N 1
ATOM 10148 C CA . SER B 1 537 ? 4.926 29.625 38.094 1 96.12 537 SER B CA 1
ATOM 10149 C C . SER B 1 537 ? 3.42 29.859 38.125 1 96.12 537 SER B C 1
ATOM 10151 O O . SER B 1 537 ? 2.668 29.062 38.656 1 96.12 537 SER B O 1
ATOM 10153 N N . ILE B 1 538 ? 3.035 30.938 37.531 1 96.69 538 ILE B N 1
ATOM 10154 C CA . ILE B 1 538 ? 1.611 31.25 37.469 1 96.69 538 ILE B CA 1
ATOM 10155 C C . ILE B 1 538 ? 0.886 30.188 36.656 1 96.69 538 ILE B C 1
ATOM 10157 O O . ILE B 1 538 ? -0.194 29.719 37.031 1 96.69 538 ILE B O 1
ATOM 10161 N N . GLN B 1 539 ? 1.476 29.797 35.562 1 96.94 539 GLN B N 1
ATOM 10162 C CA . GLN B 1 539 ? 0.849 28.812 34.656 1 96.94 539 GLN B CA 1
ATOM 10163 C C . GLN B 1 539 ? 0.761 27.453 35.344 1 96.94 539 GLN B C 1
ATOM 10165 O O . GLN B 1 539 ? -0.225 26.734 35.156 1 96.94 539 GLN B O 1
ATOM 10170 N N . ILE B 1 540 ? 1.725 27.094 36.094 1 96.06 540 ILE B N 1
ATOM 10171 C CA . ILE B 1 540 ? 1.704 25.844 36.844 1 96.06 540 ILE B CA 1
ATOM 10172 C C . ILE B 1 540 ? 0.559 25.859 37.844 1 96.06 540 ILE B C 1
ATOM 10174 O O . ILE B 1 540 ? -0.133 24.844 38.031 1 96.06 540 ILE B O 1
ATOM 10178 N N . GLU B 1 541 ? 0.392 26.938 38.406 1 95.25 541 GLU B N 1
ATOM 10179 C CA . GLU B 1 541 ? -0.712 27.062 39.375 1 95.25 541 GLU B CA 1
ATOM 10180 C C . GLU B 1 541 ? -2.061 26.984 38.656 1 95.25 541 GLU B C 1
ATOM 10182 O O . GLU B 1 541 ? -3 26.375 39.156 1 95.25 541 GLU B O 1
ATOM 10187 N N . GLN B 1 542 ? -2.104 27.688 37.594 1 95.12 542 GLN B N 1
ATOM 10188 C CA . GLN B 1 542 ? -3.328 27.656 36.781 1 95.12 542 GLN B CA 1
ATOM 10189 C C . GLN B 1 542 ? -3.693 26.234 36.406 1 95.12 542 GLN B C 1
ATOM 10191 O O . GLN B 1 542 ? -4.84 25.812 36.562 1 95.12 542 GLN B O 1
ATOM 10196 N N . TYR B 1 543 ? -2.748 25.625 35.906 1 93.88 543 TYR B N 1
ATOM 10197 C CA . TYR B 1 543 ? -2.92 24.234 35.5 1 93.88 543 TYR B CA 1
ATOM 10198 C C . TYR B 1 543 ? -3.293 23.359 36.688 1 93.88 543 TYR B C 1
ATOM 10200 O O . TYR B 1 543 ? -4.188 22.516 36.594 1 93.88 543 TYR B O 1
ATOM 10208 N N . SER B 1 544 ? -2.648 23.484 37.812 1 94.69 544 SER B N 1
ATOM 10209 C CA . SER B 1 544 ? -2.867 22.672 39 1 94.69 544 SER B CA 1
ATOM 10210 C C . SER B 1 544 ? -4.266 22.891 39.562 1 94.69 544 SER B C 1
ATOM 10212 O O . SER B 1 544 ? -4.922 21.938 40 1 94.69 544 SER B O 1
ATOM 10214 N N . LYS B 1 545 ? -4.734 24.047 39.5 1 95.38 545 LYS B N 1
ATOM 10215 C CA . LYS B 1 545 ? -6.039 24.375 40.062 1 95.38 545 LYS B CA 1
ATOM 10216 C C . LYS B 1 545 ? -7.172 23.828 39.188 1 95.38 545 LYS B C 1
ATOM 10218 O O . LYS B 1 545 ? -8.289 23.641 39.688 1 95.38 545 LYS B O 1
ATOM 10223 N N . PHE B 1 546 ? -6.844 23.594 38 1 97.25 546 PHE B N 1
ATOM 10224 C CA . PHE B 1 546 ? -7.871 23.094 37.094 1 97.25 546 PHE B CA 1
ATOM 10225 C C . PHE B 1 546 ? -7.992 21.578 37.156 1 97.25 546 PHE B C 1
ATOM 10227 O O . PHE B 1 546 ? -8.922 21 36.594 1 97.25 546 PHE B O 1
ATOM 10234 N N . GLU B 1 547 ? -7.145 20.875 37.812 1 95.5 547 GLU B N 1
ATOM 10235 C CA . GLU B 1 547 ? -7.102 19.422 37.875 1 95.5 547 GLU B CA 1
ATOM 10236 C C . GLU B 1 547 ? -8.422 18.859 38.406 1 95.5 547 GLU B C 1
ATOM 10238 O O . GLU B 1 547 ? -8.953 17.891 37.875 1 95.5 547 GLU B O 1
ATOM 10243 N N . GLU B 1 548 ? -8.898 19.5 39.438 1 94.31 548 GLU B N 1
ATOM 10244 C CA . GLU B 1 548 ? -10.148 19.016 40.031 1 94.31 548 GLU B CA 1
ATOM 10245 C C . GLU B 1 548 ? -11.32 19.203 39.062 1 94.31 548 GLU B C 1
ATOM 10247 O O . GLU B 1 548 ? -12.219 18.375 39 1 94.31 548 GLU B O 1
ATOM 10252 N N . ILE B 1 549 ? -11.273 20.297 38.438 1 96.94 549 ILE B N 1
ATOM 10253 C CA . ILE B 1 549 ? -12.312 20.594 37.438 1 96.94 549 ILE B CA 1
ATOM 10254 C C . ILE B 1 549 ? -12.266 19.547 36.344 1 96.94 549 ILE B C 1
ATOM 10256 O O . ILE B 1 549 ? -13.305 19.031 35.906 1 96.94 549 ILE B O 1
ATOM 10260 N N . SER B 1 550 ? -11.062 19.25 35.812 1 97.12 550 SER B N 1
ATOM 10261 C CA . SER B 1 550 ? -10.875 18.234 34.781 1 97.12 550 SER B CA 1
ATOM 10262 C C . SER B 1 550 ? -11.453 16.891 35.25 1 97.12 550 SER B C 1
ATOM 10264 O O . SER B 1 550 ? -12.117 16.203 34.469 1 97.12 550 SER B O 1
ATOM 10266 N N . ASN B 1 551 ? -11.25 16.562 36.469 1 95.19 551 ASN B N 1
ATOM 10267 C CA . ASN B 1 551 ? -11.773 15.32 37.031 1 95.19 551 ASN B CA 1
ATOM 10268 C C . ASN B 1 551 ? -13.297 15.328 37.062 1 95.19 551 ASN B C 1
ATOM 10270 O O . ASN B 1 551 ? -13.938 14.312 36.781 1 95.19 551 ASN B O 1
ATOM 10274 N N . LYS B 1 552 ? -13.789 16.391 37.469 1 95.19 552 LYS B N 1
ATOM 10275 C CA . LYS B 1 552 ? -15.242 16.516 37.531 1 95.19 552 LYS B CA 1
ATOM 10276 C C . LYS B 1 552 ? -15.867 16.453 36.156 1 95.19 552 LYS B C 1
ATOM 10278 O O . LYS B 1 552 ? -16.969 15.938 35.969 1 95.19 552 LYS B O 1
ATOM 10283 N N . ILE B 1 553 ? -15.18 17.016 35.25 1 96.88 553 ILE B N 1
ATOM 10284 C CA . ILE B 1 553 ? -15.641 16.938 33.875 1 96.88 553 ILE B CA 1
ATOM 10285 C C . ILE B 1 553 ? -15.68 15.477 33.406 1 96.88 553 ILE B C 1
ATOM 10287 O O . ILE B 1 553 ? -16.625 15.047 32.75 1 96.88 553 ILE B O 1
ATOM 10291 N N . LYS B 1 554 ? -14.672 14.688 33.781 1 94.75 554 LYS B N 1
ATOM 10292 C CA . LYS B 1 554 ? -14.656 13.258 33.469 1 94.75 554 LYS B CA 1
ATOM 10293 C C . LYS B 1 554 ? -15.859 12.547 34.094 1 94.75 554 LYS B C 1
ATOM 10295 O O . LYS B 1 554 ? -16.484 11.711 33.438 1 94.75 554 LYS B O 1
ATOM 10300 N N . LEU B 1 555 ? -16.109 12.906 35.25 1 92.56 555 LEU B N 1
ATOM 10301 C CA . LEU B 1 555 ? -17.25 12.312 35.938 1 92.56 555 LEU B CA 1
ATOM 10302 C C . LEU B 1 555 ? -18.562 12.719 35.281 1 92.56 555 LEU B C 1
ATOM 10304 O O . LEU B 1 555 ? -19.5 11.914 35.219 1 92.56 555 LEU B O 1
ATOM 10308 N N . LYS B 1 556 ? -18.609 13.93 34.906 1 94.75 556 LYS B N 1
ATOM 10309 C CA . LYS B 1 556 ? -19.797 14.43 34.219 1 94.75 556 LYS B CA 1
ATOM 10310 C C . LYS B 1 556 ? -20.062 13.648 32.938 1 94.75 556 LYS B C 1
ATOM 10312 O O . LYS B 1 556 ? -21.203 13.328 32.625 1 94.75 556 LYS B O 1
ATOM 10317 N N . ILE B 1 557 ? -19.031 13.383 32.188 1 95 557 ILE B N 1
ATOM 10318 C CA . ILE B 1 557 ? -19.156 12.609 30.953 1 95 557 ILE B CA 1
ATOM 10319 C C . ILE B 1 557 ? -19.75 11.234 31.266 1 95 557 ILE B C 1
ATOM 10321 O O . ILE B 1 557 ? -20.656 10.766 30.578 1 95 557 ILE B O 1
ATOM 10325 N N . LYS B 1 558 ? -19.297 10.586 32.375 1 92.44 558 LYS B N 1
ATOM 10326 C CA . LYS B 1 558 ? -19.828 9.289 32.781 1 92.44 558 LYS B CA 1
ATOM 10327 C C . LYS B 1 558 ? -21.297 9.391 33.156 1 92.44 558 LYS B C 1
ATOM 10329 O O . LYS B 1 558 ? -22.094 8.492 32.844 1 92.44 558 LYS B O 1
ATOM 10334 N N . ALA B 1 559 ? -21.609 10.445 33.844 1 94.19 559 ALA B N 1
ATOM 10335 C CA . ALA B 1 559 ? -23 10.664 34.25 1 94.19 559 ALA B CA 1
ATOM 10336 C C . ALA B 1 559 ? -23.906 10.82 33.031 1 94.19 559 ALA B C 1
ATOM 10338 O O . ALA B 1 559 ? -25.031 10.289 33.031 1 94.19 559 ALA B O 1
ATOM 10339 N N . ILE B 1 560 ? -23.484 11.555 32.125 1 95.94 560 ILE B N 1
ATOM 10340 C CA . ILE B 1 560 ? -24.25 11.781 30.891 1 95.94 560 ILE B CA 1
ATOM 10341 C C . ILE B 1 560 ? -24.484 10.453 30.172 1 95.94 560 ILE B C 1
ATOM 10343 O O . ILE B 1 560 ? -25.594 10.164 29.75 1 95.94 560 ILE B O 1
ATOM 10347 N N . ASP B 1 561 ? -23.438 9.695 30.062 1 94.12 561 ASP B N 1
ATOM 10348 C CA . ASP B 1 561 ? -23.531 8.391 29.406 1 94.12 561 ASP B CA 1
ATOM 10349 C C . ASP B 1 561 ? -24.5 7.473 30.156 1 94.12 561 ASP B C 1
ATOM 10351 O O . ASP B 1 561 ? -25.281 6.75 29.531 1 94.12 561 ASP B O 1
ATOM 10355 N N . HIS B 1 562 ? -24.406 7.535 31.453 1 93.12 562 HIS B N 1
ATOM 10356 C CA . HIS B 1 562 ? -25.266 6.715 32.312 1 93.12 562 HIS B CA 1
ATOM 10357 C C . HIS B 1 562 ? -26.734 7.098 32.125 1 93.12 562 HIS B C 1
ATOM 10359 O O . HIS B 1 562 ? -27.594 6.227 31.984 1 93.12 562 HIS B O 1
ATOM 10365 N N . LEU B 1 563 ? -27.016 8.336 32.188 1 95.25 563 LEU B N 1
ATOM 10366 C CA . LEU B 1 563 ? -28.391 8.82 32.031 1 95.25 563 LEU B CA 1
ATOM 10367 C C . LEU B 1 563 ? -28.953 8.43 30.672 1 95.25 563 LEU B C 1
ATOM 10369 O O . LEU B 1 563 ? -30.094 7.996 30.578 1 95.25 563 LEU B O 1
ATOM 10373 N N . TYR B 1 564 ? -28.125 8.672 29.656 1 95.06 564 TYR B N 1
ATOM 10374 C CA . TYR B 1 564 ? -28.516 8.32 28.297 1 95.06 564 TYR B CA 1
ATOM 10375 C C . TYR B 1 564 ? -28.859 6.832 28.203 1 95.06 564 TYR B C 1
ATOM 10377 O O . TYR B 1 564 ? -29.891 6.457 27.641 1 95.06 564 TYR B O 1
ATOM 10385 N N . LYS B 1 565 ? -28.047 5.949 28.75 1 93.25 565 LYS B N 1
ATOM 10386 C CA . LYS B 1 565 ? -28.25 4.504 28.719 1 93.25 565 LYS B CA 1
ATOM 10387 C C . LYS B 1 565 ? -29.5 4.098 29.484 1 93.25 565 LYS B C 1
ATOM 10389 O O . LYS B 1 565 ? -30.266 3.256 29.016 1 93.25 565 LYS B O 1
ATOM 10394 N N . GLU B 1 566 ? -29.656 4.691 30.625 1 92.44 566 GLU B N 1
ATOM 10395 C CA . GLU B 1 566 ? -30.812 4.391 31.469 1 92.44 566 GLU B CA 1
ATOM 10396 C C . GLU B 1 566 ? -32.125 4.789 30.766 1 92.44 566 GLU B C 1
ATOM 10398 O O . GLU B 1 566 ? -33.094 4.031 30.781 1 92.44 566 GLU B O 1
ATOM 10403 N N . ALA B 1 567 ? -32.156 5.922 30.25 1 94 567 ALA B N 1
ATOM 10404 C CA . ALA B 1 567 ? -33.312 6.398 29.531 1 94 567 ALA B CA 1
ATOM 10405 C C . ALA B 1 567 ? -33.656 5.477 28.359 1 94 567 ALA B C 1
ATOM 10407 O O . ALA B 1 567 ? -34.844 5.125 28.172 1 94 567 ALA B O 1
ATOM 10408 N N . ASN B 1 568 ? -32.656 5.121 27.594 1 92.69 568 ASN B N 1
ATOM 10409 C CA . ASN B 1 568 ? -32.875 4.234 26.453 1 92.69 568 ASN B CA 1
ATOM 10410 C C . ASN B 1 568 ? -33.312 2.852 26.906 1 92.69 568 ASN B C 1
ATOM 10412 O O . ASN B 1 568 ? -34.156 2.232 26.25 1 92.69 568 ASN B O 1
ATOM 10416 N N . ASN B 1 569 ? -32.75 2.365 28.016 1 92.19 569 ASN B N 1
ATOM 10417 C CA . ASN B 1 569 ? -33.156 1.082 28.562 1 92.19 569 ASN B CA 1
ATOM 10418 C C . ASN B 1 569 ? -34.625 1.104 28.969 1 92.19 569 ASN B C 1
ATOM 10420 O O . ASN B 1 569 ? -35.344 0.12 28.781 1 92.19 569 ASN B O 1
ATOM 10424 N N . LEU B 1 570 ? -35.062 2.133 29.531 1 92.81 570 LEU B N 1
ATOM 10425 C CA . LEU B 1 570 ? -36.438 2.291 29.953 1 92.81 570 LEU B CA 1
ATOM 10426 C C . LEU B 1 570 ? -37.375 2.344 28.75 1 92.81 570 LEU B C 1
ATOM 10428 O O . LEU B 1 570 ? -38.5 1.809 28.797 1 92.81 570 LEU B O 1
ATOM 10432 N N . ILE B 1 571 ? -36.969 3.002 27.734 1 92.56 571 ILE B N 1
ATOM 10433 C CA . ILE B 1 571 ? -37.75 3.031 26.5 1 92.56 571 ILE B CA 1
ATOM 10434 C C . ILE B 1 571 ? -37.906 1.613 25.953 1 92.56 571 ILE B C 1
ATOM 10436 O O . ILE B 1 571 ? -39 1.207 25.578 1 92.56 571 ILE B O 1
ATOM 10440 N N . ASP B 1 572 ? -36.781 0.946 25.969 1 91.44 572 ASP B N 1
ATOM 10441 C CA . ASP B 1 572 ? -36.781 -0.423 25.469 1 91.44 572 ASP B CA 1
ATOM 10442 C C . ASP B 1 572 ? -37.719 -1.307 26.312 1 91.44 572 ASP B C 1
ATOM 10444 O O . ASP B 1 572 ? -38.438 -2.129 25.781 1 91.44 572 ASP B O 1
ATOM 10448 N N . LYS B 1 573 ? -37.656 -1.155 27.609 1 88.12 573 LYS B N 1
ATOM 10449 C CA . LYS B 1 573 ? -38.531 -1.91 28.516 1 88.12 573 LYS B CA 1
ATOM 10450 C C . LYS B 1 573 ? -40 -1.581 28.281 1 88.12 573 LYS B C 1
ATOM 10452 O O . LYS B 1 573 ? -40.844 -2.477 28.281 1 88.12 573 LYS B O 1
ATOM 10457 N N . ALA B 1 574 ? -40.312 -0.344 28.094 1 90.31 574 ALA B N 1
ATOM 10458 C CA . ALA B 1 574 ? -41.688 0.097 27.828 1 90.31 574 ALA B CA 1
ATOM 10459 C C . ALA B 1 574 ? -42.188 -0.492 26.516 1 90.31 574 ALA B C 1
ATOM 10461 O O . ALA B 1 574 ? -43.312 -1.003 26.469 1 90.31 574 ALA B O 1
ATOM 10462 N N . GLU B 1 575 ? -41.375 -0.459 25.562 1 90.38 575 GLU B N 1
ATOM 10463 C CA . GLU B 1 575 ? -41.812 -0.866 24.234 1 90.38 575 GLU B CA 1
ATOM 10464 C C . GLU B 1 575 ? -41.781 -2.383 24.078 1 90.38 575 GLU B C 1
ATOM 10466 O O . GLU B 1 575 ? -42.688 -2.979 23.5 1 90.38 575 GLU B O 1
ATOM 10471 N N . LYS B 1 576 ? -40.719 -3.008 24.531 1 88.56 576 LYS B N 1
ATOM 10472 C CA . LYS B 1 576 ? -40.5 -4.43 24.266 1 88.56 576 LYS B CA 1
ATOM 10473 C C . LYS B 1 576 ? -41.188 -5.293 25.312 1 88.56 576 LYS B C 1
ATOM 10475 O O . LYS B 1 576 ? -41.688 -6.379 25 1 88.56 576 LYS B O 1
ATOM 10480 N N . GLU B 1 577 ? -41.312 -4.82 26.578 1 85.06 577 GLU B N 1
ATOM 10481 C CA . GLU B 1 577 ? -41.812 -5.664 27.656 1 85.06 577 GLU B CA 1
ATOM 10482 C C . GLU B 1 577 ? -43.188 -5.23 28.094 1 85.06 577 GLU B C 1
ATOM 10484 O O . GLU B 1 577 ? -43.969 -6.043 28.594 1 85.06 577 GLU B O 1
ATOM 10489 N N . LEU B 1 578 ? -43.594 -3.975 27.922 1 87.44 578 LEU B N 1
ATOM 10490 C CA . LEU B 1 578 ? -44.844 -3.477 28.422 1 87.44 578 LEU B CA 1
ATOM 10491 C C . LEU B 1 578 ? -45.75 -3.037 27.266 1 87.44 578 LEU B C 1
ATOM 10493 O O . LEU B 1 578 ? -46.781 -2.375 27.484 1 87.44 578 LEU B O 1
ATOM 10497 N N . GLU B 1 579 ? -45.219 -3.238 26.016 1 84.62 579 GLU B N 1
ATOM 10498 C CA . GLU B 1 579 ? -45.969 -2.984 24.797 1 84.62 579 GLU B CA 1
ATOM 10499 C C . GLU B 1 579 ? -46.5 -1.545 24.75 1 84.62 579 GLU B C 1
ATOM 10501 O O . GLU B 1 579 ? -47.656 -1.304 24.5 1 84.62 579 GLU B O 1
ATOM 10506 N N . ALA B 1 580 ? -45.688 -0.691 25.062 1 88.94 580 ALA B N 1
ATOM 10507 C CA . ALA B 1 580 ? -46.031 0.728 25.141 1 88.94 580 ALA B CA 1
ATOM 10508 C C . ALA B 1 580 ? -46.562 1.239 23.812 1 88.94 580 ALA B C 1
ATOM 10510 O O . ALA B 1 580 ? -47.406 2.143 23.766 1 88.94 580 ALA B O 1
ATOM 10511 N N . LYS B 1 581 ? -46.188 0.683 22.703 1 89.06 581 LYS B N 1
ATOM 10512 C CA . LYS B 1 581 ? -46.562 1.133 21.375 1 89.06 581 LYS B CA 1
ATOM 10513 C C . LYS B 1 581 ? -48.062 1.005 21.172 1 89.06 581 LYS B C 1
ATOM 10515 O O . LYS B 1 581 ? -48.625 1.665 20.297 1 89.06 581 LYS B O 1
ATOM 10520 N N . LYS B 1 582 ? -48.719 0.181 22.031 1 85.06 582 LYS B N 1
ATOM 10521 C CA . LYS B 1 582 ? -50.156 -0.048 21.906 1 85.06 582 LYS B CA 1
ATOM 10522 C C . LYS B 1 582 ? -50.969 0.927 22.766 1 85.06 582 LYS B C 1
ATOM 10524 O O . LYS B 1 582 ? -52.188 0.961 22.719 1 85.06 582 LYS B O 1
ATOM 10529 N N . SER B 1 583 ? -50.219 1.631 23.5 1 85.56 583 SER B N 1
ATOM 10530 C CA . SER B 1 583 ? -50.875 2.559 24.422 1 85.56 583 SER B CA 1
ATOM 10531 C C . SER B 1 583 ? -51.125 3.916 23.766 1 85.56 583 SER B C 1
ATOM 10533 O O . SER B 1 583 ? -50.281 4.391 22.984 1 85.56 583 SER B O 1
ATOM 10535 N N . ASP B 1 584 ? -52.156 4.562 24.109 1 83.69 584 ASP B N 1
ATOM 10536 C CA . ASP B 1 584 ? -52.469 5.887 23.578 1 83.69 584 ASP B CA 1
ATOM 10537 C C . ASP B 1 584 ? -51.562 6.957 24.172 1 83.69 584 ASP B C 1
ATOM 10539 O O . ASP B 1 584 ? -51.438 8.047 23.625 1 83.69 584 ASP B O 1
ATOM 10543 N N . GLU B 1 585 ? -50.938 6.609 25.219 1 84.75 585 GLU B N 1
ATOM 10544 C CA . GLU B 1 585 ? -50.094 7.57 25.922 1 84.75 585 GLU B CA 1
ATOM 10545 C C . GLU B 1 585 ? -48.656 7.527 25.406 1 84.75 585 GLU B C 1
ATOM 10547 O O . GLU B 1 585 ? -47.781 8.297 25.844 1 84.75 585 GLU B O 1
ATOM 10552 N N . TRP B 1 586 ? -48.5 6.555 24.438 1 90 586 TRP B N 1
ATOM 10553 C CA . TRP B 1 586 ? -47.156 6.379 23.906 1 90 586 TRP B CA 1
ATOM 10554 C C . TRP B 1 586 ? -47.062 6.844 22.453 1 90 586 TRP B C 1
ATOM 10556 O O . TRP B 1 586 ? -47.719 6.277 21.578 1 90 586 TRP B O 1
ATOM 10566 N N . ASP B 1 587 ? -46.375 7.828 22.156 1 90.25 587 ASP B N 1
ATOM 10567 C CA . ASP B 1 587 ? -46.156 8.328 20.797 1 90.25 587 ASP B CA 1
ATOM 10568 C C . ASP B 1 587 ? -44.875 7.746 20.203 1 90.25 587 ASP B C 1
ATOM 10570 O O . ASP B 1 587 ? -43.812 8.336 20.328 1 90.25 587 ASP B O 1
ATOM 10574 N N . THR B 1 588 ? -45.094 6.73 19.484 1 91.25 588 THR B N 1
ATOM 10575 C CA . THR B 1 588 ? -43.969 5.965 18.953 1 91.25 588 THR B CA 1
ATOM 10576 C C . THR B 1 588 ? -43.094 6.832 18.062 1 91.25 588 THR B C 1
ATOM 10578 O O . THR B 1 588 ? -41.875 6.758 18.125 1 91.25 588 THR B O 1
ATOM 10581 N N . LYS B 1 589 ? -43.688 7.633 17.219 1 90.94 589 LYS B N 1
ATOM 10582 C CA . LYS B 1 589 ? -42.938 8.508 16.312 1 90.94 589 LYS B CA 1
ATOM 10583 C C . LYS B 1 589 ? -42.125 9.539 17.078 1 90.94 589 LYS B C 1
ATOM 10585 O O . LYS B 1 589 ? -40.969 9.766 16.781 1 90.94 589 LYS B O 1
ATOM 10590 N N . LYS B 1 590 ? -42.719 10.062 18.031 1 91.44 590 LYS B N 1
ATOM 10591 C CA . LYS B 1 590 ? -42.031 11.086 18.828 1 91.44 590 LYS B CA 1
ATOM 10592 C C . LYS B 1 590 ? -40.875 10.492 19.625 1 91.44 590 LYS B C 1
ATOM 10594 O O . LYS B 1 590 ? -39.812 11.094 19.734 1 91.44 590 LYS B O 1
ATOM 10599 N N . VAL B 1 591 ? -41.094 9.336 20.141 1 92.38 591 VAL B N 1
ATOM 10600 C CA . VAL B 1 591 ? -40.062 8.68 20.938 1 92.38 591 VAL B CA 1
ATOM 10601 C C . VAL B 1 591 ? -38.875 8.383 20.047 1 92.38 591 VAL B C 1
ATOM 10603 O O . VAL B 1 591 ? -37.719 8.578 20.469 1 92.38 591 VAL B O 1
ATOM 10606 N N . LYS B 1 592 ? -39.156 7.898 18.859 1 91.81 592 LYS B N 1
ATOM 10607 C CA . LYS B 1 592 ? -38.094 7.609 17.922 1 91.81 592 LYS B CA 1
ATOM 10608 C C . LYS B 1 592 ? -37.281 8.875 17.594 1 91.81 592 LYS B C 1
ATOM 10610 O O . LYS B 1 592 ? -36.062 8.844 17.531 1 91.81 592 LYS B O 1
ATOM 10615 N N . GLU B 1 593 ? -37.938 9.914 17.375 1 92.31 593 GLU B N 1
ATOM 10616 C CA . GLU B 1 593 ? -37.312 11.195 17.062 1 92.31 593 GLU B CA 1
ATOM 10617 C C . GLU B 1 593 ? -36.5 11.711 18.25 1 92.31 593 GLU B C 1
ATOM 10619 O O . GLU B 1 593 ? -35.406 12.227 18.094 1 92.31 593 GLU B O 1
ATOM 10624 N N . ASP B 1 594 ? -37.094 11.578 19.391 1 91.44 594 ASP B N 1
ATOM 10625 C CA . ASP B 1 594 ? -36.438 12.062 20.609 1 91.44 594 ASP B CA 1
ATOM 10626 C C . ASP B 1 594 ? -35.188 11.258 20.922 1 91.44 594 ASP B C 1
ATOM 10628 O O . ASP B 1 594 ? -34.188 11.797 21.422 1 91.44 594 ASP B O 1
ATOM 10632 N N . ARG B 1 595 ? -35.281 10.055 20.625 1 92.56 595 ARG B N 1
ATOM 10633 C CA . ARG B 1 595 ? -34.125 9.195 20.812 1 92.56 595 ARG B CA 1
ATOM 10634 C C . ARG B 1 595 ? -32.969 9.641 19.922 1 92.56 595 ARG B C 1
ATOM 10636 O O . ARG B 1 595 ? -31.812 9.68 20.359 1 92.56 595 ARG B O 1
ATOM 10643 N N . LYS B 1 596 ? -33.281 9.938 18.719 1 92.25 596 LYS B N 1
ATOM 10644 C CA . LYS B 1 596 ? -32.25 10.414 17.797 1 92.25 596 LYS B CA 1
ATOM 10645 C C . LYS B 1 596 ? -31.688 11.758 18.234 1 92.25 596 LYS B C 1
ATOM 10647 O O . LYS B 1 596 ? -30.469 11.969 18.203 1 92.25 596 LYS B O 1
ATOM 10652 N N . LYS B 1 597 ? -32.531 12.602 18.609 1 92.75 597 LYS B N 1
ATOM 10653 C CA . LYS B 1 597 ? -32.156 13.953 18.969 1 92.75 597 LYS B CA 1
ATOM 10654 C C . LYS B 1 597 ? -31.281 13.961 20.234 1 92.75 597 LYS B C 1
ATOM 10656 O O . LYS B 1 597 ? -30.328 14.734 20.344 1 92.75 597 LYS B O 1
ATOM 10661 N N . ILE B 1 598 ? -31.609 13.172 21.188 1 94.25 598 ILE B N 1
ATOM 10662 C CA . ILE B 1 598 ? -30.828 13.156 22.422 1 94.25 598 ILE B CA 1
ATOM 10663 C C . ILE B 1 598 ? -29.453 12.562 22.156 1 94.25 598 ILE B C 1
ATOM 10665 O O . ILE B 1 598 ? -28.453 12.969 22.75 1 94.25 598 ILE B O 1
ATOM 10669 N N . ASP B 1 599 ? -29.422 11.539 21.312 1 94.56 599 ASP B N 1
ATOM 10670 C CA . ASP B 1 599 ? -28.125 10.969 20.938 1 94.56 599 ASP B CA 1
ATOM 10671 C C . ASP B 1 599 ? -27.219 12.031 20.344 1 94.56 599 ASP B C 1
ATOM 10673 O O . ASP B 1 599 ? -26.031 12.117 20.703 1 94.56 599 ASP B O 1
ATOM 10677 N N . GLU B 1 600 ? -27.766 12.812 19.438 1 93.44 600 GLU B N 1
ATOM 10678 C CA . GLU B 1 600 ? -27 13.883 18.812 1 93.44 600 GLU B CA 1
ATOM 10679 C C . GLU B 1 600 ? -26.562 14.93 19.828 1 93.44 600 GLU B C 1
ATOM 10681 O O . GLU B 1 600 ? -25.422 15.383 19.828 1 93.44 600 GLU B O 1
ATOM 10686 N N . ALA B 1 601 ? -27.484 15.273 20.625 1 94.19 601 ALA B N 1
ATOM 10687 C CA . ALA B 1 601 ? -27.203 16.266 21.656 1 94.19 601 ALA B CA 1
ATOM 10688 C C . ALA B 1 601 ? -26.125 15.75 22.625 1 94.19 601 ALA B C 1
ATOM 10690 O O . ALA B 1 601 ? -25.25 16.5 23.047 1 94.19 601 ALA B O 1
ATOM 10691 N N . LYS B 1 602 ? -26.281 14.508 23 1 95.88 602 LYS B N 1
ATOM 10692 C CA . LYS B 1 602 ? -25.297 13.883 23.875 1 95.88 602 LYS B CA 1
ATOM 10693 C C . LYS B 1 602 ? -23.906 13.898 23.25 1 95.88 602 LYS B C 1
ATOM 10695 O O . LYS B 1 602 ? -22.922 14.281 23.891 1 95.88 602 LYS B O 1
ATOM 10700 N N . LYS B 1 603 ? -23.828 13.469 22 1 94.19 603 LYS B N 1
ATOM 10701 C CA . LYS B 1 603 ? -22.562 13.43 21.281 1 94.19 603 LYS B CA 1
ATOM 10702 C C . LYS B 1 603 ? -21.891 14.805 21.25 1 94.19 603 LYS B C 1
ATOM 10704 O O . LYS B 1 603 ? -20.703 14.93 21.531 1 94.19 603 LYS B O 1
ATOM 10709 N N . ASP B 1 604 ? -22.672 15.781 20.984 1 93.69 604 ASP B N 1
ATOM 10710 C CA . ASP B 1 604 ? -22.156 17.141 20.906 1 93.69 604 ASP B CA 1
ATOM 10711 C C . ASP B 1 604 ? -21.656 17.625 22.266 1 93.69 604 ASP B C 1
ATOM 10713 O O . ASP B 1 604 ? -20.594 18.234 22.359 1 93.69 604 ASP B O 1
ATOM 10717 N N . PHE B 1 605 ? -22.438 17.422 23.266 1 95.56 605 PHE B N 1
ATOM 10718 C CA . PHE B 1 605 ? -22.094 17.875 24.609 1 95.56 605 PHE B CA 1
ATOM 10719 C C . PHE B 1 605 ? -20.844 17.141 25.125 1 95.56 605 PHE B C 1
ATOM 10721 O O . PHE B 1 605 ? -19.922 17.766 25.625 1 95.56 605 PHE B O 1
ATOM 10728 N N . VAL B 1 606 ? -20.812 15.828 24.938 1 95.25 606 VAL B N 1
ATOM 10729 C CA . VAL B 1 606 ? -19.688 15.008 25.406 1 95.25 606 VAL B CA 1
ATOM 10730 C C . VAL B 1 606 ? -18.422 15.391 24.656 1 95.25 606 VAL B C 1
ATOM 10732 O O . VAL B 1 606 ? -17.344 15.469 25.25 1 95.25 606 VAL B O 1
ATOM 10735 N N . GLU B 1 607 ? -18.531 15.633 23.391 1 94.38 607 GLU B N 1
ATOM 10736 C CA . GLU B 1 607 ? -17.375 16.047 22.594 1 94.38 607 GLU B CA 1
ATOM 10737 C C . GLU B 1 607 ? -16.797 17.359 23.109 1 94.38 607 GLU B C 1
ATOM 10739 O O . GLU B 1 607 ? -15.586 17.547 23.172 1 94.38 607 GLU B O 1
ATOM 10744 N N . SER B 1 608 ? -17.703 18.234 23.438 1 95.12 608 SER B N 1
ATOM 10745 C CA . SER B 1 608 ? -17.266 19.516 23.969 1 95.12 608 SER B CA 1
ATOM 10746 C C . SER B 1 608 ? -16.516 19.344 25.281 1 95.12 608 SER B C 1
ATOM 10748 O O . SER B 1 608 ? -15.516 20.031 25.531 1 95.12 608 SER B O 1
ATOM 10750 N N . LEU B 1 609 ? -16.984 18.484 26.078 1 96.44 609 LEU B N 1
ATOM 10751 C CA . LEU B 1 609 ? -16.328 18.219 27.359 1 96.44 609 LEU B CA 1
ATOM 10752 C C . LEU B 1 609 ? -14.969 17.562 27.141 1 96.44 609 LEU B C 1
ATOM 10754 O O . LEU B 1 609 ? -13.992 17.906 27.812 1 96.44 609 LEU B O 1
ATOM 10758 N N . LYS B 1 610 ? -14.961 16.641 26.25 1 95.44 610 LYS B N 1
ATOM 10759 C CA . LYS B 1 610 ? -13.719 15.938 25.953 1 95.44 610 LYS B CA 1
ATOM 10760 C C . LYS B 1 610 ? -12.656 16.891 25.406 1 95.44 610 LYS B C 1
ATOM 10762 O O . LYS B 1 610 ? -11.461 16.719 25.672 1 95.44 610 LYS B O 1
ATOM 10767 N N . GLU B 1 611 ? -13.055 17.844 24.641 1 96 611 GLU B N 1
ATOM 10768 C CA . GLU B 1 611 ? -12.133 18.828 24.078 1 96 611 GLU B CA 1
ATOM 10769 C C . GLU B 1 611 ? -11.453 19.641 25.172 1 96 611 GLU B C 1
ATOM 10771 O O . GLU B 1 611 ? -10.266 19.969 25.062 1 96 611 GLU B O 1
ATOM 10776 N N . ILE B 1 612 ? -12.211 20 26.172 1 96.94 612 ILE B N 1
ATOM 10777 C CA . ILE B 1 612 ? -11.648 20.734 27.297 1 96.94 612 ILE B CA 1
ATOM 10778 C C . ILE B 1 612 ? -10.539 19.922 27.953 1 96.94 612 ILE B C 1
ATOM 10780 O O . ILE B 1 612 ? -9.43 20.422 28.141 1 96.94 612 ILE B O 1
ATOM 10784 N N . ASN B 1 613 ? -10.828 18.719 28.234 1 96.31 613 ASN B N 1
ATOM 10785 C CA . ASN B 1 613 ? -9.852 17.844 28.875 1 96.31 613 ASN B CA 1
ATOM 10786 C C . ASN B 1 613 ? -8.68 17.531 27.953 1 96.31 613 ASN B C 1
ATOM 10788 O O . ASN B 1 613 ? -7.555 17.344 28.406 1 96.31 613 ASN B O 1
ATOM 10792 N N . TYR B 1 614 ? -8.938 17.484 26.656 1 95.88 614 TYR B N 1
ATOM 10793 C CA . TYR B 1 614 ? -7.867 17.297 25.688 1 95.88 614 TYR B CA 1
ATOM 10794 C C . TYR B 1 614 ? -6.875 18.453 25.734 1 95.88 614 TYR B C 1
ATOM 10796 O O . TYR B 1 614 ? -5.664 18.234 25.797 1 95.88 614 TYR B O 1
ATOM 10804 N N . LEU B 1 615 ? -7.387 19.625 25.75 1 97.38 615 LEU B N 1
ATOM 10805 C CA . LEU B 1 615 ? -6.531 20.797 25.797 1 97.38 615 LEU B CA 1
ATOM 10806 C C . LEU B 1 615 ? -5.773 20.875 27.125 1 97.38 615 LEU B C 1
ATOM 10808 O O . LEU B 1 615 ? -4.598 21.234 27.156 1 97.38 615 LEU B O 1
ATOM 10812 N N . TYR B 1 616 ? -6.484 20.562 28.188 1 97.31 616 TYR B N 1
ATOM 10813 C CA . TYR B 1 616 ? -5.844 20.5 29.5 1 97.31 616 TYR B CA 1
ATOM 10814 C C . TYR B 1 616 ? -4.695 19.5 29.484 1 97.31 616 TYR B C 1
ATOM 10816 O O . TYR B 1 616 ? -3.629 19.766 30.047 1 97.31 616 TYR B O 1
ATOM 10824 N N . SER B 1 617 ? -4.914 18.391 28.859 1 96.25 617 SER B N 1
ATOM 10825 C CA . SER B 1 617 ? -3.898 17.359 28.812 1 96.25 617 SER B CA 1
ATOM 10826 C C . SER B 1 617 ? -2.664 17.812 28.047 1 96.25 617 SER B C 1
ATOM 10828 O O . SER B 1 617 ? -1.554 17.344 28.312 1 96.25 617 SER B O 1
ATOM 10830 N N . GLN B 1 618 ? -2.838 18.719 27.062 1 97.12 618 GLN B N 1
ATOM 10831 C CA . GLN B 1 618 ? -1.697 19.25 26.328 1 97.12 618 GLN B CA 1
ATOM 10832 C C . GLN B 1 618 ? -0.8 20.094 27.234 1 97.12 618 GLN B C 1
ATOM 10834 O O . GLN B 1 618 ? 0.427 20.031 27.141 1 97.12 618 GLN B O 1
ATOM 10839 N N . VAL B 1 619 ? -1.463 20.875 28.109 1 97.12 619 VAL B N 1
ATOM 10840 C CA . VAL B 1 619 ? -0.702 21.656 29.078 1 97.12 619 VAL B CA 1
ATOM 10841 C C . VAL B 1 619 ? 0.059 20.734 30.016 1 97.12 619 VAL B C 1
ATOM 10843 O O . VAL B 1 619 ? 1.238 20.953 30.297 1 97.12 619 VAL B O 1
ATOM 10846 N N . LYS B 1 620 ? -0.635 19.781 30.484 1 94.56 620 LYS B N 1
ATOM 10847 C CA . LYS B 1 620 ? -0.013 18.781 31.359 1 94.56 620 LYS B CA 1
ATOM 10848 C C . LYS B 1 620 ? 1.184 18.125 30.672 1 94.56 620 LYS B C 1
ATOM 10850 O O . LYS B 1 620 ? 2.23 17.938 31.297 1 94.56 620 LYS B O 1
ATOM 10855 N N . TRP B 1 621 ? 1.029 17.781 29.391 1 95.12 621 TRP B N 1
ATOM 10856 C CA . TRP B 1 621 ? 2.102 17.156 28.609 1 95.12 621 TRP B CA 1
ATOM 10857 C C . TRP B 1 621 ? 3.316 18.078 28.531 1 95.12 621 TRP B C 1
ATOM 10859 O O . TRP B 1 621 ? 4.449 17.641 28.766 1 95.12 621 TRP B O 1
ATOM 10869 N N . LEU B 1 622 ? 3.131 19.297 28.297 1 97.38 622 LEU B N 1
ATOM 10870 C CA . LEU B 1 622 ? 4.207 20.266 28.141 1 97.38 622 LEU B CA 1
ATOM 10871 C C . LEU B 1 622 ? 4.898 20.531 29.469 1 97.38 622 LEU B C 1
ATOM 10873 O O . LEU B 1 622 ? 6.121 20.422 29.578 1 97.38 622 LEU B O 1
ATOM 10877 N N . GLN B 1 623 ? 4.105 20.797 30.484 1 95.56 623 GLN B N 1
ATOM 10878 C CA . GLN B 1 623 ? 4.672 21.281 31.734 1 95.56 623 GLN B CA 1
ATOM 10879 C C . GLN B 1 623 ? 5.191 20.125 32.594 1 95.56 623 GLN B C 1
ATOM 10881 O O . GLN B 1 623 ? 6.02 20.328 33.469 1 95.56 623 GLN B O 1
ATOM 10886 N N . SER B 1 624 ? 4.691 18.938 32.438 1 93.88 624 SER B N 1
ATOM 10887 C CA . SER B 1 624 ? 5.266 17.797 33.125 1 93.88 624 SER B CA 1
ATOM 10888 C C . SER B 1 624 ? 6.652 17.453 32.594 1 93.88 624 SER B C 1
ATOM 10890 O O . SER B 1 624 ? 7.496 16.922 33.312 1 93.88 624 SER B O 1
ATOM 10892 N N . LYS B 1 625 ? 6.863 17.75 31.328 1 94.62 625 LYS B N 1
ATOM 10893 C CA . LYS B 1 625 ? 8.133 17.438 30.688 1 94.62 625 LYS B CA 1
ATOM 10894 C C . LYS B 1 625 ? 9.117 18.594 30.797 1 94.62 625 LYS B C 1
ATOM 10896 O O . LYS B 1 625 ? 10.305 18.391 31.047 1 94.62 625 LYS B O 1
ATOM 10901 N N . PHE B 1 626 ? 8.648 19.766 30.609 1 97.25 626 PHE B N 1
ATOM 10902 C CA . PHE B 1 626 ? 9.484 20.953 30.688 1 97.25 626 PHE B CA 1
ATOM 10903 C C . PHE B 1 626 ? 9.047 21.859 31.844 1 97.25 626 PHE B C 1
ATOM 10905 O O . PHE B 1 626 ? 8.586 22.969 31.625 1 97.25 626 PHE B O 1
ATOM 10912 N N . LYS B 1 627 ? 9.344 21.531 33 1 94.06 627 LYS B N 1
ATOM 10913 C CA . LYS B 1 627 ? 8.812 22.094 34.25 1 94.06 627 LYS B CA 1
ATOM 10914 C C . LYS B 1 627 ? 9.297 23.531 34.438 1 94.06 627 LYS B C 1
ATOM 10916 O O . LYS B 1 627 ? 8.586 24.344 35.031 1 94.06 627 LYS B O 1
ATOM 10921 N N . ASP B 1 628 ? 10.484 23.812 33.938 1 96.31 628 ASP B N 1
ATOM 10922 C CA . ASP B 1 628 ? 11.07 25.125 34.188 1 96.31 628 ASP B CA 1
ATOM 10923 C C . ASP B 1 628 ? 10.961 26 32.938 1 96.31 628 ASP B C 1
ATOM 10925 O O . ASP B 1 628 ? 11.617 27.047 32.844 1 96.31 628 ASP B O 1
ATOM 10929 N N . ALA B 1 629 ? 10.18 25.5 31.922 1 97.38 629 ALA B N 1
ATOM 10930 C CA . ALA B 1 629 ? 10.023 26.219 30.656 1 97.38 629 ALA B CA 1
ATOM 10931 C C . ALA B 1 629 ? 11.367 26.391 29.953 1 97.38 629 ALA B C 1
ATOM 10933 O O . ALA B 1 629 ? 11.633 27.438 29.359 1 97.38 629 ALA B O 1
ATOM 10934 N N . LYS B 1 630 ? 12.203 25.469 30.141 1 97.25 630 LYS B N 1
ATOM 10935 C CA . LYS B 1 630 ? 13.508 25.359 29.484 1 97.25 630 LYS B CA 1
ATOM 10936 C C . LYS B 1 630 ? 13.711 23.984 28.891 1 97.25 630 LYS B C 1
ATOM 10938 O O . LYS B 1 630 ? 13.039 23.016 29.266 1 97.25 630 LYS B O 1
ATOM 10943 N N . LEU B 1 631 ? 14.625 23.969 27.875 1 97.44 631 LEU B N 1
ATOM 10944 C CA . LEU B 1 631 ? 14.906 22.656 27.297 1 97.44 631 LEU B CA 1
ATOM 10945 C C . LEU B 1 631 ? 15.523 21.719 28.328 1 97.44 631 LEU B C 1
ATOM 10947 O O . LEU B 1 631 ? 16.406 22.125 29.094 1 97.44 631 LEU B O 1
ATOM 10951 N N . GLU B 1 632 ? 15.039 20.547 28.406 1 96 632 GLU B N 1
ATOM 10952 C CA . GLU B 1 632 ? 15.562 19.469 29.234 1 96 632 GLU B CA 1
ATOM 10953 C C . GLU B 1 632 ? 15.633 18.156 28.453 1 96 632 GLU B C 1
ATOM 10955 O O . GLU B 1 632 ? 14.859 17.938 27.516 1 96 632 GLU B O 1
ATOM 10960 N N . ASP B 1 633 ? 16.672 17.391 28.828 1 96.69 633 ASP B N 1
ATOM 10961 C CA . ASP B 1 633 ? 16.688 16.031 28.266 1 96.69 633 ASP B CA 1
ATOM 10962 C C . ASP B 1 633 ? 15.531 15.203 28.812 1 96.69 633 ASP B C 1
ATOM 10964 O O . ASP B 1 633 ? 15.43 15.008 30.031 1 96.69 633 ASP B O 1
ATOM 10968 N N . ILE B 1 634 ? 14.719 14.859 27.984 1 96.56 634 ILE B N 1
ATOM 10969 C CA . ILE B 1 634 ? 13.562 14.062 28.391 1 96.56 634 ILE B CA 1
ATOM 10970 C C . ILE B 1 634 ? 13.695 12.648 27.812 1 96.56 634 ILE B C 1
ATOM 10972 O O . ILE B 1 634 ? 13.688 12.461 26.609 1 96.56 634 ILE B O 1
ATOM 10976 N N . GLU B 1 635 ? 13.719 11.648 28.672 1 93.38 635 GLU B N 1
ATOM 10977 C CA . GLU B 1 635 ? 13.852 10.258 28.25 1 93.38 635 GLU B CA 1
ATOM 10978 C C . GLU B 1 635 ? 12.727 9.859 27.312 1 93.38 635 GLU B C 1
ATOM 10980 O O . GLU B 1 635 ? 11.555 10.109 27.594 1 93.38 635 GLU B O 1
ATOM 10985 N N . GLY B 1 636 ? 13.125 9.32 26.156 1 92.75 636 GLY B N 1
ATOM 10986 C CA . GLY B 1 636 ? 12.156 8.812 25.188 1 92.75 636 GLY B CA 1
ATOM 10987 C C . GLY B 1 636 ? 11.609 9.891 24.281 1 92.75 636 GLY B C 1
ATOM 10988 O O . GLY B 1 636 ? 10.797 9.609 23.391 1 92.75 636 GLY B O 1
ATOM 10989 N N . LEU B 1 637 ? 12.109 11.141 24.469 1 96.81 637 LEU B N 1
ATOM 10990 C CA . LEU B 1 637 ? 11.5 12.211 23.688 1 96.81 637 LEU B CA 1
ATOM 10991 C C . LEU B 1 637 ? 12.57 13.086 23.047 1 96.81 637 LEU B C 1
ATOM 10993 O O . LEU B 1 637 ? 12.633 13.195 21.812 1 96.81 637 LEU B O 1
ATOM 10997 N N . CYS B 1 638 ? 13.422 13.711 23.859 1 98.19 638 CYS B N 1
ATOM 10998 C CA . CYS B 1 638 ? 14.383 14.609 23.234 1 98.19 638 CYS B CA 1
ATOM 10999 C C . CYS B 1 638 ? 15.656 14.711 24.062 1 98.19 638 CYS B C 1
ATOM 11001 O O . CYS B 1 638 ? 15.633 14.453 25.266 1 98.19 638 CYS B O 1
ATOM 11003 N N . LYS B 1 639 ? 16.703 15.078 23.438 1 98.31 639 LYS B N 1
ATOM 11004 C CA . LYS B 1 639 ? 18 15.273 24.062 1 98.31 639 LYS B CA 1
ATOM 11005 C C . LYS B 1 639 ? 18.891 16.188 23.219 1 98.31 639 LYS B C 1
ATOM 11007 O O . LYS B 1 639 ? 18.891 16.109 22 1 98.31 639 LYS B O 1
ATOM 11012 N N . LEU B 1 640 ? 19.5 17.094 23.875 1 98.31 640 LEU B N 1
ATOM 11013 C CA . LEU B 1 640 ? 20.547 17.891 23.234 1 98.31 640 LEU B CA 1
ATOM 11014 C C . LEU B 1 640 ? 21.875 17.156 23.266 1 98.31 640 LEU B C 1
ATOM 11016 O O . LEU B 1 640 ? 22.438 16.906 24.328 1 98.31 640 LEU B O 1
ATOM 11020 N N . VAL B 1 641 ? 22.391 16.844 22.078 1 98.25 641 VAL B N 1
ATOM 11021 C CA . VAL B 1 641 ? 23.531 15.93 22 1 98.25 641 VAL B CA 1
ATOM 11022 C C . VAL B 1 641 ? 24.75 16.672 21.469 1 98.25 641 VAL B C 1
ATOM 11024 O O . VAL B 1 641 ? 24.672 17.359 20.453 1 98.25 641 VAL B O 1
ATOM 11027 N N . ASP B 1 642 ? 25.875 16.531 22.125 1 97.38 642 ASP B N 1
ATOM 11028 C CA . ASP B 1 642 ? 27.109 17.172 21.688 1 97.38 642 ASP B CA 1
ATOM 11029 C C . ASP B 1 642 ? 27.781 16.344 20.578 1 97.38 642 ASP B C 1
ATOM 11031 O O . ASP B 1 642 ? 27.547 15.133 20.484 1 97.38 642 ASP B O 1
ATOM 11035 N N . LYS B 1 643 ? 28.562 17 19.812 1 97.69 643 LYS B N 1
ATOM 11036 C CA . LYS B 1 643 ? 29.266 16.375 18.688 1 97.69 643 LYS B CA 1
ATOM 11037 C C . LYS B 1 643 ? 30.125 15.211 19.172 1 97.69 643 LYS B C 1
ATOM 11039 O O . LYS B 1 643 ? 30.25 14.195 18.484 1 97.69 643 LYS B O 1
ATOM 11044 N N . GLU B 1 644 ? 30.766 15.359 20.328 1 97 644 GLU B N 1
ATOM 11045 C CA . GLU B 1 644 ? 31.609 14.297 20.875 1 97 644 GLU B CA 1
ATOM 11046 C C . GLU B 1 644 ? 30.797 13.023 21.125 1 97 644 GLU B C 1
ATOM 11048 O O . GLU B 1 644 ? 31.266 11.922 20.844 1 97 644 GLU B O 1
ATOM 11053 N N . GLU B 1 645 ? 29.641 13.25 21.656 1 97.25 645 GLU B N 1
ATOM 11054 C CA . GLU B 1 645 ? 28.781 12.102 21.906 1 97.25 645 GLU B CA 1
ATOM 11055 C C . GLU B 1 645 ? 28.359 11.445 20.594 1 97.25 645 GLU B C 1
ATOM 11057 O O . GLU B 1 645 ? 28.234 10.219 20.516 1 97.25 645 GLU B O 1
ATOM 11062 N N . ILE B 1 646 ? 28.109 12.195 19.578 1 97.88 646 ILE B N 1
ATOM 11063 C CA . ILE B 1 646 ? 27.75 11.672 18.266 1 97.88 646 ILE B CA 1
ATOM 11064 C C . ILE B 1 646 ? 28.906 10.859 17.688 1 97.88 646 ILE B C 1
ATOM 11066 O O . ILE B 1 646 ? 28.688 9.789 17.109 1 97.88 646 ILE B O 1
ATOM 11070 N N . GLU B 1 647 ? 30.125 11.422 17.906 1 96.81 647 GLU B N 1
ATOM 11071 C CA . GLU B 1 647 ? 31.312 10.703 17.453 1 96.81 647 GLU B CA 1
ATOM 11072 C C . GLU B 1 647 ? 31.422 9.352 18.156 1 96.81 647 GLU B C 1
ATOM 11074 O O . GLU B 1 647 ? 31.75 8.344 17.531 1 96.81 647 GLU B O 1
ATOM 11079 N N . LYS B 1 648 ? 31.125 9.328 19.406 1 94.62 648 LYS B N 1
ATOM 11080 C CA . LYS B 1 648 ? 31.188 8.094 20.188 1 94.62 648 LYS B CA 1
ATOM 11081 C C . LYS B 1 648 ? 30.141 7.09 19.719 1 94.62 648 LYS B C 1
ATOM 11083 O O . LYS B 1 648 ? 30.297 5.883 19.922 1 94.62 648 LYS B O 1
ATOM 11088 N N . ASN B 1 649 ? 29.125 7.602 19.156 1 94 649 ASN B N 1
ATOM 11089 C CA . ASN B 1 649 ? 28.062 6.742 18.641 1 94 649 ASN B CA 1
ATOM 11090 C C . ASN B 1 649 ? 28.203 6.527 17.141 1 94 649 ASN B C 1
ATOM 11092 O O . ASN B 1 649 ? 27.203 6.457 16.422 1 94 649 ASN B O 1
ATOM 11096 N N . ASP B 1 650 ? 29.391 6.598 16.656 1 94.75 650 ASP B N 1
ATOM 11097 C CA . ASP B 1 650 ? 29.766 6.277 15.289 1 94.75 650 ASP B CA 1
ATOM 11098 C C . ASP B 1 650 ? 29.062 7.211 14.297 1 94.75 650 ASP B C 1
ATOM 11100 O O . ASP B 1 650 ? 28.609 6.77 13.242 1 94.75 650 ASP B O 1
ATOM 11104 N N . TRP B 1 651 ? 28.828 8.469 14.75 1 97 651 TRP B N 1
ATOM 11105 C CA . TRP B 1 651 ? 28.297 9.562 13.938 1 97 651 TRP B CA 1
ATOM 11106 C C . TRP B 1 651 ? 26.859 9.305 13.539 1 97 651 TRP B C 1
ATOM 11108 O O . TRP B 1 651 ? 26.406 9.766 12.492 1 97 651 TRP B O 1
ATOM 11118 N N . SER B 1 652 ? 26.109 8.445 14.32 1 96.94 652 SER B N 1
ATOM 11119 C CA . SER B 1 652 ? 24.688 8.219 14.102 1 96.94 652 SER B CA 1
ATOM 11120 C C . SER B 1 652 ? 23.875 9.453 14.461 1 96.94 652 SER B C 1
ATOM 11122 O O . SER B 1 652 ? 24.156 10.133 15.453 1 96.94 652 SER B O 1
ATOM 11124 N N . LEU B 1 653 ? 22.891 9.75 13.695 1 98.25 653 LEU B N 1
ATOM 11125 C CA . LEU B 1 653 ? 21.969 10.844 13.969 1 98.25 653 LEU B CA 1
ATOM 11126 C C . LEU B 1 653 ? 20.578 10.32 14.305 1 98.25 653 LEU B C 1
ATOM 11128 O O . LEU B 1 653 ? 19.578 11.039 14.156 1 98.25 653 LEU B O 1
ATOM 11132 N N . THR B 1 654 ? 20.484 9.031 14.664 1 95.56 654 THR B N 1
ATOM 11133 C CA . THR B 1 654 ? 19.203 8.43 15.047 1 95.56 654 THR B CA 1
ATOM 11134 C C . THR B 1 654 ? 18.781 8.883 16.438 1 95.56 654 THR B C 1
ATOM 11136 O O . THR B 1 654 ? 19.391 8.492 17.438 1 95.56 654 THR B O 1
ATOM 11139 N N . PRO B 1 655 ? 17.719 9.586 16.578 1 96.56 655 PRO B N 1
ATOM 11140 C CA . PRO B 1 655 ? 17.312 10.133 17.875 1 96.56 655 PRO B CA 1
ATOM 11141 C C . PRO B 1 655 ? 17.125 9.047 18.938 1 96.56 655 PRO B C 1
ATOM 11143 O O . PRO B 1 655 ? 17.531 9.227 20.078 1 96.56 655 PRO B O 1
ATOM 11146 N N . GLY B 1 656 ? 16.609 7.969 18.594 1 91.62 656 GLY B N 1
ATOM 11147 C CA . GLY B 1 656 ? 16.344 6.891 19.531 1 91.62 656 GLY B CA 1
ATOM 11148 C C . GLY B 1 656 ? 17.578 6.406 20.266 1 91.62 656 GLY B C 1
ATOM 11149 O O . GLY B 1 656 ? 17.484 5.949 21.406 1 91.62 656 GLY B O 1
ATOM 11150 N N . ARG B 1 657 ? 18.75 6.531 19.672 1 90.94 657 ARG B N 1
ATOM 11151 C CA . ARG B 1 657 ? 20.016 6.098 20.25 1 90.94 657 ARG B CA 1
ATOM 11152 C C . ARG B 1 657 ? 20.406 7 21.422 1 90.94 657 ARG B C 1
ATOM 11154 O O . ARG B 1 657 ? 21.188 6.598 22.281 1 90.94 657 ARG B O 1
ATOM 11161 N N . TYR B 1 658 ? 19.859 8.156 21.484 1 95.06 658 TYR B N 1
ATOM 11162 C CA . TYR B 1 658 ? 20.312 9.156 22.438 1 95.06 658 TYR B CA 1
ATOM 11163 C C . TYR B 1 658 ? 19.266 9.375 23.531 1 95.06 658 TYR B C 1
ATOM 11165 O O . TYR B 1 658 ? 19.609 9.547 24.703 1 95.06 658 TYR B O 1
ATOM 11173 N N . VAL B 1 659 ? 17.984 9.383 23.125 1 93.75 659 VAL B N 1
ATOM 11174 C CA . VAL B 1 659 ? 16.938 9.797 24.062 1 93.75 659 VAL B CA 1
ATOM 11175 C C . VAL B 1 659 ? 16.516 8.617 24.922 1 93.75 659 VAL B C 1
ATOM 11177 O O . VAL B 1 659 ? 15.844 8.789 25.938 1 93.75 659 VAL B O 1
ATOM 11180 N N . GLY B 1 660 ? 16.875 7.367 24.531 1 83.94 660 GLY B N 1
ATOM 11181 C CA . GLY B 1 660 ? 16.484 6.188 25.297 1 83.94 660 GLY B CA 1
ATOM 11182 C C . GLY B 1 660 ? 15.023 5.816 25.125 1 83.94 660 GLY B C 1
ATOM 11183 O O . GLY B 1 660 ? 14.414 6.148 24.109 1 83.94 660 GLY B O 1
ATOM 11184 N N . VAL B 1 661 ? 14.508 4.75 25.828 1 71.62 661 VAL B N 1
ATOM 11185 C CA . VAL B 1 661 ? 13.125 4.293 25.781 1 71.62 661 VAL B CA 1
ATOM 11186 C C . VAL B 1 661 ? 12.359 4.809 27 1 71.62 661 VAL B C 1
ATOM 11188 O O . VAL B 1 661 ? 12.883 4.789 28.109 1 71.62 661 VAL B O 1
ATOM 11191 N N . ALA B 1 662 ? 11.273 5.543 26.641 1 56.09 662 ALA B N 1
ATOM 11192 C CA . ALA B 1 662 ? 10.469 6.082 27.734 1 56.09 662 ALA B CA 1
ATOM 11193 C C . ALA B 1 662 ? 10 4.969 28.672 1 56.09 662 ALA B C 1
ATOM 11195 O O . ALA B 1 662 ? 9.57 3.908 28.203 1 56.09 662 ALA B O 1
ATOM 11196 N N . GLN B 1 663 ? 10.516 4.777 29.859 1 46.88 663 GLN B N 1
ATOM 11197 C CA . GLN B 1 663 ? 9.977 3.871 30.875 1 46.88 663 GLN B CA 1
ATOM 11198 C C . GLN B 1 663 ? 8.469 4.07 31.047 1 46.88 663 GLN B C 1
ATOM 11200 O O . GLN B 1 663 ? 8.039 4.871 31.875 1 46.88 663 GLN B O 1
ATOM 11205 N N . HIS B 1 664 ? 7.781 4.438 30.156 1 43.28 664 HIS B N 1
ATOM 11206 C CA . HIS B 1 664 ? 6.473 5.016 30.438 1 43.28 664 HIS B CA 1
ATOM 11207 C C . HIS B 1 664 ? 5.562 4.004 31.125 1 43.28 664 HIS B C 1
ATOM 11209 O O . HIS B 1 664 ? 5.203 2.982 30.547 1 43.28 664 HIS B O 1
ATOM 11215 N N . ILE B 1 665 ? 5.688 3.824 32.406 1 37.34 665 ILE B N 1
ATOM 11216 C CA . ILE B 1 665 ? 4.496 3.455 33.188 1 37.34 665 ILE B CA 1
ATOM 11217 C C . ILE B 1 665 ? 3.367 4.438 32.875 1 37.34 665 ILE B C 1
ATOM 11219 O O . ILE B 1 665 ? 3.43 5.605 33.281 1 37.34 665 ILE B O 1
ATOM 11223 N N . ASP B 1 666 ? 2.953 4.668 31.734 1 38.56 666 ASP B N 1
ATOM 11224 C CA . ASP B 1 666 ? 1.905 5.676 31.594 1 38.56 666 ASP B CA 1
ATOM 11225 C C . ASP B 1 666 ? 0.751 5.402 32.562 1 38.56 666 ASP B C 1
ATOM 11227 O O . ASP B 1 666 ? 0.056 4.391 32.438 1 38.56 666 ASP B O 1
ATOM 11231 N N . GLU B 1 667 ? 0.782 5.77 33.688 1 37.06 667 GLU B N 1
ATOM 11232 C CA . GLU B 1 667 ? -0.338 5.734 34.625 1 37.06 667 GLU B CA 1
ATOM 11233 C C . GLU B 1 667 ? -1.648 6.09 33.938 1 37.06 667 GLU B C 1
ATOM 11235 O O . GLU B 1 667 ? -2.717 5.621 34.312 1 37.06 667 GLU B O 1
ATOM 11240 N N . ASP B 1 668 ? -1.762 7.184 33.125 1 35.22 668 ASP B N 1
ATOM 11241 C CA . ASP B 1 668 ? -3 7.652 32.5 1 35.22 668 ASP B CA 1
ATOM 11242 C C . ASP B 1 668 ? -3.156 7.102 31.078 1 35.22 668 ASP B C 1
ATOM 11244 O O . ASP B 1 668 ? -3.164 7.859 30.109 1 35.22 668 ASP B O 1
ATOM 11248 N N . PHE B 1 669 ? -2.775 5.926 30.812 1 35.78 669 PHE B N 1
ATOM 11249 C CA . PHE B 1 669 ? -3.072 5.223 29.578 1 35.78 669 PHE B CA 1
ATOM 11250 C C . PHE B 1 669 ? -4.484 5.543 29.094 1 35.78 669 PHE B C 1
ATOM 11252 O O . PHE B 1 669 ? -5.457 5.301 29.812 1 35.78 669 PHE B O 1
ATOM 11259 N N . ASP B 1 670 ? -4.598 6.578 28.312 1 36.91 670 ASP B N 1
ATOM 11260 C CA . ASP B 1 670 ? -5.914 6.84 27.734 1 36.91 670 ASP B CA 1
ATOM 11261 C C . ASP B 1 670 ? -6.441 5.613 27 1 36.91 670 ASP B C 1
ATOM 11263 O O . ASP B 1 670 ? -6.191 5.445 25.797 1 36.91 670 ASP B O 1
ATOM 11267 N N . PHE B 1 671 ? -6.816 4.75 27.797 1 35.03 671 PHE B N 1
ATOM 11268 C CA . PHE B 1 671 ? -7.43 3.502 27.344 1 35.03 671 PHE B CA 1
ATOM 11269 C C . PHE B 1 671 ? -8.383 3.754 26.188 1 35.03 671 PHE B C 1
ATOM 11271 O O . PHE B 1 671 ? -8.398 2.994 25.219 1 35.03 671 PHE B O 1
ATOM 11278 N N . GLU B 1 672 ? -8.938 4.887 26.359 1 38.78 672 GLU B N 1
ATOM 11279 C CA . GLU B 1 672 ? -9.93 5.191 25.328 1 38.78 672 GLU B CA 1
ATOM 11280 C C . GLU B 1 672 ? -9.258 5.496 24 1 38.78 672 GLU B C 1
ATOM 11282 O O . GLU B 1 672 ? -9.711 5.027 22.953 1 38.78 672 GLU B O 1
ATOM 11287 N N . ALA B 1 673 ? -8.25 6.277 24.125 1 44.97 673 ALA B N 1
ATOM 11288 C CA . ALA B 1 673 ? -7.527 6.57 22.891 1 44.97 673 ALA B CA 1
ATOM 11289 C C . ALA B 1 673 ? -6.871 5.312 22.328 1 44.97 673 ALA B C 1
ATOM 11291 O O . ALA B 1 673 ? -6.91 5.07 21.125 1 44.97 673 ALA B O 1
ATOM 11292 N N . ARG B 1 674 ? -6.406 4.551 23.266 1 45.03 674 ARG B N 1
ATOM 11293 C CA . ARG B 1 674 ? -5.844 3.275 22.828 1 45.03 674 ARG B CA 1
ATOM 11294 C C . ARG B 1 674 ? -6.93 2.357 22.281 1 45.03 674 ARG B C 1
ATOM 11296 O O . ARG B 1 674 ? -6.715 1.656 21.281 1 45.03 674 ARG B O 1
ATOM 11303 N N . LEU B 1 675 ? -8.047 2.451 22.875 1 41.62 675 LEU B N 1
ATOM 11304 C CA . LEU B 1 675 ? -9.195 1.684 22.406 1 41.62 675 LEU B CA 1
ATOM 11305 C C . LEU B 1 675 ? -9.648 2.172 21.031 1 41.62 675 LEU B C 1
ATOM 11307 O O . LEU B 1 675 ? -10 1.366 20.172 1 41.62 675 LEU B O 1
ATOM 11311 N N . LYS B 1 676 ? -9.633 3.455 20.922 1 48.47 676 LYS B N 1
ATOM 11312 C CA . LYS B 1 676 ? -9.984 4.004 19.609 1 48.47 676 LYS B CA 1
ATOM 11313 C C . LYS B 1 676 ? -8.969 3.588 18.547 1 48.47 676 LYS B C 1
ATOM 11315 O O . LYS B 1 676 ? -9.344 3.252 17.422 1 48.47 676 LYS B O 1
ATOM 11320 N N . GLU B 1 677 ? -7.805 3.635 18.969 1 47.69 677 GLU B N 1
ATOM 11321 C CA . GLU B 1 677 ? -6.746 3.162 18.078 1 47.69 677 GLU B CA 1
ATOM 11322 C C . GLU B 1 677 ? -6.906 1.674 17.781 1 47.69 677 GLU B C 1
ATOM 11324 O O . GLU B 1 677 ? -6.754 1.248 16.625 1 47.69 677 GLU B O 1
ATOM 11329 N N . ILE B 1 678 ? -7.191 0.98 18.875 1 44.22 678 ILE B N 1
ATOM 11330 C CA . ILE B 1 678 ? -7.473 -0.442 18.703 1 44.22 678 ILE B CA 1
ATOM 11331 C C . ILE B 1 678 ? -8.719 -0.626 17.844 1 44.22 678 ILE B C 1
ATOM 11333 O O . ILE B 1 678 ? -8.75 -1.503 16.969 1 44.22 678 ILE B O 1
ATOM 11337 N N . GLN B 1 679 ? -9.656 0.237 18.141 1 42.25 679 GLN B N 1
ATOM 11338 C CA . GLN B 1 679 ? -10.875 0.173 17.344 1 42.25 679 GLN B CA 1
ATOM 11339 C C . GLN B 1 679 ? -10.594 0.438 15.867 1 42.25 679 GLN B C 1
ATOM 11341 O O . GLN B 1 679 ? -11.125 -0.25 15 1 42.25 679 GLN B O 1
ATOM 11346 N N . ILE B 1 680 ? -9.852 1.416 15.703 1 45.53 680 ILE B N 1
ATOM 11347 C CA . ILE B 1 680 ? -9.438 1.702 14.336 1 45.53 680 ILE B CA 1
ATOM 11348 C C . ILE B 1 680 ? -8.68 0.509 13.766 1 45.53 680 ILE B C 1
ATOM 11350 O O . ILE B 1 680 ? -8.906 0.105 12.625 1 45.53 680 ILE B O 1
ATOM 11354 N N . GLU B 1 681 ? -7.793 0.006 14.586 1 43.09 681 GLU B N 1
ATOM 11355 C CA . GLU B 1 681 ? -7.059 -1.195 14.203 1 43.09 681 GLU B CA 1
ATOM 11356 C C . GLU B 1 681 ? -7.996 -2.385 14.023 1 43.09 681 GLU B C 1
ATOM 11358 O O . GLU B 1 681 ? -7.844 -3.166 13.086 1 43.09 681 GLU B O 1
ATOM 11363 N N . LEU B 1 682 ? -8.867 -2.498 15.055 1 41.44 682 LEU B N 1
ATOM 11364 C CA . LEU B 1 682 ? -9.836 -3.59 15.07 1 41.44 682 LEU B CA 1
ATOM 11365 C C . LEU B 1 682 ? -10.828 -3.451 13.922 1 41.44 682 LEU B C 1
ATOM 11367 O O . LEU B 1 682 ? -11.266 -4.449 13.352 1 41.44 682 LEU B O 1
ATOM 11371 N N . ASP B 1 683 ? -11.242 -2.262 13.797 1 42.41 683 ASP B N 1
ATOM 11372 C CA . ASP B 1 683 ? -12.18 -2.066 12.695 1 42.41 683 ASP B CA 1
ATOM 11373 C C . ASP B 1 683 ? -11.602 -2.584 11.383 1 42.41 683 ASP B C 1
ATOM 11375 O O . ASP B 1 683 ? -12.344 -2.984 10.484 1 42.41 683 ASP B O 1
ATOM 11379 N N . GLY B 1 684 ? -10.414 -2.445 11.273 1 37.84 684 GLY B N 1
ATOM 11380 C CA . GLY B 1 684 ? -9.773 -3.076 10.133 1 37.84 684 GLY B CA 1
ATOM 11381 C C . GLY B 1 684 ? -9.594 -4.574 10.297 1 37.84 684 GLY B C 1
ATOM 11382 O O . GLY B 1 684 ? -9.219 -5.27 9.352 1 37.84 684 GLY B O 1
ATOM 11383 N N . LEU B 1 685 ? -9.344 -5.105 11.531 1 35.09 685 LEU B N 1
ATOM 11384 C CA . LEU B 1 685 ? -9.141 -6.527 11.781 1 35.09 685 LEU B CA 1
ATOM 11385 C C . LEU B 1 685 ? -10.461 -7.285 11.703 1 35.09 685 LEU B C 1
ATOM 11387 O O . LEU B 1 685 ? -11.531 -6.715 11.953 1 35.09 685 LEU B O 1
ATOM 11391 N N . ASN B 1 686 ? -10.594 -8.391 10.977 1 34.19 686 ASN B N 1
ATOM 11392 C CA . ASN B 1 686 ? -11.742 -9.273 10.836 1 34.19 686 ASN B CA 1
ATOM 11393 C C . ASN B 1 686 ? -12.297 -9.703 12.188 1 34.19 686 ASN B C 1
ATOM 11395 O O . ASN B 1 686 ? -11.633 -9.523 13.219 1 34.19 686 ASN B O 1
ATOM 11399 N N . GLU B 1 687 ? -13.453 -10.336 12.211 1 32.91 687 GLU B N 1
ATOM 11400 C CA . GLU B 1 687 ? -14.297 -10.836 13.297 1 32.91 687 GLU B CA 1
ATOM 11401 C C . GLU B 1 687 ? -13.492 -11.672 14.281 1 32.91 687 GLU B C 1
ATOM 11403 O O . GLU B 1 687 ? -13.703 -11.586 15.492 1 32.91 687 GLU B O 1
ATOM 11408 N N . GLU B 1 688 ? -12.586 -12.453 13.812 1 33.72 688 GLU B N 1
ATOM 11409 C CA . GLU B 1 688 ? -11.93 -13.375 14.734 1 33.72 688 GLU B CA 1
ATOM 11410 C C . GLU B 1 688 ? -11.023 -12.633 15.711 1 33.72 688 GLU B C 1
ATOM 11412 O O . GLU B 1 688 ? -10.945 -12.992 16.891 1 33.72 688 GLU B O 1
ATOM 11417 N N . ALA B 1 689 ? -10.414 -11.539 15.289 1 36.03 689 ALA B N 1
ATOM 11418 C CA . ALA B 1 689 ? -9.719 -10.664 16.234 1 36.03 689 ALA B CA 1
ATOM 11419 C C . ALA B 1 689 ? -10.703 -10.008 17.203 1 36.03 689 ALA B C 1
ATOM 11421 O O . ALA B 1 689 ? -10.383 -9.805 18.375 1 36.03 689 ALA B O 1
ATOM 11422 N N . PHE B 1 690 ? -11.992 -9.938 16.781 1 35.62 690 PHE B N 1
ATOM 11423 C CA . PHE B 1 690 ? -13.07 -9.547 17.672 1 35.62 690 PHE B CA 1
ATOM 11424 C C . PHE B 1 690 ? -13.305 -10.617 18.734 1 35.62 690 PHE B C 1
ATOM 11426 O O . PHE B 1 690 ? -13.438 -10.312 19.922 1 35.62 690 PHE B O 1
ATOM 11433 N N . GLU B 1 691 ? -13.297 -11.898 18.297 1 39.28 691 GLU B N 1
ATOM 11434 C CA . GLU B 1 691 ? -13.523 -12.969 19.266 1 39.28 691 GLU B CA 1
ATOM 11435 C C . GLU B 1 691 ? -12.312 -13.148 20.188 1 39.28 691 GLU B C 1
ATOM 11437 O O . GLU B 1 691 ? -12.469 -13.32 21.391 1 39.28 691 GLU B O 1
ATOM 11442 N N . LEU B 1 692 ? -11.156 -13.078 19.656 1 37.47 692 LEU B N 1
ATOM 11443 C CA . LEU B 1 692 ? -9.977 -13.133 20.516 1 37.47 692 LEU B CA 1
ATOM 11444 C C . LEU B 1 692 ? -9.875 -11.883 21.391 1 37.47 692 LEU B C 1
ATOM 11446 O O . LEU B 1 692 ? -9.562 -11.977 22.578 1 37.47 692 LEU B O 1
ATOM 11450 N N . ALA B 1 693 ? -10.336 -10.789 20.875 1 39.75 693 ALA B N 1
ATOM 11451 C CA . ALA B 1 693 ? -10.445 -9.57 21.672 1 39.75 693 ALA B CA 1
ATOM 11452 C C . ALA B 1 693 ? -11.523 -9.703 22.75 1 39.75 693 ALA B C 1
ATOM 11454 O O . ALA B 1 693 ? -11.344 -9.242 23.875 1 39.75 693 ALA B O 1
ATOM 11455 N N . LYS B 1 694 ? -12.547 -10.398 22.406 1 42.47 694 LYS B N 1
ATOM 11456 C CA . LYS B 1 694 ? -13.547 -10.75 23.406 1 42.47 694 LYS B CA 1
ATOM 11457 C C . LYS B 1 694 ? -12.977 -11.703 24.438 1 42.47 694 LYS B C 1
ATOM 11459 O O . LYS B 1 694 ? -13.211 -11.547 25.641 1 42.47 694 LYS B O 1
ATOM 11464 N N . VAL B 1 695 ? -12.219 -12.711 24 1 42.5 695 VAL B N 1
ATOM 11465 C CA . VAL B 1 695 ? -11.594 -13.656 24.938 1 42.5 695 VAL B CA 1
ATOM 11466 C C . VAL B 1 695 ? -10.508 -12.945 25.734 1 42.5 695 VAL B C 1
ATOM 11468 O O . VAL B 1 695 ? -10.422 -13.117 26.953 1 42.5 695 VAL B O 1
ATOM 11471 N N . ILE B 1 696 ? -9.797 -12.133 25.078 1 38.81 696 ILE B N 1
ATOM 11472 C CA . ILE B 1 696 ? -8.812 -11.344 25.797 1 38.81 696 ILE B CA 1
ATOM 11473 C C . ILE B 1 696 ? -9.523 -10.328 26.703 1 38.81 696 ILE B C 1
ATOM 11475 O O . ILE B 1 696 ? -9.156 -10.164 27.859 1 38.81 696 ILE B O 1
ATOM 11479 N N . LYS B 1 697 ? -10.492 -9.68 26.141 1 40.31 697 LYS B N 1
ATOM 11480 C CA . LYS B 1 697 ? -11.344 -8.828 26.969 1 40.31 697 LYS B CA 1
ATOM 11481 C C . LYS B 1 697 ? -11.938 -9.609 28.125 1 40.31 697 LYS B C 1
ATOM 11483 O O . LYS B 1 697 ? -11.93 -9.141 29.266 1 40.31 697 LYS B O 1
ATOM 11488 N N . CYS B 1 698 ? -12.453 -10.719 27.781 1 39.47 698 CYS B N 1
ATOM 11489 C CA . CYS B 1 698 ? -12.953 -11.562 28.859 1 39.47 698 CYS B CA 1
ATOM 11490 C C . CYS B 1 698 ? -11.836 -11.961 29.812 1 39.47 698 CYS B C 1
ATOM 11492 O O . CYS B 1 698 ? -12.008 -11.938 31.031 1 39.47 698 CYS B O 1
ATOM 11494 N N . ASN B 1 699 ? -10.773 -12.305 29.203 1 36.5 699 ASN B N 1
ATOM 11495 C CA . ASN B 1 699 ? -9.664 -12.68 30.078 1 36.5 699 ASN B CA 1
ATOM 11496 C C . ASN B 1 699 ? -9.094 -11.477 30.812 1 36.5 699 ASN B C 1
ATOM 11498 O O . ASN B 1 699 ? -8.727 -11.57 31.984 1 36.5 699 ASN B O 1
ATOM 11502 N N . PHE B 1 700 ? -9.031 -10.445 30.062 1 35.16 700 PHE B N 1
ATOM 11503 C CA . PHE B 1 700 ? -8.625 -9.234 30.766 1 35.16 700 PHE B CA 1
ATOM 11504 C C . PHE B 1 700 ? -9.688 -8.812 31.781 1 35.16 700 PHE B C 1
ATOM 11506 O O . PHE B 1 700 ? -9.367 -8.359 32.875 1 35.16 700 PHE B O 1
ATOM 11513 N N . GLU B 1 701 ? -10.914 -8.789 31.391 1 35.59 701 GLU B N 1
ATOM 11514 C CA . GLU B 1 701 ? -11.961 -8.578 32.375 1 35.59 701 GLU B CA 1
ATOM 11515 C C . GLU B 1 701 ? -11.859 -9.594 33.531 1 35.59 701 GLU B C 1
ATOM 11517 O O . GLU B 1 701 ? -12.07 -9.258 34.688 1 35.59 701 GLU B O 1
ATOM 11522 N N . GLU B 1 702 ? -11.594 -10.812 33.125 1 36.62 702 GLU B N 1
ATOM 11523 C CA . GLU B 1 702 ? -11.383 -11.797 34.188 1 36.62 702 GLU B CA 1
ATOM 11524 C C . GLU B 1 702 ? -10.086 -11.523 34.938 1 36.62 702 GLU B C 1
ATOM 11526 O O . GLU B 1 702 ? -9.953 -11.891 36.094 1 36.62 702 GLU B O 1
ATOM 11531 N N . LEU B 1 703 ? -9.242 -11 34.062 1 36.34 703 LEU B N 1
ATOM 11532 C CA . LEU B 1 703 ? -8.023 -10.68 34.781 1 36.34 703 LEU B CA 1
ATOM 11533 C C . LEU B 1 703 ? -8.125 -9.305 35.438 1 36.34 703 LEU B C 1
ATOM 11535 O O . LEU B 1 703 ? -7.199 -8.875 36.125 1 36.34 703 LEU B O 1
ATOM 11539 N N . GLY B 1 704 ? -9.281 -8.711 35.656 1 38.09 704 GLY B N 1
ATOM 11540 C CA . GLY B 1 704 ? -9.555 -7.508 36.406 1 38.09 704 GLY B CA 1
ATOM 11541 C C . GLY B 1 704 ? -8.867 -6.277 35.844 1 38.09 704 GLY B C 1
ATOM 11542 O O . GLY B 1 704 ? -8.617 -5.316 36.594 1 38.09 704 GLY B O 1
ATOM 11543 N N . ILE B 1 705 ? -8.297 -6.375 34.625 1 29.98 705 ILE B N 1
ATOM 11544 C CA . ILE B 1 705 ? -7.609 -5.184 34.125 1 29.98 705 ILE B CA 1
ATOM 11545 C C . ILE B 1 705 ? -8.492 -4.469 33.094 1 29.98 705 ILE B C 1
ATOM 11547 O O . ILE B 1 705 ? -9.055 -5.105 32.219 1 29.98 705 ILE B O 1
#

pLDDT: mean 88.4, std 15.03, range [29.98, 98.94]

InterPro domains:
  IPR003356 DNA methylase, adenine-specific [PF02384] (149-430)
  IPR022749 N6 adenine-specific DNA methyltransferase, N-terminal domain [PF12161] (7-139)
  IPR029063 S-adenosyl-L-methionine-dependent methyltransferase superfamily [G3DSA:3.40.50.150] (149-449)
  IPR029063 S-adenosyl-L-methionine-dependent methyltransferase superfamily [SSF53335] (6-527)
  IPR029063 S-adenosyl-L-methionine-dependent methyltransferase superfamily [SSF53335] (590-704)
  IPR038333 Type I restriction enzyme EcoKI-like, methylase subunit, N-terminal domain superfamily [G3DSA:1.20.1260.30] (1-141)
  IPR052916 Type I Restriction Enzyme MTase Subunit [PTHR42998] (2-472)

Nearest PDB structures (foldseek):
  7vru-assembly1_A  TM=8.223E-01  e=3.717E-24  Aquipseudomonas alcaligenes
  7vs4-assembly1_A  TM=8.285E-01  e=1.540E-23  Aquipseudomonas alcaligenes
  3lkd-assembly1_A  TM=8.393E-01  e=1.965E-20  Streptococcus thermophilus LMG 18311
  3lkd-assembly2_B  TM=8.341E-01  e=6.235E-20  Streptococcus thermophilus LMG 18311
  7bto-assembly1_A  TM=7.561E-01  e=1.109E-13  Escherichia coli

Secondary structure (DSSP, 8-state):
-HHHHHHHHHHHHHHHHHHHTSS--HHHHHHHHHHHHHHHHHHHHHHHHHHHHHHHSPEETTEEPPP-HHHHHTTT-----GGGSHHHHHH--TTS-HHHHHHHHHHHHHHH-GGGTTTS---GGGS-HHHHHHHHHHTT-HHHHT--HHHHHHHHHHHHHHHHHHT-SGGGTT---HHHHHHHHHHH---SEEEEETT-TTTHHHHHHHHHHHHTT--HHHHEEEEEEESSHHHHHHHHHHHHHTT--EEEEE--TTT--SS--TTTEEEEEE-PPSS---EEHHHHTT-TT-TT----B-TTT-EES--HHHHHHHHHHHEEEEEEEEEEEEGGGGT--HHHHHHHHHHHTTT-EEEEEEE-SS-SSS----EEEEEEETT--GGGTTEEEEEEETT--EE-SSS-EE--HHHHHHHHHHHHHHTT-HHHHHHHHHHHHHHHHHHHHTHHHHHHHHHHHHHHHHHHHHHHHHS----GGGHHHHHHHHHHHHHHHHHHHHHHHHHHHHHHHHHHHHHHHHHS--S-TTSHHHHHHHHHHHHHHTHHHHHHHHHHHHHHHHHHHHHHHHHHIIIIIS-GGGSTT--HHHHHHHHHHHHHHHHHHHHHHHHHHHHHHHHHHHHHH-TTSS---BTTTEEEEEHHHHHHTTT---THHHH-------TT--HHHHHHHHHHHHHTS-HHHHHHHHHHHHHHHHTT-/-HHHHHHHHHHHHHHHHHHHTSS--HHHHHHHHHHHHHHHHHHHHHHHHHHHHHHHSPEETTEEPPP-HHHHHTTT-----GGGSHHHHHT--TTS-HHHHHHHHHHHHHHH-GGGTTTS---GGGS-HHHHHHHHHHTT-HHHHT--HHHHHHHHHHHHHHHHHHT-SGGGTT---HHHHHHHHHHH---SEEEEETT-TTTHHHHHHHHHHHHTT--HHHHEEEEEEESSHHHHHHHHHHHHHTT--EEEEE--TTT--SS--TTTEEEEEE-PPSS---EEHHHHTT-TT-TT----B-TTT-EES--HHHHHHHHHHHEEEEEEEEEEEEGGGGT--HHHHHHHHHHHTTT-EEEEEEE-SS-SSS----EEEEEEETT--GGGTTEEEEEEETT--EE-SSS-EE--HHHHHHHHHHHHHHTT-HHHHHHHHHHHHHHHHHHHHTHHHHHHHHHHHHHHHHHHHHHHHHS----GGGHHHHHHHHHHHHHHHHHHHHHHHHHHHHHHHHHHHHHHHHHS--S-TTSHHHHHHHHHHHHHHTHHHHHHHHHHHHHHHHHHHHHHHHHHIIIIIS-GGGSTT--HHHHHHHHHHHHHHHHHHHHHHHHHHHHHHHHHHHHHH-TTSS---BTTTEEEEEHHHHHHTTT---THHHH-------TT--HHHHHHHHHHHHHTS-HHHHHHHHHHHHHHHHTT-

Sequence (1410 aa):
MEDIKKIERDLWDAADQLRANSKLTAAEYSMPVLGLIFLRYAYNRFLMVKEEIEENLPSRNGKKRPITKEDFESKSAIFLPEIARYDYLVSLTEDADIGKSINNAMKAIEKEYEKLKGSLPTNYTIFDNELLRELLRKFNSDELRNAKGDVFGRIYEYFLNKFAMTGAQEGGEFFTPISLVQMIVNVIEPEQGIVLDPACGSAGMFVQTGHFIQSHGASANDKVTFYGQEKAELNTKLARMNMAVHGLEGKILEGNTFYEDKHELLGKCNYVMANPPFNVDGVDSEKIKTDPRLPFGLPGVNKKSKAVSNANYLWIQYFYSYLNEKGRAGFVMASSATDAGHGEKDVRERLIKTNDVDVIISIGNNFFYTRSLPCTLWFFDKNKSEDKKDKVLMIDARNIFRKVNRTINDFSEEQLKNITSIVWLYRGQNERYLKLVAEYINDYSSKANFINKKAILFEDKLHELIDQLERFNSFKLVADENKEIREEYYTSLKELQKDIDNYFVEKETLNREIEDYQNWVKDNTIEDFSEIDKANSIQIEQYSKFEEISNKIKLKIKAIDHLYKEANNLIDKAEKELEAKKSDEWDTKKVKEDRKKIDEAKKDFVESLKEINYLYSQVKWLQSKFKDAKLEDIEGLCKLVDKEEIEKNDWSLTPGRYVGVAQHIDEDFDFEARLKEIQIELDGLNEEAFELAKVIKCNFEELGIMEDIKKIERDLWDAADQLRANSKLTAAEYSMPVLGLIFLRYAYNRFLMVKEEIEENLPSRNGKKRPITKEDFESKSAIFLPEIARYDYLVSLTEDADIGKSINNAMKAIEKEYEKLKGSLPTNYTIFDNELLRELLRKFNSDELRNAKGDVFGRIYEYFLNKFAMTGAQEGGEFFTPISLVQMIVNVIEPEQGIVLDPACGSAGMFVQTGHFIQSHGASANDKVTFYGQEKAELNTKLARMNMAVHGLEGKILEGNTFYEDKHELLGKCNYVMANPPFNVDGVDSEKIKTDPRLPFGLPGVNKKSKAVSNANYLWIQYFYSYLNEKGRAGFVMASSATDAGHGEKDVRERLIKTNDVDVIISIGNNFFYTRSLPCTLWFFDKNKSEDKKDKVLMIDARNIFRKVNRTINDFSEEQLKNITSIVWLYRGQNERYLKLVAEYINDYSSKANFINKKAILFEDKLHELIDQLERFNSFKLVADENKEIREEYYTSLKELQKDIDNYFVEKETLNREIEDYQNWVKDNTIEDFSEIDKANSIQIEQYSKFEEISNKIKLKIKAIDHLYKEANNLIDKAEKELEAKKSDEWDTKKVKEDRKKIDEAKKDFVESLKEINYLYSQVKWLQSKFKDAKLEDIEGLCKLVDKEEIEKNDWSLTPGRYVGVAQHIDEDFDFEARLKEIQIELDGLNEEAFELAKVIKCNFEELGI

Solvent-accessible surface area (backbone atoms only — not comparable to full-atom values): 74053 Å² total; per-residue (Å²): 108,74,64,55,50,50,49,44,49,52,54,48,52,54,53,47,52,53,41,70,74,41,45,55,48,57,51,72,43,47,57,52,51,54,41,51,52,46,43,46,45,48,38,46,48,33,54,54,48,48,54,52,47,67,70,64,52,68,61,61,95,85,43,62,73,82,88,53,58,66,65,27,49,77,68,73,34,60,57,67,57,69,71,46,28,53,72,50,62,70,64,55,56,89,86,51,62,49,24,56,47,49,23,51,17,38,52,52,41,25,70,67,36,70,90,41,54,90,35,61,58,63,66,42,63,82,49,56,51,67,59,52,52,52,50,52,52,62,65,56,33,71,71,56,66,69,47,53,61,70,54,49,34,48,41,50,51,50,51,54,51,53,40,41,55,49,27,37,42,44,72,49,54,48,62,74,47,63,51,61,47,46,48,37,43,65,68,58,54,77,73,58,44,35,37,35,16,69,36,26,29,39,33,59,63,57,54,50,44,36,52,52,29,40,74,70,76,41,58,38,72,80,31,35,45,41,38,31,23,16,42,35,51,68,36,39,22,43,18,51,51,49,32,51,55,62,69,47,62,66,49,77,45,76,36,50,57,85,83,40,71,91,78,71,49,73,42,59,20,38,31,31,44,40,51,57,77,62,66,41,56,65,49,55,38,80,82,40,70,81,44,80,46,42,82,67,55,77,49,43,60,39,85,85,78,44,14,27,59,48,40,52,63,55,52,56,30,39,50,57,38,26,30,25,78,67,10,30,29,26,32,50,41,49,55,58,70,33,61,40,61,69,34,44,35,56,34,46,44,54,50,52,72,68,33,25,48,38,40,30,36,34,41,31,54,12,46,40,70,72,43,58,64,45,33,25,40,44,29,36,31,53,63,57,52,80,93,44,30,59,31,32,41,26,26,34,37,48,84,64,65,36,76,77,48,66,69,34,30,40,54,45,73,64,55,46,51,53,59,46,35,53,53,31,25,67,71,66,36,36,46,60,44,52,48,52,48,47,50,37,52,52,49,28,51,54,52,57,70,41,46,68,68,51,42,46,59,31,52,52,38,48,48,54,51,49,50,49,54,51,48,43,64,72,48,78,74,78,62,76,92,47,48,69,61,47,51,48,49,51,50,50,50,52,51,49,51,50,52,49,50,51,49,54,51,50,48,52,51,51,52,49,53,50,50,54,49,51,54,48,46,70,75,58,66,79,91,50,55,84,45,51,69,61,38,50,51,48,48,51,48,55,55,59,65,41,48,63,55,48,50,50,50,55,50,47,48,52,50,51,52,48,52,54,50,51,53,52,49,50,50,47,43,36,45,75,74,62,46,30,70,78,36,92,60,37,54,60,69,57,50,54,51,45,53,53,51,29,51,52,32,42,53,54,38,45,50,56,53,48,49,31,48,50,35,49,48,51,44,50,56,49,45,73,67,28,72,82,61,44,68,61,74,34,68,32,35,24,29,80,40,44,54,67,58,29,52,74,52,75,52,39,58,48,25,58,80,73,19,47,73,54,80,64,76,60,85,78,63,52,55,62,59,51,42,48,49,42,41,35,46,43,71,66,42,60,68,64,58,50,50,49,44,46,49,44,44,47,43,30,54,68,61,74,98,110,74,65,56,50,51,50,45,49,52,52,47,52,54,54,48,52,54,40,71,74,41,48,56,49,57,51,72,44,47,57,53,52,53,42,51,52,48,42,45,47,46,38,43,48,32,54,54,47,48,52,52,47,66,71,64,51,70,62,58,96,83,45,61,73,82,89,53,58,64,65,27,50,78,67,74,34,60,54,67,56,69,71,45,29,54,70,50,62,71,64,54,58,90,84,50,60,49,23,57,47,49,23,49,17,37,52,52,42,25,70,67,35,69,91,41,53,89,37,62,59,64,67,43,63,81,48,55,51,69,59,50,51,51,50,52,51,63,64,56,35,70,72,55,67,71,46,51,62,70,55,48,33,50,43,51,52,48,50,53,50,52,41,42,54,50,28,36,42,46,72,53,54,46,62,76,46,63,54,60,46,46,49,37,43,65,68,59,55,77,74,57,45,36,37,36,14,69,38,27,29,39,33,59,63,58,54,51,44,35,52,53,30,40,74,71,76,41,57,39,73,80,32,37,45,39,38,30,23,16,42,35,52,69,36,41,22,44,17,52,50,48,30,50,56,62,67,48,61,64,50,77,44,75,37,51,56,85,84,39,73,89,78,72,47,73,44,59,20,38,30,31,45,40,52,57,76,63,65,42,56,67,49,56,38,82,82,39,71,81,43,80,45,42,83,66,56,77,49,45,60,38,85,87,78,44,14,27,58,47,40,51,62,55,51,56,32,40,51,56,40,26,29,25,78,67,11,30,28,27,34,51,41,51,56,59,70,31,63,43,61,69,35,44,34,57,35,45,43,55,48,52,73,68,33,24,48,38,38,31,35,34,40,30,56,14,47,40,70,73,46,59,64,45,31,25,41,42,29,37,30,54,62,57,55,80,93,43,30,59,32,34,41,27,26,35,39,49,85,64,66,35,76,76,49,68,68,34,29,42,54,46,74,64,54,45,49,53,58,46,36,53,54,31,24,67,71,67,37,35,46,60,44,53,49,50,46,47,50,38,52,51,49,27,50,54,51,59,71,42,46,67,69,50,42,46,58,30,51,51,36,48,48,54,51,48,51,47,55,51,48,42,63,72,47,78,74,78,62,76,90,46,50,69,59,46,52,49,50,51,51,51,51,50,49,49,51,50,51,50,51,50,50,54,52,50,48,51,52,52,51,50,52,52,50,52,50,51,54,49,47,70,74,56,65,79,89,51,58,84,44,51,70,62,40,48,53,50,48,50,48,54,54,57,66,41,48,62,55,49,50,48,49,54,50,49,49,50,50,51,52,49,52,54,50,50,54,52,50,49,50,46,44,36,46,75,74,63,45,30,70,79,36,90,61,38,56,60,69,57,51,54,51,45,52,53,50,28,52,53,31,42,53,52,37,47,49,55,53,49,50,32,48,50,35,49,48,52,45,49,56,49,45,72,67,28,72,81,60,44,68,61,73,32,67,33,35,24,30,79,40,45,52,68,58,28,54,73,52,75,51,40,59,49,23,58,82,72,20,48,74,54,80,66,76,60,84,78,62,54,55,60,59,50,43,48,49,43,41,36,45,40,70,66,44,60,66,64,58,50,50,50,44,45,49,44,44,46,44,29,53,69,62,72,98

Foldseek 3Di:
DVVLVVLLVVLCVLLVVLVVPFPDDLLRSQQQLLLLLLLLLLQLLQVVLVVVCVVPADDDPNDGDDDDQVSQVVVLHGDFDPLSHLVNLLPDDPPDQSLQSNLVRQCRRCVRPVLLNPQHDNRSSVDDPVSVNSSSVSCVDPCSSPDDLVSSLVSSVSSVVVSLLVCSPPPLFADAFLQQLLLQCLLQVQWAEEEEEAACQLVSNVLSNQVSNVVVPDGDQVGYEYEYEHADPNRLSNNSSSCSSSSHDYHYYHDDSLQDDPPPQFQPHQEYEYEHDWFDKFRQCVRCQPPVLQVQGAFDADPVSNIRRTCQLVVVSNRVRNHHQFHKYKYKYALCLQPPDGRSLSSLLVVLVLLFWEEKEKAAFAQRSPGGGTIMMTMGGSDADPVCSQWYKYFYCRPAWDDPFQRHTHHDPLSSVLLSLLSCLVNVVLLVNLVVLVVLLVVLLVLLQCLVVLCVQLLVLLVVLLVLLVLLLPPCPPDPPCVVLNVVLVVLSVVLVVLVVVLVVLVVVLNVLSVVLVVVCVVQDDDDCVVPQSSLVSSVVSLVSCVVSLVSLVVSLVSSVVSLVSSVVSVCSCCVPVVVVPDPSHDPVVNVVSNVSSVVSSVSSSVSSVVSSVSSVSSVVNCVQVVSSHNDQAAQTMDIGGNVRCVVVSVRSNSCVPRDHDPDPVPPPVVVSVVVSVCSNVVVPDCVVVVVCVVVVVVVVVVVD/DVVLVVLLVVLCVQLVVLVVPFPDDLLRSQQQLLLLLLLLLLQLLQVVQVVVCVVPADDDVNDGDDDDQVSQVVVLHGDFDPLSHLVNLLPDDPPDQSLQSNLVRQCRRCVRDVLLNPQHDNRSSVDDPVSVNSSSVSCVDPCSSPDDLVSSLVSSVSSVVVSLLVCSPPPLFADAFLQQLLLQCLLQVQWAEEEEEAACQLVSNVLSNQVSNVVVPDGDQVGYEYEYEHADPNRLSNNSSSCSSSSHDYHYYHDDSLQDDPPPQFQNHQEYEYEGDWFDKFRQCVRCQPPPLQVQGAFDADPPSNIRRTCQLVVVSNRVRNHHQFHKYKYKYALCLQPPDGRSLSSLLVVLVLLFWEEKEKAAFLQRSPGGGTIMMTMGGSDADPVCSQWYKYFYCRPAWDDPFQRHTHHDPLSSVLLSLLSCLVNVVLLVNLVVLVVLLVVLLVLLQCLVVLCVQLVVLLVVLLVLLVLLLPPCPPDPPCVVLSVVLVVLSVVLVVLVVVLVVLVVVLNVLSVVLVVVCVVQDDPDCVVPQSSLVSSVVSLVSCVVSLVSLVVSLVSLVVSLVSSVVSVCSCCVPVVVVPDPSHDPVVSVVSNVSSVVSSVRSSVSSVVSSVSSVSSVVNCVQVVSSHNDLAAQTMDIGGNVVCVVVSVRSNSCVPRDHDPCPVPPPVVVSVVVSVCSNVVVPDCVVVVVCVVVVVVVVVVVD